Protein AF-A0AAW1AMN1-F1 (afdb_monomer_lite)

Sequence (1106 aa):
MVEARASQPCSPKFFNSNTMVCVCNATYCDTVEPVSLPDVGNFVKYTTSRGGQRLERSQGQIDARPGASVGILYAYNPSVQYQYIKGFGGALTDSAAINILNLSYAAQNQLLRSYFSEEGLEYNLIRFPIGCSDFSTRPYSYADRCVDDFELKCFELAPEDTKLRIPLLHRIMAHAKRSLSLVSSPWTSPGWLRVNNKVLGKSKIKGEPGDRYHKTLANYFIRFLDVYAENNITFWALSSQNEPITSLFVSREDFPSNYFSPQQQRDFIIEDLGPALAASHHADIHLIILDDGRCHLPNWAKQVLGNSTAAAFVSGIGIHWYMDYFTPPGPTLDITHRLYPDFFLLYTEACNGFLDWDEKVILGNWERGTYYSKNILMNLNHFVTGWIDWNLALDMEGGPNWVDNLVDSPIIVNPLKDEFYKQPMFYHLGHFSKFIPEGSVRVAFTSKCLFIFCPLKTSAFLRPDGIAVVVVLNEVGKNLHIQEQSTFVYYNKVGFDSFPALHRGSLQMSERFGIAAGGGRPCSPRNFGHGSLVCECGADYCDTFEPVTLPDPGSFVKYESNKAGHRVERSEGLLLDNPPENENLVLKLKTSQKYQKIKGFGGALTDSAAINILNLSPKSQRNLLKSYFSAEGIEYTLVRVPMASCDFSVRLYTYADVENDFDLKNFSLTDEDIKMKIPILQQAQAVAPRPLSLYASPWTSPVWMKTNGAMTGRGTLKGQPGDRYHKTWANYFIRFLDEYAKYNLTFWAITAGNEPTAGDIIFYPFQCLGFSPEHQRDFIAEDLGPALANSSYKGIELIILDDQRVMLPYWAEVVLKDPKATQYINGIGIHWYLDFLAPIDLTLSITHHLFPNYYLISTEASTGSYFWEPRVVLGGWDRGSKYSHSILTNLNNYVTGWTDWNLVLDLEGGPNWSKNYVDSPVIVDKEKDIFYKQPMFYHMAHFSKFLPEGTQRIEIQKSGSCSLEFSAFLRPDGSAAVVVLNRSPKDIPFGISDPGVGYVETIATADSIQTTDEEEEEEEEEEEEEEEEEEEEEEEEEGRKERKKERKKERKKERSSYININSRSKEGVKNRRGRRRRRRRRRRRRRRRRRRKRKKERKKEVVILI

Structure (mmCIF, N/CA/C/O backbone):
data_AF-A0AAW1AMN1-F1
#
_entry.id   AF-A0AAW1AMN1-F1
#
loop_
_atom_site.group_PDB
_atom_site.id
_atom_site.type_symbol
_atom_site.label_atom_id
_atom_site.label_alt_id
_atom_site.label_comp_id
_atom_site.label_asym_id
_atom_site.label_entity_id
_atom_site.label_seq_id
_atom_site.pdbx_PDB_ins_code
_atom_site.Cartn_x
_atom_site.Cartn_y
_atom_site.Cartn_z
_atom_site.occupancy
_atom_site.B_iso_or_equiv
_atom_site.auth_seq_id
_atom_site.auth_comp_id
_atom_site.auth_asym_id
_atom_site.auth_atom_id
_atom_site.pdbx_PDB_model_num
ATOM 1 N N . MET A 1 1 ? 34.247 2.835 46.347 1.00 29.50 1 MET A N 1
ATOM 2 C CA . MET A 1 1 ? 33.386 3.945 46.804 1.00 29.50 1 MET A CA 1
ATOM 3 C C . MET A 1 1 ? 33.374 4.981 45.696 1.00 29.50 1 MET A C 1
ATOM 5 O O . MET A 1 1 ? 34.383 5.641 45.504 1.00 29.50 1 MET A O 1
ATOM 9 N N . VAL A 1 2 ? 32.307 5.029 44.898 1.00 28.83 2 VAL A N 1
ATOM 10 C CA . VAL A 1 2 ? 32.128 6.039 43.846 1.00 28.83 2 VAL A CA 1
ATOM 11 C C . VAL A 1 2 ? 31.098 7.019 44.389 1.00 28.83 2 VAL A C 1
ATOM 13 O O . VAL A 1 2 ? 29.954 6.637 44.617 1.00 28.83 2 VAL A O 1
ATOM 16 N N . GLU A 1 3 ? 31.525 8.243 44.694 1.00 27.09 3 GLU A N 1
ATOM 17 C CA . GLU A 1 3 ? 30.609 9.344 44.994 1.00 27.09 3 GLU A CA 1
ATOM 18 C C . GLU A 1 3 ? 29.674 9.534 43.795 1.00 27.09 3 GLU A C 1
ATOM 20 O O . GLU A 1 3 ? 30.135 9.756 42.673 1.00 27.09 3 GLU A O 1
ATOM 25 N N . ALA A 1 4 ? 28.364 9.426 44.023 1.00 34.03 4 ALA A N 1
ATOM 26 C CA . ALA A 1 4 ? 27.355 9.743 43.024 1.00 34.03 4 ALA A CA 1
ATOM 27 C C . ALA A 1 4 ? 27.487 11.226 42.644 1.00 34.03 4 ALA A C 1
ATOM 29 O O . ALA A 1 4 ? 27.078 12.113 43.395 1.00 34.03 4 ALA A O 1
ATOM 30 N N . ARG A 1 5 ? 28.103 11.514 41.493 1.00 46.97 5 ARG A N 1
ATOM 31 C CA . ARG A 1 5 ? 28.091 12.862 40.920 1.00 46.97 5 ARG A CA 1
ATOM 32 C C . ARG A 1 5 ? 26.661 13.170 40.475 1.00 46.97 5 ARG A C 1
ATOM 34 O O . ARG A 1 5 ? 26.071 12.396 39.728 1.00 46.97 5 ARG A O 1
ATOM 41 N N . ALA A 1 6 ? 26.112 14.285 40.953 1.00 53.81 6 ALA A N 1
ATOM 42 C CA . ALA A 1 6 ? 24.804 14.780 40.529 1.00 53.81 6 ALA A CA 1
ATOM 43 C C . ALA A 1 6 ? 24.759 14.976 38.999 1.00 53.81 6 ALA A C 1
ATOM 45 O O . ALA A 1 6 ? 25.771 15.366 38.406 1.00 53.81 6 ALA A O 1
ATOM 46 N N . SER A 1 7 ? 23.602 14.723 38.372 1.00 69.50 7 SER A N 1
ATOM 47 C CA . SER A 1 7 ? 23.414 14.919 36.927 1.00 69.50 7 SER A CA 1
ATOM 48 C C . SER A 1 7 ? 23.800 16.327 36.480 1.00 69.50 7 SER A C 1
ATOM 50 O O . SER A 1 7 ? 23.416 17.328 37.091 1.00 69.50 7 SER A O 1
ATOM 52 N N . GLN A 1 8 ? 24.552 16.414 35.380 1.00 88.56 8 GLN A N 1
ATOM 53 C CA . GLN A 1 8 ? 24.815 17.686 34.718 1.00 88.56 8 GLN A CA 1
ATOM 54 C C . GLN A 1 8 ? 23.642 17.994 33.779 1.00 88.56 8 GLN A C 1
ATOM 56 O O . GLN A 1 8 ? 23.366 17.195 32.885 1.00 88.56 8 GLN A O 1
ATOM 61 N N . PRO A 1 9 ? 22.923 19.117 33.962 1.00 91.25 9 PRO A N 1
ATOM 62 C CA . PRO A 1 9 ? 21.740 19.416 33.162 1.00 91.25 9 PRO A CA 1
ATOM 63 C C . PRO A 1 9 ? 22.099 19.781 31.716 1.00 91.25 9 PRO A C 1
ATOM 65 O O . PRO A 1 9 ? 23.215 20.182 31.417 1.00 91.25 9 PRO A O 1
ATOM 68 N N . CYS A 1 10 ? 21.122 19.724 30.810 1.00 92.88 10 CYS A N 1
ATOM 69 C CA . CYS A 1 10 ? 21.256 20.288 29.463 1.00 92.88 10 CYS A CA 1
ATOM 70 C C . CYS A 1 10 ? 21.674 21.769 29.520 1.00 92.88 10 CYS A C 1
ATOM 72 O O . CYS A 1 10 ? 21.026 22.552 30.216 1.00 92.88 10 CYS A O 1
ATOM 74 N N . SER A 1 11 ? 22.688 22.168 28.739 1.00 95.25 11 SER A N 1
ATOM 75 C CA . SER A 1 11 ? 22.982 23.578 28.429 1.00 95.25 11 SER A CA 1
ATOM 76 C C . SER A 1 11 ? 22.229 23.977 27.153 1.00 95.25 11 SER A C 1
ATOM 78 O O . SER A 1 11 ? 22.672 23.643 26.048 1.00 95.25 11 SER A O 1
ATOM 80 N N . PRO A 1 12 ? 21.044 24.612 27.260 1.00 92.44 12 PRO A N 1
ATOM 81 C CA . PRO A 1 12 ? 20.144 24.746 26.128 1.00 92.44 12 PRO A CA 1
ATOM 82 C C . PRO A 1 12 ? 20.579 25.875 25.192 1.00 92.44 12 PRO A C 1
ATOM 84 O O . PRO A 1 12 ? 20.778 27.017 25.612 1.00 92.44 12 PRO A O 1
ATOM 87 N N . LYS A 1 13 ? 20.614 25.589 23.890 1.00 92.94 13 LYS A N 1
ATOM 88 C CA . LYS A 1 13 ? 20.752 26.599 22.836 1.00 92.94 13 LYS A CA 1
ATOM 89 C C . LYS A 1 13 ? 19.516 26.590 21.955 1.00 92.94 13 LYS A C 1
ATOM 91 O O . LYS A 1 13 ? 19.162 25.571 21.365 1.00 92.94 13 LYS A O 1
ATOM 96 N N . PHE A 1 14 ? 18.857 27.743 21.891 1.00 87.25 14 PHE A N 1
ATOM 97 C CA . PHE A 1 14 ? 17.633 27.940 21.124 1.00 87.25 14 PHE A CA 1
ATOM 98 C C . PHE A 1 14 ? 17.950 28.617 19.795 1.00 87.25 14 PHE A C 1
ATOM 100 O O . PHE A 1 14 ? 18.591 29.668 19.780 1.00 87.25 14 PHE A O 1
ATOM 107 N N . PHE A 1 15 ? 17.458 28.051 18.696 1.00 80.06 15 PHE A N 1
ATOM 108 C CA . PHE A 1 15 ? 17.566 28.667 17.367 1.00 80.06 15 PHE A CA 1
ATOM 109 C C . PHE A 1 15 ? 16.274 29.404 16.991 1.00 80.06 15 PHE A C 1
ATOM 111 O O . PHE A 1 15 ? 16.308 30.439 16.330 1.00 80.06 15 PHE A O 1
ATOM 118 N N . ASN A 1 16 ? 15.126 28.930 17.483 1.00 73.00 16 ASN A N 1
ATOM 119 C CA . ASN A 1 16 ? 13.845 29.632 17.457 1.00 73.00 16 ASN A CA 1
ATOM 120 C C . ASN A 1 16 ? 12.958 29.190 18.645 1.00 73.00 16 ASN A C 1
ATOM 122 O O . ASN A 1 16 ? 13.418 28.506 19.557 1.00 73.00 16 ASN A O 1
ATOM 126 N N . SER A 1 17 ? 11.679 29.595 18.682 1.00 59.81 17 SER A N 1
ATOM 127 C CA . SER A 1 17 ? 10.793 29.293 19.822 1.00 59.81 17 SER A CA 1
ATOM 128 C C . SER A 1 17 ? 10.470 27.808 20.015 1.00 59.81 17 SER A C 1
ATOM 130 O O . SER A 1 17 ? 9.935 27.455 21.064 1.00 59.81 17 SER A O 1
ATOM 132 N N . ASN A 1 18 ? 10.733 26.975 19.006 1.00 61.91 18 ASN A N 1
ATOM 133 C CA . ASN A 1 18 ? 10.366 25.563 18.959 1.00 61.91 18 ASN A CA 1
ATOM 134 C C . ASN A 1 18 ? 11.574 24.634 18.766 1.00 61.91 18 ASN A C 1
ATOM 136 O O . ASN A 1 18 ? 11.368 23.424 18.714 1.00 61.91 18 ASN A O 1
ATOM 140 N N . THR A 1 19 ? 12.794 25.171 18.659 1.00 80.25 19 THR A N 1
ATOM 141 C CA . THR A 1 19 ? 14.001 24.383 18.413 1.00 80.25 19 THR A CA 1
ATOM 142 C C . THR A 1 19 ? 15.057 24.599 19.490 1.00 80.25 19 THR A C 1
ATOM 144 O O . THR A 1 19 ? 15.507 25.723 19.727 1.00 80.25 19 THR A O 1
ATOM 147 N N . MET A 1 20 ? 15.438 23.509 20.162 1.00 89.88 20 MET A N 1
ATOM 148 C CA . MET A 1 20 ? 16.424 23.513 21.245 1.00 89.88 20 MET A CA 1
ATOM 149 C C . MET A 1 20 ? 17.314 22.269 21.198 1.00 89.88 20 MET A C 1
ATOM 151 O O . MET A 1 20 ? 16.812 21.141 21.226 1.00 89.88 20 MET A O 1
ATOM 155 N N . VAL A 1 21 ? 18.624 22.498 21.218 1.00 95.00 21 VAL A N 1
ATOM 156 C CA . VAL A 1 21 ? 19.661 21.470 21.404 1.00 95.00 21 VAL A CA 1
ATOM 157 C C . VAL A 1 21 ? 20.333 21.639 22.763 1.00 95.00 21 VAL A C 1
ATOM 159 O O . VAL A 1 21 ? 20.257 22.721 23.354 1.00 95.00 21 VAL A O 1
ATOM 162 N N . CYS A 1 22 ? 21.022 20.601 23.230 1.00 97.06 22 CYS A N 1
ATOM 163 C CA . CYS A 1 22 ? 21.959 20.725 24.347 1.00 97.06 22 CYS A CA 1
ATOM 164 C C . CYS A 1 22 ? 23.376 20.834 23.799 1.00 97.06 22 CYS A C 1
ATOM 166 O O . CYS A 1 22 ? 23.781 20.024 22.965 1.00 97.06 22 CYS A O 1
ATOM 168 N N . VAL A 1 23 ? 24.087 21.875 24.222 1.00 97.88 23 VAL A N 1
ATOM 169 C CA . VAL A 1 23 ? 25.450 22.160 23.775 1.00 97.88 23 VAL A CA 1
ATOM 170 C C . VAL A 1 23 ? 26.437 21.456 24.687 1.00 97.88 23 VAL A C 1
ATOM 172 O O . VAL A 1 23 ? 26.397 21.639 25.904 1.00 97.88 23 VAL A O 1
ATOM 175 N N . CYS A 1 24 ? 27.349 20.721 24.070 1.00 98.00 24 CYS A N 1
ATOM 176 C CA . CYS A 1 24 ? 28.494 20.117 24.720 1.00 98.00 24 CYS A CA 1
ATOM 177 C C . CYS A 1 24 ? 29.790 20.603 24.068 1.00 98.00 24 CYS A C 1
ATOM 179 O O . CYS A 1 24 ? 29.801 20.987 22.899 1.00 98.00 24 CYS A O 1
ATOM 181 N N . ASN A 1 25 ? 30.878 20.599 24.829 1.00 97.44 25 ASN A N 1
ATOM 182 C CA . ASN A 1 25 ? 32.223 20.956 24.386 1.00 97.44 25 ASN A CA 1
ATOM 183 C C . ASN A 1 25 ? 33.268 20.198 25.226 1.00 97.44 25 ASN A C 1
ATOM 185 O O . ASN A 1 25 ? 32.933 19.278 25.972 1.00 97.44 25 ASN A O 1
ATOM 189 N N . ALA A 1 26 ? 34.537 20.598 25.141 1.00 96.31 26 ALA A N 1
ATOM 190 C CA . ALA A 1 26 ? 35.632 19.981 25.889 1.00 96.31 26 ALA A CA 1
ATOM 191 C C . ALA A 1 26 ? 35.453 19.950 27.419 1.00 96.31 26 ALA A C 1
ATOM 193 O O . ALA A 1 26 ? 35.946 19.030 28.074 1.00 96.31 26 ALA A O 1
ATOM 194 N N . THR A 1 27 ? 34.786 20.946 28.007 1.00 95.19 27 THR A N 1
ATOM 195 C CA . THR A 1 27 ? 34.713 21.128 29.467 1.00 95.19 27 THR A CA 1
ATOM 196 C C . THR A 1 27 ? 33.341 20.831 30.055 1.00 95.19 27 THR A C 1
ATOM 198 O O . THR A 1 27 ? 33.232 20.657 31.268 1.00 95.19 27 THR A O 1
ATOM 201 N N . TYR A 1 28 ? 32.305 20.744 29.222 1.00 96.81 28 TYR A N 1
ATOM 202 C CA . TYR A 1 28 ? 30.930 20.572 29.665 1.00 96.81 28 TYR A CA 1
ATOM 203 C C . TYR A 1 28 ? 30.134 19.687 28.710 1.00 96.81 28 TYR A C 1
ATOM 205 O O . TYR A 1 28 ? 30.146 19.910 27.500 1.00 96.81 28 TYR A O 1
ATOM 213 N N . CYS A 1 29 ? 29.381 18.737 29.257 1.00 97.00 29 CYS A N 1
ATOM 214 C CA . CYS A 1 29 ? 28.311 18.060 28.539 1.00 97.00 29 CYS A CA 1
ATOM 215 C C . CYS A 1 29 ? 27.266 17.548 29.529 1.00 97.00 29 CYS A C 1
ATOM 217 O O . CYS A 1 29 ? 27.611 17.172 30.646 1.00 97.00 29 CYS A O 1
ATOM 219 N N . ASP A 1 30 ? 25.994 17.544 29.139 1.00 95.25 30 ASP A N 1
ATOM 220 C CA . ASP A 1 30 ? 24.936 17.038 30.007 1.00 95.25 30 ASP A CA 1
ATOM 221 C C . ASP A 1 30 ? 25.001 15.511 30.139 1.00 95.25 30 ASP A C 1
ATOM 223 O O . ASP A 1 30 ? 25.249 14.798 29.158 1.00 95.25 30 ASP A O 1
ATOM 227 N N . THR A 1 31 ? 24.762 15.025 31.356 1.00 93.31 31 THR A N 1
ATOM 228 C CA . THR A 1 31 ? 24.839 13.608 31.724 1.00 93.31 31 THR A CA 1
ATOM 229 C C . THR A 1 31 ? 23.483 13.092 32.185 1.00 93.31 31 THR A C 1
ATOM 231 O O . THR A 1 31 ? 22.661 13.830 32.731 1.00 93.31 31 THR A O 1
ATOM 234 N N . VAL A 1 32 ? 23.244 11.801 31.975 1.00 87.00 32 VAL A N 1
ATOM 235 C CA . VAL A 1 32 ? 22.051 11.103 32.454 1.00 87.00 32 VAL A CA 1
ATOM 236 C C . VAL A 1 32 ? 22.417 10.319 33.705 1.00 87.00 32 VAL A C 1
ATOM 238 O O . VAL A 1 32 ? 23.431 9.624 33.728 1.00 87.00 32 VAL A O 1
ATOM 241 N N . GLU A 1 33 ? 21.596 10.420 34.750 1.00 77.56 33 GLU A N 1
ATOM 242 C CA . GLU A 1 33 ? 21.850 9.683 35.991 1.00 77.56 33 GLU A CA 1
ATOM 243 C C . GLU A 1 33 ? 21.861 8.168 35.742 1.00 77.56 33 GLU A C 1
ATOM 245 O O . GLU A 1 33 ? 21.031 7.676 34.963 1.00 77.56 33 GLU A O 1
ATOM 250 N N . PRO A 1 34 ? 22.754 7.420 36.417 1.00 73.50 34 PRO A N 1
ATOM 251 C CA . PRO A 1 34 ? 22.710 5.966 36.411 1.00 73.50 34 PRO A CA 1
ATOM 252 C C . PRO A 1 34 ? 21.324 5.461 36.813 1.00 73.50 34 PRO A C 1
ATOM 254 O O . PRO A 1 34 ? 20.666 6.027 37.693 1.00 73.50 34 PRO A O 1
ATOM 257 N N . VAL A 1 35 ? 20.874 4.387 36.166 1.00 73.19 35 VAL A N 1
ATOM 258 C CA . VAL A 1 35 ? 19.580 3.779 36.484 1.00 73.19 35 VAL A CA 1
ATOM 259 C C . VAL A 1 35 ? 19.673 3.144 37.871 1.00 73.19 35 VAL A C 1
ATOM 261 O O . VAL A 1 35 ? 20.371 2.150 38.058 1.00 73.19 35 VAL A O 1
ATOM 264 N N . SER A 1 36 ? 18.980 3.728 38.849 1.00 71.44 36 SER A N 1
ATOM 265 C CA . SER A 1 36 ? 18.866 3.195 40.207 1.00 71.44 36 SER A CA 1
ATOM 266 C C . SER A 1 36 ? 17.510 2.531 40.420 1.00 71.44 36 SER A C 1
ATOM 268 O O . SER A 1 36 ? 16.478 3.035 39.973 1.00 71.44 36 SER A O 1
ATOM 270 N N . LEU A 1 37 ? 17.523 1.393 41.112 1.00 70.31 37 LEU A N 1
ATOM 271 C CA . LEU A 1 37 ? 16.318 0.668 41.503 1.00 70.31 37 LEU A CA 1
ATOM 272 C C . LEU A 1 37 ? 15.466 1.530 42.452 1.00 70.31 37 LEU A C 1
ATOM 274 O O . LEU A 1 37 ? 16.001 1.986 43.466 1.00 70.31 37 LEU A O 1
ATOM 278 N N . PRO A 1 38 ? 14.170 1.762 42.167 1.00 73.88 38 PRO A N 1
ATOM 279 C CA . PRO A 1 38 ? 13.273 2.336 43.163 1.00 73.88 38 PRO A CA 1
ATOM 280 C C . PRO A 1 38 ? 13.054 1.358 44.323 1.00 73.88 38 PRO A C 1
ATOM 282 O O . PRO A 1 38 ? 13.044 0.141 44.125 1.00 73.88 38 PRO A O 1
ATOM 285 N N . ASP A 1 39 ? 12.822 1.890 45.528 1.00 76.69 39 ASP A N 1
ATOM 286 C CA . ASP A 1 39 ? 12.341 1.067 46.642 1.00 76.69 39 ASP A CA 1
ATOM 287 C C . ASP A 1 39 ? 10.986 0.432 46.296 1.00 76.69 39 ASP A C 1
ATOM 289 O O . ASP A 1 39 ? 10.201 0.976 45.514 1.00 76.69 39 ASP A O 1
ATOM 293 N N . VAL A 1 40 ? 10.689 -0.699 46.934 1.00 76.44 40 VAL A N 1
ATOM 294 C CA . VAL A 1 40 ? 9.414 -1.414 46.796 1.00 76.44 40 VAL A CA 1
ATOM 295 C C . VAL A 1 40 ? 8.229 -0.462 46.970 1.00 76.44 40 VAL A C 1
ATOM 297 O O . VAL A 1 40 ? 8.087 0.179 48.009 1.00 76.44 40 VAL A O 1
ATOM 300 N N . GLY A 1 41 ? 7.362 -0.395 45.956 1.00 75.56 41 GLY A N 1
ATOM 301 C CA . GLY A 1 41 ? 6.188 0.482 45.954 1.00 75.56 41 GLY A CA 1
ATOM 302 C C . GLY A 1 41 ? 6.447 1.898 45.429 1.00 75.56 41 GLY A C 1
ATOM 303 O O . GLY A 1 41 ? 5.532 2.714 45.453 1.00 75.56 41 GLY A O 1
ATOM 304 N N . ASN A 1 42 ? 7.646 2.190 44.918 1.00 80.62 42 ASN A N 1
ATOM 305 C CA . ASN A 1 42 ? 7.969 3.436 44.223 1.00 80.62 42 ASN A CA 1
ATOM 306 C C . ASN A 1 42 ? 8.272 3.189 42.735 1.00 80.62 42 ASN A C 1
ATOM 308 O O . ASN A 1 42 ? 8.655 2.092 42.338 1.00 80.62 42 ASN A O 1
ATOM 312 N N . PHE A 1 43 ? 8.153 4.236 41.919 1.00 83.38 43 PHE A N 1
ATOM 313 C CA . PHE A 1 43 ? 8.588 4.247 40.520 1.00 83.38 43 PHE A CA 1
ATOM 314 C C . PHE A 1 43 ? 9.502 5.444 40.237 1.00 83.38 43 PHE A C 1
ATOM 316 O O . PHE A 1 43 ? 9.421 6.482 40.907 1.00 83.38 43 PHE A O 1
ATOM 323 N N . VAL A 1 44 ? 10.361 5.313 39.223 1.00 84.69 44 VAL A N 1
ATOM 324 C CA . VAL A 1 44 ? 11.245 6.386 38.748 1.00 84.69 44 VAL A CA 1
ATOM 325 C C . VAL A 1 44 ? 10.826 6.777 37.345 1.00 84.69 44 VAL A C 1
ATOM 327 O O . VAL A 1 44 ? 10.824 5.961 36.442 1.00 84.69 44 VAL A O 1
ATOM 330 N N . LYS A 1 45 ? 10.538 8.057 37.143 1.00 85.94 45 LYS A N 1
ATOM 331 C CA . LYS A 1 45 ? 10.080 8.582 35.866 1.00 85.94 45 LYS A CA 1
ATOM 332 C C . LYS A 1 45 ? 11.115 9.492 35.227 1.00 85.94 45 LYS A C 1
ATOM 334 O O . LYS A 1 45 ? 11.469 10.515 35.820 1.00 85.94 45 LYS A O 1
ATOM 339 N N . TYR A 1 46 ? 11.498 9.193 33.989 1.00 86.44 46 TYR A N 1
ATOM 340 C CA . TYR A 1 46 ? 12.363 10.041 33.167 1.00 86.44 46 TYR A CA 1
ATOM 341 C C . TYR A 1 46 ? 11.532 10.785 32.124 1.00 86.44 46 TYR A C 1
ATOM 343 O O . TYR A 1 46 ? 10.685 10.206 31.447 1.00 86.44 46 TYR A O 1
ATOM 351 N N . THR A 1 47 ? 11.734 12.100 32.013 1.00 85.31 47 THR A N 1
ATOM 352 C CA . THR A 1 47 ? 10.897 12.963 31.169 1.00 85.31 47 THR A CA 1
ATOM 353 C C . THR A 1 47 ? 11.724 13.762 30.168 1.00 85.31 47 THR A C 1
ATOM 355 O O . THR A 1 47 ? 12.583 14.560 30.546 1.00 85.31 47 THR A O 1
ATOM 358 N N . THR A 1 48 ? 11.392 13.629 28.883 1.00 84.75 48 THR A N 1
ATOM 359 C CA . THR A 1 48 ? 11.850 14.548 27.830 1.00 84.75 48 THR A CA 1
ATOM 360 C C . THR A 1 48 ? 10.635 15.278 27.273 1.00 84.75 48 THR A C 1
ATOM 362 O O . THR A 1 48 ? 9.620 14.661 26.958 1.00 84.75 48 THR A O 1
ATOM 365 N N . SER A 1 49 ? 10.705 16.604 27.152 1.00 83.19 49 SER A N 1
ATOM 366 C CA . SER A 1 49 ? 9.583 17.388 26.630 1.00 83.19 49 SER A CA 1
ATOM 367 C C . SER A 1 49 ? 10.021 18.478 25.668 1.00 83.19 49 SER A C 1
ATOM 369 O O . SER A 1 49 ? 11.124 19.036 25.757 1.00 83.19 49 SER A O 1
ATOM 371 N N . ARG A 1 50 ? 9.086 18.866 24.796 1.00 78.12 50 ARG A N 1
ATOM 372 C CA . ARG A 1 50 ? 9.233 20.032 23.919 1.00 78.12 50 ARG A CA 1
ATOM 373 C C . ARG A 1 50 ? 9.515 21.316 24.705 1.00 78.12 50 ARG A C 1
ATOM 375 O O . ARG A 1 50 ? 10.134 22.241 24.195 1.00 78.12 50 ARG A O 1
ATOM 382 N N . GLY A 1 51 ? 9.080 21.361 25.968 1.00 73.62 51 GLY A N 1
ATOM 383 C CA . GLY A 1 51 ? 9.307 22.466 26.900 1.00 73.62 51 GLY A CA 1
ATOM 384 C C . GLY A 1 51 ? 10.739 22.591 27.429 1.00 73.62 51 GLY A C 1
ATOM 385 O O . GLY A 1 51 ? 10.999 23.533 28.173 1.00 73.62 51 GLY A O 1
ATOM 386 N N . GLY A 1 52 ? 11.639 21.676 27.057 1.00 79.62 52 GLY A N 1
ATOM 387 C CA . GLY A 1 52 ? 13.069 21.758 27.352 1.00 79.62 52 GLY A CA 1
ATOM 388 C C . GLY A 1 52 ? 13.591 20.712 28.336 1.00 79.62 52 GLY A C 1
ATOM 389 O O . GLY A 1 52 ? 14.783 20.705 28.615 1.00 79.62 52 GLY A O 1
ATOM 390 N N . GLN A 1 53 ? 12.736 19.817 28.838 1.00 83.44 53 GLN A N 1
ATOM 391 C CA . GLN A 1 53 ? 13.176 18.721 29.708 1.00 83.44 53 GLN A CA 1
ATOM 392 C C . GLN A 1 53 ? 13.931 17.679 28.879 1.00 83.44 53 GLN A C 1
ATOM 394 O O . GLN A 1 53 ? 13.565 17.424 27.724 1.00 83.44 53 GLN A O 1
ATOM 399 N N . ARG A 1 54 ? 14.993 17.108 29.444 1.00 88.75 54 ARG A N 1
ATOM 400 C CA . ARG A 1 54 ? 15.926 16.206 28.760 1.00 88.75 54 ARG A CA 1
ATOM 401 C C . ARG A 1 54 ? 16.304 15.082 29.714 1.00 88.75 54 ARG A C 1
ATOM 403 O O . ARG A 1 54 ? 17.151 15.292 30.570 1.00 88.75 54 ARG A O 1
ATOM 410 N N . LEU A 1 55 ? 15.609 13.944 29.596 1.00 88.06 55 LEU A N 1
ATOM 411 C CA . LEU A 1 55 ? 15.732 12.792 30.501 1.00 88.06 55 LEU A CA 1
ATOM 412 C C . LEU A 1 55 ? 15.723 13.201 31.986 1.00 88.06 55 LEU A C 1
ATOM 414 O O . LEU A 1 55 ? 16.484 12.690 32.800 1.00 88.06 55 LEU A O 1
ATOM 418 N N . GLU A 1 56 ? 14.847 14.144 32.340 1.00 84.50 56 GLU A N 1
ATOM 419 C CA . GLU A 1 56 ? 14.753 14.668 33.702 1.00 84.50 56 GLU A CA 1
ATOM 420 C C . GLU A 1 56 ? 14.130 13.613 34.621 1.00 84.50 56 GLU A C 1
ATOM 422 O O . GLU A 1 56 ? 13.008 13.157 34.368 1.00 84.50 56 GLU A O 1
ATOM 427 N N . ARG A 1 57 ? 14.860 13.226 35.671 1.00 84.25 57 ARG A N 1
ATOM 428 C CA . ARG A 1 57 ? 14.446 12.206 36.636 1.00 84.25 57 ARG A CA 1
ATOM 429 C C . ARG A 1 57 ? 13.467 12.779 37.661 1.00 84.25 57 ARG A C 1
ATOM 431 O O . ARG A 1 57 ? 13.656 13.861 38.207 1.00 84.25 57 ARG A O 1
ATOM 438 N N . SER A 1 58 ? 12.434 12.011 37.969 1.00 81.88 58 SER A N 1
ATOM 439 C CA . SER A 1 58 ? 11.483 12.251 39.057 1.00 81.88 58 SER A CA 1
ATOM 440 C C . SER A 1 58 ? 11.061 10.914 39.669 1.00 81.88 58 SER A C 1
ATOM 442 O O . SER A 1 58 ? 11.328 9.869 39.087 1.00 81.88 58 SER A O 1
ATOM 444 N N . GLN A 1 59 ? 10.420 10.924 40.835 1.00 81.50 59 GLN A N 1
ATOM 445 C CA . GLN A 1 59 ? 9.968 9.705 41.514 1.00 81.50 59 GLN A CA 1
ATOM 446 C C . GLN A 1 59 ? 8.522 9.845 41.989 1.00 81.50 59 GLN A C 1
ATOM 448 O O . GLN A 1 59 ? 8.056 10.963 42.229 1.00 81.50 59 GLN A O 1
ATOM 453 N N . GLY A 1 60 ? 7.823 8.723 42.120 1.00 79.00 60 GLY A N 1
ATOM 454 C CA . GLY A 1 60 ? 6.464 8.657 42.652 1.00 79.00 60 GLY A CA 1
ATOM 455 C C . GLY A 1 60 ? 6.204 7.346 43.390 1.00 79.00 60 GLY A C 1
ATOM 456 O O . GLY A 1 60 ? 7.049 6.455 43.386 1.00 79.00 60 GLY A O 1
ATOM 457 N N . GLN A 1 61 ? 5.045 7.252 44.040 1.00 78.12 61 GLN A N 1
ATOM 458 C CA . GLN A 1 61 ? 4.596 6.057 44.759 1.00 78.12 61 GLN A CA 1
ATOM 459 C C . GLN A 1 61 ? 3.533 5.323 43.946 1.00 78.12 61 GLN A C 1
ATOM 461 O O . GLN A 1 61 ? 2.747 5.962 43.244 1.00 78.12 61 GLN A O 1
ATOM 466 N N . ILE A 1 62 ? 3.500 3.998 44.056 1.00 75.56 62 ILE A N 1
ATOM 467 C CA . ILE A 1 62 ? 2.434 3.181 43.493 1.00 75.56 62 ILE A CA 1
ATOM 468 C C . ILE A 1 62 ? 1.339 2.966 44.537 1.00 75.56 62 ILE A C 1
ATOM 470 O O . ILE A 1 62 ? 1.567 2.383 45.598 1.00 75.56 62 ILE A O 1
ATOM 474 N N . ASP A 1 63 ? 0.119 3.362 44.187 1.00 69.50 63 ASP A N 1
ATOM 475 C CA . ASP A 1 63 ? -1.059 3.135 45.013 1.00 69.50 63 ASP A CA 1
ATOM 476 C C . ASP A 1 63 ? -1.575 1.692 44.882 1.00 69.50 63 ASP A C 1
ATOM 478 O O . ASP A 1 63 ? -1.947 1.223 43.807 1.00 69.50 63 ASP A O 1
ATOM 482 N N . ALA A 1 64 ? -1.682 0.987 46.012 1.00 57.81 64 ALA A N 1
ATOM 483 C CA . ALA A 1 64 ? -2.193 -0.387 46.066 1.00 57.81 64 ALA A CA 1
ATOM 484 C C . ALA A 1 64 ? -3.699 -0.510 45.759 1.00 57.81 64 ALA A C 1
ATOM 486 O O . ALA A 1 64 ? -4.176 -1.611 45.481 1.00 57.81 64 ALA A O 1
ATOM 487 N N . ARG A 1 65 ? -4.451 0.599 45.835 1.00 58.56 65 ARG A N 1
ATOM 488 C CA . ARG A 1 65 ? -5.883 0.677 45.518 1.00 58.56 65 ARG A CA 1
ATOM 489 C C . ARG A 1 65 ? -6.100 1.790 44.493 1.00 58.56 65 ARG A C 1
ATOM 491 O O . ARG A 1 65 ? -6.061 2.957 44.879 1.00 58.56 65 ARG A O 1
ATOM 498 N N . PRO A 1 66 ? -6.351 1.468 43.218 1.00 54.00 66 PRO A N 1
ATOM 499 C CA . PRO A 1 66 ? -6.679 2.487 42.237 1.00 54.00 66 PRO A CA 1
ATOM 500 C C . PRO A 1 66 ? -8.018 3.120 42.632 1.00 54.00 66 PRO A C 1
ATOM 502 O O . PRO A 1 66 ? -9.061 2.468 42.591 1.00 54.00 66 PRO A O 1
ATOM 505 N N . GLY A 1 67 ? -7.988 4.374 43.088 1.00 48.31 67 GLY A N 1
ATOM 506 C CA . GLY A 1 67 ? -9.205 5.129 43.376 1.00 48.31 67 GLY A CA 1
ATOM 507 C C . GLY A 1 67 ? -10.086 5.233 42.128 1.00 48.31 67 GLY A C 1
ATOM 508 O O . GLY A 1 67 ? -9.574 5.249 41.009 1.00 48.31 67 GLY A O 1
ATOM 509 N N . ALA A 1 68 ? -11.405 5.313 42.315 1.00 47.31 68 ALA A N 1
ATOM 510 C CA . ALA A 1 68 ? -12.368 5.544 41.239 1.00 47.31 68 ALA A CA 1
ATOM 511 C C . ALA A 1 68 ? -12.110 6.916 40.590 1.00 47.31 68 ALA A C 1
ATOM 513 O O . ALA A 1 68 ? -12.626 7.937 41.039 1.00 47.31 68 ALA A O 1
ATOM 514 N N . SER A 1 69 ? -11.247 6.963 39.577 1.00 48.03 69 SER A N 1
ATOM 515 C CA . SER A 1 69 ? -10.880 8.195 38.888 1.00 48.03 69 SER A CA 1
ATOM 516 C C . SER A 1 69 ? -10.879 8.008 37.370 1.00 48.03 69 SER A C 1
ATOM 518 O O . SER A 1 69 ? -10.665 6.920 36.840 1.00 48.03 69 SER A O 1
ATOM 520 N N . VAL A 1 70 ? -11.158 9.112 36.682 1.00 52.00 70 VAL A N 1
ATOM 521 C CA . VAL A 1 70 ? -11.413 9.219 35.244 1.00 52.00 70 VAL A CA 1
ATOM 522 C C . VAL A 1 70 ? -10.073 9.361 34.497 1.00 52.00 70 VAL A C 1
ATOM 524 O O . VAL A 1 70 ? -9.654 10.471 34.175 1.00 52.00 70 VAL A O 1
ATOM 527 N N . GLY A 1 71 ? -9.353 8.256 34.267 1.00 58.66 71 GLY A N 1
ATOM 528 C CA . GLY A 1 71 ? -8.051 8.241 33.574 1.00 58.66 71 GLY A CA 1
ATOM 529 C C . GLY A 1 71 ? -7.884 7.067 32.601 1.00 58.66 71 GLY A C 1
ATOM 530 O O . GLY A 1 71 ? -8.619 6.085 32.680 1.00 58.66 71 GLY A O 1
ATOM 531 N N . ILE A 1 72 ? -6.923 7.158 31.667 1.00 67.31 72 ILE A N 1
ATOM 532 C CA . ILE A 1 72 ? -6.604 6.029 30.772 1.00 67.31 72 ILE A CA 1
ATOM 533 C C . ILE A 1 72 ? -5.850 4.983 31.586 1.00 67.31 72 ILE A C 1
ATOM 535 O O . ILE A 1 72 ? -4.798 5.279 32.158 1.00 67.31 72 ILE A O 1
ATOM 539 N N . LEU A 1 73 ? -6.393 3.770 31.611 1.00 72.25 73 LEU A N 1
ATOM 540 C CA . LEU A 1 73 ? -5.821 2.646 32.328 1.00 72.25 73 LEU A CA 1
ATOM 541 C C . LEU A 1 73 ? -5.020 1.744 31.395 1.00 72.25 73 LEU A C 1
ATOM 543 O O . LEU A 1 73 ? -5.577 1.273 30.403 1.00 72.25 73 LEU A O 1
ATOM 547 N N . TYR A 1 74 ? -3.779 1.439 31.774 1.00 77.19 74 TYR A N 1
ATOM 548 C CA . TYR A 1 74 ? -2.964 0.376 31.187 1.00 77.19 74 TYR A CA 1
ATOM 549 C C . TYR A 1 74 ? -2.756 -0.778 32.176 1.00 77.19 74 TYR A C 1
ATOM 551 O O . TYR A 1 74 ? -2.627 -0.558 33.378 1.00 77.19 74 TYR A O 1
ATOM 559 N N . ALA A 1 75 ? -2.734 -2.001 31.652 1.00 80.62 75 ALA A N 1
ATOM 560 C CA . ALA A 1 75 ? -2.478 -3.233 32.383 1.00 80.62 75 ALA A CA 1
ATOM 561 C C . ALA A 1 75 ? -1.190 -3.879 31.862 1.00 80.62 75 ALA A C 1
ATOM 563 O O . ALA A 1 75 ? -1.102 -4.249 30.688 1.00 80.62 75 ALA A O 1
ATOM 564 N N . TYR A 1 76 ? -0.206 -4.000 32.750 1.00 83.19 76 TYR A N 1
ATOM 565 C CA . TYR A 1 76 ? 1.055 -4.697 32.526 1.00 83.19 76 TYR A CA 1
ATOM 566 C C . TYR A 1 76 ? 0.889 -6.187 32.827 1.00 83.19 76 TYR A C 1
ATOM 568 O O . TYR A 1 76 ? 0.486 -6.557 33.928 1.00 83.19 76 TYR A O 1
ATOM 576 N N . ASN A 1 77 ? 1.184 -7.047 31.851 1.00 85.44 77 ASN A N 1
ATOM 577 C CA . ASN A 1 77 ? 1.066 -8.493 32.002 1.00 85.44 77 ASN A CA 1
ATOM 578 C C . ASN A 1 77 ? 2.374 -9.195 31.585 1.00 85.44 77 ASN A C 1
ATOM 580 O O . ASN A 1 77 ? 2.571 -9.461 30.396 1.00 85.44 77 ASN A O 1
ATOM 584 N N . PRO A 1 78 ? 3.253 -9.534 32.549 1.00 85.25 78 PRO A N 1
ATOM 585 C CA . PRO A 1 78 ? 4.539 -10.171 32.270 1.00 85.25 78 PRO A CA 1
ATOM 586 C C . PRO A 1 78 ? 4.421 -11.658 31.902 1.00 85.25 78 PRO A C 1
ATOM 588 O O . PRO A 1 78 ? 5.400 -12.252 31.453 1.00 85.25 78 PRO A O 1
ATOM 591 N N . SER A 1 79 ? 3.245 -12.273 32.083 1.00 88.25 79 SER A N 1
ATOM 592 C CA . SER A 1 79 ? 2.997 -13.667 31.694 1.00 88.25 79 SER A CA 1
ATOM 593 C C . SER A 1 79 ? 2.832 -13.837 30.183 1.00 88.25 79 SER A C 1
ATOM 595 O O . SER A 1 79 ? 2.978 -14.946 29.681 1.00 88.25 79 SER A O 1
ATOM 597 N N . VAL A 1 80 ? 2.539 -12.757 29.451 1.00 87.69 80 VAL A N 1
ATOM 598 C CA . VAL A 1 80 ? 2.468 -12.763 27.985 1.00 87.69 80 VAL A CA 1
ATOM 599 C C . VAL A 1 80 ? 3.719 -12.084 27.439 1.00 87.69 80 VAL A C 1
ATOM 601 O O . VAL A 1 80 ? 3.814 -10.854 27.410 1.00 87.69 80 VAL A O 1
ATOM 604 N N . GLN A 1 81 ? 4.680 -12.908 27.035 1.00 92.94 81 GLN A N 1
ATOM 605 C CA . GLN A 1 81 ? 5.990 -12.499 26.534 1.00 92.94 81 GLN A CA 1
ATOM 606 C C . GLN A 1 81 ? 6.046 -12.581 25.007 1.00 92.94 81 GLN A C 1
ATOM 608 O O . GLN A 1 81 ? 5.352 -13.393 24.398 1.00 92.94 81 GLN A O 1
ATOM 613 N N . TYR A 1 82 ? 6.862 -11.720 24.404 1.00 94.94 82 TYR A N 1
ATOM 614 C CA . TYR A 1 82 ? 7.078 -11.648 22.961 1.00 94.94 82 TYR A CA 1
ATOM 615 C C . TYR A 1 82 ? 8.577 -11.819 22.670 1.00 94.94 82 TYR A C 1
ATOM 617 O O . TYR A 1 82 ? 9.195 -12.753 23.171 1.00 94.94 82 TYR A O 1
ATOM 625 N N . GLN A 1 83 ? 9.178 -10.939 21.871 1.00 96.12 83 GLN A N 1
ATOM 626 C CA . GLN A 1 83 ? 10.583 -11.020 21.499 1.00 96.12 83 GLN A CA 1
ATOM 627 C C . GLN A 1 83 ? 11.529 -10.496 22.589 1.00 96.12 83 GLN A C 1
ATOM 629 O O . GLN A 1 83 ? 11.195 -9.584 23.358 1.00 96.12 83 GLN A O 1
ATOM 634 N N . TYR A 1 84 ? 12.749 -11.033 22.586 1.00 97.06 84 TYR A N 1
ATOM 635 C CA . TYR A 1 84 ? 13.886 -10.456 23.295 1.00 97.06 84 TYR A CA 1
ATOM 636 C C . TYR A 1 84 ? 14.411 -9.224 22.558 1.00 97.06 84 TYR A C 1
ATOM 638 O O . TYR A 1 84 ? 14.403 -9.152 21.327 1.00 97.06 84 TYR A O 1
ATOM 646 N N . ILE A 1 85 ? 14.908 -8.264 23.326 1.00 98.25 85 ILE A N 1
ATOM 647 C CA . ILE A 1 85 ? 15.525 -7.048 22.825 1.00 98.25 85 ILE A CA 1
ATOM 648 C C . ILE A 1 85 ? 17.033 -7.259 22.749 1.00 98.25 85 ILE A C 1
ATOM 650 O O . ILE A 1 85 ? 17.696 -7.479 23.763 1.00 98.25 85 ILE A O 1
ATOM 654 N N . LYS A 1 86 ? 17.571 -7.171 21.534 1.00 97.94 86 LYS A N 1
ATOM 655 C CA . LYS A 1 86 ? 19.003 -7.179 21.254 1.00 97.94 86 LYS A CA 1
ATOM 656 C C . LYS A 1 86 ? 19.648 -5.852 21.636 1.00 97.94 86 LYS A C 1
ATOM 658 O O . LYS A 1 86 ? 20.714 -5.851 22.246 1.00 97.94 86 LYS A O 1
ATOM 663 N N . GLY A 1 87 ? 19.011 -4.726 21.313 1.00 97.62 87 GLY A N 1
ATOM 664 C CA . GLY A 1 87 ? 19.484 -3.420 21.762 1.00 97.62 87 GLY A CA 1
ATOM 665 C C . GLY A 1 87 ? 19.302 -2.274 20.779 1.00 97.62 87 GLY A C 1
ATOM 666 O O . GLY A 1 87 ? 18.473 -2.330 19.871 1.00 97.62 87 GLY A O 1
ATOM 667 N N . PHE A 1 88 ? 20.082 -1.216 21.002 1.00 98.56 88 PHE A N 1
ATOM 668 C CA . PHE A 1 88 ? 19.960 0.064 20.308 1.00 98.56 88 PHE A CA 1
ATOM 669 C C . PHE A 1 88 ? 21.336 0.660 20.015 1.00 98.56 88 PHE A C 1
ATOM 671 O O . PHE A 1 88 ? 22.282 0.475 20.791 1.00 98.56 88 PHE A O 1
ATOM 678 N N . GLY A 1 89 ? 21.447 1.368 18.892 1.00 98.12 89 GLY A N 1
ATOM 679 C CA . GLY A 1 89 ? 22.749 1.767 18.373 1.00 98.12 89 GLY A CA 1
ATOM 680 C C . GLY A 1 89 ? 22.744 2.873 17.331 1.00 98.12 89 GLY A C 1
ATOM 681 O O . GLY A 1 89 ? 21.725 3.518 17.093 1.00 98.12 89 GLY A O 1
ATOM 682 N N . GLY A 1 90 ? 23.907 3.052 16.705 1.00 98.25 90 GLY A N 1
ATOM 683 C CA . GLY A 1 90 ? 24.114 3.888 15.522 1.00 98.25 90 GLY A CA 1
ATOM 684 C C . GLY A 1 90 ? 25.267 3.363 14.661 1.00 98.25 90 GLY A C 1
ATOM 685 O O . GLY A 1 90 ? 26.004 2.473 15.085 1.00 98.25 90 GLY A O 1
ATOM 686 N N . ALA A 1 91 ? 25.447 3.899 13.463 1.00 98.56 91 ALA A N 1
ATOM 687 C CA . ALA A 1 91 ? 26.513 3.527 12.540 1.00 98.56 91 ALA A CA 1
ATOM 688 C C . ALA A 1 91 ? 27.786 4.377 12.714 1.00 98.56 91 ALA A C 1
ATOM 690 O O . ALA A 1 91 ? 27.754 5.612 12.762 1.00 98.56 91 ALA A O 1
ATOM 691 N N . LEU A 1 92 ? 28.936 3.699 12.751 1.00 98.44 92 LEU A N 1
ATOM 692 C CA . LEU A 1 92 ? 30.262 4.313 12.691 1.00 98.44 92 LEU A CA 1
ATOM 693 C C . LEU A 1 92 ? 30.740 4.378 11.233 1.00 98.44 92 LEU A C 1
ATOM 695 O O . LEU A 1 92 ? 31.562 3.576 10.788 1.00 98.44 92 LEU A O 1
ATOM 699 N N . THR A 1 93 ? 30.191 5.334 10.488 1.00 98.44 93 THR A N 1
ATOM 700 C CA . THR A 1 93 ? 30.614 5.653 9.116 1.00 98.44 93 THR A CA 1
ATOM 701 C C . THR A 1 93 ? 31.930 6.434 9.096 1.00 98.44 93 THR A C 1
ATOM 703 O O . THR A 1 93 ? 32.391 6.935 10.131 1.00 98.44 93 THR A O 1
ATOM 706 N N . ASP A 1 94 ? 32.537 6.579 7.915 1.00 98.50 94 ASP A N 1
ATOM 707 C CA . ASP A 1 94 ? 33.716 7.435 7.747 1.00 98.50 94 ASP A CA 1
ATOM 708 C C . ASP A 1 94 ? 33.386 8.879 8.133 1.00 98.50 94 ASP A C 1
ATOM 710 O O . ASP A 1 94 ? 34.136 9.511 8.876 1.00 98.50 94 ASP A O 1
ATOM 714 N N . SER A 1 95 ? 32.229 9.385 7.700 1.00 98.44 95 SER A N 1
ATOM 715 C CA . SER A 1 95 ? 31.759 10.731 8.033 1.00 98.44 95 SER A CA 1
ATOM 716 C C . SER A 1 95 ? 31.570 10.934 9.531 1.00 98.44 95 SER A C 1
ATOM 718 O O . SER A 1 95 ? 32.002 11.958 10.066 1.00 98.44 95 SER A O 1
ATOM 720 N N . ALA A 1 96 ? 31.004 9.955 10.241 1.00 98.56 96 ALA A N 1
ATOM 721 C CA . ALA A 1 96 ? 30.900 10.018 11.695 1.00 98.56 96 ALA A CA 1
ATOM 722 C C . ALA A 1 96 ? 32.281 10.049 12.363 1.00 98.56 96 ALA A C 1
ATOM 724 O O . ALA A 1 96 ? 32.526 10.882 13.240 1.00 98.56 96 ALA A O 1
ATOM 725 N N . ALA A 1 97 ? 33.211 9.200 11.917 1.00 98.62 97 ALA A N 1
ATOM 726 C CA . ALA A 1 97 ? 34.567 9.174 12.452 1.00 98.62 97 ALA A CA 1
ATOM 727 C C . ALA A 1 97 ? 35.315 10.494 12.204 1.00 98.62 97 ALA A C 1
ATOM 729 O O . ALA A 1 97 ? 35.918 11.032 13.133 1.00 98.62 97 ALA A O 1
ATOM 730 N N . ILE A 1 98 ? 35.230 11.054 10.993 1.00 98.50 98 ILE A N 1
ATOM 731 C CA . ILE A 1 98 ? 35.832 12.346 10.629 1.00 98.50 98 ILE A CA 1
ATOM 732 C C . ILE A 1 98 ? 35.291 13.461 11.526 1.00 98.50 98 ILE A C 1
ATOM 734 O O . ILE A 1 98 ? 36.067 14.215 12.111 1.00 98.50 98 ILE A O 1
ATOM 738 N N . ASN A 1 99 ? 33.968 13.549 11.679 1.00 98.62 99 ASN A N 1
ATOM 739 C CA . ASN A 1 99 ? 33.347 14.593 12.489 1.00 98.62 99 ASN A CA 1
ATOM 740 C C . ASN A 1 99 ? 33.736 14.497 13.959 1.00 98.62 99 ASN A C 1
ATOM 742 O O . ASN A 1 99 ? 34.091 15.507 14.565 1.00 98.62 99 ASN A O 1
ATOM 746 N N . ILE A 1 100 ? 33.734 13.291 14.528 1.00 98.56 100 ILE A N 1
ATOM 747 C CA . ILE A 1 100 ? 34.174 13.092 15.908 1.00 98.56 100 ILE A CA 1
ATOM 748 C C . ILE A 1 100 ? 35.644 13.504 16.039 1.00 98.56 100 ILE A C 1
ATOM 750 O O . ILE A 1 100 ? 35.978 14.297 16.913 1.00 98.56 100 ILE A O 1
ATOM 754 N N . LEU A 1 101 ? 36.525 13.032 15.156 1.00 98.12 101 LEU A N 1
ATOM 755 C CA . LEU A 1 101 ? 37.965 13.298 15.243 1.00 98.12 101 LEU A CA 1
ATOM 756 C C . LEU A 1 101 ? 38.352 14.761 14.973 1.00 98.12 101 LEU A C 1
ATOM 758 O O . LEU A 1 101 ? 39.422 15.180 15.411 1.00 98.12 101 LEU A O 1
ATOM 762 N N . ASN A 1 102 ? 37.479 15.549 14.338 1.00 97.69 102 ASN A N 1
ATOM 763 C CA . ASN A 1 102 ? 37.659 16.993 14.151 1.00 97.69 102 ASN A CA 1
ATOM 764 C C . ASN A 1 102 ? 37.430 17.826 15.427 1.00 97.69 102 ASN A C 1
ATOM 766 O O . ASN A 1 102 ? 37.748 19.015 15.443 1.00 97.69 102 ASN A O 1
ATOM 770 N N . LEU A 1 103 ? 36.889 17.234 16.495 1.00 98.38 103 LEU A N 1
ATOM 771 C CA . LEU A 1 103 ? 36.818 17.860 17.818 1.00 98.38 103 LEU A CA 1
ATOM 772 C C . LEU A 1 103 ? 38.143 17.717 18.579 1.00 98.38 103 LEU A C 1
ATOM 774 O O . LEU A 1 103 ? 38.963 16.849 18.282 1.00 98.38 103 LEU A O 1
ATOM 778 N N . SER A 1 104 ? 38.343 18.507 19.630 1.00 98.31 104 SER A N 1
ATOM 779 C CA . SER A 1 104 ? 39.429 18.286 20.584 1.00 98.31 104 SER A CA 1
ATOM 780 C C . SER A 1 104 ? 39.258 16.946 21.300 1.00 98.31 104 SER A C 1
ATOM 782 O O . SER A 1 104 ? 38.147 16.461 21.514 1.00 98.31 104 SER A O 1
ATOM 784 N N . TYR A 1 105 ? 40.360 16.344 21.747 1.00 97.75 105 TYR A N 1
ATOM 785 C CA . TYR A 1 105 ? 40.320 15.041 22.421 1.00 97.75 105 TYR A CA 1
ATOM 786 C C . TYR A 1 105 ? 39.377 15.012 23.642 1.00 97.75 105 TYR A C 1
ATOM 788 O O . TYR A 1 105 ? 38.723 14.004 23.916 1.00 97.75 105 TYR A O 1
ATOM 796 N N . ALA A 1 106 ? 39.272 16.129 24.368 1.00 97.69 106 ALA A N 1
ATOM 797 C CA . ALA A 1 106 ? 38.352 16.259 25.493 1.00 97.69 106 ALA A CA 1
ATOM 798 C C . ALA A 1 106 ? 36.883 16.266 25.032 1.00 97.69 106 ALA A C 1
ATOM 800 O O . ALA A 1 106 ? 36.077 15.512 25.579 1.00 97.69 106 ALA A O 1
ATOM 801 N N . ALA A 1 107 ? 36.548 17.042 23.996 1.00 98.12 107 ALA A N 1
ATOM 802 C CA . ALA A 1 107 ? 35.201 17.088 23.427 1.00 98.12 107 ALA A CA 1
ATOM 803 C C . ALA A 1 107 ? 34.804 15.745 22.787 1.00 98.12 107 ALA A C 1
ATOM 805 O O . ALA A 1 107 ? 33.692 15.267 23.006 1.00 98.12 107 ALA A O 1
ATOM 806 N N . GLN A 1 108 ? 35.740 15.074 22.106 1.00 98.38 108 GLN A N 1
ATOM 807 C CA . GLN A 1 108 ? 35.565 13.705 21.616 1.00 98.38 108 GLN A CA 1
ATOM 808 C C . GLN A 1 108 ? 35.141 12.759 22.742 1.00 98.38 108 GLN A C 1
ATOM 810 O O . GLN A 1 108 ? 34.173 12.022 22.599 1.00 98.38 108 GLN A O 1
ATOM 815 N N . ASN A 1 109 ? 35.831 12.785 23.887 1.00 97.88 109 ASN A N 1
ATOM 816 C CA . ASN A 1 109 ? 35.490 11.912 25.010 1.00 97.88 109 ASN A CA 1
ATOM 817 C C . ASN A 1 109 ? 34.108 12.224 25.597 1.00 97.88 109 ASN A C 1
ATOM 819 O O . ASN A 1 109 ? 33.414 11.295 25.995 1.00 97.88 109 ASN A O 1
ATOM 823 N N . GLN A 1 110 ? 33.688 13.491 25.632 1.00 97.94 110 GLN A N 1
ATOM 824 C CA . GLN A 1 110 ? 32.328 13.849 26.053 1.00 97.94 110 GLN A CA 1
ATOM 825 C C . GLN A 1 110 ? 31.269 13.301 25.087 1.00 97.94 110 GLN A C 1
ATOM 827 O O . GLN A 1 110 ? 30.235 12.790 25.521 1.00 97.94 110 GLN A O 1
ATOM 832 N N . LEU A 1 111 ? 31.542 13.347 23.780 1.00 98.62 111 LEU A N 1
ATOM 833 C CA . LEU A 1 111 ? 30.668 12.775 22.756 1.00 98.62 111 LEU A CA 1
ATOM 834 C C . LEU A 1 111 ? 30.579 11.250 22.898 1.00 98.62 111 LEU A C 1
ATOM 836 O O . LEU A 1 111 ? 29.479 10.707 22.984 1.00 98.62 111 LEU A O 1
ATOM 840 N N . LEU A 1 112 ? 31.717 10.556 23.008 1.00 98.44 112 LEU A N 1
ATOM 841 C CA . LEU A 1 112 ? 31.741 9.099 23.183 1.00 98.44 112 LEU A CA 1
ATOM 842 C C . LEU A 1 112 ? 31.036 8.665 24.475 1.00 98.44 112 LEU A C 1
ATOM 844 O O . LEU A 1 112 ? 30.254 7.716 24.465 1.00 98.44 112 LEU A O 1
ATOM 848 N N . ARG A 1 113 ? 31.243 9.394 25.579 1.00 97.19 113 ARG A N 1
ATOM 849 C CA . ARG A 1 113 ? 30.524 9.151 26.837 1.00 97.19 113 ARG A CA 1
ATOM 850 C C . ARG A 1 113 ? 29.021 9.326 26.679 1.00 97.19 113 ARG A C 1
ATOM 852 O O . ARG A 1 113 ? 28.275 8.498 27.183 1.00 97.19 113 ARG A O 1
ATOM 859 N N . SER A 1 114 ? 28.586 10.347 25.940 1.00 98.06 114 SER A N 1
ATOM 860 C CA . SER A 1 114 ? 27.161 10.607 25.711 1.00 98.06 114 SER A CA 1
ATOM 861 C C . SER A 1 114 ? 26.441 9.388 25.126 1.00 98.06 114 SER A C 1
ATOM 863 O O . SER A 1 114 ? 25.332 9.089 25.557 1.00 98.06 114 SER A O 1
ATOM 865 N N . TYR A 1 115 ? 27.061 8.650 24.201 1.00 98.44 115 TYR A N 1
ATOM 866 C CA . TYR A 1 115 ? 26.454 7.444 23.631 1.00 98.44 115 TYR A CA 1
ATOM 867 C C . TYR A 1 115 ? 26.681 6.181 24.459 1.00 98.44 115 TYR A C 1
ATOM 869 O O . TYR A 1 115 ? 25.733 5.440 24.699 1.00 98.44 115 TYR A O 1
ATOM 877 N N . PHE A 1 116 ? 27.916 5.916 24.883 1.00 97.88 116 PHE A N 1
ATOM 878 C CA . PHE A 1 116 ? 28.318 4.560 25.273 1.00 97.88 116 PHE A CA 1
ATOM 879 C C . PHE A 1 116 ? 28.495 4.365 26.784 1.00 97.88 116 PHE A C 1
ATOM 881 O O . PHE A 1 116 ? 28.412 3.232 27.265 1.00 97.88 116 PHE A O 1
ATOM 888 N N . SER A 1 117 ? 28.713 5.437 27.551 1.00 95.69 117 SER A N 1
ATOM 889 C CA . SER A 1 117 ? 28.996 5.312 28.983 1.00 95.69 117 SER A CA 1
ATOM 890 C C . SER A 1 117 ? 27.732 5.216 29.840 1.00 95.69 117 SER A C 1
ATOM 892 O O . SER A 1 117 ? 26.616 5.483 29.394 1.00 95.69 117 SER A O 1
ATOM 894 N N . GLU A 1 118 ? 27.929 4.879 31.116 1.00 92.00 118 GLU A N 1
ATOM 895 C CA . GLU A 1 118 ? 26.887 4.871 32.154 1.00 92.00 118 GLU A CA 1
ATOM 896 C C . GLU A 1 118 ? 26.282 6.265 32.409 1.00 92.00 118 GLU A C 1
ATOM 898 O O . GLU A 1 118 ? 25.117 6.385 32.782 1.00 92.00 118 GLU A O 1
ATOM 903 N N . GLU A 1 119 ? 27.048 7.327 32.148 1.00 92.00 119 GLU A N 1
ATOM 904 C CA . GLU A 1 119 ? 26.592 8.724 32.225 1.00 92.00 119 GLU A CA 1
ATOM 905 C C . GLU A 1 119 ? 25.839 9.163 30.948 1.00 92.00 119 GLU A C 1
ATOM 907 O O . GLU A 1 119 ? 25.366 10.297 30.861 1.00 92.00 119 GLU A O 1
ATOM 912 N N . GLY A 1 120 ? 25.738 8.278 29.950 1.00 95.12 120 GLY A N 1
ATOM 913 C CA . GLY A 1 120 ? 25.117 8.509 28.650 1.00 95.12 120 GLY A CA 1
ATOM 914 C C . GLY A 1 120 ? 23.954 7.559 28.358 1.00 95.12 120 GLY A C 1
ATOM 915 O O . GLY A 1 120 ? 23.185 7.192 29.250 1.00 95.12 120 GLY A O 1
ATOM 916 N N . LEU A 1 121 ? 23.808 7.188 27.084 1.00 96.19 121 LEU A N 1
ATOM 917 C CA . LEU A 1 121 ? 22.702 6.381 26.557 1.00 96.19 121 LEU A CA 1
ATOM 918 C C . LEU A 1 121 ? 22.928 4.864 26.596 1.00 96.19 121 LEU A C 1
ATOM 920 O O . LEU A 1 121 ? 21.995 4.124 26.284 1.00 96.19 121 LEU A O 1
ATOM 924 N N . GLU A 1 122 ? 24.131 4.419 26.960 1.00 96.75 122 GLU A N 1
ATOM 925 C CA . GLU A 1 122 ? 24.535 3.008 27.028 1.00 96.75 122 GLU A CA 1
ATOM 926 C C . GLU A 1 122 ? 24.225 2.209 25.747 1.00 96.75 122 GLU A C 1
ATOM 928 O O . GLU A 1 122 ? 23.707 1.091 25.808 1.00 96.75 122 GLU A O 1
ATOM 933 N N . TYR A 1 123 ? 24.529 2.790 24.581 1.00 98.31 123 TYR A N 1
ATOM 934 C CA . TYR A 1 123 ? 24.435 2.101 23.291 1.00 98.31 123 TYR A CA 1
ATOM 935 C C . TYR A 1 123 ? 25.218 0.787 23.314 1.00 98.31 123 TYR A C 1
ATOM 937 O O . TYR A 1 123 ? 26.345 0.737 23.809 1.00 98.31 123 TYR A O 1
ATOM 945 N N . ASN A 1 124 ? 24.615 -0.263 22.755 1.00 98.31 124 ASN A N 1
ATOM 946 C CA . ASN A 1 124 ? 25.212 -1.595 22.676 1.00 98.31 124 ASN A CA 1
ATOM 947 C C . ASN A 1 124 ? 25.253 -2.167 21.251 1.00 98.31 124 ASN A C 1
ATOM 949 O O . ASN A 1 124 ? 25.840 -3.225 21.052 1.00 98.31 124 ASN A O 1
ATOM 953 N N . LEU A 1 125 ? 24.670 -1.483 20.262 1.00 98.44 125 LEU A N 1
ATOM 954 C CA . LEU A 1 125 ? 24.802 -1.836 18.848 1.00 98.44 125 LEU A CA 1
ATOM 955 C C . LEU A 1 125 ? 25.612 -0.780 18.097 1.00 98.44 125 LEU A C 1
ATOM 957 O O . LEU A 1 125 ? 25.436 0.421 18.315 1.00 98.44 125 LEU A O 1
ATOM 961 N N . ILE A 1 126 ? 26.483 -1.229 17.194 1.00 98.56 126 ILE A N 1
ATOM 962 C CA . ILE A 1 126 ? 27.171 -0.351 16.243 1.00 98.56 126 ILE A CA 1
ATOM 963 C C . ILE A 1 126 ? 27.114 -0.981 14.859 1.00 98.56 126 ILE A C 1
ATOM 965 O O . ILE A 1 126 ? 27.596 -2.098 14.674 1.00 98.56 126 ILE A O 1
ATOM 969 N N . ARG A 1 127 ? 26.569 -0.256 13.880 1.00 98.56 127 ARG A N 1
ATOM 970 C CA . ARG A 1 127 ? 26.667 -0.661 12.473 1.00 98.56 127 ARG A CA 1
ATOM 971 C C . ARG A 1 127 ? 27.974 -0.170 11.863 1.00 98.56 127 ARG A C 1
ATOM 973 O O . ARG A 1 127 ? 28.422 0.939 12.153 1.00 98.56 127 ARG A O 1
ATOM 980 N N . PHE A 1 128 ? 28.602 -0.997 11.039 1.00 98.12 128 PHE A N 1
ATOM 981 C CA . PHE A 1 128 ? 29.938 -0.754 10.511 1.00 98.12 128 PHE A CA 1
ATOM 982 C C . PHE A 1 128 ? 29.991 -1.018 8.996 1.00 98.12 128 PHE A C 1
ATOM 984 O O . PHE A 1 128 ? 29.866 -2.169 8.574 1.00 98.12 128 PHE A O 1
ATOM 991 N N . PRO A 1 129 ? 30.201 0.016 8.163 1.00 97.62 129 PRO A N 1
ATOM 992 C CA . PRO A 1 129 ? 30.373 -0.176 6.728 1.00 97.62 129 PRO A CA 1
ATOM 993 C C . PRO A 1 129 ? 31.606 -0.999 6.359 1.00 97.62 129 PRO A C 1
ATOM 995 O O . PRO A 1 129 ? 32.701 -0.721 6.842 1.00 97.62 129 PRO A O 1
ATOM 998 N N . ILE A 1 130 ? 31.451 -1.971 5.462 1.00 97.50 130 ILE A N 1
ATOM 999 C CA . ILE A 1 130 ? 32.566 -2.671 4.816 1.00 97.50 130 ILE A CA 1
ATOM 1000 C C . ILE A 1 130 ? 32.944 -1.876 3.562 1.00 97.50 130 ILE A C 1
ATOM 1002 O O . ILE A 1 130 ? 32.165 -1.799 2.612 1.00 97.50 130 ILE A O 1
ATOM 1006 N N . GLY A 1 131 ? 34.138 -1.282 3.563 1.00 94.62 131 GLY A N 1
ATOM 1007 C CA . GLY A 1 131 ? 34.571 -0.337 2.531 1.00 94.62 131 GLY A CA 1
ATOM 1008 C C . GLY A 1 131 ? 33.909 1.035 2.690 1.00 94.62 131 GLY A C 1
ATOM 1009 O O . GLY A 1 131 ? 33.580 1.442 3.808 1.00 94.62 131 GLY A O 1
ATOM 1010 N N . CYS A 1 132 ? 33.736 1.753 1.576 1.00 94.69 132 CYS A N 1
ATOM 1011 C CA . CYS A 1 132 ? 33.044 3.040 1.568 1.00 94.69 132 CYS A CA 1
ATOM 1012 C C . CYS A 1 132 ? 31.515 2.892 1.602 1.00 94.69 132 CYS A C 1
ATOM 1014 O O . CYS A 1 132 ? 30.956 1.945 1.048 1.00 94.69 132 CYS A O 1
ATOM 1016 N N . SER A 1 133 ? 30.848 3.915 2.132 1.00 94.75 133 SER A N 1
ATOM 1017 C CA . SER A 1 133 ? 29.410 4.164 1.955 1.00 94.75 133 SER A CA 1
ATOM 1018 C C . SER A 1 133 ? 29.203 5.458 1.155 1.00 94.75 133 SER A C 1
ATOM 1020 O O . SER A 1 133 ? 30.161 6.048 0.648 1.00 94.75 133 SER A O 1
ATOM 1022 N N . ASP A 1 134 ? 27.967 5.931 1.016 1.00 92.25 134 ASP A N 1
ATOM 1023 C CA . ASP A 1 134 ? 27.710 7.311 0.592 1.00 92.25 134 ASP A CA 1
ATOM 1024 C C . ASP A 1 134 ? 28.240 8.324 1.633 1.00 92.25 134 ASP A C 1
ATOM 1026 O O . ASP A 1 134 ? 28.823 9.347 1.267 1.00 92.25 134 ASP A O 1
ATOM 1030 N N . PHE A 1 135 ? 28.185 7.983 2.926 1.00 96.81 135 PHE A N 1
ATOM 1031 C CA . PHE A 1 135 ? 28.835 8.698 4.038 1.00 96.81 135 PHE A CA 1
ATOM 1032 C C . PHE A 1 135 ? 30.333 8.376 4.167 1.00 96.81 135 PHE A C 1
ATOM 1034 O O . PHE A 1 135 ? 30.854 8.001 5.224 1.00 96.81 135 PHE A O 1
ATOM 1041 N N . SER A 1 136 ? 31.023 8.566 3.047 1.00 97.06 136 SER A N 1
ATOM 1042 C CA . SER A 1 136 ? 32.476 8.593 2.901 1.00 97.06 136 SER A CA 1
ATOM 1043 C C . SER A 1 136 ? 32.882 9.857 2.131 1.00 97.06 136 SER A C 1
ATOM 1045 O O . SER A 1 136 ? 32.046 10.560 1.565 1.00 97.06 136 SER A O 1
ATOM 1047 N N . THR A 1 137 ? 34.174 10.184 2.097 1.00 95.81 137 THR A N 1
ATOM 1048 C CA . THR A 1 137 ? 34.684 11.342 1.330 1.00 95.81 137 THR A CA 1
ATOM 1049 C C . THR A 1 137 ? 35.081 10.990 -0.104 1.00 95.81 137 THR A C 1
ATOM 1051 O O . THR A 1 137 ? 35.327 11.884 -0.912 1.00 95.81 137 THR A O 1
ATOM 1054 N N . ARG A 1 138 ? 35.159 9.694 -0.425 1.00 95.19 138 ARG A N 1
ATOM 1055 C CA . ARG A 1 138 ? 35.491 9.149 -1.746 1.00 95.19 138 ARG A CA 1
ATOM 1056 C C . ARG A 1 138 ? 35.025 7.688 -1.853 1.00 95.19 138 ARG A C 1
ATOM 1058 O O . ARG A 1 138 ? 34.922 7.023 -0.820 1.00 95.19 138 ARG A O 1
ATOM 1065 N N . PRO A 1 139 ? 34.845 7.153 -3.070 1.00 95.12 139 PRO A N 1
ATOM 1066 C CA . PRO A 1 139 ? 34.613 5.726 -3.278 1.00 95.12 139 PRO A CA 1
ATOM 1067 C C . PRO A 1 139 ? 35.899 4.908 -3.059 1.00 95.12 139 PRO A C 1
ATOM 1069 O O . PRO A 1 139 ? 36.964 5.281 -3.562 1.00 95.12 139 PRO A O 1
ATOM 1072 N N . TYR A 1 140 ? 35.805 3.789 -2.333 1.00 96.25 140 TYR A N 1
ATOM 1073 C CA . TYR A 1 140 ? 36.872 2.788 -2.182 1.00 96.25 140 TYR A CA 1
ATOM 1074 C C . TYR A 1 140 ? 36.341 1.430 -1.690 1.00 96.25 140 TYR A C 1
ATOM 1076 O O . TYR A 1 140 ? 35.324 1.345 -1.005 1.00 96.25 140 TYR A O 1
ATOM 1084 N N . SER A 1 141 ? 37.073 0.369 -2.010 1.00 96.00 141 SER A N 1
ATOM 1085 C CA . SER A 1 141 ? 36.975 -0.961 -1.413 1.00 96.00 141 SER A CA 1
ATOM 1086 C C . SER A 1 141 ? 38.336 -1.374 -0.833 1.00 96.00 141 SER A C 1
ATOM 1088 O O . SER A 1 141 ? 39.320 -0.637 -0.920 1.00 96.00 141 SER A O 1
ATOM 1090 N N . TYR A 1 142 ? 38.415 -2.570 -0.249 1.00 97.12 142 TYR A N 1
ATOM 1091 C CA . TYR A 1 142 ? 39.668 -3.098 0.309 1.00 97.12 142 TYR A CA 1
ATOM 1092 C C . TYR A 1 142 ? 40.527 -3.859 -0.708 1.00 97.12 142 TYR A C 1
ATOM 1094 O O . TYR A 1 142 ? 41.632 -4.257 -0.371 1.00 97.12 142 TYR A O 1
ATOM 1102 N N . ALA A 1 143 ? 40.064 -4.071 -1.947 1.00 95.38 143 ALA A N 1
ATOM 1103 C CA . ALA A 1 143 ? 40.815 -4.823 -2.963 1.00 95.38 143 ALA A CA 1
ATOM 1104 C C . ALA A 1 143 ? 40.886 -4.093 -4.317 1.00 95.38 143 ALA A C 1
ATOM 1106 O O . ALA A 1 143 ? 40.829 -4.708 -5.380 1.00 95.38 143 ALA A O 1
ATOM 1107 N N . ASP A 1 144 ? 41.022 -2.764 -4.285 1.00 90.69 144 ASP A N 1
ATOM 1108 C CA . ASP A 1 144 ? 41.071 -1.931 -5.497 1.00 90.69 144 ASP A CA 1
ATOM 1109 C C . ASP A 1 144 ? 42.454 -1.872 -6.163 1.00 90.69 144 ASP A C 1
ATOM 1111 O O . ASP A 1 144 ? 42.562 -1.490 -7.328 1.00 90.69 144 ASP A O 1
ATOM 1115 N N . ARG A 1 145 ? 43.531 -2.215 -5.440 1.00 89.69 145 ARG A N 1
ATOM 1116 C CA . ARG A 1 145 ? 44.914 -2.054 -5.927 1.00 89.69 145 ARG A CA 1
ATOM 1117 C C . ARG A 1 145 ? 45.257 -3.008 -7.074 1.00 89.69 145 ARG A C 1
ATOM 1119 O O . ARG A 1 145 ? 46.052 -2.651 -7.941 1.00 89.69 145 ARG A O 1
ATOM 1126 N N . CYS A 1 146 ? 44.685 -4.208 -7.062 1.00 92.00 146 CYS A N 1
ATOM 1127 C CA . CYS A 1 146 ? 44.951 -5.259 -8.037 1.00 92.00 146 CYS A CA 1
ATOM 1128 C C . CYS A 1 146 ? 43.650 -5.638 -8.742 1.00 92.00 146 CYS A C 1
ATOM 1130 O O . CYS A 1 146 ? 42.629 -5.856 -8.097 1.00 92.00 146 CYS A O 1
ATOM 1132 N N . VAL A 1 147 ? 43.692 -5.690 -10.072 1.00 90.81 147 VAL A N 1
ATOM 1133 C CA . VAL A 1 147 ? 42.555 -6.083 -10.913 1.00 90.81 147 VAL A CA 1
ATOM 1134 C C . VAL A 1 147 ? 42.550 -7.602 -11.053 1.00 90.81 147 VAL A C 1
ATOM 1136 O O . VAL A 1 147 ? 43.613 -8.194 -11.229 1.00 90.81 147 VAL A O 1
ATOM 1139 N N . ASP A 1 148 ? 41.365 -8.215 -10.999 1.00 92.38 148 ASP A N 1
ATOM 1140 C CA . ASP A 1 148 ? 41.171 -9.668 -11.138 1.00 92.38 148 ASP A CA 1
ATOM 1141 C C . ASP A 1 148 ? 41.933 -10.506 -10.086 1.00 92.38 148 ASP A C 1
ATOM 1143 O O . ASP A 1 148 ? 42.323 -11.650 -10.328 1.00 92.38 148 ASP A O 1
ATOM 1147 N N . ASP A 1 149 ? 42.126 -9.948 -8.887 1.00 94.75 149 ASP A N 1
ATOM 1148 C CA . ASP A 1 149 ? 42.767 -10.615 -7.749 1.00 94.75 149 ASP A CA 1
ATOM 1149 C C . ASP A 1 149 ? 41.784 -11.535 -7.007 1.00 94.75 149 ASP A C 1
ATOM 1151 O O . ASP A 1 149 ? 41.349 -11.260 -5.888 1.00 94.75 149 ASP A O 1
ATOM 1155 N N . PHE A 1 150 ? 41.406 -12.643 -7.649 1.00 96.00 150 PHE A N 1
ATOM 1156 C CA . PHE A 1 150 ? 40.445 -13.612 -7.099 1.00 96.00 150 PHE A CA 1
ATOM 1157 C C . PHE A 1 150 ? 40.908 -14.275 -5.790 1.00 96.00 150 PHE A C 1
ATOM 1159 O O . PHE A 1 150 ? 40.075 -14.784 -5.039 1.00 96.00 150 PHE A O 1
ATOM 1166 N N . GLU A 1 151 ? 42.215 -14.251 -5.516 1.00 95.00 151 GLU A N 1
ATOM 1167 C CA . GLU A 1 151 ? 42.837 -14.770 -4.291 1.00 95.00 151 GLU A CA 1
ATOM 1168 C C . GLU A 1 151 ? 42.957 -13.708 -3.182 1.00 95.00 151 GLU A C 1
ATOM 1170 O O . GLU A 1 151 ? 43.382 -14.037 -2.077 1.00 95.00 151 GLU A O 1
ATOM 1175 N N . LEU A 1 152 ? 42.578 -12.451 -3.455 1.00 96.19 152 LEU A N 1
ATOM 1176 C CA . LEU A 1 152 ? 42.600 -11.326 -2.511 1.00 96.19 152 LEU A CA 1
ATOM 1177 C C . LEU A 1 152 ? 43.981 -11.067 -1.877 1.00 96.19 152 LEU A C 1
ATOM 1179 O O . LEU A 1 152 ? 44.083 -10.626 -0.729 1.00 96.19 152 LEU A O 1
ATOM 1183 N N . LYS A 1 153 ? 45.064 -11.298 -2.630 1.00 94.38 153 LYS A N 1
ATOM 1184 C CA . LYS A 1 153 ? 46.450 -11.042 -2.194 1.00 94.38 153 LYS A CA 1
ATOM 1185 C C . LYS A 1 153 ? 46.727 -9.571 -1.906 1.00 94.38 153 LYS A C 1
ATOM 1187 O O . LYS A 1 153 ? 47.588 -9.256 -1.089 1.00 94.38 153 LYS A O 1
ATOM 1192 N N . CYS A 1 154 ? 46.027 -8.679 -2.594 1.00 93.81 154 CYS A N 1
ATOM 1193 C CA . CYS A 1 154 ? 46.151 -7.236 -2.464 1.00 93.81 154 CYS A CA 1
ATOM 1194 C C . CYS A 1 154 ? 45.080 -6.626 -1.553 1.00 93.81 154 CYS A C 1
ATOM 1196 O O . CYS A 1 154 ? 44.920 -5.404 -1.565 1.00 93.81 154 CYS A O 1
ATOM 1198 N N . PHE A 1 155 ? 44.344 -7.449 -0.795 1.00 97.25 155 PHE A N 1
ATOM 1199 C CA . PHE A 1 155 ? 43.396 -6.959 0.197 1.00 97.25 155 PHE A CA 1
ATOM 1200 C C . PHE A 1 155 ? 44.128 -6.148 1.271 1.00 97.25 155 PHE A C 1
ATOM 1202 O O . PHE A 1 155 ? 45.021 -6.659 1.947 1.00 97.25 155 PHE A O 1
ATOM 1209 N N . GLU A 1 156 ? 43.724 -4.897 1.458 1.00 95.81 156 GLU A N 1
ATOM 1210 C CA . GLU A 1 156 ? 44.270 -4.004 2.472 1.00 95.81 156 GLU A CA 1
ATOM 1211 C C . GLU A 1 156 ? 43.186 -3.044 2.966 1.00 95.81 156 GLU A C 1
ATOM 1213 O O . GLU A 1 156 ? 42.433 -2.468 2.178 1.00 95.81 156 GLU A O 1
ATOM 1218 N N . LEU A 1 157 ? 43.121 -2.852 4.285 1.00 96.50 157 LEU A N 1
ATOM 1219 C CA . LEU A 1 157 ? 42.225 -1.863 4.873 1.00 96.50 157 LEU A CA 1
ATOM 1220 C C . LEU A 1 157 ? 42.608 -0.449 4.434 1.00 96.50 157 LEU A C 1
ATOM 1222 O O . LEU A 1 157 ? 43.785 -0.091 4.359 1.00 96.50 157 LEU A O 1
ATOM 1226 N N . ALA A 1 158 ? 41.601 0.381 4.188 1.00 95.94 158 ALA A N 1
ATOM 1227 C CA . ALA A 1 158 ? 41.832 1.750 3.771 1.00 95.94 158 ALA A CA 1
ATOM 1228 C C . ALA A 1 158 ? 42.375 2.613 4.936 1.00 95.94 158 ALA A C 1
ATOM 1230 O O . ALA A 1 158 ? 42.250 2.258 6.118 1.00 95.94 158 ALA A O 1
ATOM 1231 N N . PRO A 1 159 ? 42.991 3.774 4.644 1.00 96.75 159 PRO A N 1
ATOM 1232 C CA . PRO A 1 159 ? 43.370 4.744 5.671 1.00 96.75 159 PRO A CA 1
ATOM 1233 C C . PRO A 1 159 ? 42.201 5.178 6.565 1.00 96.75 159 PRO A C 1
ATOM 1235 O O . PRO A 1 159 ? 42.411 5.470 7.739 1.00 96.75 159 PRO A O 1
ATOM 1238 N N . GLU A 1 160 ? 40.986 5.220 6.025 1.00 97.06 160 GLU A N 1
ATOM 1239 C CA . GLU A 1 160 ? 39.753 5.523 6.744 1.00 97.06 160 GLU A CA 1
ATOM 1240 C C . GLU A 1 160 ? 39.520 4.530 7.902 1.00 97.06 160 GLU A C 1
ATOM 1242 O O . GLU A 1 160 ? 39.238 4.930 9.032 1.00 97.06 160 GLU A O 1
ATOM 1247 N N . ASP A 1 161 ? 39.752 3.241 7.673 1.00 97.44 161 ASP A N 1
ATOM 1248 C CA . ASP A 1 161 ? 39.665 2.196 8.691 1.00 97.44 161 ASP A CA 1
ATOM 1249 C C . ASP A 1 161 ? 40.822 2.277 9.687 1.00 97.44 161 ASP A C 1
ATOM 1251 O O . ASP A 1 161 ? 40.611 2.419 10.893 1.00 97.44 161 ASP A O 1
ATOM 1255 N N . THR A 1 162 ? 42.056 2.237 9.180 1.00 97.50 162 THR A N 1
ATOM 1256 C CA . THR A 1 162 ? 43.270 2.095 10.003 1.00 97.50 162 THR A CA 1
ATOM 1257 C C . THR A 1 162 ? 43.608 3.344 10.814 1.00 97.50 162 THR A C 1
ATOM 1259 O O . THR A 1 162 ? 44.177 3.235 11.900 1.00 97.50 162 THR A O 1
ATOM 1262 N N . LYS A 1 163 ? 43.263 4.540 10.320 1.00 96.75 163 LYS A N 1
ATOM 1263 C CA . LYS A 1 163 ? 43.589 5.814 10.983 1.00 96.75 163 LYS A CA 1
ATOM 1264 C C . LYS A 1 163 ? 42.408 6.437 11.712 1.00 96.75 163 LYS A C 1
ATOM 1266 O O . LYS A 1 163 ? 42.644 7.193 12.653 1.00 96.75 163 LYS A O 1
ATOM 1271 N N . LEU A 1 164 ? 41.169 6.163 11.288 1.00 97.25 164 LEU A N 1
ATOM 1272 C CA . LEU A 1 164 ? 39.978 6.805 11.853 1.00 97.25 164 LEU A CA 1
ATOM 1273 C C . LEU A 1 164 ? 39.102 5.801 12.602 1.00 97.25 164 LEU A C 1
ATOM 1275 O O . LEU A 1 164 ? 38.970 5.903 13.823 1.00 97.25 164 LEU A O 1
ATOM 1279 N N . ARG A 1 165 ? 38.511 4.829 11.895 1.00 97.62 165 ARG A N 1
ATOM 1280 C CA . ARG A 1 165 ? 37.438 3.992 12.450 1.00 97.62 165 ARG A CA 1
ATOM 1281 C C . ARG A 1 165 ? 37.926 2.990 13.495 1.00 97.62 165 ARG A C 1
ATOM 1283 O O . ARG A 1 165 ? 37.329 2.941 14.564 1.00 97.62 165 ARG A O 1
ATOM 1290 N N . ILE A 1 166 ? 39.010 2.248 13.252 1.00 98.19 166 ILE A N 1
ATOM 1291 C CA . ILE A 1 166 ? 39.549 1.254 14.205 1.00 98.19 166 ILE A CA 1
ATOM 1292 C C . ILE A 1 166 ? 40.019 1.919 15.514 1.00 98.19 166 ILE A C 1
ATOM 1294 O O . ILE A 1 166 ? 39.538 1.527 16.582 1.00 98.19 166 ILE A O 1
ATOM 1298 N N . PRO A 1 167 ? 40.875 2.967 15.494 1.00 97.88 167 PRO A N 1
ATOM 1299 C CA . PRO A 1 167 ? 41.279 3.643 16.728 1.00 97.88 167 PRO A CA 1
ATOM 1300 C C . PRO A 1 167 ? 40.095 4.239 17.497 1.00 97.88 167 PRO A C 1
ATOM 1302 O O . PRO A 1 167 ? 40.062 4.206 18.731 1.00 97.88 167 PRO A O 1
ATOM 1305 N N . LEU A 1 168 ? 39.108 4.787 16.782 1.00 98.19 168 LEU A N 1
ATOM 1306 C CA . LEU A 1 168 ? 37.912 5.344 17.400 1.00 98.19 168 LEU A CA 1
ATOM 1307 C C . LEU A 1 168 ? 37.009 4.255 17.990 1.00 98.19 168 LEU A C 1
ATOM 1309 O O . LEU A 1 168 ? 36.486 4.443 19.087 1.00 98.19 168 LEU A O 1
ATOM 1313 N N . LEU A 1 169 ? 36.878 3.108 17.326 1.00 98.06 169 LEU A N 1
ATOM 1314 C CA . LEU A 1 169 ? 36.107 1.969 17.812 1.00 98.06 169 LEU A CA 1
ATOM 1315 C C . LEU A 1 169 ? 36.698 1.392 19.102 1.00 98.06 169 LEU A C 1
ATOM 1317 O O . LEU A 1 169 ? 35.954 1.170 20.051 1.00 98.06 169 LEU A O 1
ATOM 1321 N N . HIS A 1 170 ? 38.023 1.264 19.216 1.00 98.06 170 HIS A N 1
ATOM 1322 C CA . HIS A 1 170 ? 38.649 0.876 20.488 1.00 98.06 170 HIS A CA 1
ATOM 1323 C C . HIS A 1 170 ? 38.344 1.858 21.620 1.00 98.06 170 HIS A C 1
ATOM 1325 O O . HIS A 1 170 ? 38.103 1.451 22.757 1.00 98.06 170 HIS A O 1
ATOM 1331 N N . ARG A 1 171 ? 38.306 3.160 21.322 1.00 97.88 171 ARG A N 1
ATOM 1332 C CA . ARG A 1 171 ? 37.898 4.165 22.311 1.00 97.88 171 ARG A CA 1
ATOM 1333 C C . ARG A 1 171 ? 36.427 4.029 22.676 1.00 97.88 171 ARG A C 1
ATOM 1335 O O . ARG A 1 171 ? 36.095 4.159 23.848 1.00 97.88 171 ARG A O 1
ATOM 1342 N N . ILE A 1 172 ? 35.559 3.760 21.705 1.00 97.94 172 ILE A N 1
ATOM 1343 C CA . ILE A 1 172 ? 34.140 3.486 21.941 1.00 97.94 172 ILE A CA 1
ATOM 1344 C C . ILE A 1 172 ? 33.980 2.268 22.860 1.00 97.94 172 ILE A C 1
ATOM 1346 O O . ILE A 1 172 ? 33.325 2.385 23.892 1.00 97.94 172 ILE A O 1
ATOM 1350 N N . MET A 1 173 ? 34.653 1.152 22.560 1.00 96.56 173 MET A N 1
ATOM 1351 C CA . MET A 1 173 ? 34.671 -0.054 23.399 1.00 96.56 173 MET A CA 1
ATOM 1352 C C . MET A 1 173 ? 35.163 0.242 24.821 1.00 96.56 173 MET A C 1
ATOM 1354 O O . MET A 1 173 ? 34.604 -0.276 25.780 1.00 96.56 173 MET A O 1
ATOM 1358 N N . ALA A 1 174 ? 36.163 1.114 24.978 1.00 96.06 174 ALA A N 1
ATOM 1359 C CA . ALA A 1 174 ? 36.681 1.505 26.289 1.00 96.06 174 ALA A CA 1
ATOM 1360 C C . ALA A 1 174 ? 35.718 2.393 27.103 1.00 96.06 174 ALA A C 1
ATOM 1362 O O . ALA A 1 174 ? 35.783 2.396 28.332 1.00 96.06 174 ALA A O 1
ATOM 1363 N N . HIS A 1 175 ? 34.841 3.163 26.446 1.00 94.75 175 HIS A N 1
ATOM 1364 C CA . HIS A 1 175 ? 33.796 3.954 27.116 1.00 94.75 175 HIS A CA 1
ATOM 1365 C C . HIS A 1 175 ? 32.504 3.165 27.337 1.00 94.75 175 HIS A C 1
ATOM 1367 O O . HIS A 1 175 ? 31.685 3.577 28.161 1.00 94.75 175 HIS A O 1
ATOM 1373 N N . ALA A 1 176 ? 32.304 2.073 26.600 1.00 95.75 176 ALA A N 1
ATOM 1374 C CA . ALA A 1 176 ? 31.076 1.303 26.624 1.00 95.75 176 ALA A CA 1
ATOM 1375 C C . ALA A 1 176 ? 30.854 0.637 27.982 1.00 95.75 176 ALA A C 1
ATOM 1377 O O . ALA A 1 176 ? 31.672 -0.139 28.474 1.00 95.75 176 ALA A O 1
ATOM 1378 N N . LYS A 1 177 ? 29.704 0.933 28.593 1.00 93.56 177 LYS A N 1
ATOM 1379 C CA . LYS A 1 177 ? 29.266 0.256 29.818 1.00 93.56 177 LYS A CA 1
ATOM 1380 C C . LYS A 1 177 ? 28.795 -1.173 29.544 1.00 93.56 177 LYS A C 1
ATOM 1382 O O . LYS A 1 177 ? 28.935 -2.044 30.400 1.00 93.56 177 LYS A O 1
ATOM 1387 N N . ARG A 1 178 ? 28.186 -1.386 28.378 1.00 93.31 178 ARG A N 1
ATOM 1388 C CA . ARG A 1 178 ? 27.614 -2.662 27.938 1.00 93.31 178 ARG A CA 1
ATOM 1389 C C . ARG A 1 178 ? 28.507 -3.284 26.876 1.00 93.31 178 ARG A C 1
ATOM 1391 O O . ARG A 1 178 ? 29.225 -2.569 26.182 1.00 93.31 178 ARG A O 1
ATOM 1398 N N . SER A 1 179 ? 28.433 -4.607 26.743 1.00 94.31 179 SER A N 1
ATOM 1399 C CA . SER A 1 179 ? 29.086 -5.296 25.630 1.00 94.31 179 SER A CA 1
ATOM 1400 C C . SER A 1 179 ? 28.553 -4.749 24.306 1.00 94.31 179 SER A C 1
ATOM 1402 O O . SER A 1 179 ? 27.343 -4.580 24.157 1.00 94.31 179 SER A O 1
ATOM 1404 N N . LEU A 1 180 ? 29.448 -4.454 23.366 1.00 97.38 180 LEU A N 1
ATOM 1405 C CA . LEU A 1 180 ? 29.076 -3.943 22.052 1.00 97.38 180 LEU A CA 1
ATOM 1406 C C . LEU A 1 180 ? 28.911 -5.103 21.075 1.00 97.38 180 LEU A C 1
ATOM 1408 O O . LEU A 1 180 ? 29.790 -5.949 20.948 1.00 97.38 180 LEU A O 1
ATOM 1412 N N . SER A 1 181 ? 27.796 -5.109 20.356 1.00 98.31 181 SER A N 1
ATOM 1413 C CA . SER A 1 181 ? 27.543 -5.997 19.228 1.00 98.31 181 SER A CA 1
ATOM 1414 C C . SER A 1 181 ? 27.693 -5.204 17.932 1.00 98.31 181 SER A C 1
ATOM 1416 O O . SER A 1 181 ? 26.952 -4.247 17.690 1.00 98.31 181 SER A O 1
ATOM 1418 N N . LEU A 1 182 ? 28.670 -5.584 17.110 1.00 98.56 182 LEU A N 1
ATOM 1419 C CA . LEU A 1 182 ? 28.930 -4.921 15.834 1.00 98.56 182 LEU A CA 1
ATOM 1420 C C . LEU A 1 182 ? 28.169 -5.621 14.703 1.00 98.56 182 LEU A C 1
ATOM 1422 O O . LEU A 1 182 ? 28.209 -6.848 14.604 1.00 98.56 182 LEU A O 1
ATOM 1426 N N . VAL A 1 183 ? 27.503 -4.841 13.854 1.00 98.38 183 VAL A N 1
ATOM 1427 C CA . VAL A 1 183 ? 26.792 -5.310 12.656 1.00 98.38 183 VAL A CA 1
ATOM 1428 C C . VAL A 1 183 ? 27.517 -4.763 11.435 1.00 98.38 183 VAL A C 1
ATOM 1430 O O . VAL A 1 183 ? 27.511 -3.552 11.222 1.00 98.38 183 VAL A O 1
ATOM 1433 N N . SER A 1 184 ? 28.176 -5.612 10.654 1.00 97.88 184 SER A N 1
ATOM 1434 C CA . SER A 1 184 ? 28.866 -5.182 9.437 1.00 97.88 184 SER A CA 1
ATOM 1435 C C . SER A 1 184 ? 27.964 -5.288 8.213 1.00 97.88 184 SER A C 1
ATOM 1437 O O . SER A 1 184 ? 27.178 -6.224 8.091 1.00 97.88 184 SER A O 1
ATOM 1439 N N . SER A 1 185 ? 28.079 -4.327 7.298 1.00 97.69 185 SER A N 1
ATOM 1440 C CA . SER A 1 185 ? 27.258 -4.281 6.084 1.00 97.69 185 SER A CA 1
ATOM 1441 C C . SER A 1 185 ? 28.073 -3.734 4.909 1.00 97.69 185 SER A C 1
ATOM 1443 O O . SER A 1 185 ? 28.740 -2.713 5.073 1.00 97.69 185 SER A O 1
ATOM 1445 N N . PRO A 1 186 ? 28.082 -4.374 3.730 1.00 96.69 186 PRO A N 1
ATOM 1446 C CA . PRO A 1 186 ? 28.787 -3.870 2.554 1.00 96.69 186 PRO A CA 1
ATOM 1447 C C . PRO A 1 186 ? 27.861 -3.039 1.660 1.00 96.69 186 PRO A C 1
ATOM 1449 O O . PRO A 1 186 ? 26.728 -3.433 1.399 1.00 96.69 186 PRO A O 1
ATOM 1452 N N . TRP A 1 187 ? 28.351 -1.909 1.142 1.00 93.88 187 TRP A N 1
ATOM 1453 C CA . TRP A 1 187 ? 27.615 -1.092 0.164 1.00 93.88 187 TRP A CA 1
ATOM 1454 C C . TRP A 1 187 ? 28.049 -1.427 -1.254 1.00 93.88 187 TRP A C 1
ATOM 1456 O O . TRP A 1 187 ? 27.225 -1.705 -2.120 1.00 93.88 187 TRP A O 1
ATOM 1466 N N . THR A 1 188 ? 29.358 -1.422 -1.492 1.00 92.06 188 THR A N 1
ATOM 1467 C CA . THR A 1 188 ? 29.958 -1.669 -2.801 1.00 92.06 188 THR A CA 1
ATOM 1468 C C . THR A 1 188 ? 31.056 -2.724 -2.693 1.00 92.06 188 THR A C 1
ATOM 1470 O O . THR A 1 188 ? 31.517 -3.056 -1.605 1.00 92.06 188 THR A O 1
ATOM 1473 N N . SER A 1 189 ? 31.449 -3.293 -3.829 1.00 94.25 189 SER A N 1
ATOM 1474 C CA . SER A 1 189 ? 32.513 -4.301 -3.927 1.00 94.25 189 SER A CA 1
ATOM 1475 C C . SER A 1 189 ? 33.694 -3.765 -4.755 1.00 94.25 189 SER A C 1
ATOM 1477 O O . SER A 1 189 ? 33.560 -2.719 -5.404 1.00 94.25 189 SER A O 1
ATOM 1479 N N . PRO A 1 190 ? 34.865 -4.435 -4.744 1.00 96.69 190 PRO A N 1
ATOM 1480 C CA . PRO A 1 190 ? 35.974 -4.084 -5.626 1.00 96.69 190 PRO A CA 1
ATOM 1481 C C . PRO A 1 190 ? 35.522 -3.893 -7.071 1.00 96.69 190 PRO A C 1
ATOM 1483 O O . PRO A 1 190 ? 34.786 -4.715 -7.618 1.00 96.69 190 PRO A O 1
ATOM 1486 N N . GLY A 1 191 ? 35.967 -2.805 -7.704 1.00 95.38 191 GLY A N 1
ATOM 1487 C CA . GLY A 1 191 ? 35.412 -2.389 -8.994 1.00 95.38 191 GLY A CA 1
ATOM 1488 C C . GLY A 1 191 ? 35.490 -3.474 -10.069 1.00 95.38 191 GLY A C 1
ATOM 1489 O O . GLY A 1 191 ? 34.552 -3.651 -10.837 1.00 95.38 191 GLY A O 1
ATOM 1490 N N . TRP A 1 192 ? 36.560 -4.268 -10.074 1.00 95.69 192 TRP A N 1
ATOM 1491 C CA . TRP A 1 192 ? 36.777 -5.352 -11.033 1.00 95.69 192 TRP A CA 1
ATOM 1492 C C . TRP A 1 192 ? 35.854 -6.573 -10.837 1.00 95.69 192 TRP A C 1
ATOM 1494 O O . TRP A 1 192 ? 35.665 -7.332 -11.791 1.00 95.69 192 TRP A O 1
ATOM 1504 N N . LEU A 1 193 ? 35.208 -6.736 -9.674 1.00 96.88 193 LEU A N 1
ATOM 1505 C CA . LEU A 1 193 ? 34.152 -7.739 -9.455 1.00 96.88 193 LEU A CA 1
ATOM 1506 C C . LEU A 1 193 ? 32.795 -7.306 -10.028 1.00 96.88 193 LEU A C 1
ATOM 1508 O O . LEU A 1 193 ? 31.897 -8.132 -10.181 1.00 96.88 193 LEU A O 1
ATOM 1512 N N . ARG A 1 194 ? 32.633 -6.023 -10.365 1.00 94.69 194 ARG A N 1
ATOM 1513 C CA . ARG A 1 194 ? 31.351 -5.409 -10.728 1.00 94.69 194 ARG A CA 1
ATOM 1514 C C . ARG A 1 194 ? 31.228 -5.216 -12.231 1.00 94.69 194 ARG A C 1
ATOM 1516 O O . ARG A 1 194 ? 32.212 -4.942 -12.913 1.00 94.69 194 ARG A O 1
ATOM 1523 N N . VAL A 1 195 ? 30.010 -5.294 -12.766 1.00 94.25 195 VAL A N 1
ATOM 1524 C CA . VAL A 1 195 ? 29.753 -5.179 -14.219 1.00 94.25 195 VAL A CA 1
ATOM 1525 C C . VAL A 1 195 ? 30.257 -3.851 -14.798 1.00 94.25 195 VAL A C 1
ATOM 1527 O O . VAL A 1 195 ? 30.835 -3.827 -15.882 1.00 94.25 195 VAL A O 1
ATOM 1530 N N . ASN A 1 196 ? 30.099 -2.752 -14.059 1.00 91.56 196 ASN A N 1
ATOM 1531 C CA . ASN A 1 196 ? 30.560 -1.421 -14.462 1.00 91.56 196 ASN A CA 1
ATOM 1532 C C . ASN A 1 196 ? 32.083 -1.191 -14.316 1.00 91.56 196 ASN A C 1
ATOM 1534 O O . ASN A 1 196 ? 32.552 -0.112 -14.676 1.00 91.56 196 ASN A O 1
ATOM 1538 N N . ASN A 1 197 ? 32.852 -2.163 -13.806 1.00 93.75 197 ASN A N 1
ATOM 1539 C CA . ASN A 1 197 ? 34.298 -2.068 -13.556 1.00 93.75 197 ASN A CA 1
ATOM 1540 C C . ASN A 1 197 ? 34.730 -0.875 -12.676 1.00 93.75 197 ASN A C 1
ATOM 1542 O O . ASN A 1 197 ? 35.863 -0.403 -12.772 1.00 93.75 197 ASN A O 1
ATOM 1546 N N . LYS A 1 198 ? 33.835 -0.353 -11.834 1.00 92.62 198 LYS A N 1
ATOM 1547 C CA . LYS A 1 198 ? 34.082 0.814 -10.975 1.00 92.62 198 LYS A CA 1
ATOM 1548 C C . LYS A 1 198 ? 33.641 0.507 -9.554 1.00 92.62 198 LYS A C 1
ATOM 1550 O O . LYS A 1 198 ? 32.750 -0.305 -9.363 1.00 92.62 198 LYS A O 1
ATOM 1555 N N . VAL A 1 199 ? 34.232 1.165 -8.560 1.00 91.94 199 VAL A N 1
ATOM 1556 C CA . VAL A 1 199 ? 33.767 1.112 -7.155 1.00 91.94 199 VAL A CA 1
ATOM 1557 C C . VAL A 1 199 ? 32.595 2.067 -6.922 1.00 91.94 199 VAL A C 1
ATOM 1559 O O . VAL A 1 199 ? 31.676 1.767 -6.162 1.00 91.94 199 VAL A O 1
ATOM 1562 N N . LEU A 1 200 ? 32.603 3.199 -7.627 1.00 90.75 200 LEU A N 1
ATOM 1563 C CA . LEU A 1 200 ? 31.520 4.177 -7.623 1.00 90.75 200 LEU A CA 1
ATOM 1564 C C . LEU A 1 200 ? 30.347 3.745 -8.503 1.00 90.75 200 LEU A C 1
ATOM 1566 O O . LEU A 1 200 ? 30.505 2.923 -9.415 1.00 90.75 200 LEU A O 1
ATOM 1570 N N . GLY A 1 201 ? 29.192 4.345 -8.238 1.00 87.75 201 GLY A N 1
ATOM 1571 C CA . GLY A 1 201 ? 27.980 4.153 -9.014 1.00 87.75 201 GLY A CA 1
ATOM 1572 C C . GLY A 1 201 ? 27.284 2.834 -8.760 1.00 87.75 201 GLY A C 1
ATOM 1573 O O . GLY A 1 201 ? 27.822 1.932 -8.119 1.00 87.75 201 GLY A O 1
ATOM 1574 N N . LYS A 1 202 ? 26.075 2.723 -9.298 1.00 89.75 202 LYS A N 1
ATOM 1575 C CA . LYS A 1 202 ? 25.243 1.526 -9.185 1.00 89.75 202 LYS A CA 1
ATOM 1576 C C . LYS A 1 202 ? 25.741 0.404 -10.082 1.00 89.75 202 LYS A C 1
ATOM 1578 O O . LYS A 1 202 ? 26.153 0.643 -11.218 1.00 89.75 202 LYS A O 1
ATOM 1583 N N . SER A 1 203 ? 25.705 -0.829 -9.585 1.00 91.62 203 SER A N 1
ATOM 1584 C CA . SER A 1 203 ? 26.156 -1.997 -10.346 1.00 91.62 203 SER A CA 1
ATOM 1585 C C . SER A 1 203 ? 25.643 -3.298 -9.736 1.00 91.62 203 SER A C 1
ATOM 1587 O O . SER A 1 203 ? 24.990 -3.302 -8.696 1.00 91.62 203 SER A O 1
ATOM 1589 N N . LYS A 1 204 ? 25.996 -4.416 -10.368 1.00 92.38 204 LYS A N 1
ATOM 1590 C CA . LYS A 1 204 ? 25.869 -5.769 -9.815 1.00 92.38 204 LYS A CA 1
ATOM 1591 C C . LYS A 1 204 ? 27.190 -6.521 -9.959 1.00 92.38 204 LYS A C 1
ATOM 1593 O O . LYS A 1 204 ? 28.057 -6.102 -10.736 1.00 92.38 204 LYS A O 1
ATOM 1598 N N . ILE A 1 205 ? 27.330 -7.624 -9.233 1.00 95.50 205 ILE A N 1
ATOM 1599 C CA . ILE A 1 205 ? 28.475 -8.532 -9.361 1.00 95.50 205 ILE A CA 1
ATOM 1600 C C . ILE A 1 205 ? 28.453 -9.193 -10.746 1.00 95.50 205 ILE A C 1
ATOM 1602 O O . ILE A 1 205 ? 27.391 -9.397 -11.340 1.00 95.50 205 ILE A O 1
ATOM 1606 N N . LYS A 1 206 ? 29.634 -9.450 -11.312 1.00 95.25 206 LYS A N 1
ATOM 1607 C CA . LYS A 1 206 ? 29.778 -10.194 -12.567 1.00 95.25 206 LYS A CA 1
ATOM 1608 C C . LYS A 1 206 ?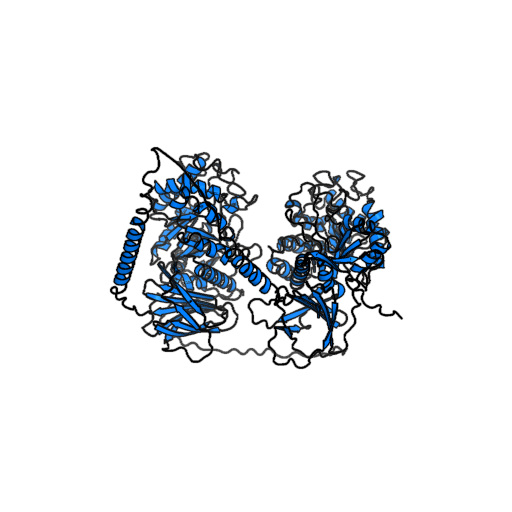 29.392 -11.659 -12.367 1.00 95.25 206 LYS A C 1
ATOM 1610 O O . LYS A 1 206 ? 29.663 -12.230 -11.320 1.00 95.25 206 LYS A O 1
ATOM 1615 N N . GLY A 1 207 ? 28.849 -12.258 -13.424 1.00 94.69 207 GLY A N 1
ATOM 1616 C CA . GLY A 1 207 ? 28.488 -13.672 -13.437 1.00 94.69 207 GLY A CA 1
ATOM 1617 C C . GLY A 1 207 ? 27.335 -14.000 -12.488 1.00 94.69 207 GLY A C 1
ATOM 1618 O O . GLY A 1 207 ? 26.457 -13.160 -12.302 1.00 94.69 207 GLY A O 1
ATOM 1619 N N . GLU A 1 208 ? 27.319 -15.210 -11.937 1.00 94.88 208 GLU A N 1
ATOM 1620 C CA . GLU A 1 208 ? 26.202 -15.753 -11.146 1.00 94.88 208 GLU A CA 1
ATOM 1621 C C . GLU A 1 208 ? 26.715 -16.498 -9.897 1.00 94.88 208 GLU A C 1
ATOM 1623 O O . GLU A 1 208 ? 27.869 -16.941 -9.893 1.00 94.88 208 GLU A O 1
ATOM 1628 N N . PRO A 1 209 ? 25.894 -16.656 -8.840 1.00 97.62 209 PRO A N 1
ATOM 1629 C CA . PRO A 1 209 ? 26.267 -17.408 -7.641 1.00 97.62 209 PRO A CA 1
ATOM 1630 C C . PRO A 1 209 ? 26.882 -18.787 -7.927 1.00 97.62 209 PRO A C 1
ATOM 1632 O O . PRO A 1 209 ? 26.472 -19.489 -8.852 1.00 97.62 209 PRO A O 1
ATOM 1635 N N . GLY A 1 210 ? 27.893 -19.161 -7.143 1.00 96.06 210 GLY A N 1
ATOM 1636 C CA . GLY A 1 210 ? 28.703 -20.371 -7.315 1.00 96.06 210 GLY A CA 1
ATOM 1637 C C . GLY A 1 210 ? 29.922 -20.202 -8.230 1.00 96.06 210 GLY A C 1
ATOM 1638 O O . GLY A 1 210 ? 30.797 -21.082 -8.278 1.00 96.06 210 GLY A O 1
ATOM 1639 N N . ASP A 1 211 ? 30.027 -19.085 -8.953 1.00 97.50 211 ASP A N 1
ATOM 1640 C CA . ASP A 1 211 ? 31.169 -18.786 -9.809 1.00 97.50 211 ASP A CA 1
ATOM 1641 C C . ASP A 1 211 ? 32.350 -18.142 -9.064 1.00 97.50 211 ASP A C 1
ATOM 1643 O O . ASP A 1 211 ? 32.332 -17.904 -7.858 1.00 97.50 211 ASP A O 1
ATOM 1647 N N . ARG A 1 212 ? 33.433 -17.857 -9.794 1.00 97.25 212 ARG A N 1
ATOM 1648 C CA . ARG A 1 212 ? 34.633 -17.254 -9.197 1.00 97.25 212 ARG A CA 1
ATOM 1649 C C . ARG A 1 212 ? 34.404 -15.840 -8.648 1.00 97.25 212 ARG A C 1
ATOM 1651 O O . ARG A 1 212 ? 35.112 -15.451 -7.732 1.00 97.25 212 ARG A O 1
ATOM 1658 N N . TYR A 1 213 ? 33.475 -15.064 -9.205 1.00 97.81 213 TYR A N 1
ATOM 1659 C CA . TYR A 1 213 ? 33.239 -13.682 -8.784 1.00 97.81 213 TYR A CA 1
ATOM 1660 C C . TYR A 1 213 ? 32.493 -13.650 -7.450 1.00 97.81 213 TYR A C 1
ATOM 1662 O O . TYR A 1 213 ? 32.912 -12.940 -6.535 1.00 97.81 213 TYR A O 1
ATOM 1670 N N . HIS A 1 214 ? 31.446 -14.464 -7.312 1.00 98.19 214 HIS A N 1
ATOM 1671 C CA . HIS A 1 214 ? 30.673 -14.567 -6.076 1.00 98.19 214 HIS A CA 1
ATOM 1672 C C . HIS A 1 214 ? 31.462 -15.271 -4.967 1.00 98.19 214 HIS A C 1
ATOM 1674 O O . HIS A 1 214 ? 31.489 -14.774 -3.840 1.00 98.19 214 HIS A O 1
ATOM 1680 N N . LYS A 1 215 ? 32.233 -16.320 -5.288 1.00 98.00 215 LYS A N 1
ATOM 1681 C CA . LYS A 1 215 ? 33.184 -16.927 -4.336 1.00 98.00 215 LYS A CA 1
ATOM 1682 C C . LYS A 1 215 ? 34.199 -15.924 -3.811 1.00 98.00 215 LYS A C 1
ATOM 1684 O O . LYS A 1 215 ? 34.464 -15.880 -2.612 1.00 98.00 215 LYS A O 1
ATOM 1689 N N . THR A 1 216 ? 34.756 -15.087 -4.685 1.00 98.25 216 THR A N 1
ATOM 1690 C CA . THR A 1 216 ? 35.678 -14.040 -4.244 1.00 98.25 216 THR A CA 1
ATOM 1691 C C . THR A 1 216 ? 34.977 -12.968 -3.411 1.00 98.25 216 THR A C 1
ATOM 1693 O O . THR A 1 216 ? 35.575 -12.500 -2.447 1.00 98.25 216 THR A O 1
ATOM 1696 N N . LEU A 1 217 ? 33.722 -12.603 -3.702 1.00 98.12 217 LEU A N 1
ATOM 1697 C CA . LEU A 1 217 ? 32.959 -11.692 -2.842 1.00 98.12 217 LEU A CA 1
ATOM 1698 C C . LEU A 1 217 ? 32.725 -12.285 -1.442 1.00 98.12 217 LEU A C 1
ATOM 1700 O O . LEU A 1 217 ? 32.919 -11.589 -0.448 1.00 98.12 217 LEU A O 1
ATOM 1704 N N . ALA A 1 218 ? 32.374 -13.569 -1.346 1.00 98.31 218 ALA A N 1
ATOM 1705 C CA . ALA A 1 218 ? 32.256 -14.254 -0.060 1.00 98.31 218 ALA A CA 1
ATOM 1706 C C . ALA A 1 218 ? 33.595 -14.243 0.701 1.00 98.31 218 ALA A C 1
ATOM 1708 O O . ALA A 1 218 ? 33.654 -13.809 1.851 1.00 98.31 218 ALA A O 1
ATOM 1709 N N . ASN A 1 219 ? 34.696 -14.604 0.032 1.00 98.19 219 ASN A N 1
ATOM 1710 C CA . ASN A 1 219 ? 36.041 -14.551 0.612 1.00 98.19 219 ASN A CA 1
ATOM 1711 C C . ASN A 1 219 ? 36.472 -13.128 0.996 1.00 98.19 219 ASN A C 1
ATOM 1713 O O . ASN A 1 219 ? 37.244 -12.959 1.934 1.00 98.19 219 ASN A O 1
ATOM 1717 N N . TYR A 1 220 ? 35.968 -12.099 0.311 1.00 98.38 220 TYR A N 1
ATOM 1718 C CA . TYR A 1 220 ? 36.216 -10.700 0.651 1.00 98.38 220 TYR A CA 1
ATOM 1719 C C . TYR A 1 220 ? 35.595 -10.340 2.005 1.00 98.38 220 TYR A C 1
ATOM 1721 O O . TYR A 1 220 ? 36.236 -9.646 2.796 1.00 98.38 220 TYR A O 1
ATOM 1729 N N . PHE A 1 221 ? 34.407 -10.869 2.321 1.00 98.31 221 PHE A N 1
ATOM 1730 C CA . PHE A 1 221 ? 33.812 -10.719 3.652 1.00 98.31 221 PHE A CA 1
ATOM 1731 C C . PHE A 1 221 ? 34.605 -11.484 4.714 1.00 98.31 221 PHE A C 1
ATOM 1733 O O . PHE A 1 221 ? 34.891 -10.915 5.765 1.00 98.31 221 PHE A O 1
ATOM 1740 N N . ILE A 1 222 ? 35.042 -12.716 4.430 1.00 98.19 222 ILE A N 1
ATOM 1741 C CA . ILE A 1 222 ? 35.889 -13.478 5.365 1.00 98.19 222 ILE A CA 1
ATOM 1742 C C . ILE A 1 222 ? 37.205 -12.743 5.632 1.00 98.19 222 ILE A C 1
ATOM 1744 O O . ILE A 1 222 ? 37.590 -12.562 6.783 1.00 98.19 222 ILE A O 1
ATOM 1748 N N . ARG A 1 223 ? 37.856 -12.220 4.587 1.00 97.69 223 ARG A N 1
ATOM 1749 C CA . ARG A 1 223 ? 39.114 -11.482 4.724 1.00 97.69 223 ARG A CA 1
ATOM 1750 C C . ARG A 1 223 ? 38.943 -10.187 5.516 1.00 97.69 223 ARG A C 1
ATOM 1752 O O . ARG A 1 223 ? 39.820 -9.839 6.301 1.00 97.69 223 ARG A O 1
ATOM 1759 N N . PHE A 1 224 ? 37.819 -9.492 5.345 1.00 98.19 224 PHE A N 1
ATOM 1760 C CA . PHE A 1 224 ? 37.459 -8.355 6.190 1.00 98.19 224 PHE A CA 1
ATOM 1761 C C . PHE A 1 224 ? 37.370 -8.760 7.667 1.00 98.19 224 PHE A C 1
ATOM 1763 O O . PHE A 1 224 ? 37.986 -8.106 8.507 1.00 98.19 224 PHE A O 1
ATOM 1770 N N . LEU A 1 225 ? 36.667 -9.851 7.977 1.00 98.38 225 LEU A N 1
ATOM 1771 C CA . LEU A 1 225 ? 36.534 -10.351 9.347 1.00 98.38 225 LEU A CA 1
ATOM 1772 C C . LEU A 1 225 ? 37.887 -10.768 9.940 1.00 98.38 225 LEU A C 1
ATOM 1774 O O . LEU A 1 225 ? 38.184 -10.400 11.075 1.00 98.38 225 LEU A O 1
ATOM 1778 N N . ASP A 1 226 ? 38.736 -11.451 9.167 1.00 97.69 226 ASP A N 1
ATOM 1779 C CA . ASP A 1 226 ? 40.085 -11.848 9.589 1.00 97.69 226 ASP A CA 1
ATOM 1780 C C . ASP A 1 226 ? 40.938 -10.637 9.982 1.00 97.69 226 ASP A C 1
ATOM 1782 O O . ASP A 1 226 ? 41.487 -10.585 11.082 1.00 97.69 226 ASP A O 1
ATOM 1786 N N . VAL A 1 227 ? 41.022 -9.629 9.109 1.00 97.00 227 VAL A N 1
ATOM 1787 C CA . VAL A 1 227 ? 41.888 -8.462 9.343 1.00 97.00 227 VAL A CA 1
ATOM 1788 C C . VAL A 1 227 ? 41.356 -7.584 10.484 1.00 97.00 227 VAL A C 1
ATOM 1790 O O . VAL A 1 227 ? 42.131 -6.964 11.214 1.00 97.00 227 VAL A O 1
ATOM 1793 N N . TYR A 1 228 ? 40.041 -7.544 10.707 1.00 97.81 228 TYR A N 1
ATOM 1794 C CA . TYR A 1 228 ? 39.483 -6.893 11.896 1.00 97.81 228 TYR A CA 1
ATOM 1795 C C . TYR A 1 228 ? 39.740 -7.687 13.180 1.00 97.81 228 TYR A C 1
ATOM 1797 O O . TYR A 1 228 ? 40.066 -7.087 14.208 1.00 97.81 228 TYR A O 1
ATOM 1805 N N . ALA A 1 229 ? 39.686 -9.019 13.123 1.00 97.25 229 ALA A N 1
ATOM 1806 C CA . ALA A 1 229 ? 40.033 -9.875 14.251 1.00 97.25 229 ALA A CA 1
ATOM 1807 C C . ALA A 1 229 ? 41.516 -9.735 14.643 1.00 97.25 229 ALA A C 1
ATOM 1809 O O . ALA A 1 229 ? 41.824 -9.696 15.834 1.00 97.25 229 ALA A O 1
ATOM 1810 N N . GLU A 1 230 ? 42.425 -9.540 13.677 1.00 96.81 230 GLU A N 1
ATOM 1811 C CA . GLU A 1 230 ? 43.836 -9.183 13.931 1.00 96.81 230 GLU A CA 1
ATOM 1812 C C . GLU A 1 230 ? 43.979 -7.873 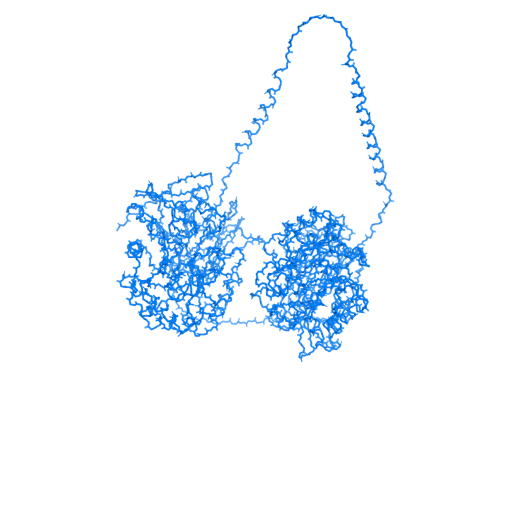14.732 1.00 96.81 230 GLU A C 1
ATOM 1814 O O . GLU A 1 230 ? 44.947 -7.686 15.471 1.00 96.81 230 GLU A O 1
ATOM 1819 N N . ASN A 1 231 ? 42.989 -6.981 14.638 1.00 96.38 231 ASN A N 1
ATOM 1820 C CA . ASN A 1 231 ? 42.896 -5.747 15.417 1.00 96.38 231 ASN A CA 1
ATOM 1821 C C . ASN A 1 231 ? 42.057 -5.911 16.701 1.00 96.38 231 ASN A C 1
ATOM 1823 O O . ASN A 1 231 ? 41.668 -4.918 17.303 1.00 96.38 231 ASN A O 1
ATOM 1827 N N . ASN A 1 232 ? 41.788 -7.137 17.164 1.00 96.44 232 ASN A N 1
ATOM 1828 C CA . ASN A 1 232 ? 40.943 -7.436 18.332 1.00 96.44 232 ASN A CA 1
ATOM 1829 C C . ASN A 1 232 ? 39.513 -6.874 18.226 1.00 96.44 232 ASN A C 1
ATOM 1831 O O . ASN A 1 232 ? 38.929 -6.450 19.228 1.00 96.44 232 ASN A O 1
ATOM 1835 N N . ILE A 1 233 ? 38.952 -6.846 17.017 1.00 97.19 233 ILE A N 1
ATOM 1836 C CA . ILE A 1 233 ? 37.572 -6.435 16.764 1.00 97.19 233 ILE A CA 1
ATOM 1837 C C . ILE A 1 233 ? 36.822 -7.616 16.156 1.00 97.19 233 ILE A C 1
ATOM 1839 O O . ILE A 1 233 ? 37.178 -8.104 15.088 1.00 97.19 233 ILE A O 1
ATOM 1843 N N . THR A 1 234 ? 35.763 -8.054 16.830 1.00 96.62 234 THR A N 1
ATOM 1844 C CA . THR A 1 234 ? 34.881 -9.125 16.359 1.00 96.62 234 THR A CA 1
ATOM 1845 C C . THR A 1 234 ? 33.491 -8.581 16.062 1.00 96.62 234 THR A C 1
ATOM 1847 O O . THR A 1 234 ? 33.028 -7.621 16.686 1.00 96.62 234 THR A O 1
ATOM 1850 N N . PHE A 1 235 ? 32.819 -9.193 15.090 1.00 98.31 235 PHE A N 1
ATOM 1851 C CA . PHE A 1 235 ? 31.470 -8.816 14.684 1.00 98.31 235 PHE A CA 1
ATOM 1852 C C . PHE A 1 235 ? 30.449 -9.799 15.239 1.00 98.31 235 PHE A C 1
ATOM 1854 O O . PHE A 1 235 ? 30.711 -10.990 15.343 1.00 98.31 235 PHE A O 1
ATOM 1861 N N . TRP A 1 236 ? 29.280 -9.284 15.610 1.00 98.44 236 TRP A N 1
ATOM 1862 C CA . TRP A 1 236 ? 28.147 -10.105 16.033 1.00 98.44 236 TRP A CA 1
ATOM 1863 C C . TRP A 1 236 ? 27.328 -10.566 14.824 1.00 98.44 236 TRP A C 1
ATOM 1865 O O . TRP A 1 236 ? 26.853 -11.699 14.792 1.00 98.44 236 TRP A O 1
ATOM 1875 N N . ALA A 1 237 ? 27.170 -9.693 13.828 1.00 98.50 237 ALA A N 1
ATOM 1876 C CA . ALA A 1 237 ? 26.408 -9.995 12.628 1.00 98.50 237 ALA A CA 1
ATOM 1877 C C . ALA A 1 237 ? 27.037 -9.381 11.374 1.00 98.50 237 ALA A C 1
ATOM 1879 O O . ALA A 1 237 ? 27.715 -8.354 11.448 1.00 98.50 237 ALA A O 1
ATOM 1880 N N . LEU A 1 238 ? 26.750 -9.999 10.232 1.00 98.31 238 LEU A N 1
ATOM 1881 C CA . LEU A 1 238 ? 27.117 -9.555 8.891 1.00 98.31 238 LEU A CA 1
ATOM 1882 C C . LEU A 1 238 ? 25.852 -9.522 8.030 1.00 98.31 238 LEU A C 1
ATOM 1884 O O . LEU A 1 238 ? 25.154 -10.532 7.937 1.00 98.31 238 LEU A O 1
ATOM 1888 N N . SER A 1 239 ? 25.551 -8.398 7.378 1.00 97.94 239 SER A N 1
ATOM 1889 C CA . SER A 1 239 ? 24.532 -8.368 6.328 1.00 97.94 239 SER A CA 1
ATOM 1890 C C . SER A 1 239 ? 25.124 -8.776 4.983 1.00 97.94 239 SER A C 1
ATOM 1892 O O . SER A 1 239 ? 26.261 -8.448 4.647 1.00 97.94 239 SER A O 1
ATOM 1894 N N . SER A 1 240 ? 24.344 -9.524 4.206 1.00 96.44 240 SER A N 1
ATOM 1895 C CA . SER A 1 240 ? 24.771 -9.999 2.883 1.00 96.44 240 SER A CA 1
ATOM 1896 C C . SER A 1 240 ? 24.988 -8.862 1.877 1.00 96.44 240 SER A C 1
ATOM 1898 O O . SER A 1 240 ? 25.835 -8.997 0.997 1.00 96.44 240 SER A O 1
ATOM 1900 N N . GLN A 1 241 ? 24.239 -7.763 2.001 1.00 96.81 241 GLN A N 1
ATOM 1901 C CA . GLN A 1 241 ? 24.364 -6.552 1.189 1.00 96.81 241 GLN A CA 1
ATOM 1902 C C . GLN A 1 241 ? 23.488 -5.441 1.778 1.00 96.81 241 GLN A C 1
ATOM 1904 O O . GLN A 1 241 ? 22.327 -5.705 2.052 1.00 96.81 241 GLN A O 1
ATOM 1909 N N . ASN A 1 242 ? 23.999 -4.212 1.892 1.00 96.44 242 ASN A N 1
ATOM 1910 C CA . ASN A 1 242 ? 23.193 -3.019 2.173 1.00 96.44 242 ASN A CA 1
ATOM 1911 C C . ASN A 1 242 ? 22.357 -2.636 0.943 1.00 96.44 242 ASN A C 1
ATOM 1913 O O . ASN A 1 242 ? 22.920 -2.434 -0.137 1.00 96.44 242 ASN A O 1
ATOM 1917 N N . GLU A 1 243 ? 21.051 -2.458 1.117 1.00 93.31 243 GLU A N 1
ATOM 1918 C CA . GLU A 1 243 ? 20.110 -1.972 0.096 1.00 93.31 243 GLU A CA 1
ATOM 1919 C C . GLU A 1 243 ? 20.204 -2.668 -1.281 1.00 93.31 243 GLU A C 1
ATOM 1921 O O . GLU A 1 243 ? 20.373 -2.016 -2.328 1.00 93.31 243 GLU A O 1
ATOM 1926 N N . PRO A 1 244 ? 20.107 -4.011 -1.315 1.00 91.69 244 PRO A N 1
ATOM 1927 C CA . PRO A 1 244 ? 20.241 -4.797 -2.534 1.00 91.69 244 PRO A CA 1
ATOM 1928 C C . PRO A 1 244 ? 19.238 -4.424 -3.630 1.00 91.69 244 PRO A C 1
ATOM 1930 O O . PRO A 1 244 ? 19.551 -4.657 -4.795 1.00 91.69 244 PRO A O 1
ATOM 1933 N N . ILE A 1 245 ? 18.069 -3.845 -3.315 1.00 85.19 245 ILE A N 1
ATOM 1934 C CA . ILE A 1 245 ? 17.106 -3.388 -4.333 1.00 85.19 245 ILE A CA 1
ATOM 1935 C C . ILE A 1 245 ? 16.896 -1.879 -4.323 1.00 85.19 245 ILE A C 1
ATOM 1937 O O . ILE A 1 245 ? 16.694 -1.313 -5.398 1.00 85.19 245 ILE A O 1
ATOM 1941 N N . THR A 1 246 ? 16.970 -1.214 -3.161 1.00 68.38 246 THR A N 1
ATOM 1942 C CA . THR A 1 246 ? 16.723 0.236 -3.072 1.00 68.38 246 THR A CA 1
ATOM 1943 C C . THR A 1 246 ? 17.711 1.040 -3.908 1.00 68.38 246 THR A C 1
ATOM 1945 O O . THR A 1 246 ? 17.342 2.048 -4.517 1.00 68.38 246 THR A O 1
ATOM 1948 N N . SER A 1 247 ? 18.911 0.502 -4.116 1.00 64.62 247 SER A N 1
ATOM 1949 C CA . SER A 1 247 ? 19.877 0.997 -5.097 1.00 64.62 247 SER A CA 1
ATOM 1950 C C . SER A 1 247 ? 19.324 1.220 -6.515 1.00 64.62 247 SER A C 1
ATOM 1952 O O . SER A 1 247 ? 19.764 2.146 -7.201 1.00 64.62 247 SER A O 1
ATOM 1954 N N . LEU A 1 248 ? 18.331 0.449 -6.973 1.00 68.50 248 LEU A N 1
ATOM 1955 C CA . LEU A 1 248 ? 17.685 0.666 -8.274 1.00 68.50 248 LEU A CA 1
ATOM 1956 C C . LEU A 1 248 ? 16.804 1.921 -8.301 1.00 68.50 248 LEU A C 1
ATOM 1958 O O . LEU A 1 248 ? 16.657 2.526 -9.362 1.00 68.50 248 LEU A O 1
ATOM 1962 N N . PHE A 1 249 ? 16.263 2.336 -7.156 1.00 68.44 249 PHE A N 1
ATOM 1963 C CA . PHE A 1 249 ? 15.269 3.408 -7.055 1.00 68.44 249 PHE A CA 1
ATOM 1964 C C . PHE A 1 249 ? 15.854 4.771 -6.668 1.00 68.44 249 PHE A C 1
ATOM 1966 O O . PHE A 1 249 ? 15.209 5.793 -6.892 1.00 68.44 249 PHE A O 1
ATOM 1973 N N . VAL A 1 250 ? 17.077 4.819 -6.130 1.00 71.38 250 VAL A N 1
ATOM 1974 C CA . VAL A 1 250 ? 17.772 6.086 -5.835 1.00 71.38 250 VAL A CA 1
ATOM 1975 C C . VAL A 1 250 ? 17.952 6.904 -7.128 1.00 71.38 250 VAL A C 1
ATOM 1977 O O . VAL A 1 250 ? 18.285 6.356 -8.166 1.00 71.38 250 VAL A O 1
ATOM 1980 N N . SER A 1 251 ? 17.765 8.221 -7.134 1.00 71.75 251 SER A N 1
ATOM 1981 C CA . SER A 1 251 ? 17.914 9.032 -8.364 1.00 71.75 251 SER A CA 1
ATOM 1982 C C . SER A 1 251 ? 19.379 9.246 -8.789 1.00 71.75 251 SER A C 1
ATOM 1984 O O . SER A 1 251 ? 19.669 9.466 -9.963 1.00 71.75 251 SER A O 1
ATOM 1986 N N . ARG A 1 252 ? 20.314 9.160 -7.836 1.00 80.31 252 ARG A N 1
ATOM 1987 C CA . ARG A 1 252 ? 21.748 9.454 -8.000 1.00 80.31 252 ARG A CA 1
ATOM 1988 C C . ARG A 1 252 ? 22.501 8.305 -8.683 1.00 80.31 252 ARG A C 1
ATOM 1990 O O . ARG A 1 252 ? 22.548 7.201 -8.146 1.00 80.31 252 ARG A O 1
ATOM 1997 N N . GLU A 1 253 ? 23.141 8.562 -9.825 1.00 81.19 253 GLU A N 1
ATOM 1998 C CA . GLU A 1 253 ? 23.889 7.538 -10.582 1.00 81.19 253 GLU A CA 1
ATOM 1999 C C . GLU A 1 253 ? 25.141 7.026 -9.852 1.00 81.19 253 GLU A C 1
ATOM 2001 O O . GLU A 1 253 ? 25.448 5.834 -9.928 1.00 81.19 253 GLU A O 1
ATOM 2006 N N . ASP A 1 254 ? 25.821 7.900 -9.103 1.00 85.56 254 ASP A N 1
ATOM 2007 C CA . ASP A 1 254 ? 27.085 7.601 -8.415 1.00 85.56 254 ASP A CA 1
ATOM 2008 C C . ASP A 1 254 ? 26.914 6.830 -7.090 1.00 85.56 254 ASP A C 1
ATOM 2010 O O . ASP A 1 254 ? 27.905 6.456 -6.462 1.00 85.56 254 ASP A O 1
ATOM 2014 N N . PHE A 1 255 ? 25.678 6.520 -6.687 1.00 86.56 255 PHE A N 1
ATOM 2015 C CA . PHE A 1 255 ? 25.379 5.877 -5.406 1.00 86.56 255 PHE A CA 1
ATOM 2016 C C . PHE A 1 255 ? 26.025 4.476 -5.276 1.00 86.56 255 PHE A C 1
ATOM 2018 O O . PHE A 1 255 ? 25.782 3.608 -6.126 1.00 86.56 255 PHE A O 1
ATOM 2025 N N . PRO A 1 256 ? 26.840 4.217 -4.232 1.00 89.75 256 PRO A N 1
ATOM 2026 C CA . PRO A 1 256 ? 27.561 2.954 -4.086 1.00 89.75 256 PRO A CA 1
ATOM 2027 C C . PRO A 1 256 ? 26.603 1.819 -3.716 1.00 89.75 256 PRO A C 1
ATOM 2029 O O . PRO A 1 256 ? 25.960 1.858 -2.672 1.00 89.75 256 PRO A O 1
ATOM 2032 N N . SER A 1 257 ? 26.500 0.804 -4.576 1.00 91.00 257 SER A N 1
ATOM 2033 C CA . SER A 1 257 ? 25.560 -0.308 -4.366 1.00 91.00 257 SER A CA 1
ATOM 2034 C C . SER A 1 257 ? 25.908 -1.569 -5.155 1.00 91.00 257 SER A C 1
ATOM 2036 O O . SER A 1 257 ? 26.345 -1.478 -6.303 1.00 91.00 257 SER A O 1
ATOM 2038 N N . ASN A 1 258 ? 25.644 -2.755 -4.605 1.00 91.81 258 ASN A N 1
ATOM 2039 C CA . ASN A 1 258 ? 25.549 -3.978 -5.403 1.00 91.81 258 ASN A CA 1
ATOM 2040 C C . ASN A 1 258 ? 24.108 -4.480 -5.403 1.00 91.81 258 ASN A C 1
ATOM 2042 O O . ASN A 1 258 ? 23.552 -4.793 -4.354 1.00 91.81 258 ASN A O 1
ATOM 2046 N N . TYR A 1 259 ? 23.521 -4.582 -6.589 1.00 92.12 259 TYR A N 1
ATOM 2047 C CA . TYR A 1 259 ? 22.180 -5.119 -6.745 1.00 92.12 259 TYR A CA 1
ATOM 2048 C C . TYR A 1 259 ? 22.145 -6.637 -6.528 1.00 92.12 259 TYR A C 1
ATOM 2050 O O . TYR A 1 259 ? 22.940 -7.364 -7.132 1.00 92.12 259 TYR A O 1
ATOM 2058 N N . PHE A 1 260 ? 21.156 -7.096 -5.758 1.00 92.62 260 PHE A N 1
ATOM 2059 C CA . PHE A 1 260 ? 20.732 -8.494 -5.696 1.00 92.62 260 PHE A CA 1
ATOM 2060 C C . PHE A 1 260 ? 19.207 -8.578 -5.792 1.00 92.62 260 PHE A C 1
ATOM 2062 O O . PHE A 1 260 ? 18.482 -7.910 -5.055 1.00 92.62 260 PHE A O 1
ATOM 2069 N N . SER A 1 261 ? 18.705 -9.465 -6.651 1.00 93.75 261 SER A N 1
ATOM 2070 C CA . SER A 1 261 ? 17.333 -9.967 -6.505 1.00 93.75 261 SER A CA 1
ATOM 2071 C C . SER A 1 261 ? 17.223 -10.902 -5.285 1.00 93.75 261 SER A C 1
ATOM 2073 O O . SER A 1 261 ? 18.238 -11.462 -4.858 1.00 93.75 261 SER A O 1
ATOM 2075 N N . PRO A 1 262 ? 16.016 -11.158 -4.741 1.00 93.62 262 PRO A N 1
ATOM 2076 C CA . PRO A 1 262 ? 15.845 -12.109 -3.639 1.00 93.62 262 PRO A CA 1
ATOM 2077 C C . PRO A 1 262 ? 16.375 -13.515 -3.963 1.00 93.62 262 PRO A C 1
ATOM 2079 O O . PRO A 1 262 ? 16.946 -14.176 -3.101 1.00 93.62 262 PRO A O 1
ATOM 2082 N N . GLN A 1 263 ? 16.223 -13.969 -5.212 1.00 94.56 263 GLN A N 1
ATOM 2083 C CA . GLN A 1 263 ? 16.730 -15.265 -5.671 1.00 94.56 263 GLN A CA 1
ATOM 2084 C C . GLN A 1 263 ? 18.255 -15.271 -5.764 1.00 94.56 263 GLN A C 1
ATOM 2086 O O . GLN A 1 263 ? 18.881 -16.209 -5.289 1.00 94.56 263 GLN A O 1
ATOM 2091 N N . GLN A 1 264 ? 18.863 -14.206 -6.291 1.00 95.19 264 GLN A N 1
ATOM 2092 C CA . GLN A 1 264 ? 20.323 -14.099 -6.324 1.00 95.19 264 GLN A CA 1
ATOM 2093 C C . GLN A 1 264 ? 20.921 -13.999 -4.920 1.00 95.19 264 GLN A C 1
ATOM 2095 O O . GLN A 1 264 ? 21.950 -14.614 -4.672 1.00 95.19 264 GLN A O 1
ATOM 2100 N N . GLN A 1 265 ? 20.281 -13.279 -3.988 1.00 97.69 265 GLN A N 1
ATOM 2101 C CA . GLN A 1 265 ? 20.717 -13.258 -2.589 1.00 97.69 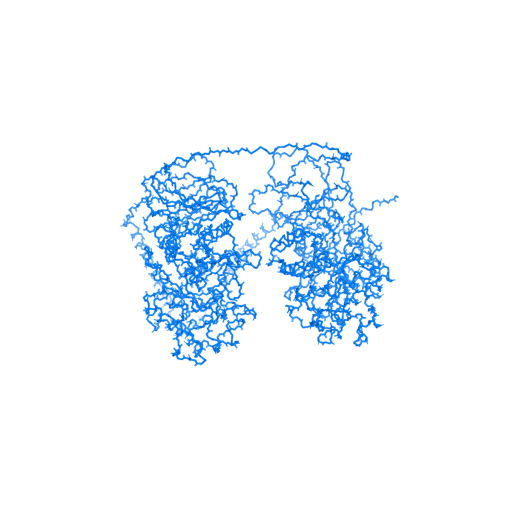265 GLN A CA 1
ATOM 2102 C C . GLN A 1 265 ? 20.614 -14.659 -1.968 1.00 97.69 265 GLN A C 1
ATOM 2104 O O . GLN A 1 265 ? 21.558 -15.097 -1.318 1.00 97.69 265 GLN A O 1
ATOM 2109 N N . ARG A 1 266 ? 19.514 -15.391 -2.203 1.00 98.25 266 ARG A N 1
ATOM 2110 C CA . ARG A 1 266 ? 19.365 -16.789 -1.766 1.00 98.25 266 ARG A CA 1
ATOM 2111 C C . ARG A 1 266 ? 20.489 -17.671 -2.311 1.00 98.25 266 ARG A C 1
ATOM 2113 O O . ARG A 1 266 ? 21.117 -18.388 -1.541 1.00 98.25 266 ARG A O 1
ATOM 2120 N N . ASP A 1 267 ? 20.730 -17.623 -3.615 1.00 98.06 267 ASP A N 1
ATOM 2121 C CA . ASP A 1 267 ? 21.687 -18.511 -4.277 1.00 98.06 267 ASP A CA 1
ATOM 2122 C C . ASP A 1 267 ? 23.130 -18.159 -3.888 1.00 98.06 267 ASP A C 1
ATOM 2124 O O . ASP A 1 267 ? 23.918 -19.054 -3.613 1.00 98.06 267 ASP A O 1
ATOM 2128 N N . PHE A 1 268 ? 23.451 -16.871 -3.722 1.00 98.50 268 PHE A N 1
ATOM 2129 C CA . PHE A 1 268 ? 24.734 -16.425 -3.166 1.00 98.50 268 PHE A CA 1
ATOM 2130 C C . PHE A 1 268 ? 24.966 -16.943 -1.741 1.00 98.50 268 PHE A C 1
ATOM 2132 O O . PHE A 1 268 ? 26.078 -17.336 -1.391 1.00 98.50 268 PHE A O 1
ATOM 2139 N N . ILE A 1 269 ? 23.921 -16.982 -0.909 1.00 98.56 269 ILE A N 1
ATOM 2140 C CA . ILE A 1 269 ? 24.012 -17.546 0.443 1.00 98.56 269 ILE A CA 1
ATOM 2141 C C . ILE A 1 269 ? 24.257 -19.057 0.389 1.00 98.56 269 ILE A C 1
ATOM 2143 O O . ILE A 1 269 ? 25.082 -19.551 1.153 1.00 98.56 269 ILE A O 1
ATOM 2147 N N . ILE A 1 270 ? 23.567 -19.780 -0.497 1.00 98.38 270 ILE A N 1
ATOM 2148 C CA . ILE A 1 270 ? 23.679 -21.241 -0.617 1.00 98.38 270 ILE A CA 1
ATOM 2149 C C . ILE A 1 270 ? 25.046 -21.659 -1.160 1.00 98.38 270 ILE A C 1
ATOM 2151 O O . ILE A 1 270 ? 25.675 -22.552 -0.598 1.00 98.38 270 ILE A O 1
ATOM 2155 N N . GLU A 1 271 ? 25.477 -21.047 -2.259 1.00 98.31 271 GLU A N 1
ATOM 2156 C CA . GLU A 1 271 ? 26.615 -21.526 -3.047 1.00 98.31 271 GLU A CA 1
ATOM 2157 C C . GLU A 1 271 ? 27.954 -20.944 -2.576 1.00 98.31 271 GLU A C 1
ATOM 2159 O O . GLU A 1 271 ? 28.997 -21.576 -2.761 1.00 98.31 271 GLU A O 1
ATOM 2164 N N . ASP A 1 272 ? 27.941 -19.758 -1.953 1.00 98.62 272 ASP A N 1
ATOM 2165 C CA . ASP A 1 272 ? 29.162 -18.994 -1.685 1.00 98.62 272 ASP A CA 1
ATOM 2166 C C . ASP A 1 272 ? 29.282 -18.539 -0.222 1.00 98.62 272 ASP A C 1
ATOM 2168 O O . ASP A 1 272 ? 30.141 -19.033 0.510 1.00 98.62 272 ASP A O 1
ATOM 2172 N N . LEU A 1 273 ? 28.442 -17.598 0.229 1.00 98.38 273 LEU A N 1
ATOM 2173 C CA . LEU A 1 273 ? 28.647 -16.903 1.505 1.00 98.38 273 LEU A CA 1
ATOM 2174 C C . LEU A 1 273 ? 28.402 -17.794 2.728 1.00 98.38 273 LEU A C 1
ATOM 2176 O O . LEU A 1 273 ? 29.204 -17.774 3.660 1.00 98.38 273 LEU A O 1
ATOM 2180 N N . GLY A 1 274 ? 27.322 -18.577 2.731 1.00 97.94 274 GLY A N 1
ATOM 2181 C CA . GLY A 1 274 ? 27.001 -19.495 3.824 1.00 97.94 274 GLY A CA 1
ATOM 2182 C C . GLY A 1 274 ? 28.106 -20.533 4.049 1.00 97.94 274 GLY A C 1
ATOM 2183 O O . GLY A 1 274 ? 28.661 -20.592 5.151 1.00 97.94 274 GLY A O 1
ATOM 2184 N N . PRO A 1 275 ? 28.505 -21.299 3.012 1.00 98.06 275 PRO A N 1
ATOM 2185 C CA . PRO A 1 275 ? 29.621 -22.235 3.106 1.00 98.06 275 PRO A CA 1
ATOM 2186 C C . PRO A 1 275 ? 30.950 -21.575 3.497 1.00 98.06 275 PRO A C 1
ATOM 2188 O O . PRO A 1 275 ? 31.680 -22.136 4.313 1.00 98.06 275 PRO A O 1
ATOM 2191 N N . ALA A 1 276 ? 31.267 -20.390 2.957 1.00 98.00 276 ALA A N 1
ATOM 2192 C CA . ALA A 1 276 ? 32.503 -19.680 3.289 1.00 98.00 276 ALA A CA 1
ATOM 2193 C C . ALA A 1 276 ? 32.551 -19.257 4.766 1.00 98.00 276 ALA A C 1
ATOM 2195 O O . ALA A 1 276 ? 33.568 -19.474 5.424 1.00 98.00 276 ALA A O 1
ATOM 2196 N N . LEU A 1 277 ? 31.453 -18.716 5.309 1.00 97.56 277 LEU A N 1
ATOM 2197 C CA . LEU A 1 277 ? 31.348 -18.377 6.732 1.00 97.56 277 LEU A CA 1
ATOM 2198 C C . LEU A 1 277 ? 31.483 -19.624 7.607 1.00 97.56 277 LEU A C 1
ATOM 2200 O O . LEU A 1 277 ? 32.300 -19.628 8.527 1.00 97.56 277 LEU A O 1
ATOM 2204 N N . ALA A 1 278 ? 30.756 -20.696 7.281 1.00 96.50 278 ALA A N 1
ATOM 2205 C CA . ALA A 1 278 ? 30.778 -21.943 8.044 1.00 96.50 278 ALA A CA 1
ATOM 2206 C C . ALA A 1 278 ? 32.152 -22.639 8.046 1.00 96.50 278 ALA A C 1
ATOM 2208 O O . ALA A 1 278 ? 32.503 -23.301 9.020 1.00 96.50 278 ALA A O 1
ATOM 2209 N N . ALA A 1 279 ? 32.932 -22.497 6.969 1.00 96.88 279 ALA A N 1
ATOM 2210 C CA . ALA A 1 279 ? 34.289 -23.037 6.869 1.00 96.88 279 ALA A CA 1
ATOM 2211 C C . ALA A 1 279 ? 35.360 -22.137 7.516 1.00 96.88 279 ALA A C 1
ATOM 2213 O O . ALA A 1 279 ? 36.489 -22.584 7.725 1.00 96.88 279 ALA A O 1
ATOM 2214 N N . SER A 1 280 ? 35.031 -20.876 7.801 1.00 96.31 280 SER A N 1
ATOM 2215 C CA . SER A 1 280 ? 35.949 -19.905 8.399 1.00 96.31 280 SER A CA 1
ATOM 2216 C C . SER A 1 280 ? 36.012 -20.016 9.928 1.00 96.31 280 SER A C 1
ATOM 2218 O O . SER A 1 280 ? 35.241 -20.735 10.562 1.00 96.31 280 SER A O 1
ATOM 2220 N N . HIS A 1 281 ? 36.905 -19.240 10.547 1.00 94.50 281 HIS A N 1
ATOM 2221 C CA . HIS A 1 281 ? 36.956 -19.085 12.006 1.00 94.50 281 HIS A CA 1
ATOM 2222 C C . HIS A 1 281 ? 35.818 -18.221 12.583 1.00 94.50 281 HIS A C 1
ATOM 2224 O O . HIS A 1 281 ? 35.766 -18.048 13.796 1.00 94.50 281 HIS A O 1
ATOM 2230 N N . HIS A 1 282 ? 34.914 -17.719 11.734 1.00 95.75 282 HIS A N 1
ATOM 2231 C CA . HIS A 1 282 ? 33.817 -16.805 12.079 1.00 95.75 282 HIS A CA 1
ATOM 2232 C C . HIS A 1 282 ? 32.434 -17.449 11.892 1.00 95.75 282 HIS A C 1
ATOM 2234 O O . HIS A 1 282 ? 31.455 -16.768 11.587 1.00 95.75 282 HIS A O 1
ATOM 2240 N N . ALA A 1 283 ? 32.347 -18.777 12.017 1.00 92.31 283 ALA A N 1
ATOM 2241 C CA . ALA A 1 283 ? 31.112 -19.540 11.816 1.00 92.31 283 ALA A CA 1
ATOM 2242 C C . ALA A 1 283 ? 29.994 -19.207 12.830 1.00 92.31 283 ALA A C 1
ATOM 2244 O O . ALA A 1 283 ? 28.848 -19.605 12.639 1.00 92.31 283 ALA A O 1
ATOM 2245 N N . ASP A 1 284 ? 30.322 -18.499 13.911 1.00 94.50 284 ASP A N 1
ATOM 2246 C CA . ASP A 1 284 ? 29.417 -18.013 14.953 1.00 94.50 284 ASP A CA 1
ATOM 2247 C C . ASP A 1 284 ? 28.777 -16.648 14.637 1.00 94.50 284 ASP A C 1
ATOM 2249 O O . ASP A 1 284 ? 27.861 -16.223 15.346 1.00 94.50 284 ASP A O 1
ATOM 2253 N N . ILE A 1 285 ? 29.209 -15.969 13.569 1.00 97.06 285 ILE A N 1
ATOM 2254 C CA . ILE A 1 285 ? 28.608 -14.705 13.134 1.00 97.06 285 ILE A CA 1
ATOM 2255 C C . ILE A 1 285 ? 27.202 -14.936 12.581 1.00 97.06 285 ILE A C 1
ATOM 2257 O O . ILE A 1 285 ? 26.966 -15.788 11.725 1.00 97.06 285 ILE A O 1
ATOM 2261 N N . HIS A 1 286 ? 26.264 -14.091 13.004 1.00 98.44 286 HIS A N 1
ATOM 2262 C CA . HIS A 1 286 ? 24.907 -14.109 12.478 1.00 98.44 286 HIS A CA 1
ATOM 2263 C C . HIS A 1 286 ? 24.828 -13.483 11.085 1.00 98.44 286 HIS A C 1
ATOM 2265 O O . HIS A 1 286 ? 25.131 -12.303 10.900 1.00 98.44 286 HIS A O 1
ATOM 2271 N N . LEU A 1 287 ? 24.337 -14.245 10.109 1.00 98.62 287 LEU A N 1
ATOM 2272 C CA . LEU A 1 287 ? 24.079 -13.731 8.768 1.00 98.62 287 LEU A CA 1
ATOM 2273 C C . LEU A 1 287 ? 22.694 -13.075 8.685 1.00 98.62 287 LEU A C 1
ATOM 2275 O O . LEU A 1 287 ? 21.677 -13.686 9.035 1.00 98.62 287 LEU A O 1
ATOM 2279 N N . ILE A 1 288 ? 22.665 -11.839 8.189 1.00 98.69 288 ILE A N 1
ATOM 2280 C CA . ILE A 1 288 ? 21.465 -11.027 7.989 1.00 98.69 288 ILE A CA 1
ATOM 2281 C C . ILE A 1 288 ? 21.152 -10.894 6.489 1.00 98.69 288 ILE A C 1
ATOM 2283 O O . ILE A 1 288 ? 22.013 -10.555 5.669 1.00 98.69 288 ILE A O 1
ATOM 2287 N N . ILE A 1 289 ? 19.892 -11.139 6.131 1.00 98.12 289 ILE A N 1
ATOM 2288 C CA . ILE A 1 289 ? 19.360 -10.964 4.768 1.00 98.12 289 ILE A CA 1
ATOM 2289 C C . ILE A 1 289 ? 18.531 -9.684 4.650 1.00 98.12 289 ILE A C 1
ATOM 2291 O O . ILE A 1 289 ? 18.231 -9.048 5.661 1.00 98.12 289 ILE A O 1
ATOM 2295 N N . LEU A 1 290 ? 18.105 -9.356 3.425 1.00 96.81 290 LEU A N 1
ATOM 2296 C CA . LEU A 1 290 ? 17.407 -8.115 3.068 1.00 96.81 290 LEU A CA 1
ATOM 2297 C C . LEU A 1 290 ? 18.269 -6.863 3.288 1.00 96.81 290 LEU A C 1
ATOM 2299 O O . LEU A 1 290 ? 18.846 -6.401 2.316 1.00 96.81 290 LEU A O 1
ATOM 2303 N N . ASP A 1 291 ? 18.361 -6.359 4.525 1.00 97.19 291 ASP A N 1
ATOM 2304 C CA . ASP A 1 291 ? 19.056 -5.110 4.894 1.00 97.19 291 ASP A CA 1
ATOM 2305 C C . ASP A 1 291 ? 18.627 -3.933 3.995 1.00 97.19 291 ASP A C 1
ATOM 2307 O O . ASP A 1 291 ? 19.430 -3.272 3.339 1.00 97.19 291 ASP A O 1
ATOM 2311 N N . ASP A 1 292 ? 17.302 -3.775 3.895 1.00 94.88 292 ASP A N 1
ATOM 2312 C CA . ASP A 1 292 ? 16.601 -2.853 2.997 1.00 94.88 292 ASP A CA 1
ATOM 2313 C C . ASP A 1 292 ? 15.206 -2.501 3.571 1.00 94.88 292 ASP A C 1
ATOM 2315 O O . ASP A 1 292 ? 14.816 -2.951 4.652 1.00 94.88 292 ASP A O 1
ATOM 2319 N N . GLY A 1 293 ? 14.412 -1.698 2.864 1.00 90.81 293 GLY A N 1
ATOM 2320 C CA . GLY A 1 293 ? 13.083 -1.265 3.287 1.00 90.81 293 GLY A CA 1
ATOM 2321 C C . GLY A 1 293 ? 12.098 -2.416 3.545 1.00 90.81 293 GLY A C 1
ATOM 2322 O O . GLY A 1 293 ? 12.007 -3.393 2.797 1.00 90.81 293 GLY A O 1
ATOM 2323 N N . ARG A 1 294 ? 11.257 -2.273 4.580 1.00 90.00 294 ARG A N 1
ATOM 2324 C CA . ARG A 1 294 ? 10.258 -3.302 4.936 1.00 90.00 294 ARG A CA 1
ATOM 2325 C C . ARG A 1 294 ? 9.165 -3.545 3.890 1.00 90.00 294 ARG A C 1
ATOM 2327 O O . ARG A 1 294 ? 8.460 -4.542 4.000 1.00 90.00 294 ARG A O 1
ATOM 2334 N N . CYS A 1 295 ? 9.013 -2.677 2.882 1.00 86.69 295 CYS A N 1
ATOM 2335 C CA . CYS A 1 295 ? 8.112 -2.896 1.734 1.00 86.69 295 CYS A CA 1
ATOM 2336 C C . CYS A 1 295 ? 8.373 -4.230 1.026 1.00 86.69 295 CYS A C 1
ATOM 2338 O O . CYS A 1 295 ? 7.481 -4.785 0.391 1.00 86.69 295 CYS A O 1
ATOM 2340 N N . HIS A 1 296 ? 9.593 -4.745 1.137 1.00 88.06 296 HIS A N 1
ATOM 2341 C CA . HIS A 1 296 ? 10.013 -5.990 0.520 1.00 88.06 296 HIS A CA 1
ATOM 2342 C C . HIS A 1 296 ? 9.602 -7.243 1.306 1.00 88.06 296 HIS A C 1
ATOM 2344 O O . HIS A 1 296 ? 9.717 -8.367 0.803 1.00 88.06 296 HIS A O 1
ATOM 2350 N N . LEU A 1 297 ? 9.090 -7.069 2.523 1.00 87.56 297 LEU A N 1
ATOM 2351 C CA . LEU A 1 297 ? 8.576 -8.143 3.359 1.00 87.56 297 LEU A CA 1
ATOM 2352 C C . LEU A 1 297 ? 7.067 -8.346 3.149 1.00 87.56 297 LEU A C 1
ATOM 2354 O O . LEU A 1 297 ? 6.344 -7.388 2.891 1.00 87.56 297 LEU A O 1
ATOM 2358 N N . PRO A 1 298 ? 6.566 -9.592 3.252 1.00 88.25 298 PRO A N 1
ATOM 2359 C CA . PRO A 1 298 ? 7.293 -10.827 3.572 1.00 88.25 298 PRO A CA 1
ATOM 2360 C C . PRO A 1 298 ? 7.943 -11.508 2.352 1.00 88.25 298 PRO A C 1
ATOM 2362 O O . PRO A 1 298 ? 8.519 -12.583 2.493 1.00 88.25 298 PRO A O 1
ATOM 2365 N N . ASN A 1 299 ? 7.821 -10.946 1.143 1.00 87.06 299 ASN A N 1
ATOM 2366 C CA . ASN A 1 299 ? 8.220 -11.632 -0.091 1.00 87.06 299 ASN A CA 1
ATOM 2367 C C . ASN A 1 299 ? 9.706 -12.017 -0.107 1.00 87.06 299 ASN A C 1
ATOM 2369 O O . ASN A 1 299 ? 10.041 -13.147 -0.446 1.00 87.06 299 ASN A O 1
ATOM 2373 N N . TRP A 1 300 ? 10.593 -11.115 0.310 1.00 93.12 300 TRP A N 1
ATOM 2374 C CA . TRP A 1 300 ? 12.027 -11.400 0.339 1.00 93.12 300 TRP A CA 1
ATOM 2375 C C . TRP A 1 300 ? 12.370 -12.553 1.288 1.00 93.12 300 TRP A C 1
ATOM 2377 O O . TRP A 1 300 ? 13.081 -13.483 0.909 1.00 93.12 300 TRP A O 1
ATOM 2387 N N . ALA A 1 301 ? 11.777 -12.545 2.487 1.00 94.25 301 ALA A N 1
ATOM 2388 C CA . ALA A 1 301 ? 11.896 -13.638 3.445 1.00 94.25 301 ALA A CA 1
ATOM 2389 C C . ALA A 1 301 ? 11.372 -14.955 2.855 1.00 94.25 301 ALA A C 1
ATOM 2391 O O . ALA A 1 301 ? 12.039 -15.974 2.967 1.00 94.25 301 ALA A O 1
ATOM 2392 N N . LYS A 1 302 ? 10.238 -14.937 2.139 1.00 87.50 302 LYS A N 1
ATOM 2393 C CA . LYS A 1 302 ? 9.709 -16.133 1.464 1.00 87.50 302 LYS A CA 1
ATOM 2394 C C . LYS A 1 302 ? 10.668 -16.715 0.431 1.00 87.50 302 LYS A C 1
ATOM 2396 O O . LYS A 1 302 ? 10.808 -17.930 0.354 1.00 87.50 302 LYS A O 1
ATOM 2401 N N . GLN A 1 303 ? 11.319 -15.867 -0.359 1.00 91.94 303 GLN A N 1
ATOM 2402 C CA . GLN A 1 303 ? 12.234 -16.324 -1.405 1.00 91.94 303 GLN A CA 1
ATOM 2403 C C . GLN A 1 303 ? 13.526 -16.903 -0.825 1.00 91.94 303 GLN A C 1
ATOM 2405 O O . GLN A 1 303 ? 14.007 -17.915 -1.328 1.00 91.94 303 GLN A O 1
ATOM 2410 N N . VAL A 1 304 ? 14.069 -16.285 0.227 1.00 96.62 304 VAL A N 1
ATOM 2411 C CA . VAL A 1 304 ? 15.335 -16.713 0.836 1.00 96.62 304 VAL A CA 1
ATOM 2412 C C . VAL A 1 304 ? 15.105 -17.795 1.894 1.00 96.62 304 VAL A C 1
ATOM 2414 O O . VAL A 1 304 ? 15.578 -18.913 1.732 1.00 96.62 304 VAL A O 1
ATOM 2417 N N . LEU A 1 305 ? 14.325 -17.507 2.939 1.00 96.44 305 LEU A N 1
ATOM 2418 C CA . LEU A 1 305 ? 14.074 -18.419 4.065 1.00 96.44 305 LEU A CA 1
ATOM 2419 C C . LEU A 1 305 ? 13.098 -19.552 3.730 1.00 96.44 305 LEU A C 1
ATOM 2421 O O . LEU A 1 305 ? 13.086 -20.575 4.407 1.00 96.44 305 LEU A O 1
ATOM 2425 N N . GLY A 1 306 ? 12.282 -19.406 2.681 1.00 92.50 306 GLY A N 1
ATOM 2426 C CA . GLY A 1 306 ? 11.465 -20.511 2.172 1.00 92.50 306 GLY A CA 1
ATOM 2427 C C . GLY A 1 306 ? 12.294 -21.654 1.577 1.00 92.50 306 GLY A C 1
ATOM 2428 O O . GLY A 1 306 ? 11.773 -22.754 1.410 1.00 92.50 306 GLY A O 1
ATOM 2429 N N . ASN A 1 307 ? 13.578 -21.423 1.284 1.00 96.31 307 ASN A N 1
ATOM 2430 C CA . ASN A 1 307 ? 14.525 -22.468 0.920 1.00 96.31 307 ASN A CA 1
ATOM 2431 C C . ASN A 1 307 ? 15.306 -22.915 2.165 1.00 96.31 307 ASN A C 1
ATOM 2433 O O . ASN A 1 307 ? 16.066 -22.138 2.741 1.00 96.31 307 ASN A O 1
ATOM 2437 N N . SER A 1 308 ? 15.159 -24.184 2.550 1.00 95.44 308 SER A N 1
ATOM 2438 C CA . SER A 1 308 ? 15.776 -24.733 3.764 1.00 95.44 308 SER A CA 1
ATOM 2439 C C . SER A 1 308 ? 17.306 -24.666 3.771 1.00 95.44 308 SER A C 1
ATOM 2441 O O . SER A 1 308 ? 17.896 -24.529 4.838 1.00 95.44 308 SER A O 1
ATOM 2443 N N . THR A 1 309 ? 17.955 -24.747 2.605 1.00 96.44 309 THR A N 1
ATOM 2444 C CA . THR A 1 309 ? 19.421 -24.686 2.497 1.00 96.44 309 THR A CA 1
ATOM 2445 C C . THR A 1 309 ? 19.932 -23.280 2.785 1.00 96.44 309 THR A C 1
ATOM 2447 O O . THR A 1 309 ? 20.873 -23.122 3.554 1.00 96.44 309 THR A O 1
ATOM 2450 N N . ALA A 1 310 ? 19.286 -22.250 2.227 1.00 96.62 310 ALA A N 1
ATOM 2451 C CA . ALA A 1 310 ? 19.619 -20.865 2.555 1.00 96.62 310 ALA A CA 1
ATOM 2452 C C . ALA A 1 310 ? 19.286 -20.556 4.021 1.00 96.62 310 ALA A C 1
ATOM 2454 O O . ALA A 1 310 ? 20.108 -19.989 4.736 1.00 96.62 310 ALA A O 1
ATOM 2455 N N . ALA A 1 311 ? 18.104 -20.976 4.484 1.00 97.06 311 ALA A N 1
ATOM 2456 C CA . ALA A 1 311 ? 17.635 -20.750 5.847 1.00 97.06 311 ALA A CA 1
ATOM 2457 C C . ALA A 1 311 ? 18.596 -21.299 6.915 1.00 97.06 311 ALA A C 1
ATOM 2459 O O . ALA A 1 311 ? 18.738 -20.679 7.962 1.00 97.06 311 ALA A O 1
ATOM 2460 N N . ALA A 1 312 ? 19.298 -22.405 6.641 1.00 97.31 312 ALA A N 1
ATOM 2461 C CA . ALA A 1 312 ? 20.278 -22.989 7.559 1.00 97.31 312 ALA A CA 1
ATOM 2462 C C . ALA A 1 312 ? 21.481 -22.073 7.860 1.00 97.31 312 ALA A C 1
ATOM 2464 O O . ALA A 1 312 ? 22.112 -22.230 8.902 1.00 97.31 312 ALA A O 1
ATOM 2465 N N . PHE A 1 313 ? 21.796 -21.126 6.970 1.00 98.12 313 PHE A N 1
ATOM 2466 C CA . PHE A 1 313 ? 22.880 -20.159 7.164 1.00 98.12 313 PHE A CA 1
ATOM 2467 C C . PHE A 1 313 ? 22.399 -18.806 7.694 1.00 98.12 313 PHE A C 1
ATOM 2469 O O . PHE A 1 313 ? 23.209 -18.018 8.174 1.00 98.12 313 PHE A O 1
ATOM 2476 N N . VAL A 1 314 ? 21.104 -18.500 7.595 1.00 98.38 314 VAL A N 1
ATOM 2477 C CA . VAL A 1 314 ? 20.560 -17.181 7.939 1.00 98.38 314 VAL A CA 1
ATOM 2478 C C . VAL A 1 314 ? 20.119 -17.153 9.398 1.00 98.38 314 VAL A C 1
ATOM 2480 O O . VAL A 1 314 ? 19.504 -18.087 9.890 1.00 98.38 314 VAL A O 1
ATOM 2483 N N . SER A 1 315 ? 20.404 -16.058 10.100 1.00 98.38 315 SER A N 1
ATOM 2484 C CA . SER A 1 315 ? 19.971 -15.859 11.492 1.00 98.38 315 SER A CA 1
ATOM 2485 C C . SER A 1 315 ? 18.856 -14.822 11.639 1.00 98.38 315 SER A C 1
ATOM 2487 O O . SER A 1 315 ? 18.060 -14.894 12.575 1.00 98.38 315 SER A O 1
ATOM 2489 N N . GLY A 1 316 ? 18.781 -13.844 10.733 1.00 97.94 316 GLY A N 1
ATOM 2490 C CA . GLY A 1 316 ? 17.809 -12.762 10.846 1.00 97.94 316 GLY A CA 1
ATOM 2491 C C . GLY A 1 316 ? 17.673 -11.899 9.599 1.00 97.94 316 GLY A C 1
ATOM 2492 O O . GLY A 1 316 ? 18.305 -12.132 8.568 1.00 97.94 316 GLY A O 1
ATOM 2493 N N . ILE A 1 317 ? 16.811 -10.892 9.706 1.00 98.62 317 ILE A N 1
ATOM 2494 C CA . ILE A 1 317 ? 16.407 -10.004 8.616 1.00 98.62 317 ILE A CA 1
ATOM 2495 C C . ILE A 1 317 ? 16.674 -8.556 9.034 1.00 98.62 317 ILE A C 1
ATOM 2497 O O . ILE A 1 317 ? 16.183 -8.106 10.074 1.00 98.62 317 ILE A O 1
ATOM 2501 N N . GLY A 1 318 ? 17.451 -7.843 8.217 1.00 98.00 318 GLY A N 1
ATOM 2502 C CA . GLY A 1 318 ? 17.787 -6.431 8.388 1.00 98.00 318 GLY A CA 1
ATOM 2503 C C . GLY A 1 318 ? 16.758 -5.552 7.690 1.00 98.00 318 GLY A C 1
ATOM 2504 O O . GLY A 1 318 ? 16.303 -5.890 6.595 1.00 98.00 318 GLY A O 1
ATOM 2505 N N . ILE A 1 319 ? 16.354 -4.460 8.336 1.00 96.94 319 ILE A N 1
ATOM 2506 C CA . ILE A 1 319 ? 15.268 -3.588 7.879 1.00 96.94 319 ILE A CA 1
ATOM 2507 C C . ILE A 1 319 ? 15.680 -2.116 7.988 1.00 96.94 319 ILE A C 1
ATOM 2509 O O . ILE A 1 319 ? 16.217 -1.696 9.013 1.00 96.94 319 ILE A O 1
ATOM 2513 N N . HIS A 1 320 ? 15.386 -1.325 6.953 1.00 94.44 320 HIS A N 1
ATOM 2514 C CA . HIS A 1 320 ? 15.673 0.113 6.893 1.00 94.44 320 HIS A CA 1
ATOM 2515 C C . HIS A 1 320 ? 14.404 0.976 7.032 1.00 94.44 320 HIS A C 1
ATOM 2517 O O . HIS A 1 320 ? 13.315 0.577 6.603 1.00 94.44 320 HIS A O 1
ATOM 2523 N N . TRP A 1 321 ? 14.545 2.187 7.589 1.00 84.94 321 TRP A N 1
ATOM 2524 C CA . TRP A 1 321 ? 13.455 3.161 7.769 1.00 84.94 321 TRP A CA 1
ATOM 2525 C C . TRP A 1 321 ? 13.431 4.258 6.691 1.00 84.94 321 TRP A C 1
ATOM 2527 O O . TRP A 1 321 ? 13.988 5.330 6.901 1.00 84.94 321 TRP A O 1
ATOM 2537 N N . TYR A 1 322 ? 12.702 4.038 5.587 1.00 76.81 322 TYR A N 1
ATOM 2538 C CA . TYR A 1 322 ? 12.534 5.052 4.518 1.00 76.81 322 TYR A CA 1
ATOM 2539 C C . TYR A 1 322 ? 11.129 5.099 3.895 1.00 76.81 322 TYR A C 1
ATOM 2541 O O . TYR A 1 322 ? 10.614 6.171 3.582 1.00 76.81 322 TYR A O 1
ATOM 2549 N N . MET A 1 323 ? 10.445 3.954 3.782 1.00 70.69 323 MET A N 1
ATOM 2550 C CA . MET A 1 323 ? 9.081 3.858 3.226 1.00 70.69 323 MET A CA 1
ATOM 2551 C C . MET A 1 323 ? 8.026 3.450 4.264 1.00 70.69 323 MET A C 1
ATOM 2553 O O . MET A 1 323 ? 6.901 3.086 3.919 1.00 70.69 323 MET A O 1
ATOM 2557 N N . ASP A 1 324 ? 8.363 3.513 5.552 1.00 71.44 324 ASP A N 1
ATOM 2558 C CA . ASP A 1 324 ? 7.519 3.035 6.656 1.00 71.44 324 ASP A CA 1
ATOM 2559 C C . ASP A 1 324 ? 6.164 3.740 6.743 1.00 71.44 324 ASP A C 1
ATOM 2561 O O . ASP A 1 324 ? 5.196 3.146 7.215 1.00 71.44 324 ASP A O 1
ATOM 2565 N N . TYR A 1 325 ? 6.086 4.990 6.275 1.00 65.19 325 TYR A N 1
ATOM 2566 C CA . TYR A 1 325 ? 4.830 5.734 6.199 1.00 65.19 325 TYR A CA 1
ATOM 2567 C C . TYR A 1 325 ? 3.817 5.064 5.258 1.00 65.19 325 TYR A C 1
ATOM 2569 O O . TYR A 1 325 ? 2.628 5.037 5.555 1.00 65.19 325 TYR A O 1
ATOM 2577 N N . PHE A 1 326 ? 4.298 4.475 4.160 1.00 61.50 326 PHE A N 1
ATOM 2578 C CA . PHE A 1 326 ? 3.474 3.824 3.138 1.00 61.50 326 PHE A CA 1
ATOM 2579 C C . PHE A 1 326 ? 3.311 2.317 3.366 1.00 61.50 326 PHE A C 1
ATOM 2581 O O . PHE A 1 326 ? 2.523 1.669 2.684 1.00 61.50 326 PHE A O 1
ATOM 2588 N N . THR A 1 327 ? 4.060 1.741 4.307 1.00 69.06 327 THR A N 1
ATOM 2589 C CA . THR A 1 327 ? 4.141 0.289 4.512 1.00 69.06 327 THR A CA 1
ATOM 2590 C C . THR A 1 327 ? 3.793 -0.040 5.956 1.00 69.06 327 THR A C 1
ATOM 2592 O O . THR A 1 327 ? 4.657 0.054 6.815 1.00 69.06 327 THR A O 1
ATOM 2595 N N . PRO A 1 328 ? 2.546 -0.387 6.304 1.00 75.94 328 PRO A N 1
ATOM 2596 C CA . PRO A 1 328 ? 2.203 -0.707 7.687 1.00 75.94 328 PRO A CA 1
ATOM 2597 C C . PRO A 1 328 ? 2.996 -1.923 8.222 1.00 75.94 328 PRO A C 1
ATOM 2599 O O . PRO A 1 328 ? 3.284 -2.855 7.465 1.00 75.94 328 PRO A O 1
ATOM 2602 N N . PRO A 1 329 ? 3.336 -1.959 9.524 1.00 76.06 329 PRO A N 1
ATOM 2603 C CA . PRO A 1 329 ? 4.133 -3.041 10.111 1.00 76.06 329 PRO A CA 1
ATOM 2604 C C . PRO A 1 329 ? 3.391 -4.386 10.186 1.00 76.06 329 PRO A C 1
ATOM 2606 O O . PRO A 1 329 ? 4.026 -5.426 10.084 1.00 76.06 329 PRO A O 1
ATOM 2609 N N . GLY A 1 330 ? 2.059 -4.402 10.311 1.00 74.25 330 GLY A N 1
ATOM 2610 C CA . GLY A 1 330 ? 1.292 -5.654 10.406 1.00 74.25 330 GLY A CA 1
ATOM 2611 C C . GLY A 1 330 ? 1.448 -6.566 9.175 1.00 74.25 330 GLY A C 1
ATOM 2612 O O . GLY A 1 330 ? 1.898 -7.701 9.306 1.00 74.25 330 GLY A O 1
ATOM 2613 N N . PRO A 1 331 ? 1.156 -6.081 7.955 1.00 68.69 331 PRO A N 1
ATOM 2614 C CA . PRO A 1 331 ? 1.338 -6.847 6.719 1.00 68.69 331 PRO A CA 1
ATOM 2615 C C . PRO A 1 331 ? 2.787 -7.226 6.381 1.00 68.69 331 PRO A C 1
ATOM 2617 O O . PRO A 1 331 ? 3.011 -8.084 5.533 1.00 68.69 331 PRO A O 1
ATOM 2620 N N . THR A 1 332 ? 3.771 -6.587 7.016 1.00 85.69 332 THR A N 1
ATOM 2621 C CA . THR A 1 332 ? 5.195 -6.781 6.723 1.00 85.69 332 THR A CA 1
ATOM 2622 C C . THR A 1 332 ? 5.865 -7.576 7.843 1.00 85.69 332 THR A C 1
ATOM 2624 O O . THR A 1 332 ? 6.168 -8.755 7.670 1.00 85.69 332 THR A O 1
ATOM 2627 N N . LEU A 1 333 ? 6.039 -6.969 9.012 1.00 88.50 333 LEU A N 1
ATOM 2628 C CA . LEU A 1 333 ? 6.745 -7.519 10.167 1.00 88.50 333 LEU A CA 1
ATOM 2629 C C . LEU A 1 333 ? 5.965 -8.650 10.848 1.00 88.50 333 LEU A C 1
ATOM 2631 O O . LEU A 1 333 ? 6.534 -9.723 11.040 1.00 88.50 333 LEU A O 1
ATOM 2635 N N . ASP A 1 334 ? 4.667 -8.475 11.140 1.00 81.81 334 ASP A N 1
ATOM 2636 C CA . ASP A 1 334 ? 3.896 -9.525 11.836 1.00 81.81 334 ASP A CA 1
ATOM 2637 C C . ASP A 1 334 ? 3.722 -10.767 10.963 1.00 81.81 334 ASP A C 1
ATOM 2639 O O . ASP A 1 334 ? 3.810 -11.890 11.457 1.00 81.81 334 ASP A O 1
ATOM 2643 N N . ILE A 1 335 ? 3.483 -10.585 9.658 1.00 76.06 335 ILE A N 1
ATOM 2644 C CA . ILE A 1 335 ? 3.395 -11.711 8.721 1.00 76.06 335 ILE A CA 1
ATOM 2645 C C . ILE A 1 335 ? 4.754 -12.398 8.584 1.00 76.06 335 ILE A C 1
ATOM 2647 O O . ILE A 1 335 ? 4.807 -13.626 8.614 1.00 76.06 335 ILE A O 1
ATOM 2651 N N . THR A 1 336 ? 5.849 -11.640 8.470 1.00 85.00 336 THR A N 1
ATOM 2652 C CA . THR A 1 336 ? 7.196 -12.226 8.377 1.00 85.00 336 THR A CA 1
ATOM 2653 C C . THR A 1 336 ? 7.532 -13.023 9.628 1.00 85.00 336 THR A C 1
ATOM 2655 O O . THR A 1 336 ? 7.919 -14.180 9.506 1.00 85.00 336 THR A O 1
ATOM 2658 N N . HIS A 1 337 ? 7.298 -12.462 10.817 1.00 92.81 337 HIS A N 1
ATOM 2659 C CA . HIS A 1 337 ? 7.511 -13.172 12.074 1.00 92.81 337 HIS A CA 1
ATOM 2660 C C . HIS A 1 337 ? 6.601 -14.400 12.200 1.00 92.81 337 HIS A C 1
ATOM 2662 O O . HIS A 1 337 ? 7.048 -15.455 12.625 1.00 92.81 337 HIS A O 1
ATOM 2668 N N . ARG A 1 338 ? 5.334 -14.322 11.773 1.00 87.88 338 ARG A N 1
ATOM 2669 C CA . ARG A 1 338 ? 4.429 -15.483 11.795 1.00 87.88 338 ARG A CA 1
ATOM 2670 C C . ARG A 1 338 ? 4.904 -16.618 10.885 1.00 87.88 338 ARG A C 1
ATOM 2672 O O . ARG A 1 338 ? 4.704 -17.779 11.226 1.00 87.88 338 ARG A O 1
ATOM 2679 N N . LEU A 1 339 ? 5.468 -16.293 9.722 1.00 81.06 339 LEU A N 1
ATOM 2680 C CA . LEU A 1 339 ? 5.975 -17.282 8.766 1.00 81.06 339 LEU A CA 1
ATOM 2681 C C . LEU A 1 339 ? 7.345 -17.840 9.172 1.00 81.06 339 LEU A C 1
ATOM 2683 O O . LEU A 1 339 ? 7.612 -19.013 8.932 1.00 81.06 339 LEU A O 1
ATOM 2687 N N . TYR A 1 340 ? 8.191 -17.006 9.778 1.00 94.00 340 TYR A N 1
ATOM 2688 C CA . TYR A 1 340 ? 9.585 -17.302 10.106 1.00 94.00 340 TYR A CA 1
ATOM 2689 C C . TYR A 1 340 ? 9.915 -16.854 11.545 1.00 94.00 340 TYR A C 1
ATOM 2691 O O . TYR A 1 340 ? 10.731 -15.950 11.731 1.00 94.00 340 TYR A O 1
ATOM 2699 N N . PRO A 1 341 ? 9.280 -17.446 12.577 1.00 93.06 341 PRO A N 1
ATOM 2700 C CA . PRO A 1 341 ? 9.356 -16.949 13.957 1.00 93.06 341 PRO A CA 1
ATOM 2701 C C . PRO A 1 341 ? 10.737 -17.100 14.599 1.00 93.06 341 PRO A C 1
ATOM 2703 O O . PRO A 1 341 ? 11.070 -16.333 15.501 1.00 93.06 341 PRO A O 1
ATOM 2706 N N . ASP A 1 342 ? 11.537 -18.052 14.116 1.00 95.50 342 ASP A N 1
ATOM 2707 C CA . ASP A 1 342 ? 12.874 -18.350 14.638 1.00 95.50 342 ASP A CA 1
ATOM 2708 C C . ASP A 1 342 ? 13.951 -17.364 14.143 1.00 95.50 342 ASP A C 1
ATOM 2710 O O . ASP A 1 342 ? 15.076 -17.373 14.639 1.00 95.50 342 ASP A O 1
ATOM 2714 N N . PHE A 1 343 ? 13.614 -16.491 13.186 1.00 97.88 343 PHE A N 1
ATOM 2715 C CA . PHE A 1 343 ? 14.532 -15.516 12.599 1.00 97.88 343 PHE A CA 1
ATOM 2716 C C . PHE A 1 343 ? 14.252 -14.128 13.173 1.00 97.88 343 PHE A C 1
ATOM 2718 O O . PHE A 1 343 ? 13.127 -13.624 13.109 1.00 97.88 343 PHE A O 1
ATOM 2725 N N . PHE A 1 344 ? 15.276 -13.476 13.726 1.00 98.19 344 PHE A N 1
ATOM 2726 C CA . PHE A 1 344 ? 15.081 -12.162 14.335 1.00 98.19 344 PHE A CA 1
ATOM 2727 C C . PHE A 1 344 ? 14.857 -11.072 13.278 1.00 98.19 344 PHE A C 1
ATOM 2729 O O . PHE A 1 344 ? 15.443 -11.096 12.196 1.00 98.19 344 PHE A O 1
ATOM 2736 N N . LEU A 1 345 ? 14.049 -10.069 13.626 1.00 98.50 345 LEU A N 1
ATOM 2737 C CA . LEU A 1 345 ? 13.870 -8.852 12.834 1.00 98.50 345 LEU A CA 1
ATOM 2738 C C . LEU A 1 345 ? 14.651 -7.714 13.491 1.00 98.50 345 LEU A C 1
ATOM 2740 O O . LEU A 1 345 ? 14.393 -7.387 14.650 1.00 98.50 345 LEU A O 1
ATOM 2744 N N . LEU A 1 346 ? 15.584 -7.100 12.769 1.00 98.44 346 LEU A N 1
ATOM 2745 C CA . LEU A 1 346 ? 16.411 -6.009 13.280 1.00 98.44 346 LEU A CA 1
ATOM 2746 C C . LEU A 1 346 ? 16.292 -4.796 12.362 1.00 98.44 346 LEU A C 1
ATOM 2748 O O . LEU A 1 346 ? 16.568 -4.899 11.172 1.00 98.44 346 LEU A O 1
ATOM 2752 N N . TYR A 1 347 ? 15.933 -3.636 12.916 1.00 97.12 347 TYR A N 1
ATOM 2753 C CA . TYR A 1 347 ? 16.109 -2.386 12.181 1.00 97.12 347 TYR A CA 1
ATOM 2754 C C . TYR A 1 347 ? 17.588 -2.012 12.208 1.00 97.12 347 TYR A C 1
ATOM 2756 O O . TYR A 1 347 ? 18.124 -1.654 13.259 1.00 97.12 347 TYR A O 1
ATOM 2764 N N . THR A 1 348 ? 18.247 -2.161 11.066 1.00 97.56 348 THR A N 1
ATOM 2765 C CA . THR A 1 348 ? 19.693 -1.999 10.901 1.00 97.56 348 THR A CA 1
ATOM 2766 C C . THR A 1 348 ? 20.078 -0.581 10.501 1.00 97.56 348 THR A C 1
ATOM 2768 O O . THR A 1 348 ? 21.219 -0.187 10.730 1.00 97.56 348 THR A O 1
ATOM 2771 N N . GLU A 1 349 ? 19.141 0.210 9.981 1.00 95.88 349 GLU A N 1
ATOM 2772 C CA . GLU A 1 349 ? 19.402 1.580 9.549 1.00 95.88 349 GLU A CA 1
ATOM 2773 C C . GLU A 1 349 ? 18.147 2.459 9.589 1.00 95.88 349 GLU A C 1
ATOM 2775 O O . GLU A 1 349 ? 17.036 2.037 9.252 1.00 95.88 349 GLU A O 1
ATOM 2780 N N . ALA A 1 350 ? 18.336 3.719 9.981 1.00 93.56 350 ALA A N 1
ATOM 2781 C CA . ALA A 1 350 ? 17.270 4.697 10.076 1.00 93.56 350 ALA A CA 1
ATOM 2782 C C . ALA A 1 350 ? 17.799 6.138 10.126 1.00 93.56 350 ALA A C 1
ATOM 2784 O O . ALA A 1 350 ? 18.664 6.444 10.945 1.00 93.56 350 ALA A O 1
ATOM 2785 N N . CYS A 1 351 ? 17.238 7.052 9.323 1.00 91.31 351 CYS A N 1
ATOM 2786 C CA . CYS A 1 351 ? 17.552 8.481 9.434 1.00 91.31 351 CYS A CA 1
ATOM 2787 C C . CYS A 1 351 ? 16.395 9.416 9.035 1.00 91.31 351 CYS A C 1
ATOM 2789 O O . CYS A 1 351 ? 15.419 9.022 8.401 1.00 91.31 351 CYS A O 1
ATOM 2791 N N . ASN A 1 352 ? 16.511 10.691 9.422 1.00 89.19 352 ASN A N 1
ATOM 2792 C CA . ASN A 1 352 ? 15.633 11.777 8.973 1.00 89.19 352 ASN A CA 1
ATOM 2793 C C . ASN A 1 352 ? 16.336 12.642 7.913 1.00 89.19 352 ASN A C 1
ATOM 2795 O O . ASN A 1 352 ? 17.545 12.841 7.978 1.00 89.19 352 ASN A O 1
ATOM 2799 N N . GLY A 1 353 ? 15.561 13.270 7.020 1.00 78.62 353 GLY A N 1
ATOM 2800 C CA . GLY A 1 353 ? 16.090 14.209 6.015 1.00 78.62 353 GLY A CA 1
ATOM 2801 C C . GLY A 1 353 ? 16.633 13.542 4.746 1.00 78.62 353 GLY A C 1
ATOM 2802 O O . GLY A 1 353 ? 17.348 14.182 3.976 1.00 78.62 353 GLY A O 1
ATOM 2803 N N . PHE A 1 354 ? 16.285 12.271 4.529 1.00 77.19 354 PHE A N 1
ATOM 2804 C CA . PHE A 1 354 ? 16.706 11.477 3.372 1.00 77.19 354 PHE A CA 1
ATOM 2805 C C . PHE A 1 354 ? 16.025 11.897 2.058 1.00 77.19 354 PHE A C 1
ATOM 2807 O O . PHE A 1 354 ? 16.557 11.634 0.986 1.00 77.19 354 PHE A O 1
ATOM 2814 N N . LEU A 1 355 ? 14.870 12.575 2.107 1.00 78.38 355 LEU A N 1
ATOM 2815 C CA . LEU A 1 355 ? 14.187 13.054 0.901 1.00 78.38 355 LEU A CA 1
ATOM 2816 C C . LEU A 1 355 ? 14.935 14.240 0.279 1.00 78.38 355 LEU A C 1
ATOM 2818 O O . LEU A 1 355 ? 15.452 15.111 0.985 1.00 78.38 355 LEU A O 1
ATOM 2822 N N . ASP A 1 356 ? 14.969 14.310 -1.053 1.00 71.62 356 ASP A N 1
ATOM 2823 C CA . ASP A 1 356 ? 15.740 15.331 -1.783 1.00 71.62 356 ASP A CA 1
ATOM 2824 C C . ASP A 1 356 ? 15.273 16.769 -1.492 1.00 71.62 356 ASP A C 1
ATOM 2826 O O . ASP A 1 356 ? 16.082 17.693 -1.502 1.00 71.62 356 ASP A O 1
ATOM 2830 N N . TRP A 1 357 ? 13.990 16.965 -1.179 1.00 73.56 357 TRP A N 1
ATOM 2831 C CA . TRP A 1 357 ? 13.404 18.273 -0.856 1.00 73.56 357 TRP A CA 1
ATOM 2832 C C . TRP A 1 357 ? 13.410 18.623 0.641 1.00 73.56 357 TRP A C 1
ATOM 2834 O O . TRP A 1 357 ? 12.955 19.709 1.008 1.00 73.56 357 TRP A O 1
ATOM 2844 N N . ASP A 1 358 ? 13.885 17.729 1.512 1.00 77.25 358 ASP A N 1
ATOM 2845 C CA . ASP A 1 358 ? 13.972 18.003 2.947 1.00 77.25 358 ASP A CA 1
ATOM 2846 C C . ASP A 1 358 ? 15.173 18.903 3.274 1.00 77.25 358 ASP A C 1
ATOM 2848 O O . ASP A 1 358 ? 16.254 18.781 2.700 1.00 77.25 358 ASP A O 1
ATOM 2852 N N . GLU A 1 359 ? 15.018 19.776 4.273 1.00 84.19 359 GLU A N 1
ATOM 2853 C CA . GLU A 1 359 ? 16.163 20.436 4.909 1.00 84.19 359 GLU A CA 1
ATOM 2854 C C . GLU A 1 359 ? 16.989 19.382 5.656 1.00 84.19 359 GLU A C 1
ATOM 2856 O O . GLU A 1 359 ? 16.447 18.635 6.470 1.00 84.19 359 GLU A O 1
ATOM 2861 N N . LYS A 1 360 ? 18.293 19.295 5.388 1.00 88.31 360 LYS A N 1
ATOM 2862 C CA . LYS A 1 360 ? 19.110 18.143 5.800 1.00 88.31 360 LYS A CA 1
ATOM 2863 C C . LYS A 1 360 ? 19.336 18.104 7.305 1.00 88.31 360 LYS A C 1
ATOM 2865 O O . LYS A 1 360 ? 18.810 17.215 7.970 1.00 88.31 360 LYS A O 1
ATOM 2870 N N . VAL A 1 361 ? 19.950 19.136 7.877 1.00 94.00 361 VAL A N 1
ATOM 2871 C CA . VAL A 1 361 ? 20.108 19.289 9.332 1.00 94.00 361 VAL A CA 1
ATOM 2872 C C . VAL A 1 361 ? 19.169 20.368 9.860 1.00 94.00 361 VAL A C 1
ATOM 2874 O O . VAL A 1 361 ? 19.265 21.525 9.465 1.00 94.00 361 VAL A O 1
ATOM 2877 N N . ILE A 1 362 ? 18.303 20.019 10.820 1.00 92.25 362 ILE A N 1
ATOM 2878 C CA . ILE A 1 362 ? 17.436 20.993 11.503 1.00 92.25 362 ILE A CA 1
ATOM 2879 C C . ILE A 1 362 ? 17.729 20.959 13.002 1.00 92.25 362 ILE A C 1
ATOM 2881 O O . ILE A 1 362 ? 17.159 20.170 13.763 1.00 92.25 362 ILE A O 1
ATOM 2885 N N . LEU A 1 363 ? 18.611 21.853 13.453 1.00 94.12 363 LEU A N 1
ATOM 2886 C CA . LEU A 1 363 ? 19.026 21.906 14.854 1.00 94.12 363 LEU A CA 1
ATOM 2887 C C . LEU A 1 363 ? 17.845 22.157 15.793 1.00 94.12 363 LEU A C 1
ATOM 2889 O O . LEU A 1 363 ? 17.165 23.180 15.719 1.00 94.12 363 LEU A O 1
ATOM 2893 N N . GLY A 1 364 ? 17.644 21.238 16.731 1.00 90.06 364 GLY A N 1
ATOM 2894 C CA . GLY A 1 364 ? 16.661 21.303 17.798 1.00 90.06 364 GLY A CA 1
ATOM 2895 C C . GLY A 1 364 ? 15.256 20.854 17.405 1.00 90.06 364 GLY A C 1
ATOM 2896 O O . GLY A 1 364 ? 14.334 21.113 18.180 1.00 90.06 364 GLY A O 1
ATOM 2897 N N . ASN A 1 365 ? 15.060 20.232 16.236 1.00 89.56 365 ASN A N 1
ATOM 2898 C CA . ASN A 1 365 ? 13.736 19.835 15.751 1.00 89.56 365 ASN A CA 1
ATOM 2899 C C . ASN A 1 365 ? 13.101 18.735 16.624 1.00 89.56 365 ASN A C 1
ATOM 2901 O O . ASN A 1 365 ? 13.582 17.605 16.682 1.00 89.56 365 ASN A O 1
ATOM 2905 N N . TRP A 1 366 ? 12.006 19.078 17.310 1.00 85.81 366 TRP A N 1
ATOM 2906 C CA . TRP A 1 366 ? 11.277 18.153 18.183 1.00 85.81 366 TRP A CA 1
ATOM 2907 C C . TRP A 1 366 ? 10.580 17.027 17.411 1.00 85.81 366 TRP A C 1
ATOM 2909 O O . TRP A 1 366 ? 10.612 15.884 17.853 1.00 85.81 366 TRP A O 1
ATOM 2919 N N . GLU A 1 367 ? 10.001 17.333 16.247 1.00 86.69 367 GLU A N 1
ATOM 2920 C CA . GLU A 1 367 ? 9.237 16.363 15.453 1.00 86.69 367 GLU A CA 1
ATOM 2921 C C . GLU A 1 367 ? 10.131 15.230 14.942 1.00 86.69 367 GLU A C 1
ATOM 2923 O O . GLU A 1 367 ? 9.736 14.071 15.006 1.00 86.69 367 GLU A O 1
ATOM 2928 N N . ARG A 1 368 ? 11.380 15.531 14.557 1.00 88.69 368 ARG A N 1
ATOM 2929 C CA . ARG A 1 368 ? 12.379 14.506 14.203 1.00 88.69 368 ARG A CA 1
ATOM 2930 C C . ARG A 1 368 ? 12.643 13.523 15.345 1.00 88.69 368 ARG A C 1
ATOM 2932 O O . ARG A 1 368 ? 12.744 12.322 15.107 1.00 88.69 368 ARG A O 1
ATOM 2939 N N . GLY A 1 369 ? 12.685 14.016 16.586 1.00 87.50 369 GLY A N 1
ATOM 2940 C CA . GLY A 1 369 ? 12.746 13.167 17.780 1.00 87.50 369 GLY A CA 1
ATOM 2941 C C . GLY A 1 369 ? 11.482 12.324 17.958 1.00 87.50 369 GLY A C 1
ATOM 2942 O O . GLY A 1 369 ? 11.573 11.113 18.166 1.00 87.50 369 GLY A O 1
ATOM 2943 N N . THR A 1 370 ? 10.302 12.935 17.811 1.00 86.50 370 THR A N 1
ATOM 2944 C CA . THR A 1 370 ? 9.014 12.226 17.857 1.00 86.50 370 THR A CA 1
ATOM 2945 C C . THR A 1 370 ? 8.973 11.082 16.844 1.00 86.50 370 THR A C 1
ATOM 2947 O O . THR A 1 370 ? 8.600 9.971 17.225 1.00 86.50 370 THR A O 1
ATOM 2950 N N . TYR A 1 371 ? 9.415 11.310 15.602 1.00 88.94 371 TYR A N 1
ATOM 2951 C CA . TYR A 1 371 ? 9.459 10.293 14.549 1.00 88.94 371 TYR A CA 1
ATOM 2952 C C . TYR A 1 371 ? 10.315 9.082 14.937 1.00 88.94 371 TYR A C 1
ATOM 2954 O O . TYR A 1 371 ? 9.831 7.961 14.795 1.00 88.94 371 TYR A O 1
ATOM 2962 N N . TYR A 1 372 ? 11.499 9.290 15.529 1.00 92.75 372 TYR A N 1
ATOM 2963 C CA . TYR A 1 372 ? 12.345 8.203 16.046 1.00 92.75 372 TYR A CA 1
ATOM 2964 C C . TYR A 1 372 ? 11.597 7.375 17.097 1.00 92.75 372 TYR A C 1
ATOM 2966 O O . TYR A 1 372 ? 11.384 6.179 16.923 1.00 92.75 372 TYR A O 1
ATOM 2974 N N . SER A 1 373 ? 11.117 8.011 18.173 1.00 91.00 373 SER A N 1
ATOM 2975 C CA . SER A 1 373 ? 10.423 7.285 19.249 1.00 91.00 373 SER A CA 1
ATOM 2976 C C . SER A 1 373 ? 9.145 6.588 18.781 1.00 91.00 373 SER A C 1
ATOM 2978 O O . SER A 1 373 ? 8.813 5.512 19.272 1.00 91.00 373 SER A O 1
ATOM 2980 N N . LYS A 1 374 ? 8.429 7.187 17.823 1.00 89.19 374 LYS A N 1
ATOM 2981 C CA . LYS A 1 374 ? 7.223 6.615 17.230 1.00 89.19 374 LYS A CA 1
ATOM 2982 C C . LYS A 1 374 ? 7.555 5.380 16.405 1.00 89.19 374 LYS A C 1
ATOM 2984 O O . LYS A 1 374 ? 6.875 4.368 16.555 1.00 89.19 374 LYS A O 1
ATOM 2989 N N . ASN A 1 375 ? 8.580 5.464 15.557 1.00 93.00 375 ASN A N 1
ATOM 2990 C CA . ASN A 1 375 ? 9.032 4.347 14.739 1.00 93.00 375 ASN A CA 1
ATOM 2991 C C . ASN A 1 375 ? 9.517 3.192 15.628 1.00 93.00 375 ASN A C 1
ATOM 2993 O O . ASN A 1 375 ? 9.041 2.072 15.464 1.00 93.00 375 ASN A O 1
ATOM 2997 N N . ILE A 1 376 ? 10.342 3.477 16.641 1.00 95.06 376 ILE A N 1
ATOM 2998 C CA . ILE A 1 376 ? 10.826 2.472 17.597 1.00 95.06 376 ILE A CA 1
ATOM 2999 C C . ILE A 1 376 ? 9.652 1.792 18.320 1.00 95.06 376 ILE A C 1
ATOM 3001 O O . ILE A 1 376 ? 9.544 0.571 18.281 1.00 95.06 376 ILE A O 1
ATOM 3005 N N . LEU A 1 377 ? 8.728 2.549 18.929 1.00 92.25 377 LEU A N 1
ATOM 3006 C CA . LEU A 1 377 ? 7.561 1.978 19.625 1.00 92.25 377 LEU A CA 1
ATOM 3007 C C . LEU A 1 377 ? 6.674 1.140 18.707 1.00 92.25 377 LEU A C 1
ATOM 3009 O O . LEU A 1 377 ? 6.165 0.098 19.111 1.00 92.25 377 LEU A O 1
ATOM 3013 N N . MET A 1 378 ? 6.456 1.610 17.480 1.00 90.44 378 MET A N 1
ATOM 3014 C CA . MET A 1 378 ? 5.692 0.868 16.490 1.00 90.44 378 MET A CA 1
ATOM 3015 C C . MET A 1 378 ? 6.383 -0.469 16.207 1.00 90.44 378 MET A C 1
ATOM 3017 O O . MET A 1 378 ? 5.783 -1.513 16.415 1.00 90.44 378 MET A O 1
ATOM 3021 N N . ASN A 1 379 ? 7.660 -0.455 15.836 1.00 93.69 379 ASN A N 1
ATOM 3022 C CA . ASN A 1 379 ? 8.387 -1.655 15.427 1.00 93.69 379 ASN A CA 1
ATOM 3023 C C . ASN A 1 379 ? 8.627 -2.649 16.579 1.00 93.69 379 ASN A C 1
ATOM 3025 O O . ASN A 1 379 ? 8.464 -3.853 16.386 1.00 93.69 379 ASN A O 1
ATOM 3029 N N . LEU A 1 380 ? 8.895 -2.180 17.802 1.00 95.50 380 LEU A N 1
ATOM 3030 C CA . LEU A 1 380 ? 8.994 -3.049 18.986 1.00 95.50 380 LEU A CA 1
ATOM 3031 C C . LEU A 1 380 ? 7.661 -3.730 19.340 1.00 95.50 380 LEU A C 1
ATOM 3033 O O . LEU A 1 380 ? 7.657 -4.796 19.952 1.00 95.50 380 LEU A O 1
ATOM 3037 N N . ASN A 1 381 ? 6.520 -3.160 18.947 1.00 94.75 381 ASN A N 1
ATOM 3038 C CA . ASN A 1 381 ? 5.221 -3.824 19.085 1.00 94.75 381 ASN A CA 1
ATOM 3039 C C . ASN A 1 381 ? 4.947 -4.860 17.975 1.00 94.75 381 ASN A C 1
ATOM 3041 O O . ASN A 1 381 ? 3.944 -5.564 18.061 1.00 94.75 381 ASN A O 1
ATOM 3045 N N . HIS A 1 382 ? 5.847 -4.978 16.993 1.00 94.88 382 HIS A N 1
ATOM 3046 C CA . HIS A 1 382 ? 5.766 -5.864 15.828 1.00 94.88 382 HIS A CA 1
ATOM 3047 C C . HIS A 1 382 ? 7.044 -6.715 15.683 1.00 94.88 382 HIS A C 1
ATOM 3049 O O . HIS A 1 382 ? 7.655 -6.789 14.620 1.00 94.88 382 HIS A O 1
ATOM 3055 N N . PHE A 1 383 ? 7.460 -7.346 16.788 1.00 97.00 383 PHE A N 1
ATOM 3056 C CA . PHE A 1 383 ? 8.510 -8.379 16.857 1.00 97.00 383 PHE A CA 1
ATOM 3057 C C . PHE A 1 383 ? 9.943 -7.958 16.498 1.00 97.00 383 PHE A C 1
ATOM 3059 O O . PHE A 1 383 ? 10.844 -8.796 16.501 1.00 97.00 383 PHE A O 1
ATOM 3066 N N . VAL A 1 384 ? 10.199 -6.670 16.265 1.00 97.88 384 VAL A N 1
ATOM 3067 C CA . VAL A 1 384 ? 11.565 -6.169 16.063 1.00 97.88 384 VAL A CA 1
ATOM 3068 C C . VAL A 1 384 ? 12.356 -6.248 17.369 1.00 97.88 384 VAL A C 1
ATOM 3070 O O . VAL A 1 384 ? 11.862 -5.869 18.435 1.00 97.88 384 VAL A O 1
ATOM 3073 N N . THR A 1 385 ? 13.586 -6.753 17.287 1.00 97.88 385 THR A N 1
ATOM 3074 C CA . THR A 1 385 ? 14.458 -7.028 18.437 1.00 97.88 385 THR A CA 1
ATOM 3075 C C . THR A 1 385 ? 15.419 -5.881 18.739 1.00 97.88 385 THR A C 1
ATOM 3077 O O . THR A 1 385 ? 15.954 -5.800 19.839 1.00 97.88 385 THR A O 1
ATOM 3080 N N . GLY A 1 386 ? 15.642 -4.957 17.810 1.00 97.81 386 GLY A N 1
ATOM 3081 C CA . GLY A 1 386 ? 16.529 -3.819 18.030 1.00 97.81 386 GLY A CA 1
ATOM 3082 C C . GLY A 1 386 ? 16.400 -2.751 16.957 1.00 97.81 386 GLY A C 1
ATOM 3083 O O . GLY A 1 386 ? 15.710 -2.943 15.954 1.00 97.81 386 GLY A O 1
ATOM 3084 N N . TRP A 1 387 ? 17.052 -1.614 17.185 1.00 98.31 387 TRP A N 1
ATOM 3085 C CA . TRP A 1 387 ? 16.951 -0.461 16.294 1.00 98.31 387 TRP A CA 1
ATOM 3086 C C . TRP A 1 387 ? 18.263 0.323 16.254 1.00 98.31 387 TRP A C 1
ATOM 3088 O O . TRP A 1 387 ? 18.768 0.761 17.293 1.00 98.31 387 TRP A O 1
ATOM 3098 N N . ILE A 1 388 ? 18.814 0.491 15.056 1.00 98.44 388 ILE A N 1
ATOM 3099 C CA . ILE A 1 388 ? 20.097 1.145 14.816 1.00 98.44 388 ILE A CA 1
ATOM 3100 C C . ILE A 1 388 ? 19.867 2.426 14.005 1.00 98.44 388 ILE A C 1
ATOM 3102 O O . ILE A 1 388 ? 19.311 2.398 12.911 1.00 98.44 388 ILE A O 1
ATOM 3106 N N . ASP A 1 389 ? 20.293 3.551 14.576 1.00 97.75 389 ASP A N 1
ATOM 3107 C CA . ASP A 1 389 ? 20.367 4.849 13.903 1.00 97.75 389 ASP A CA 1
ATOM 3108 C C . ASP A 1 389 ? 21.416 4.848 12.783 1.00 97.75 389 ASP A C 1
ATOM 3110 O O . ASP A 1 389 ? 22.315 4.005 12.761 1.00 97.75 389 ASP A O 1
ATOM 3114 N N . TRP A 1 390 ? 21.351 5.833 11.888 1.00 95.69 390 TRP A N 1
ATOM 3115 C CA . TRP A 1 390 ? 22.359 6.006 10.853 1.00 95.69 390 TRP A CA 1
ATOM 3116 C C . TRP A 1 390 ? 23.669 6.599 11.365 1.00 95.69 390 TRP A C 1
ATOM 3118 O O . TRP A 1 390 ? 24.374 5.962 12.132 1.00 95.69 390 TRP A O 1
ATOM 3128 N N . ASN A 1 391 ? 24.072 7.792 10.951 1.00 98.31 391 ASN A N 1
ATOM 3129 C CA . ASN A 1 391 ? 25.367 8.333 11.355 1.00 98.31 391 ASN A CA 1
ATOM 3130 C C . ASN A 1 391 ? 25.375 8.739 12.839 1.00 98.31 391 ASN A C 1
ATOM 3132 O O . ASN A 1 391 ? 24.604 9.606 13.237 1.00 98.31 391 ASN A O 1
ATOM 3136 N N . LEU A 1 392 ? 26.318 8.209 13.635 1.00 98.38 392 LEU A N 1
ATOM 3137 C CA . LEU A 1 392 ? 26.503 8.621 15.041 1.00 98.38 392 LEU A CA 1
ATOM 3138 C C . LEU A 1 392 ? 26.742 10.133 15.206 1.00 98.38 392 LEU A C 1
ATOM 3140 O O . LEU A 1 392 ? 26.408 10.708 16.240 1.00 98.38 392 LEU A O 1
ATOM 3144 N N . ALA A 1 393 ? 27.389 10.769 14.230 1.00 98.44 393 ALA A N 1
ATOM 3145 C CA . ALA A 1 393 ? 27.632 12.203 14.223 1.00 98.44 393 ALA A CA 1
ATOM 3146 C C . ALA A 1 393 ? 27.770 12.717 12.786 1.00 98.44 393 ALA A C 1
ATOM 3148 O O . ALA A 1 393 ? 28.392 12.061 11.955 1.00 98.44 393 ALA A O 1
ATOM 3149 N N . LEU A 1 394 ? 27.250 13.911 12.511 1.00 98.62 394 LEU A N 1
ATOM 3150 C CA . LEU A 1 394 ? 27.450 14.623 11.243 1.00 98.62 394 LEU A CA 1
ATOM 3151 C C . LEU A 1 394 ? 27.836 16.077 11.511 1.00 98.62 394 LEU A C 1
ATOM 3153 O O . LEU A 1 394 ? 27.723 16.550 12.643 1.00 98.62 394 LEU A O 1
ATOM 3157 N N . ASP A 1 395 ? 28.315 16.785 10.495 1.00 97.94 395 ASP A N 1
ATOM 3158 C CA . ASP A 1 395 ? 28.562 18.224 10.587 1.00 97.94 395 ASP A CA 1
ATOM 3159 C C . ASP A 1 395 ? 27.261 19.045 10.490 1.00 97.94 395 ASP A C 1
ATOM 3161 O O . ASP A 1 395 ? 26.146 18.525 10.428 1.00 97.94 395 ASP A O 1
ATOM 3165 N N . MET A 1 396 ? 27.409 20.368 10.498 1.00 95.94 396 MET A N 1
ATOM 3166 C CA . MET A 1 396 ? 26.306 21.329 10.409 1.00 95.94 396 MET A CA 1
ATOM 3167 C C . MET A 1 396 ? 25.523 21.277 9.088 1.00 95.94 396 MET A C 1
ATOM 3169 O O . MET A 1 396 ? 24.431 21.842 9.036 1.00 95.94 396 MET A O 1
ATOM 3173 N N . GLU A 1 397 ? 26.067 20.650 8.044 1.00 95.38 397 GLU A N 1
ATOM 3174 C CA . GLU A 1 397 ? 25.435 20.492 6.729 1.00 95.38 397 GLU A CA 1
ATOM 3175 C C . GLU A 1 397 ? 24.795 19.103 6.569 1.00 95.38 397 GLU A C 1
ATOM 3177 O O . GLU A 1 397 ? 23.900 18.929 5.745 1.00 95.38 397 GLU A O 1
ATOM 3182 N N . GLY A 1 398 ? 25.178 18.140 7.412 1.00 96.25 398 GLY A N 1
ATOM 3183 C CA . GLY A 1 398 ? 24.689 16.764 7.372 1.00 96.25 398 GLY A CA 1
ATOM 3184 C C . GLY A 1 398 ? 25.637 15.817 6.647 1.00 96.25 398 GLY A C 1
ATOM 3185 O O . GLY A 1 398 ? 25.194 14.798 6.125 1.00 96.25 398 GLY A O 1
ATOM 3186 N N . GLY A 1 399 ? 26.923 16.165 6.576 1.00 96.00 399 GLY A N 1
ATOM 3187 C CA . GLY A 1 399 ? 27.967 15.418 5.885 1.00 96.00 399 GLY A CA 1
ATOM 3188 C C . GLY A 1 399 ? 29.196 15.132 6.761 1.00 96.00 399 GLY A C 1
ATOM 3189 O O . GLY A 1 399 ? 29.088 15.122 7.996 1.00 96.00 399 GLY A O 1
ATOM 3190 N N . PRO A 1 400 ? 30.364 14.858 6.141 1.00 97.31 400 PRO A N 1
ATOM 3191 C CA . PRO A 1 400 ? 30.596 14.849 4.688 1.00 97.31 400 PRO A CA 1
ATOM 3192 C C . PRO A 1 400 ? 29.869 13.694 3.976 1.00 97.31 400 PRO A C 1
ATOM 3194 O O . PRO A 1 400 ? 29.578 12.672 4.587 1.00 97.31 400 PRO A O 1
ATOM 3197 N N . ASN A 1 401 ? 29.563 13.836 2.689 1.00 95.75 401 ASN A N 1
ATOM 3198 C CA . ASN A 1 401 ? 28.984 12.776 1.855 1.00 95.75 401 ASN A CA 1
ATOM 3199 C C . ASN A 1 401 ? 29.389 13.042 0.397 1.00 95.75 401 ASN A C 1
ATOM 3201 O O . ASN A 1 401 ? 29.137 14.130 -0.120 1.00 95.75 401 ASN A O 1
ATOM 3205 N N . TRP A 1 402 ? 30.063 12.096 -0.258 1.00 93.56 402 TRP A N 1
ATOM 3206 C CA . TRP A 1 402 ? 30.660 12.328 -1.583 1.00 93.56 402 TRP A CA 1
ATOM 3207 C C . TRP A 1 402 ? 29.651 12.340 -2.741 1.00 93.56 402 TRP A C 1
ATOM 3209 O O . TRP A 1 402 ? 30.007 12.774 -3.834 1.00 93.56 402 TRP A O 1
ATOM 3219 N N . VAL A 1 403 ? 28.408 11.904 -2.506 1.00 89.81 403 VAL A N 1
ATOM 3220 C CA . VAL A 1 403 ? 27.310 11.903 -3.494 1.00 89.81 403 VAL A CA 1
ATOM 3221 C C . VAL A 1 403 ? 26.212 12.923 -3.167 1.00 89.81 403 VAL A C 1
ATOM 3223 O O . VAL A 1 403 ? 25.110 12.844 -3.713 1.00 89.81 403 VAL A O 1
ATOM 3226 N N . ASP A 1 404 ? 26.495 13.875 -2.271 1.00 88.62 404 ASP A N 1
ATOM 3227 C CA . ASP A 1 404 ? 25.563 14.932 -1.847 1.00 88.62 404 ASP A CA 1
ATOM 3228 C C . ASP A 1 404 ? 24.208 14.376 -1.348 1.00 88.62 404 ASP A C 1
ATOM 3230 O O . ASP A 1 404 ? 23.120 14.887 -1.633 1.00 88.62 404 ASP A O 1
ATOM 3234 N N . ASN A 1 405 ? 24.269 13.252 -0.623 1.00 90.12 405 ASN A N 1
ATOM 3235 C CA . ASN A 1 405 ? 23.128 12.614 0.037 1.00 90.12 405 ASN A CA 1
ATOM 3236 C C . ASN A 1 405 ? 23.117 12.924 1.544 1.00 90.12 405 ASN A C 1
ATOM 3238 O O . ASN A 1 405 ? 23.156 12.036 2.390 1.00 90.12 405 ASN A O 1
ATOM 3242 N N . LEU A 1 406 ? 23.146 14.212 1.881 1.00 94.31 406 LEU A N 1
ATOM 3243 C CA . LEU A 1 406 ? 23.208 14.690 3.265 1.00 94.31 406 LEU A CA 1
ATOM 3244 C C . LEU A 1 406 ? 21.914 14.356 4.031 1.00 94.31 406 LEU A C 1
ATOM 3246 O O . LEU A 1 406 ? 20.833 14.337 3.440 1.00 94.31 406 LEU A O 1
ATOM 3250 N N . VAL A 1 407 ? 22.015 14.145 5.349 1.00 94.88 407 VAL A N 1
ATOM 3251 C CA . VAL A 1 407 ? 20.889 13.813 6.256 1.00 94.88 407 VAL A CA 1
ATOM 3252 C C . VAL A 1 407 ? 21.094 14.428 7.652 1.00 94.88 407 VAL A C 1
ATOM 3254 O O . VAL A 1 407 ? 22.125 15.044 7.916 1.00 94.88 407 VAL A O 1
ATOM 3257 N N . ASP A 1 408 ? 20.123 14.292 8.563 1.00 96.75 408 ASP A N 1
ATOM 3258 C CA . ASP A 1 408 ? 20.302 14.680 9.976 1.00 96.75 408 ASP A CA 1
ATOM 3259 C C . ASP A 1 408 ? 20.955 13.551 10.793 1.00 96.75 408 ASP A C 1
ATOM 3261 O O . ASP A 1 408 ? 20.935 12.386 10.406 1.00 96.75 408 ASP A O 1
ATOM 3265 N N . SER A 1 409 ? 21.478 13.889 11.969 1.00 98.19 409 SER A N 1
ATOM 3266 C CA . SER A 1 409 ? 22.058 12.941 12.930 1.00 98.19 409 SER A CA 1
ATOM 3267 C C . SER A 1 409 ? 21.681 13.351 14.354 1.00 98.19 409 SER A C 1
ATOM 3269 O O . SER A 1 409 ? 21.571 14.549 14.622 1.00 98.19 409 SER A O 1
ATOM 3271 N N . PRO A 1 410 ? 21.518 12.426 15.321 1.00 98.25 410 PRO A N 1
ATOM 3272 C CA . PRO A 1 410 ? 21.245 12.784 16.711 1.00 98.25 410 PRO A CA 1
ATOM 3273 C C . PRO A 1 410 ? 22.317 13.664 17.372 1.00 98.25 410 PRO A C 1
ATOM 3275 O O . PRO A 1 410 ? 21.995 14.392 18.320 1.00 98.25 410 PRO A O 1
ATOM 3278 N N . ILE A 1 411 ? 23.557 13.645 16.876 1.00 98.69 411 ILE A N 1
ATOM 3279 C CA . ILE A 1 411 ? 24.604 14.603 17.248 1.00 98.69 411 ILE A CA 1
ATOM 3280 C C . ILE A 1 411 ? 25.126 15.338 16.011 1.00 98.69 411 ILE A C 1
ATOM 3282 O O . ILE A 1 411 ? 25.540 14.722 15.029 1.00 98.69 411 ILE A O 1
ATOM 3286 N N . ILE A 1 412 ? 25.154 16.669 16.104 1.00 98.50 412 ILE A N 1
ATOM 3287 C CA . ILE A 1 412 ? 25.726 17.557 15.087 1.00 98.50 412 ILE A CA 1
ATOM 3288 C C . ILE A 1 412 ? 26.991 18.222 15.626 1.00 98.50 412 ILE A C 1
ATOM 3290 O O . ILE A 1 412 ? 26.963 18.840 16.691 1.00 98.50 412 ILE A O 1
ATOM 3294 N N . VAL A 1 413 ? 28.097 18.117 14.900 1.00 98.62 413 VAL A N 1
ATOM 3295 C CA . VAL A 1 413 ? 29.414 18.617 15.297 1.00 98.62 413 VAL A CA 1
ATOM 3296 C C . VAL A 1 413 ? 29.691 19.975 14.659 1.00 98.62 413 VAL A C 1
ATOM 3298 O O . VAL A 1 413 ? 29.505 20.185 13.463 1.00 98.62 413 VAL A O 1
ATOM 3301 N N . ASN A 1 414 ? 30.179 20.911 15.470 1.00 97.50 414 ASN A N 1
ATOM 3302 C CA . ASN A 1 414 ? 30.682 22.204 15.034 1.00 97.50 414 ASN A CA 1
ATOM 3303 C C . ASN A 1 414 ? 32.161 22.343 15.432 1.00 97.50 414 ASN A C 1
ATOM 3305 O O . ASN A 1 414 ? 32.472 22.887 16.501 1.00 97.50 414 ASN A O 1
ATOM 3309 N N . PRO A 1 415 ? 33.088 21.888 14.572 1.00 93.19 415 PRO A N 1
ATOM 3310 C CA . PRO A 1 415 ? 34.505 21.840 14.917 1.00 93.19 415 PRO A CA 1
ATOM 3311 C C . PRO A 1 415 ? 35.110 23.240 15.083 1.00 93.19 415 PRO A C 1
ATOM 3313 O O . PRO A 1 415 ? 36.001 23.430 15.905 1.00 93.19 415 PRO A O 1
ATOM 3316 N N . LEU A 1 416 ? 34.570 24.260 14.401 1.00 95.88 416 LEU A N 1
ATOM 3317 C CA . LEU A 1 416 ? 35.030 25.652 14.521 1.00 95.88 416 LEU A CA 1
ATOM 3318 C C . LEU A 1 416 ? 34.878 26.222 15.937 1.00 95.88 416 LEU A C 1
ATOM 3320 O O . LEU A 1 416 ? 35.532 27.207 16.279 1.00 95.88 416 LEU A O 1
ATOM 3324 N N . LYS A 1 417 ? 33.985 25.642 16.742 1.00 96.19 417 LYS A N 1
ATOM 3325 C CA . LYS A 1 417 ? 33.747 26.047 18.132 1.00 96.19 417 LYS A CA 1
ATOM 3326 C C . LYS A 1 417 ? 34.188 25.002 19.148 1.00 96.19 417 LYS A C 1
ATOM 3328 O O . LYS A 1 417 ? 34.011 25.242 20.337 1.00 96.19 417 LYS A O 1
ATOM 3333 N N . ASP A 1 418 ? 34.726 23.872 18.690 1.00 97.69 418 ASP A N 1
ATOM 3334 C CA . ASP A 1 418 ? 34.935 22.682 19.517 1.00 97.69 418 ASP A CA 1
ATOM 3335 C C . ASP A 1 418 ? 33.663 22.290 20.305 1.00 97.69 418 ASP A C 1
ATOM 3337 O O . ASP A 1 418 ? 33.699 21.929 21.484 1.00 97.69 418 ASP A O 1
ATOM 3341 N N . GLU A 1 419 ? 32.505 22.440 19.649 1.00 98.00 419 GLU A N 1
ATOM 3342 C CA . GLU A 1 419 ? 31.175 22.178 20.201 1.00 98.00 419 GLU A CA 1
ATOM 3343 C C . GLU A 1 419 ? 30.497 21.040 19.435 1.00 98.00 419 GLU A C 1
ATOM 3345 O O . GLU A 1 419 ? 30.661 20.900 18.224 1.00 98.00 419 GLU A O 1
ATOM 3350 N N . PHE A 1 420 ? 29.634 20.292 20.114 1.00 98.62 420 PHE A N 1
ATOM 3351 C CA . PHE A 1 420 ? 28.642 19.439 19.469 1.00 98.62 420 PHE A CA 1
ATOM 3352 C C . PHE A 1 420 ? 27.260 19.641 20.092 1.00 98.62 420 PHE A C 1
ATOM 3354 O O . PHE A 1 420 ? 27.110 20.073 21.239 1.00 98.62 420 PHE A O 1
ATOM 3361 N N . TYR A 1 421 ? 26.232 19.368 19.300 1.00 98.31 421 TYR A N 1
ATOM 3362 C CA . TYR A 1 421 ? 24.839 19.635 19.612 1.00 98.31 421 TYR A CA 1
ATOM 3363 C C . TYR A 1 421 ? 24.069 18.323 19.675 1.00 98.31 421 TYR A C 1
ATOM 3365 O O . TYR A 1 421 ? 23.870 17.661 18.660 1.00 98.31 421 TYR A O 1
ATOM 3373 N N . LYS A 1 422 ? 23.596 17.970 20.872 1.00 98.38 422 LYS A N 1
ATOM 3374 C CA . LYS A 1 422 ? 22.707 16.822 21.079 1.00 98.38 422 LYS A CA 1
ATOM 3375 C C . LYS A 1 422 ? 21.285 17.226 20.690 1.00 98.38 422 LYS A C 1
ATOM 3377 O O . LYS A 1 422 ? 20.664 18.071 21.352 1.00 98.38 422 LYS A O 1
ATOM 3382 N N . GLN A 1 423 ? 20.792 16.647 19.601 1.00 96.88 423 GLN A N 1
ATOM 3383 C CA . GLN A 1 423 ? 19.465 16.887 19.032 1.00 96.88 423 GLN A CA 1
ATOM 3384 C C . GLN A 1 423 ? 18.365 16.240 19.890 1.00 96.88 423 GLN A C 1
ATOM 3386 O O . GLN A 1 423 ? 18.646 15.335 20.674 1.00 96.88 423 GLN A O 1
ATOM 3391 N N . PRO A 1 424 ? 17.080 16.613 19.734 1.00 94.25 424 PRO A N 1
ATOM 3392 C CA . PRO A 1 424 ? 15.973 15.879 20.350 1.00 94.25 424 PRO A CA 1
ATOM 3393 C C . PRO A 1 424 ? 15.996 14.373 20.045 1.00 94.25 424 PRO A C 1
ATOM 3395 O O . PRO A 1 424 ? 15.743 13.588 20.953 1.00 94.25 424 PRO A O 1
ATOM 3398 N N . MET A 1 425 ? 16.388 13.972 18.829 1.00 95.94 425 MET A N 1
ATOM 3399 C CA . MET A 1 425 ? 16.543 12.562 18.428 1.00 95.94 425 MET A CA 1
ATOM 3400 C C . MET A 1 425 ? 17.408 11.757 19.411 1.00 95.94 425 MET A C 1
ATOM 3402 O O . MET A 1 425 ? 17.007 10.668 19.810 1.00 95.94 425 MET A O 1
ATOM 3406 N N . PHE A 1 426 ? 18.511 12.337 19.900 1.00 98.12 426 PHE A N 1
ATOM 3407 C CA . PHE A 1 426 ? 19.399 11.704 20.883 1.00 98.12 426 PHE A CA 1
ATOM 3408 C C . PHE A 1 426 ? 18.645 11.328 22.165 1.00 98.12 426 PHE A C 1
ATOM 3410 O O . PHE A 1 426 ? 18.734 10.209 22.660 1.00 98.12 426 PHE A O 1
ATOM 3417 N N . TYR A 1 427 ? 17.835 12.245 22.696 1.00 96.00 427 TYR A N 1
ATOM 3418 C CA . TYR A 1 427 ? 17.095 12.003 23.937 1.00 96.00 427 TYR A CA 1
ATOM 3419 C C . TYR A 1 427 ? 15.912 11.063 23.742 1.00 96.00 427 TYR A C 1
ATOM 3421 O O . TYR A 1 427 ? 15.561 10.349 24.675 1.00 96.00 427 TYR A O 1
ATOM 3429 N N . HIS A 1 428 ? 15.287 11.074 22.562 1.00 95.44 428 HIS A N 1
ATOM 3430 C CA . HIS A 1 428 ? 14.230 10.122 22.226 1.00 95.44 428 HIS A CA 1
ATOM 3431 C C . HIS A 1 428 ? 14.786 8.697 22.126 1.00 95.44 428 HIS A C 1
ATOM 3433 O O . HIS A 1 428 ? 14.190 7.802 22.711 1.00 95.44 428 HIS A O 1
ATOM 3439 N N . LEU A 1 429 ? 15.951 8.498 21.497 1.00 96.88 429 LEU A N 1
ATOM 3440 C CA . LEU A 1 429 ? 16.672 7.216 21.513 1.00 96.88 429 LEU A CA 1
ATOM 3441 C C . LEU A 1 429 ? 17.049 6.787 22.931 1.00 96.88 429 LEU A C 1
ATOM 3443 O O . LEU A 1 429 ? 16.866 5.628 23.297 1.00 96.88 429 LEU A O 1
ATOM 3447 N N . GLY A 1 430 ? 17.489 7.742 23.752 1.00 95.56 430 GLY A N 1
ATOM 3448 C CA . GLY A 1 430 ? 17.874 7.495 25.136 1.00 95.56 430 GLY A CA 1
ATOM 3449 C C . GLY A 1 430 ? 16.775 6.913 26.025 1.00 95.56 430 GLY A C 1
ATOM 3450 O O . GLY A 1 430 ? 17.090 6.179 26.958 1.00 95.56 430 GLY A O 1
ATOM 3451 N N . HIS A 1 431 ? 15.495 7.176 25.726 1.00 95.19 431 HIS A N 1
ATOM 3452 C CA . HIS A 1 431 ? 14.362 6.548 26.429 1.00 95.19 431 HIS A CA 1
ATOM 3453 C C . HIS A 1 431 ? 14.277 5.034 26.207 1.00 95.19 431 HIS A C 1
ATOM 3455 O O . HIS A 1 431 ? 13.681 4.341 27.025 1.00 95.19 431 HIS A O 1
ATOM 3461 N N . PHE A 1 432 ? 14.889 4.518 25.143 1.00 97.31 432 PHE A N 1
ATOM 3462 C CA . PHE A 1 432 ? 14.945 3.088 24.850 1.00 97.31 432 PHE A CA 1
ATOM 3463 C C . PHE A 1 432 ? 16.309 2.522 25.226 1.00 97.31 432 PHE A C 1
ATOM 3465 O O . PHE A 1 432 ? 16.397 1.662 26.100 1.00 97.31 432 PHE A O 1
ATOM 3472 N N . SER A 1 433 ? 17.382 3.058 24.638 1.00 96.56 433 SER A N 1
ATOM 3473 C CA . SER A 1 433 ? 18.725 2.490 24.769 1.00 96.56 433 SER A CA 1
ATOM 3474 C C . SER A 1 433 ? 19.195 2.428 26.221 1.00 96.56 433 SER A C 1
ATOM 3476 O O . SER A 1 433 ? 19.688 1.392 26.659 1.00 96.56 433 SER A O 1
ATOM 3478 N N . LYS A 1 434 ? 18.981 3.487 27.015 1.00 94.25 434 LYS A N 1
ATOM 3479 C CA . LYS A 1 434 ? 19.472 3.526 28.397 1.00 94.25 434 LYS A CA 1
ATOM 3480 C C . LYS A 1 434 ? 18.704 2.570 29.304 1.00 94.25 434 LYS A C 1
ATOM 3482 O O . LYS A 1 434 ? 19.286 1.983 30.211 1.00 94.25 434 LYS A O 1
ATOM 3487 N N . PHE A 1 435 ? 17.413 2.381 29.064 1.00 94.06 435 PHE A N 1
ATOM 3488 C CA . PHE A 1 435 ? 16.531 1.725 30.030 1.00 94.06 435 PHE A CA 1
ATOM 3489 C C . PHE A 1 435 ? 16.153 0.295 29.660 1.00 94.06 435 PHE A C 1
ATOM 3491 O O . PHE A 1 435 ? 15.760 -0.457 30.550 1.00 94.06 435 PHE A O 1
ATOM 3498 N N . ILE A 1 436 ? 16.334 -0.095 28.398 1.00 95.50 436 ILE A N 1
ATOM 3499 C CA . ILE A 1 436 ? 16.035 -1.427 27.871 1.00 95.50 436 ILE A CA 1
ATOM 3500 C C . ILE A 1 436 ? 17.367 -2.107 27.490 1.00 95.50 436 ILE A C 1
ATOM 3502 O O . ILE A 1 436 ? 17.798 -2.014 26.339 1.00 95.50 436 ILE A O 1
ATOM 3506 N N . PRO A 1 437 ? 18.077 -2.733 28.450 1.00 94.75 437 PRO A N 1
ATOM 3507 C CA . PRO A 1 437 ? 19.297 -3.484 28.169 1.00 94.75 437 PRO A CA 1
ATOM 3508 C C . PRO A 1 437 ? 19.027 -4.736 27.329 1.00 94.75 437 PRO A C 1
ATOM 3510 O O . PRO A 1 437 ? 17.904 -5.250 27.287 1.00 94.75 437 PRO A O 1
ATOM 3513 N N . GLU A 1 438 ? 20.085 -5.247 26.700 1.00 97.19 438 GLU A N 1
ATOM 3514 C CA . GLU A 1 438 ? 20.068 -6.526 25.990 1.00 97.19 438 GLU A CA 1
ATOM 3515 C C . GLU A 1 438 ? 19.509 -7.651 26.875 1.00 97.19 438 GLU A C 1
ATOM 3517 O O . GLU A 1 438 ? 19.790 -7.721 28.073 1.00 97.19 438 GLU A O 1
ATOM 3522 N N . GLY A 1 439 ? 18.681 -8.510 26.282 1.00 95.62 439 GLY A N 1
ATOM 3523 C CA . GLY A 1 439 ? 17.989 -9.597 26.976 1.00 95.62 439 GLY A CA 1
ATOM 3524 C C . GLY A 1 439 ? 16.672 -9.188 27.641 1.00 95.62 439 GLY A C 1
ATOM 3525 O O . GLY A 1 439 ? 15.970 -10.055 28.156 1.00 95.62 439 GLY A O 1
ATOM 3526 N N . SER A 1 440 ? 16.297 -7.903 27.620 1.00 97.31 440 SER A N 1
ATOM 3527 C CA . SER A 1 440 ? 14.945 -7.490 28.023 1.00 97.31 440 SER A CA 1
ATOM 3528 C C . SER A 1 440 ? 13.898 -8.153 27.131 1.00 97.31 440 SER A C 1
ATOM 3530 O O . SER A 1 440 ? 14.129 -8.338 25.942 1.00 97.31 440 SER A O 1
ATOM 3532 N N . VAL A 1 441 ? 12.732 -8.478 27.675 1.00 97.56 441 VAL A N 1
ATOM 3533 C CA . VAL A 1 441 ? 11.638 -9.130 26.948 1.00 97.56 441 VAL A CA 1
ATOM 3534 C C . VAL A 1 441 ? 10.490 -8.153 26.794 1.00 97.56 441 VAL A C 1
ATOM 3536 O O . VAL A 1 441 ? 10.051 -7.564 27.782 1.00 97.56 441 VAL A O 1
ATOM 3539 N N . ARG A 1 442 ? 9.964 -7.979 25.579 1.00 97.38 442 ARG A N 1
ATOM 3540 C CA . ARG A 1 442 ? 8.723 -7.218 25.391 1.00 97.38 442 ARG A CA 1
ATOM 3541 C C . ARG A 1 442 ? 7.559 -8.014 25.979 1.00 97.38 442 ARG A C 1
ATOM 3543 O O . ARG A 1 442 ? 7.403 -9.196 25.684 1.00 97.38 442 ARG A O 1
ATOM 3550 N N . VAL A 1 443 ? 6.710 -7.361 26.767 1.00 93.31 443 VAL A N 1
ATOM 3551 C CA . VAL A 1 443 ? 5.550 -7.996 27.415 1.00 93.31 443 VAL A CA 1
ATOM 3552 C C . VAL A 1 443 ? 4.242 -7.305 27.043 1.00 93.31 443 VAL A C 1
ATOM 3554 O O . VAL A 1 443 ? 4.228 -6.199 26.487 1.00 93.31 443 VAL A O 1
ATOM 3557 N N . ALA A 1 444 ? 3.118 -7.972 27.303 1.00 87.94 444 ALA A N 1
ATOM 3558 C CA . ALA A 1 444 ? 1.809 -7.406 27.014 1.00 87.94 444 ALA A CA 1
ATOM 3559 C C . ALA A 1 444 ? 1.533 -6.175 27.887 1.00 87.94 444 ALA A C 1
ATOM 3561 O O . ALA A 1 444 ? 1.712 -6.184 29.106 1.00 87.94 444 ALA A O 1
ATOM 3562 N N . PHE A 1 445 ? 1.051 -5.120 27.234 1.00 86.94 445 PHE A N 1
ATOM 3563 C CA . PHE A 1 445 ? 0.673 -3.863 27.865 1.00 86.94 445 PHE A CA 1
ATOM 3564 C C . PHE A 1 445 ? -0.605 -3.353 27.207 1.00 86.94 445 PHE A C 1
ATOM 3566 O O . PHE A 1 445 ? -0.573 -2.781 26.117 1.00 86.94 445 PHE A O 1
ATOM 3573 N N . THR A 1 446 ? -1.748 -3.648 27.819 1.00 79.25 446 THR A N 1
ATOM 3574 C CA . THR A 1 446 ? -3.073 -3.426 27.220 1.00 79.25 446 THR A CA 1
ATOM 3575 C C . THR A 1 446 ? -3.787 -2.281 27.914 1.00 79.25 446 THR A C 1
ATOM 3577 O O . THR A 1 446 ? -3.858 -2.280 29.141 1.00 79.25 446 THR A O 1
ATOM 3580 N N . SER A 1 447 ? -4.367 -1.339 27.172 1.00 74.00 447 SER A N 1
ATOM 3581 C CA . SER A 1 447 ? -5.193 -0.283 27.764 1.00 74.00 447 SER A CA 1
ATOM 3582 C C . SER A 1 447 ? -6.689 -0.546 27.641 1.00 74.00 447 SER A C 1
ATOM 3584 O O . SER A 1 447 ? -7.160 -1.081 26.641 1.00 74.00 447 SER A O 1
ATOM 3586 N N . LYS A 1 448 ? -7.464 -0.091 28.634 1.00 59.78 448 LYS A N 1
ATOM 3587 C CA . LYS A 1 448 ? -8.936 0.016 28.556 1.00 59.78 448 LYS A CA 1
ATOM 3588 C C . LYS A 1 448 ? -9.353 1.338 27.903 1.00 59.78 448 LYS A C 1
ATOM 3590 O O . LYS A 1 448 ? -10.204 2.062 28.415 1.00 59.78 448 LYS A O 1
ATOM 3595 N N . CYS A 1 449 ? -8.686 1.712 26.818 1.00 56.78 449 CYS A N 1
ATOM 3596 C CA . CYS A 1 449 ? -8.992 2.945 26.106 1.00 56.78 449 CYS A CA 1
ATOM 3597 C C . CYS A 1 449 ? -10.382 2.817 25.466 1.00 56.78 449 CYS A C 1
ATOM 3599 O O . CYS A 1 449 ? -10.555 2.071 24.511 1.00 56.78 449 CYS A O 1
ATOM 3601 N N . LEU A 1 450 ? -11.371 3.535 26.003 1.00 43.88 450 LEU A N 1
ATOM 3602 C CA . LEU A 1 450 ? -12.753 3.576 25.498 1.00 43.88 450 LEU A CA 1
ATOM 3603 C C . LEU A 1 450 ? -12.904 4.388 24.193 1.00 43.88 450 LEU A C 1
ATOM 3605 O O . LEU A 1 450 ? -14.001 4.480 23.653 1.00 43.88 450 LEU A O 1
ATOM 3609 N N . PHE A 1 451 ? -11.819 4.984 23.681 1.00 40.59 451 PHE A N 1
ATOM 3610 C CA . PHE A 1 451 ? -11.806 5.779 22.451 1.00 40.59 451 PHE A CA 1
ATOM 3611 C C . PHE A 1 451 ? -11.180 4.997 21.288 1.00 40.59 451 PHE A C 1
ATOM 3613 O O . PHE A 1 451 ? -10.141 4.363 21.458 1.00 40.59 451 PHE A O 1
ATOM 3620 N N . ILE A 1 452 ? -11.782 5.128 20.098 1.00 40.56 452 ILE A N 1
ATOM 3621 C CA . ILE A 1 452 ? -11.453 4.442 18.827 1.00 40.56 452 ILE A CA 1
ATOM 3622 C C . ILE A 1 452 ? -9.975 4.607 18.395 1.00 40.56 452 ILE A C 1
ATOM 3624 O O . ILE A 1 452 ? -9.461 3.803 17.626 1.00 40.56 452 ILE A O 1
ATOM 3628 N N . PHE A 1 453 ? -9.238 5.569 18.961 1.00 47.41 453 PHE A N 1
ATOM 3629 C CA . PHE A 1 453 ? -7.779 5.644 18.876 1.00 47.41 453 PHE A CA 1
ATOM 3630 C C . PHE A 1 453 ? -7.202 6.049 20.232 1.00 47.41 453 PHE A C 1
ATOM 3632 O O . PHE A 1 453 ? -7.495 7.135 20.738 1.00 47.41 453 PHE A O 1
ATOM 3639 N N . CYS A 1 454 ? -6.355 5.205 20.825 1.00 58.66 454 CYS A N 1
ATOM 3640 C CA . CYS A 1 454 ? -5.668 5.584 22.051 1.00 58.66 454 CYS A CA 1
ATOM 3641 C C . CYS A 1 454 ? -4.564 6.613 21.719 1.00 58.66 454 CYS A C 1
ATOM 3643 O O . CYS A 1 454 ? -3.711 6.337 20.872 1.00 58.66 454 CYS A O 1
ATOM 3645 N N . PRO A 1 455 ? -4.567 7.808 22.339 1.00 66.06 455 PRO A N 1
ATOM 3646 C CA . PRO A 1 455 ? -3.709 8.928 21.932 1.00 66.06 455 PRO A CA 1
ATOM 3647 C C . PRO A 1 455 ? -2.228 8.757 22.307 1.00 66.06 455 PRO A C 1
ATOM 3649 O O . PRO A 1 455 ? -1.400 9.583 21.927 1.00 66.06 455 PRO A O 1
ATOM 3652 N N . LEU A 1 456 ? -1.898 7.718 23.075 1.00 78.44 456 LEU A N 1
ATOM 3653 C CA . LEU A 1 456 ? -0.549 7.417 23.538 1.00 78.44 456 LEU A CA 1
ATOM 3654 C C . LEU A 1 456 ? 0.003 6.205 22.788 1.00 78.44 456 LEU A C 1
ATOM 3656 O O . LEU A 1 456 ? -0.695 5.206 22.607 1.00 78.44 456 LEU A O 1
ATOM 3660 N N . LYS A 1 457 ? 1.277 6.276 22.403 1.00 84.25 457 LYS A N 1
ATOM 3661 C CA . LYS A 1 457 ? 2.034 5.116 21.920 1.00 84.25 457 LYS A CA 1
ATOM 3662 C C . LYS A 1 457 ? 2.827 4.546 23.085 1.00 84.25 457 LYS A C 1
ATOM 3664 O O . LYS A 1 457 ? 3.499 5.298 23.788 1.00 84.25 457 LYS A O 1
ATOM 3669 N N . THR A 1 458 ? 2.720 3.241 23.305 1.00 88.50 458 THR A N 1
ATOM 3670 C CA . THR A 1 458 ? 3.275 2.597 24.498 1.00 88.50 458 THR A CA 1
ATOM 3671 C C . THR A 1 458 ? 3.833 1.217 24.202 1.00 88.50 458 THR A C 1
ATOM 3673 O O . THR A 1 458 ? 3.258 0.487 23.393 1.00 88.50 458 THR A O 1
ATOM 3676 N N . SER A 1 459 ? 4.878 0.841 24.933 1.00 91.50 459 SER A N 1
ATOM 3677 C CA . SER A 1 459 ? 5.398 -0.526 25.005 1.00 91.50 459 SER A CA 1
ATOM 3678 C C . SER A 1 459 ? 5.941 -0.780 26.407 1.00 91.50 459 SER A C 1
ATOM 3680 O O . SER A 1 459 ? 6.432 0.149 27.053 1.00 91.50 459 SER A O 1
ATOM 3682 N N . ALA A 1 460 ? 5.855 -2.028 26.864 1.00 92.94 460 ALA A N 1
ATOM 3683 C CA . ALA A 1 460 ? 6.384 -2.441 28.154 1.00 92.94 460 ALA A CA 1
ATOM 3684 C C . ALA A 1 460 ? 7.353 -3.612 28.007 1.00 92.94 460 ALA A C 1
ATOM 3686 O O . ALA A 1 460 ? 7.192 -4.466 27.128 1.00 92.94 460 ALA A O 1
ATOM 3687 N N . PHE A 1 461 ? 8.342 -3.641 28.891 1.00 95.31 461 PHE A N 1
ATOM 3688 C CA . PHE A 1 461 ? 9.445 -4.584 28.858 1.00 95.31 461 PHE A CA 1
ATOM 3689 C C . PHE A 1 461 ? 9.736 -5.103 30.262 1.00 95.31 461 PHE A C 1
ATOM 3691 O O . PHE A 1 461 ? 9.665 -4.352 31.234 1.00 95.31 461 PHE A O 1
ATOM 3698 N N . LEU A 1 462 ? 10.105 -6.376 30.345 1.00 94.12 462 LEU A N 1
ATOM 3699 C CA . LEU A 1 462 ? 10.677 -6.989 31.532 1.00 94.12 462 LEU A CA 1
ATOM 3700 C C . LEU A 1 462 ? 12.181 -7.138 31.320 1.00 94.12 462 LEU A C 1
ATOM 3702 O O . LEU A 1 462 ? 12.619 -7.824 30.398 1.00 94.12 462 LEU A O 1
ATOM 3706 N N . ARG A 1 463 ? 12.978 -6.486 32.157 1.00 91.75 463 ARG A N 1
ATOM 3707 C CA . ARG A 1 463 ? 14.438 -6.565 32.098 1.00 91.75 463 ARG A CA 1
ATOM 3708 C C . ARG A 1 463 ? 14.962 -7.886 32.675 1.00 91.75 463 ARG A C 1
ATOM 3710 O O . ARG A 1 463 ? 14.291 -8.482 33.520 1.00 91.75 463 ARG A O 1
ATOM 3717 N N . PRO A 1 464 ? 16.194 -8.305 32.320 1.00 90.69 464 PRO A N 1
ATOM 3718 C CA . PRO A 1 464 ? 16.823 -9.500 32.896 1.00 90.69 464 PRO A CA 1
ATOM 3719 C C . PRO A 1 464 ? 16.987 -9.456 34.422 1.00 90.69 464 PRO A C 1
ATOM 3721 O O . PRO A 1 464 ? 17.029 -10.495 35.071 1.00 90.69 464 PRO A O 1
ATOM 3724 N N . ASP A 1 465 ? 17.070 -8.259 35.004 1.00 85.56 465 ASP A N 1
ATOM 3725 C CA . ASP A 1 465 ? 17.147 -8.036 36.453 1.00 85.56 465 ASP A CA 1
ATOM 3726 C C . ASP A 1 465 ? 15.770 -8.008 37.148 1.00 85.56 465 ASP A C 1
ATOM 3728 O O . ASP A 1 465 ? 15.688 -7.748 38.347 1.00 85.56 465 ASP A O 1
ATOM 3732 N N . GLY A 1 466 ? 14.688 -8.299 36.417 1.00 83.06 466 GLY A N 1
ATOM 3733 C CA . GLY A 1 466 ? 13.320 -8.371 36.936 1.00 83.06 466 GLY A CA 1
ATOM 3734 C C . GLY A 1 466 ? 12.588 -7.029 37.002 1.00 83.06 466 GLY A C 1
ATOM 3735 O O . GLY A 1 466 ? 11.449 -6.983 37.466 1.00 83.06 466 GLY A O 1
ATOM 3736 N N . ILE A 1 467 ? 13.205 -5.938 36.538 1.00 84.31 467 ILE A N 1
ATOM 3737 C CA . ILE A 1 467 ? 12.601 -4.601 36.535 1.00 84.31 467 ILE A CA 1
ATOM 3738 C C . ILE A 1 467 ? 11.636 -4.452 35.351 1.00 84.31 467 ILE A C 1
ATOM 3740 O O . ILE A 1 467 ? 11.985 -4.763 34.210 1.00 84.31 467 ILE A O 1
ATOM 3744 N N . ALA A 1 468 ? 10.443 -3.917 35.608 1.00 88.88 468 ALA A N 1
ATOM 3745 C CA . ALA A 1 468 ? 9.514 -3.494 34.563 1.00 88.88 468 ALA A CA 1
ATOM 3746 C C . ALA A 1 468 ? 9.890 -2.101 34.035 1.00 88.88 468 ALA A C 1
ATOM 3748 O O . ALA A 1 468 ? 10.221 -1.208 34.812 1.00 88.88 468 ALA A O 1
ATOM 3749 N N . VAL A 1 469 ? 9.823 -1.915 32.719 1.00 91.69 469 VAL A N 1
ATOM 3750 C CA . VAL A 1 469 ? 10.089 -0.636 32.047 1.00 91.69 469 VAL A CA 1
ATOM 3751 C C . VAL A 1 469 ? 8.942 -0.333 31.101 1.00 91.69 469 VAL A C 1
ATOM 3753 O O . VAL A 1 469 ? 8.615 -1.166 30.253 1.00 91.69 469 VAL A O 1
ATOM 3756 N N . VAL A 1 470 ? 8.357 0.861 31.201 1.00 91.38 470 VAL A N 1
ATOM 3757 C CA . VAL A 1 470 ? 7.283 1.298 30.302 1.00 91.38 470 VAL A CA 1
ATOM 3758 C C . VAL A 1 470 ? 7.679 2.584 29.593 1.00 91.38 470 VAL A C 1
ATOM 3760 O O . VAL A 1 470 ? 7.933 3.611 30.219 1.00 91.38 470 VAL A O 1
ATOM 3763 N N . VAL A 1 471 ? 7.660 2.555 28.261 1.00 90.06 471 VAL A N 1
ATOM 3764 C CA . VAL A 1 471 ? 7.874 3.745 27.431 1.00 90.06 471 VAL A CA 1
ATOM 3765 C C . VAL A 1 471 ? 6.530 4.288 26.970 1.00 90.06 471 VAL A C 1
ATOM 3767 O O . VAL A 1 471 ? 5.738 3.558 26.376 1.00 90.06 471 VAL A O 1
ATOM 3770 N N . VAL A 1 472 ? 6.287 5.580 27.205 1.00 88.50 472 VAL A N 1
ATOM 3771 C CA . VAL A 1 472 ? 5.066 6.289 26.807 1.00 88.50 472 VAL A CA 1
ATOM 3772 C C . VAL A 1 472 ? 5.413 7.520 25.975 1.00 88.50 472 VAL A C 1
ATOM 3774 O O . VAL A 1 472 ? 6.072 8.453 26.436 1.00 88.50 472 VAL A O 1
ATOM 3777 N N . LEU A 1 473 ? 4.901 7.567 24.750 1.00 84.31 473 LEU A N 1
ATOM 3778 C CA . LEU A 1 473 ? 4.974 8.725 23.868 1.00 84.31 473 LEU A CA 1
ATOM 3779 C C . LEU A 1 473 ? 3.596 9.382 23.761 1.00 84.31 473 LEU A C 1
ATOM 3781 O O . LEU A 1 473 ? 2.626 8.758 23.325 1.00 84.31 473 LEU A O 1
ATOM 3785 N N . ASN A 1 474 ? 3.528 10.662 24.132 1.00 80.31 474 ASN A N 1
ATOM 3786 C CA . ASN A 1 474 ? 2.348 11.495 23.941 1.00 80.31 474 ASN A CA 1
ATOM 3787 C C . ASN A 1 474 ? 2.515 12.418 22.724 1.00 80.31 474 ASN A C 1
ATOM 3789 O O . ASN A 1 474 ? 3.254 13.404 22.788 1.00 80.31 474 ASN A O 1
ATOM 3793 N N . GLU A 1 475 ? 1.780 12.117 21.651 1.00 67.31 475 GLU A N 1
ATOM 3794 C CA . GLU A 1 475 ? 1.729 12.924 20.421 1.00 67.31 475 GLU A CA 1
ATOM 3795 C C . GLU A 1 475 ? 0.584 13.956 20.433 1.00 67.31 475 GLU A C 1
ATOM 3797 O O . GLU A 1 475 ? 0.507 14.809 19.551 1.00 67.31 475 GLU A O 1
ATOM 3802 N N . VAL A 1 476 ? -0.325 13.915 21.418 1.00 59.84 476 VAL A N 1
ATOM 3803 C CA . VAL A 1 476 ? -1.418 14.889 21.507 1.00 59.84 476 VAL A CA 1
ATOM 3804 C C . VAL A 1 476 ? -0.992 16.112 22.316 1.00 59.84 476 VAL A C 1
ATOM 3806 O O . VAL A 1 476 ? -0.469 16.019 23.423 1.00 59.84 476 VAL A O 1
ATOM 3809 N N . GLY A 1 477 ? -1.298 17.309 21.806 1.00 50.28 477 GLY A N 1
ATOM 3810 C CA . GLY A 1 477 ? -0.995 18.592 22.459 1.00 50.28 477 GLY A CA 1
ATOM 3811 C C . GLY A 1 477 ? -1.777 18.884 23.756 1.00 50.28 477 GLY A C 1
ATOM 3812 O O . GLY A 1 477 ? -1.964 20.056 24.101 1.00 50.28 477 GLY A O 1
ATOM 3813 N N . LYS A 1 478 ? -2.272 17.849 24.449 1.00 52.22 478 LYS A N 1
ATOM 3814 C CA . LYS A 1 478 ? -3.019 17.894 25.713 1.00 52.22 478 LYS A CA 1
ATOM 3815 C C . LYS A 1 478 ? -2.309 17.034 26.767 1.00 52.22 478 LYS A C 1
ATOM 3817 O O . LYS A 1 478 ? -1.794 15.963 26.462 1.00 52.22 478 LYS A O 1
ATOM 3822 N N . ASN A 1 479 ? -2.325 17.491 28.021 1.00 51.81 479 ASN A N 1
ATOM 3823 C CA . ASN A 1 479 ? -1.902 16.658 29.149 1.00 51.81 479 ASN A CA 1
ATOM 3824 C C . ASN A 1 479 ? -2.941 15.549 29.358 1.00 51.81 479 ASN A C 1
ATOM 3826 O O . ASN A 1 479 ? -4.134 15.844 29.425 1.00 51.81 479 ASN A O 1
ATOM 3830 N N . LEU A 1 480 ? -2.484 14.306 29.484 1.00 50.78 480 LEU A N 1
ATOM 3831 C CA . LEU A 1 480 ? -3.320 13.149 29.791 1.00 50.78 480 LEU A CA 1
ATOM 3832 C C . LEU A 1 480 ? -2.922 12.593 31.162 1.00 50.78 480 LEU A C 1
ATOM 3834 O O . LEU A 1 480 ? -1.733 12.522 31.475 1.00 50.78 480 LEU A O 1
ATOM 3838 N N . HIS A 1 481 ? -3.913 12.225 31.975 1.00 48.00 481 HIS A N 1
ATOM 3839 C CA . HIS A 1 481 ? -3.701 11.536 33.248 1.00 48.00 481 HIS A CA 1
ATOM 3840 C C . HIS A 1 481 ? -3.792 10.020 33.024 1.00 48.00 481 HIS A C 1
ATOM 3842 O O . HIS A 1 481 ? -4.794 9.527 32.502 1.00 48.00 481 HIS A O 1
ATOM 3848 N N . ILE A 1 482 ? -2.731 9.304 33.400 1.00 47.50 482 ILE A N 1
ATOM 3849 C CA . ILE A 1 482 ? -2.617 7.843 33.304 1.00 47.50 482 ILE A CA 1
ATOM 3850 C C . ILE A 1 482 ? -2.727 7.283 34.724 1.00 47.50 482 ILE A C 1
ATOM 3852 O O . ILE A 1 482 ? -2.074 7.802 35.630 1.00 47.50 482 ILE A O 1
ATOM 3856 N N . GLN A 1 483 ? -3.557 6.258 34.914 1.00 44.69 483 GLN A N 1
ATOM 3857 C CA . GLN A 1 483 ? -3.615 5.479 36.154 1.00 44.69 483 GLN A CA 1
ATOM 3858 C C . GLN A 1 483 ? -3.263 4.023 35.861 1.00 44.69 483 GLN A C 1
ATOM 3860 O O . GLN A 1 483 ? -3.608 3.505 34.803 1.00 44.69 483 GLN A O 1
ATOM 3865 N N . GLU A 1 484 ? -2.592 3.366 36.802 1.00 42.06 484 GLU A N 1
ATOM 3866 C CA . GLU A 1 484 ? -2.173 1.967 36.709 1.00 42.06 484 GLU A CA 1
ATOM 3867 C C . GLU A 1 484 ? -2.969 1.146 37.743 1.00 42.06 484 GLU A C 1
ATOM 3869 O O . GLU A 1 484 ? -2.998 1.490 38.924 1.00 42.06 484 GLU A O 1
ATOM 3874 N N . GLN A 1 485 ? -3.697 0.108 37.310 1.00 32.84 485 GLN A N 1
ATOM 3875 C CA . GLN A 1 485 ? -4.479 -0.778 38.189 1.00 32.84 485 GLN A CA 1
ATOM 3876 C C . GLN A 1 485 ? -3.726 -2.094 38.368 1.00 32.84 485 GLN A C 1
ATOM 3878 O O . GLN A 1 485 ? -4.027 -3.048 37.661 1.00 32.84 485 GLN A O 1
ATOM 3883 N N . SER A 1 486 ? -2.810 -2.158 39.331 1.00 28.56 486 SER A N 1
ATOM 3884 C CA . SER A 1 486 ? -2.680 -3.317 40.227 1.00 28.56 486 SER A CA 1
ATOM 3885 C C . SER A 1 486 ? -1.448 -3.187 41.114 1.00 28.56 486 SER A C 1
ATOM 3887 O O . SER A 1 486 ? -0.349 -2.894 40.660 1.00 28.56 486 SER A O 1
ATOM 3889 N N . THR A 1 487 ? -1.674 -3.457 42.390 1.00 25.30 487 THR A N 1
ATOM 3890 C CA . THR A 1 487 ? -0.728 -3.675 43.479 1.00 25.30 487 THR A CA 1
ATOM 3891 C C . THR A 1 487 ? 0.541 -4.409 43.018 1.00 25.30 487 THR A C 1
ATOM 3893 O O . THR A 1 487 ? 0.475 -5.560 42.593 1.00 25.30 487 THR A O 1
ATOM 3896 N N . PHE A 1 488 ? 1.704 -3.761 43.129 1.00 29.34 488 PHE A N 1
ATOM 3897 C CA . PHE A 1 488 ? 3.003 -4.400 42.918 1.00 29.34 488 PHE A CA 1
ATOM 3898 C C . PHE A 1 488 ? 3.213 -5.426 44.036 1.00 29.34 488 PHE A C 1
ATOM 3900 O O . PHE A 1 488 ? 3.530 -5.062 45.168 1.00 29.34 488 PHE A O 1
ATOM 3907 N N . VAL A 1 489 ? 3.024 -6.710 43.737 1.00 21.06 489 VAL A N 1
ATOM 3908 C CA . VAL A 1 489 ? 3.562 -7.786 44.571 1.00 21.06 489 VAL A CA 1
ATOM 3909 C C . VAL A 1 489 ? 4.914 -8.167 43.988 1.00 21.06 489 VAL A C 1
ATOM 3911 O O . VAL A 1 489 ? 5.002 -8.776 42.925 1.00 21.06 489 VAL A O 1
ATOM 3914 N N . TYR A 1 490 ? 5.974 -7.788 44.698 1.00 24.64 490 TYR A N 1
ATOM 3915 C CA . TYR A 1 490 ? 7.285 -8.401 44.538 1.00 24.64 490 TYR A CA 1
ATOM 3916 C C . TYR A 1 490 ? 7.162 -9.883 44.897 1.00 24.64 490 TYR A C 1
ATOM 3918 O O . TYR A 1 490 ? 6.788 -10.204 46.024 1.00 24.64 490 TYR A O 1
ATOM 3926 N N . TYR A 1 491 ? 7.550 -10.781 43.994 1.00 23.28 491 TYR A N 1
ATOM 3927 C CA . TYR A 1 491 ? 7.978 -12.119 44.391 1.00 23.28 491 TYR A CA 1
ATOM 3928 C C . TYR A 1 491 ? 9.469 -12.269 44.111 1.00 23.28 491 TYR A C 1
ATOM 3930 O O . TYR A 1 491 ? 9.909 -12.448 42.979 1.00 23.28 491 TYR A O 1
ATOM 3938 N N . ASN A 1 492 ? 10.248 -12.202 45.190 1.00 22.98 492 ASN A N 1
ATOM 3939 C CA . ASN A 1 492 ? 11.574 -12.796 45.247 1.00 22.98 492 ASN A CA 1
ATOM 3940 C C . ASN A 1 492 ? 11.413 -14.329 45.248 1.00 22.98 492 ASN A C 1
ATOM 3942 O O . ASN A 1 492 ? 10.731 -14.873 46.111 1.00 22.98 492 ASN A O 1
ATOM 3946 N N . LYS A 1 493 ? 12.068 -14.993 44.289 1.00 26.44 493 LYS A N 1
ATOM 3947 C CA . LYS A 1 493 ? 12.685 -16.332 44.367 1.00 26.44 493 LYS A CA 1
ATOM 3948 C C . LYS A 1 493 ? 11.969 -17.396 45.231 1.00 26.44 493 LYS A C 1
ATOM 3950 O O . LYS A 1 493 ? 12.296 -17.525 46.406 1.00 26.44 493 LYS A O 1
ATOM 3955 N N . VAL A 1 494 ? 11.132 -18.258 44.635 1.00 22.59 494 VAL A N 1
ATOM 3956 C CA . VAL A 1 494 ? 10.814 -19.597 45.188 1.00 22.59 494 VAL A CA 1
ATOM 3957 C C . VAL A 1 494 ? 10.657 -20.626 44.059 1.00 22.59 494 VAL A C 1
ATOM 3959 O O . VAL A 1 494 ? 10.142 -20.311 42.992 1.00 22.59 494 VAL A O 1
ATOM 3962 N N . GLY A 1 495 ? 11.190 -21.822 44.328 1.00 23.03 495 GLY A N 1
ATOM 3963 C CA . GLY A 1 495 ? 11.348 -23.009 43.488 1.00 23.03 495 GLY A CA 1
ATOM 3964 C C . GLY A 1 495 ? 10.205 -23.398 42.551 1.00 23.03 495 GLY A C 1
ATOM 3965 O O . GLY A 1 495 ? 9.026 -23.238 42.851 1.00 23.03 495 GLY A O 1
ATOM 3966 N N . PHE A 1 496 ? 10.620 -23.999 41.436 1.00 24.47 496 PHE A N 1
ATOM 3967 C CA . PHE A 1 496 ? 9.823 -24.962 40.690 1.00 24.47 496 PHE A CA 1
ATOM 3968 C C . PHE A 1 496 ? 9.393 -26.086 41.633 1.00 24.47 496 PHE A C 1
ATOM 3970 O O . PHE A 1 496 ? 10.254 -26.787 42.153 1.00 24.47 496 PHE A O 1
ATOM 3977 N N . ASP A 1 497 ? 8.087 -26.267 41.794 1.00 22.20 497 ASP A N 1
ATOM 3978 C CA . ASP A 1 497 ? 7.493 -27.546 42.156 1.00 22.20 497 ASP A CA 1
ATOM 3979 C C . ASP A 1 497 ? 6.141 -27.707 41.446 1.00 22.20 497 ASP A C 1
ATOM 3981 O O . ASP A 1 497 ? 5.440 -26.758 41.102 1.00 22.20 497 ASP A O 1
ATOM 3985 N N . SER A 1 498 ? 5.870 -28.964 41.142 1.00 22.11 498 SER A N 1
ATOM 3986 C CA . SER A 1 498 ? 4.991 -29.530 40.122 1.00 22.11 498 SER A CA 1
ATOM 3987 C C . SER A 1 498 ? 3.503 -29.719 40.491 1.00 22.11 498 SER A C 1
ATOM 3989 O O . SER A 1 498 ? 3.169 -29.824 41.667 1.00 22.11 498 SER A O 1
ATOM 3991 N N . PHE A 1 499 ? 2.695 -29.965 39.435 1.00 21.95 499 PHE A N 1
ATOM 3992 C CA . PHE A 1 499 ? 1.368 -30.643 39.340 1.00 21.95 499 PHE A CA 1
ATOM 3993 C C . PHE A 1 499 ? 0.068 -29.822 39.543 1.00 21.95 499 PHE A C 1
ATOM 3995 O O . PHE A 1 499 ? 0.076 -28.841 40.276 1.00 21.95 499 PHE A O 1
ATOM 4002 N N . PRO A 1 500 ? -1.109 -30.299 39.054 1.00 27.03 500 PRO A N 1
ATOM 4003 C CA . PRO A 1 500 ? -1.423 -31.014 37.803 1.00 27.03 500 PRO A CA 1
ATOM 4004 C C . PRO A 1 500 ? -2.641 -30.419 37.036 1.00 27.03 500 PRO A C 1
ATOM 4006 O O . PRO A 1 500 ? -3.343 -29.525 37.498 1.00 27.03 500 PRO A O 1
ATOM 4009 N N . ALA A 1 501 ? -2.892 -30.969 35.843 1.00 27.39 501 ALA A N 1
ATOM 4010 C CA . ALA A 1 501 ? -4.017 -30.692 34.947 1.00 27.39 501 ALA A CA 1
ATOM 4011 C C . ALA A 1 501 ? -5.413 -30.832 35.587 1.00 27.39 501 ALA A C 1
ATOM 4013 O O . ALA A 1 501 ? -5.636 -31.785 36.327 1.00 27.39 501 ALA A O 1
ATOM 4014 N N . LEU A 1 502 ? -6.390 -30.004 35.172 1.00 21.81 502 LEU A N 1
ATOM 4015 C CA . LEU A 1 502 ? -7.803 -30.407 35.190 1.00 21.81 502 LEU A CA 1
ATOM 4016 C C . LEU A 1 502 ? -8.688 -29.682 34.148 1.00 21.81 502 LEU A C 1
ATOM 4018 O O . LEU A 1 502 ? -8.814 -28.465 34.124 1.00 21.81 502 LEU A O 1
ATOM 4022 N N . HIS A 1 503 ? -9.294 -30.532 33.316 1.00 23.62 503 HIS A N 1
ATOM 4023 C CA . HIS A 1 503 ? -10.602 -30.499 32.648 1.00 23.62 503 HIS A CA 1
ATOM 4024 C C . HIS A 1 503 ? -11.107 -29.301 31.820 1.00 23.62 503 HIS A C 1
ATOM 4026 O O . HIS A 1 503 ? -11.569 -28.280 32.318 1.00 23.62 503 HIS A O 1
ATOM 4032 N N . ARG A 1 504 ? -11.228 -29.585 30.512 1.00 23.84 504 ARG A N 1
ATOM 4033 C CA . ARG A 1 504 ? -12.259 -29.058 29.609 1.00 23.84 504 ARG A CA 1
ATOM 4034 C C . ARG A 1 504 ? -13.625 -29.649 29.982 1.00 23.84 504 ARG A C 1
ATOM 4036 O O . ARG A 1 504 ? -13.810 -30.857 29.868 1.00 23.84 504 ARG A O 1
ATOM 4043 N N . GLY A 1 505 ? -14.571 -28.794 30.358 1.00 22.00 505 GLY A N 1
ATOM 4044 C CA . GLY A 1 505 ? -16.002 -29.088 30.335 1.00 22.00 505 GLY A CA 1
ATOM 4045 C C . GLY A 1 505 ? -16.649 -28.329 29.180 1.00 22.00 505 GLY A C 1
ATOM 4046 O O . GLY A 1 505 ? -16.716 -27.105 29.206 1.00 22.00 505 GLY A O 1
ATOM 4047 N N . SER A 1 506 ? -17.074 -29.052 28.148 1.00 21.30 506 SER A N 1
ATOM 4048 C CA . SER A 1 506 ? -17.909 -28.551 27.057 1.00 21.30 506 SER A CA 1
ATOM 4049 C C . SER A 1 506 ? -19.367 -28.498 27.517 1.00 21.30 506 SER A C 1
ATOM 4051 O O . SER A 1 506 ? -19.947 -29.547 27.793 1.00 21.30 506 SER A O 1
ATOM 4053 N N . LEU A 1 507 ? -19.965 -27.304 27.578 1.00 20.70 507 LEU A N 1
ATOM 4054 C CA . LEU A 1 507 ? -21.419 -27.151 27.646 1.00 20.70 507 LEU A CA 1
ATOM 4055 C C . LEU A 1 507 ? -21.952 -26.952 26.224 1.00 20.70 507 LEU A C 1
ATOM 4057 O O . LEU A 1 507 ? -21.639 -25.967 25.562 1.00 20.70 507 LEU A O 1
ATOM 4061 N N . GLN A 1 508 ? -22.733 -27.923 25.767 1.00 20.67 508 GLN A N 1
ATOM 4062 C CA . GLN A 1 508 ? -23.476 -27.904 24.516 1.00 20.67 508 GLN A CA 1
ATOM 4063 C C . GLN A 1 508 ? -24.922 -27.534 24.879 1.00 20.67 508 GLN A C 1
ATOM 4065 O O . GLN A 1 508 ? -25.624 -28.343 25.482 1.00 20.67 508 GLN A O 1
ATOM 4070 N N . MET A 1 509 ? -25.357 -26.306 24.582 1.00 21.66 509 MET A N 1
ATOM 4071 C CA . MET A 1 509 ? -26.781 -25.954 24.616 1.00 21.66 509 MET A CA 1
ATOM 4072 C C . MET A 1 509 ? -27.385 -26.299 23.257 1.00 21.66 509 MET A C 1
ATOM 4074 O O . MET A 1 509 ? -26.983 -25.749 22.236 1.00 21.66 509 MET A O 1
ATOM 4078 N N . SER A 1 510 ? -28.321 -27.250 23.246 1.00 20.78 510 SER A N 1
ATOM 4079 C CA . SER A 1 510 ? -29.197 -27.490 22.104 1.00 20.78 510 SER A CA 1
ATOM 4080 C C . SER A 1 510 ? -30.415 -26.581 22.227 1.00 20.78 510 SER A C 1
ATOM 4082 O O . SER A 1 510 ? -31.226 -26.778 23.135 1.00 20.78 510 SER A O 1
ATOM 4084 N N . GLU A 1 511 ? -30.584 -25.643 21.306 1.00 25.78 511 GLU A N 1
ATOM 4085 C CA . GLU A 1 511 ? -31.879 -25.009 21.073 1.00 25.78 511 GLU A CA 1
ATOM 4086 C C . GLU A 1 511 ? -32.525 -25.648 19.844 1.00 25.78 511 GLU A C 1
ATOM 4088 O O . GLU A 1 511 ? -31.937 -25.752 18.768 1.00 25.78 511 GLU A O 1
ATOM 4093 N N . ARG A 1 512 ? -33.732 -26.176 20.058 1.00 23.58 512 ARG A N 1
ATOM 4094 C CA . ARG A 1 512 ? -34.617 -26.674 19.009 1.00 23.58 512 ARG A CA 1
ATOM 4095 C C . ARG A 1 512 ? -35.305 -25.466 18.384 1.00 23.58 512 ARG A C 1
ATOM 4097 O O . ARG A 1 512 ? -36.124 -24.846 19.053 1.00 23.58 512 ARG A O 1
ATOM 4104 N N . PHE A 1 513 ? -35.041 -25.191 17.113 1.00 29.78 513 PHE A N 1
ATOM 4105 C CA . PHE A 1 513 ? -35.884 -24.294 16.330 1.00 29.78 513 PHE A CA 1
ATOM 4106 C C . PHE A 1 513 ? -37.074 -25.070 15.764 1.00 29.78 513 PHE A C 1
ATOM 4108 O O . PHE A 1 513 ? -36.920 -26.093 15.092 1.00 29.78 513 PHE A O 1
ATOM 4115 N N . GLY A 1 514 ? -38.271 -24.599 16.113 1.00 26.05 514 GLY A N 1
ATOM 4116 C CA . GLY A 1 514 ? -39.523 -25.017 15.503 1.00 26.05 514 GLY A CA 1
ATOM 4117 C C . GLY A 1 514 ? -39.587 -24.507 14.068 1.00 26.05 514 GLY A C 1
ATOM 4118 O O . GLY A 1 514 ? -39.322 -23.341 13.800 1.00 26.05 514 GLY A O 1
ATOM 4119 N N . ILE A 1 515 ? -39.924 -25.407 13.152 1.00 29.75 515 ILE A N 1
ATOM 4120 C CA . ILE A 1 515 ? -40.152 -25.107 11.742 1.00 29.75 515 ILE A CA 1
ATOM 4121 C C . ILE A 1 515 ? -41.506 -24.399 11.637 1.00 29.75 515 ILE A C 1
ATOM 4123 O O . ILE A 1 515 ? -42.542 -25.028 11.854 1.00 29.75 515 ILE A O 1
ATOM 4127 N N . ALA A 1 516 ? -41.495 -23.112 11.294 1.00 27.52 516 ALA A N 1
ATOM 4128 C CA . ALA A 1 516 ? -42.640 -22.448 10.686 1.00 27.52 516 ALA A CA 1
ATOM 4129 C C . ALA A 1 516 ? -42.486 -22.554 9.162 1.00 27.52 516 ALA A C 1
ATOM 4131 O O . ALA A 1 516 ? -41.424 -22.283 8.606 1.00 27.52 516 ALA A O 1
ATOM 4132 N N . ALA A 1 517 ? -43.525 -23.062 8.507 1.00 30.45 517 ALA A N 1
ATOM 4133 C CA . ALA A 1 517 ? -43.543 -23.366 7.087 1.00 30.45 517 ALA A CA 1
ATOM 4134 C C . ALA A 1 517 ? -43.927 -22.127 6.263 1.00 30.45 517 ALA A C 1
ATOM 4136 O O . ALA A 1 517 ? -44.982 -21.546 6.503 1.00 30.45 517 ALA A O 1
ATOM 4137 N N . GLY A 1 518 ? -43.102 -21.811 5.260 1.00 40.53 518 GLY A N 1
ATOM 4138 C CA . GLY A 1 518 ? -43.366 -20.821 4.211 1.00 40.53 518 GLY A CA 1
ATOM 4139 C C . GLY A 1 518 ? -42.313 -19.714 4.174 1.00 40.53 518 GLY A C 1
ATOM 4140 O O . GLY A 1 518 ? -42.467 -18.728 4.876 1.00 40.53 518 GLY A O 1
ATOM 4141 N N . GLY A 1 519 ? -41.252 -19.880 3.376 1.00 51.34 519 GLY A N 1
ATOM 4142 C CA . GLY A 1 519 ? -40.271 -18.818 3.130 1.00 51.34 519 GLY A CA 1
ATOM 4143 C C . GLY A 1 519 ? -39.030 -19.287 2.358 1.00 51.34 519 GLY A C 1
ATOM 4144 O O . GLY A 1 519 ? -38.860 -20.494 2.186 1.00 51.34 519 GLY A O 1
ATOM 4145 N N . GLY A 1 520 ? -38.214 -18.368 1.827 1.00 64.75 520 GLY A N 1
ATOM 4146 C CA . GLY A 1 520 ? -37.102 -18.601 0.879 1.00 64.75 520 GLY A CA 1
ATOM 4147 C C . GLY A 1 520 ? -36.144 -19.770 1.196 1.00 64.75 520 GLY A C 1
ATOM 4148 O O . GLY A 1 520 ? -36.024 -20.230 2.331 1.00 64.75 520 GLY A O 1
ATOM 4149 N N . ARG A 1 521 ? -35.438 -20.298 0.178 1.00 89.31 521 ARG A N 1
ATOM 4150 C CA . ARG A 1 521 ? -34.521 -21.439 0.371 1.00 89.31 521 ARG A CA 1
ATOM 4151 C C . ARG A 1 521 ? -33.310 -21.019 1.217 1.00 89.31 521 ARG A C 1
ATOM 4153 O O . ARG A 1 521 ? -32.604 -20.103 0.799 1.00 89.31 521 ARG A O 1
ATOM 4160 N N . PRO A 1 522 ? -33.020 -21.693 2.345 1.00 92.00 522 PRO A N 1
ATOM 4161 C CA . PRO A 1 522 ? -31.951 -21.283 3.252 1.00 92.00 522 PRO A CA 1
ATOM 4162 C C . PRO A 1 522 ? -30.553 -21.547 2.676 1.00 92.00 522 PRO A C 1
ATOM 4164 O O . PRO A 1 522 ? -30.365 -22.386 1.794 1.00 92.00 522 PRO A O 1
ATOM 4167 N N . CYS A 1 523 ? -29.542 -20.876 3.227 1.00 93.25 523 CYS A N 1
ATOM 4168 C CA . CYS A 1 523 ? -28.134 -21.171 2.951 1.00 93.25 523 CYS A CA 1
ATOM 4169 C C . CYS A 1 523 ? -27.824 -22.666 3.169 1.00 93.25 523 CYS A C 1
ATOM 4171 O O . CYS A 1 523 ? -28.221 -23.230 4.186 1.00 93.25 523 CYS A O 1
ATOM 4173 N N . SER A 1 524 ? -27.080 -23.295 2.249 1.00 95.38 524 SER A N 1
ATOM 4174 C CA . SER A 1 524 ? -26.428 -24.596 2.480 1.00 95.38 524 SER A CA 1
ATOM 4175 C C . SER A 1 524 ? -25.000 -24.342 2.987 1.00 95.38 524 SER A C 1
ATOM 4177 O O . SER A 1 524 ? -24.104 -24.080 2.176 1.00 95.38 524 SER A O 1
ATOM 4179 N N . PRO A 1 525 ? -24.764 -24.311 4.314 1.00 94.00 525 PRO A N 1
ATOM 4180 C CA . PRO A 1 525 ? -23.533 -23.765 4.864 1.00 94.00 525 PRO A CA 1
ATOM 4181 C C . PRO A 1 525 ? -22.344 -24.714 4.689 1.00 94.00 525 PRO A C 1
ATOM 4183 O O . PRO A 1 525 ? -22.400 -25.896 5.038 1.00 94.00 525 PRO A O 1
ATOM 4186 N N . ARG A 1 526 ? -21.206 -24.167 4.256 1.00 94.62 526 ARG A N 1
ATOM 4187 C CA . ARG A 1 526 ? -19.895 -24.830 4.293 1.00 94.62 526 ARG A CA 1
ATOM 4188 C C . ARG A 1 526 ? -18.894 -23.964 5.040 1.00 94.62 526 ARG A C 1
ATOM 4190 O O . ARG A 1 526 ? -18.792 -22.765 4.795 1.00 94.62 526 ARG A O 1
ATOM 4197 N N . ASN A 1 527 ? -18.137 -24.574 5.945 1.00 92.44 527 ASN A N 1
ATOM 4198 C CA . ASN A 1 527 ? -17.117 -23.884 6.726 1.00 92.44 527 ASN A CA 1
ATOM 4199 C C . ASN A 1 527 ? -15.723 -24.373 6.317 1.00 92.44 527 ASN A C 1
ATOM 4201 O O . ASN A 1 527 ? -15.415 -25.553 6.462 1.00 92.44 527 ASN A O 1
ATOM 4205 N N . PHE A 1 528 ? -14.891 -23.447 5.841 1.00 89.88 528 PHE A N 1
ATOM 4206 C CA . PHE A 1 528 ? -13.512 -23.698 5.413 1.00 89.88 528 PHE A CA 1
ATOM 4207 C C . PHE A 1 528 ? -12.468 -23.234 6.450 1.00 89.88 528 PHE A C 1
ATOM 4209 O O . PHE A 1 528 ? -11.272 -23.269 6.188 1.00 89.88 528 PHE A O 1
ATOM 4216 N N . GLY A 1 529 ? -12.897 -22.815 7.648 1.00 81.88 529 GLY A N 1
ATOM 4217 C CA . GLY A 1 529 ? -12.005 -22.428 8.749 1.00 81.88 529 GLY A CA 1
ATOM 4218 C C . GLY A 1 529 ? -11.528 -20.972 8.716 1.00 81.88 529 GLY A C 1
ATOM 4219 O O . GLY A 1 529 ? -10.590 -20.624 9.430 1.00 81.88 529 GLY A O 1
ATOM 4220 N N . HIS A 1 530 ? -12.168 -20.104 7.926 1.00 81.69 530 HIS A N 1
ATOM 4221 C CA . HIS A 1 530 ? -11.721 -18.722 7.693 1.00 81.69 530 HIS A CA 1
ATOM 4222 C C . HIS A 1 530 ? -12.591 -17.635 8.350 1.00 81.69 530 HIS A C 1
ATOM 4224 O O . HIS A 1 530 ? -12.585 -16.477 7.936 1.00 81.69 530 HIS A O 1
ATOM 4230 N N . GLY A 1 531 ? -13.307 -17.986 9.419 1.00 73.00 531 GLY A N 1
ATOM 4231 C CA . GLY A 1 531 ? -13.987 -17.024 10.292 1.00 73.00 531 GLY A CA 1
ATOM 4232 C C . GLY A 1 531 ? -15.496 -16.875 10.085 1.00 73.00 531 GLY A C 1
ATOM 4233 O O . GLY A 1 531 ? -16.133 -16.298 10.958 1.00 73.00 531 GLY A O 1
ATOM 4234 N N . SER A 1 532 ? -16.071 -17.408 9.004 1.00 90.81 532 SER A N 1
ATOM 4235 C CA . SER A 1 532 ? -17.515 -17.634 8.815 1.00 90.81 532 SER A CA 1
ATOM 4236 C C . SER A 1 532 ? -17.746 -18.715 7.742 1.00 90.81 532 SER A C 1
ATOM 4238 O O . SER A 1 532 ? -16.801 -19.367 7.293 1.00 90.81 532 SER A O 1
ATOM 4240 N N . LEU A 1 533 ? -19.004 -18.940 7.365 1.00 93.81 533 LEU A N 1
ATOM 4241 C CA . LEU A 1 533 ? -19.437 -19.924 6.371 1.00 93.81 533 LEU A CA 1
ATOM 4242 C C . LEU A 1 533 ? -19.674 -19.296 4.988 1.00 93.81 533 LEU A C 1
ATOM 4244 O O . LEU A 1 533 ? -19.990 -18.109 4.874 1.00 93.81 533 LEU A O 1
ATOM 4248 N N . VAL A 1 534 ? -19.561 -20.110 3.943 1.00 95.69 534 VAL A N 1
ATOM 4249 C CA . VAL A 1 534 ? -20.096 -19.823 2.601 1.00 95.69 534 VAL A CA 1
ATOM 4250 C C . VAL A 1 534 ? -21.399 -20.585 2.397 1.00 95.69 534 VAL A C 1
ATOM 4252 O O . VAL A 1 534 ? -21.637 -21.574 3.094 1.00 95.69 534 VAL A O 1
ATOM 4255 N N . CYS A 1 535 ? -22.210 -20.169 1.427 1.00 97.69 535 CYS A N 1
ATOM 4256 C CA . CYS A 1 535 ? -23.369 -20.953 0.996 1.00 97.69 535 CYS A CA 1
ATOM 4257 C C . CYS A 1 535 ? -23.058 -21.647 -0.325 1.00 97.69 535 CYS A C 1
ATOM 4259 O O . CYS A 1 535 ? -22.693 -20.994 -1.302 1.00 97.69 535 CYS A O 1
ATOM 4261 N N . GLU A 1 536 ? -23.152 -22.972 -0.322 1.00 98.00 536 GLU A N 1
ATOM 4262 C CA . GLU A 1 536 ? -22.926 -23.822 -1.487 1.00 98.00 536 GLU A CA 1
ATOM 4263 C C . GLU A 1 536 ? -24.183 -23.880 -2.359 1.00 98.00 536 GLU A C 1
ATOM 4265 O O . GLU A 1 536 ? -25.280 -24.173 -1.879 1.00 98.00 536 GLU A O 1
ATOM 4270 N N . CYS A 1 537 ? -23.997 -23.635 -3.650 1.00 97.94 537 CYS A N 1
ATOM 4271 C CA . CYS A 1 537 ? -25.024 -23.720 -4.673 1.00 97.94 537 CYS A CA 1
ATOM 4272 C C . CYS A 1 537 ? -24.546 -24.594 -5.835 1.00 97.94 537 CYS A C 1
ATOM 4274 O O . CYS A 1 537 ? -23.358 -24.652 -6.131 1.00 97.94 537 CYS A O 1
ATOM 4276 N N . GLY A 1 538 ? -25.476 -25.234 -6.533 1.00 96.00 538 GLY A N 1
ATOM 4277 C CA . GLY A 1 538 ? -25.218 -26.029 -7.731 1.00 96.00 538 GLY A CA 1
ATOM 4278 C C . GLY A 1 538 ? -26.471 -26.139 -8.592 1.00 96.00 538 GLY A C 1
ATOM 4279 O O . GLY A 1 538 ? -27.373 -25.300 -8.509 1.00 96.00 538 GLY A O 1
ATOM 4280 N N . ALA A 1 539 ? -26.556 -27.188 -9.407 1.00 95.31 539 ALA A N 1
ATOM 4281 C CA . ALA A 1 539 ? -27.645 -27.358 -10.367 1.00 95.31 539 ALA A CA 1
ATOM 4282 C C . ALA A 1 539 ? -29.026 -27.515 -9.703 1.00 95.31 539 ALA A C 1
ATOM 4284 O O . ALA A 1 539 ? -30.011 -26.942 -10.175 1.00 95.31 539 ALA A O 1
ATOM 4285 N N . ASP A 1 540 ? -29.092 -28.274 -8.606 1.00 93.94 540 ASP A N 1
ATOM 4286 C CA . ASP A 1 540 ? -30.355 -28.674 -7.974 1.00 93.94 540 ASP A CA 1
ATOM 4287 C C . ASP A 1 540 ? -30.727 -27.823 -6.749 1.00 93.94 540 ASP A C 1
ATOM 4289 O O . ASP A 1 540 ? -31.880 -27.827 -6.313 1.00 93.94 540 ASP A O 1
ATOM 4293 N N . TYR A 1 541 ? -29.778 -27.059 -6.202 1.00 96.44 541 TYR A N 1
ATOM 4294 C CA . TYR A 1 541 ? -29.990 -26.251 -5.004 1.00 96.44 541 TYR A CA 1
ATOM 4295 C C . TYR A 1 541 ? -29.210 -24.941 -5.054 1.00 96.44 541 TYR A C 1
ATOM 4297 O O . TYR A 1 541 ? -28.029 -24.931 -5.385 1.00 96.44 541 TYR A O 1
ATOM 4305 N N . CYS A 1 542 ? -29.858 -23.846 -4.669 1.00 96.81 542 CYS A N 1
ATOM 4306 C CA . CYS A 1 542 ? -29.201 -22.610 -4.266 1.00 96.81 542 CYS A CA 1
ATOM 4307 C C . CYS A 1 542 ? -30.133 -21.847 -3.323 1.00 96.81 542 CYS A C 1
ATOM 4309 O O . CYS A 1 542 ? -31.357 -21.970 -3.445 1.00 96.81 542 CYS A O 1
ATOM 4311 N N . ASP A 1 543 ? -29.564 -21.101 -2.380 1.00 95.75 543 ASP A N 1
ATOM 4312 C CA . ASP A 1 543 ? -30.332 -20.269 -1.462 1.00 95.75 543 ASP A CA 1
ATOM 4313 C C . ASP A 1 543 ? -30.911 -19.045 -2.185 1.00 95.75 543 ASP A C 1
ATOM 4315 O O . ASP A 1 543 ? -30.274 -18.466 -3.072 1.00 95.75 543 ASP A O 1
ATOM 4319 N N . THR A 1 544 ? -32.142 -18.683 -1.828 1.00 94.19 544 THR A N 1
ATOM 4320 C CA . THR A 1 544 ? -32.925 -17.629 -2.485 1.00 94.19 544 THR A CA 1
ATOM 4321 C C . THR A 1 544 ? -33.594 -16.746 -1.448 1.00 94.19 544 THR A C 1
ATOM 4323 O O . THR A 1 544 ? -34.085 -17.249 -0.438 1.00 94.19 544 THR A O 1
ATOM 4326 N N . PHE A 1 545 ? -33.698 -15.457 -1.744 1.00 90.19 545 PHE A N 1
ATOM 4327 C CA . PHE A 1 545 ? -34.409 -14.494 -0.914 1.00 90.19 545 PHE A CA 1
ATOM 4328 C C . PHE A 1 545 ? -35.856 -14.339 -1.366 1.00 90.19 545 PHE A C 1
ATOM 4330 O O . PHE A 1 545 ? -36.201 -14.601 -2.521 1.00 90.19 545 PHE A O 1
ATOM 4337 N N . GLU A 1 546 ? -36.697 -13.885 -0.449 1.00 82.75 546 GLU A N 1
ATOM 4338 C CA . GLU A 1 546 ? -38.039 -13.430 -0.786 1.00 82.75 546 GLU A CA 1
ATOM 4339 C C . GLU A 1 546 ? -37.990 -12.039 -1.434 1.00 82.75 546 GLU A C 1
ATOM 4341 O O . GLU A 1 546 ? -37.041 -11.275 -1.200 1.00 82.75 546 GLU A O 1
ATOM 4346 N N . PRO A 1 547 ? -38.987 -11.695 -2.266 1.00 79.44 547 PRO A N 1
ATOM 4347 C CA . PRO A 1 547 ? -39.198 -10.317 -2.686 1.00 79.44 547 PRO A CA 1
ATOM 4348 C C . PRO A 1 547 ? -39.356 -9.408 -1.465 1.00 79.44 547 PRO A C 1
ATOM 4350 O O . PRO A 1 547 ? -40.009 -9.781 -0.493 1.00 79.44 547 PRO A O 1
ATOM 4353 N N . VAL A 1 548 ? -38.771 -8.211 -1.519 1.00 81.31 548 VAL A N 1
ATOM 4354 C CA . VAL A 1 548 ? -38.936 -7.222 -0.450 1.00 81.31 548 VAL A CA 1
ATOM 4355 C C . VAL A 1 548 ? -40.364 -6.681 -0.520 1.00 81.31 548 VAL A C 1
ATOM 4357 O O . VAL A 1 548 ? -40.716 -5.999 -1.481 1.00 81.31 548 VAL A O 1
ATOM 4360 N N . THR A 1 549 ? -41.187 -7.015 0.470 1.00 76.75 549 THR A N 1
ATOM 4361 C CA . THR A 1 549 ? -42.535 -6.462 0.651 1.00 76.75 549 THR A CA 1
ATOM 4362 C C . THR A 1 549 ? -42.527 -5.444 1.781 1.00 76.75 549 THR A C 1
ATOM 4364 O O . THR A 1 549 ? -41.789 -5.617 2.754 1.00 76.75 549 THR A O 1
ATOM 4367 N N . LEU A 1 550 ? -43.355 -4.408 1.655 1.00 77.81 550 LEU A N 1
ATOM 4368 C CA . LEU A 1 550 ? -43.559 -3.445 2.732 1.00 77.81 550 LEU A CA 1
ATOM 4369 C C . LEU A 1 550 ? -44.169 -4.149 3.962 1.00 77.81 550 LEU A C 1
ATOM 4371 O O . LEU A 1 550 ? -44.977 -5.069 3.776 1.00 77.81 550 LEU A O 1
ATOM 4375 N N . PRO A 1 551 ? -43.739 -3.795 5.188 1.00 79.94 551 PRO A N 1
ATOM 4376 C CA . PRO A 1 551 ? -44.424 -4.216 6.409 1.00 79.94 551 PRO A CA 1
ATOM 4377 C C . PRO A 1 551 ? -45.859 -3.672 6.461 1.00 79.94 551 PRO A C 1
ATOM 4379 O O . PRO A 1 551 ? -46.165 -2.702 5.781 1.00 79.94 551 PRO A O 1
ATOM 4382 N N . ASP A 1 552 ? -46.721 -4.275 7.286 1.00 81.00 552 ASP A N 1
ATOM 4383 C CA . ASP A 1 552 ? -48.021 -3.673 7.615 1.00 81.00 552 ASP A CA 1
ATOM 4384 C C . ASP A 1 552 ? -47.802 -2.357 8.404 1.00 81.00 552 ASP A C 1
ATOM 4386 O O . ASP A 1 552 ? -46.863 -2.307 9.217 1.00 81.00 552 ASP A O 1
ATOM 4390 N N . PRO A 1 553 ? -48.674 -1.337 8.268 1.00 79.06 553 PRO A N 1
ATOM 4391 C CA . PRO A 1 553 ? -48.555 -0.083 9.012 1.00 79.06 553 PRO A CA 1
ATOM 4392 C C . PRO A 1 553 ? -48.385 -0.314 10.521 1.00 79.06 553 PRO A C 1
ATOM 4394 O O . PRO A 1 553 ? -49.123 -1.090 11.138 1.00 79.06 553 PRO A O 1
ATOM 4397 N N . GLY A 1 554 ? -47.402 0.350 11.134 1.00 80.69 554 GLY A N 1
ATOM 4398 C CA . GLY A 1 554 ? -47.056 0.159 12.550 1.00 80.69 554 GLY A CA 1
ATOM 4399 C C . GLY A 1 554 ? -46.127 -1.033 12.838 1.00 80.69 554 GLY A C 1
ATOM 4400 O O . GLY A 1 554 ? -45.868 -1.347 14.005 1.00 80.69 554 GLY A O 1
ATOM 4401 N N . SER A 1 555 ? -45.586 -1.688 11.807 1.00 87.88 555 SER A N 1
ATOM 4402 C CA . SER A 1 555 ? -44.548 -2.718 11.929 1.00 87.88 555 SER A CA 1
ATOM 4403 C C . SER A 1 555 ? -43.294 -2.385 11.112 1.00 87.88 555 SER A C 1
ATOM 4405 O O . SER A 1 555 ? -43.315 -1.542 10.221 1.00 87.88 555 SER A O 1
ATOM 4407 N N . PHE A 1 556 ? -42.179 -3.041 11.433 1.00 89.69 556 PHE A N 1
ATOM 4408 C CA . PHE A 1 556 ? -40.923 -2.934 10.690 1.00 89.69 556 PHE A CA 1
ATOM 4409 C C . PHE A 1 556 ? -40.399 -4.323 10.324 1.00 89.69 556 PHE A C 1
ATOM 4411 O O . PHE A 1 556 ? -40.600 -5.298 11.060 1.00 89.69 556 PHE A O 1
ATOM 4418 N N . VAL A 1 557 ? -39.658 -4.409 9.218 1.00 91.75 557 VAL A N 1
ATOM 4419 C CA . VAL A 1 557 ? -38.941 -5.627 8.820 1.00 91.75 557 VAL A CA 1
ATOM 4420 C C . VAL A 1 557 ? -37.447 -5.413 8.996 1.00 91.75 557 VAL A C 1
ATOM 4422 O O . VAL A 1 557 ? -36.895 -4.406 8.567 1.00 91.75 557 VAL A O 1
ATOM 4425 N N . LYS A 1 558 ? -36.764 -6.386 9.597 1.00 92.62 558 LYS A N 1
ATOM 4426 C CA . LYS A 1 558 ? -35.310 -6.410 9.746 1.00 92.62 558 LYS A CA 1
ATOM 4427 C C . LYS A 1 558 ? -34.723 -7.630 9.055 1.00 92.62 558 LYS A C 1
ATOM 4429 O O . LYS A 1 558 ? -35.100 -8.762 9.358 1.00 92.62 558 LYS A O 1
ATOM 4434 N N . TYR A 1 559 ? -33.724 -7.390 8.219 1.00 94.88 559 TYR A N 1
ATOM 4435 C CA . TYR A 1 559 ? -32.887 -8.413 7.605 1.00 94.88 559 TYR A CA 1
ATOM 4436 C C . TYR A 1 559 ? -31.510 -8.409 8.260 1.00 94.88 559 TYR A C 1
ATOM 4438 O O . TYR A 1 559 ? -30.895 -7.350 8.351 1.00 94.88 559 TYR A O 1
ATOM 4446 N N . GLU A 1 560 ? -30.995 -9.566 8.682 1.00 95.56 560 GLU A N 1
ATOM 4447 C CA . GLU A 1 560 ? -29.693 -9.681 9.354 1.00 95.56 560 GLU A CA 1
ATOM 4448 C C . GLU A 1 560 ? -28.765 -10.688 8.660 1.00 95.56 560 GLU A C 1
ATOM 4450 O O . GLU A 1 560 ? -29.136 -11.824 8.363 1.00 95.56 560 GLU A O 1
ATOM 4455 N N . SER A 1 561 ? -27.507 -10.294 8.466 1.00 96.81 561 SER A N 1
ATOM 4456 C CA . SER A 1 561 ? -26.404 -11.227 8.248 1.00 96.81 561 SER A CA 1
ATOM 4457 C C . SER A 1 561 ? -25.373 -11.070 9.355 1.00 96.81 561 SER A C 1
ATOM 4459 O O . SER A 1 561 ? -24.984 -9.955 9.699 1.00 96.81 561 SER A O 1
ATOM 4461 N N . ASN A 1 562 ? -24.856 -12.181 9.874 1.00 95.31 562 ASN A N 1
ATOM 4462 C CA . ASN A 1 562 ? -23.815 -12.146 10.897 1.00 95.31 562 ASN A CA 1
ATOM 4463 C C . ASN A 1 562 ? -22.742 -13.215 10.673 1.00 95.31 562 ASN A C 1
ATOM 4465 O O . ASN A 1 562 ? -22.894 -14.187 9.917 1.00 95.31 562 ASN A O 1
ATOM 4469 N N . LYS A 1 563 ? -21.624 -13.037 11.373 1.00 91.75 563 LYS A N 1
ATOM 4470 C CA . LYS A 1 563 ? -20.497 -13.967 11.328 1.00 91.75 563 LYS A CA 1
ATOM 4471 C C . LYS A 1 563 ? -20.861 -15.382 11.781 1.00 91.75 563 LYS A C 1
ATOM 4473 O O . LYS A 1 563 ? -20.261 -16.333 11.273 1.00 91.75 563 LYS A O 1
ATOM 4478 N N . ALA A 1 564 ? -21.832 -15.519 12.687 1.00 88.38 564 ALA A N 1
ATOM 4479 C CA . ALA A 1 564 ? -22.286 -16.797 13.237 1.00 88.38 564 ALA A CA 1
ATOM 4480 C C . ALA A 1 564 ? -22.995 -17.683 12.200 1.00 88.38 564 ALA A C 1
ATOM 4482 O O . ALA A 1 564 ? -22.903 -18.906 12.294 1.00 88.38 564 ALA A O 1
ATOM 4483 N N . GLY A 1 565 ? -23.619 -17.089 11.180 1.00 87.81 565 GLY A N 1
ATOM 4484 C CA . GLY A 1 565 ? -24.168 -17.842 10.055 1.00 87.81 565 GLY A CA 1
ATOM 4485 C C . GLY A 1 565 ? -25.470 -17.317 9.469 1.00 87.81 565 GLY A C 1
ATOM 4486 O O . GLY A 1 565 ? -25.911 -17.888 8.476 1.00 87.81 565 GLY A O 1
ATOM 4487 N N . HIS A 1 566 ? -26.063 -16.249 10.014 1.00 92.69 566 HIS A N 1
ATOM 4488 C CA . HIS A 1 566 ? -27.273 -15.649 9.442 1.00 92.69 566 HIS A CA 1
ATOM 4489 C C . HIS A 1 566 ? -26.950 -15.019 8.083 1.00 92.69 566 HIS A C 1
ATOM 4491 O O . HIS A 1 566 ? -25.865 -14.451 7.892 1.00 92.69 566 HIS A O 1
ATOM 4497 N N . ARG A 1 567 ? -27.854 -15.162 7.113 1.00 94.31 567 ARG A N 1
ATOM 4498 C CA . ARG A 1 567 ? -27.658 -14.740 5.717 1.00 94.31 567 ARG A CA 1
ATOM 4499 C C . ARG A 1 567 ? -28.923 -14.056 5.211 1.00 94.31 567 ARG A C 1
ATOM 4501 O O . ARG A 1 567 ? -29.787 -14.719 4.651 1.00 94.31 567 ARG A O 1
ATOM 4508 N N . VAL A 1 568 ? -28.997 -12.740 5.418 1.00 94.00 568 VAL A N 1
ATOM 4509 C CA . VAL A 1 568 ? -30.163 -11.890 5.109 1.00 94.00 568 VAL A CA 1
ATOM 4510 C C . VAL A 1 568 ? -31.436 -12.502 5.708 1.00 94.00 568 VAL A C 1
ATOM 4512 O O . VAL A 1 568 ? -32.467 -12.643 5.057 1.00 94.00 568 VAL A O 1
ATOM 4515 N N . GLU A 1 569 ? -31.329 -12.943 6.959 1.00 92.31 569 GLU A N 1
ATOM 4516 C CA . GLU A 1 569 ? -32.417 -13.584 7.685 1.00 92.31 569 GLU A CA 1
ATOM 4517 C C . GLU A 1 569 ? -33.463 -12.542 8.071 1.00 92.31 569 GLU A C 1
ATOM 4519 O O . GLU A 1 569 ? -33.131 -11.510 8.654 1.00 92.31 569 GLU A O 1
ATOM 4524 N N . ARG A 1 570 ? -34.719 -12.807 7.708 1.00 90.88 570 ARG A N 1
ATOM 4525 C CA . ARG A 1 570 ? -35.845 -11.891 7.882 1.00 90.88 570 ARG A CA 1
ATOM 4526 C C . ARG A 1 570 ? -36.476 -12.055 9.264 1.00 90.88 570 ARG A C 1
ATOM 4528 O O . ARG A 1 570 ? -36.736 -13.169 9.709 1.00 90.88 570 ARG A O 1
ATOM 4535 N N . SER A 1 571 ? -36.780 -10.936 9.908 1.00 90.44 571 SER A N 1
ATOM 4536 C CA . SER A 1 571 ? -37.529 -10.843 11.164 1.00 90.44 571 SER A CA 1
ATOM 4537 C C . SER A 1 571 ? -38.446 -9.619 11.134 1.00 90.44 571 SER A C 1
ATOM 4539 O O . SER A 1 571 ? -38.156 -8.660 10.426 1.00 90.44 571 SER A O 1
ATOM 4541 N N . GLU A 1 572 ? -39.540 -9.645 11.889 1.00 89.88 572 GLU A N 1
ATOM 4542 C CA . GLU A 1 572 ? -40.507 -8.544 11.989 1.00 89.88 572 GLU A CA 1
ATOM 4543 C C . GLU A 1 572 ? -40.629 -8.076 13.442 1.00 89.88 572 GLU A C 1
ATOM 4545 O O . GLU A 1 572 ? -40.420 -8.859 14.375 1.00 89.88 572 GLU A O 1
ATOM 4550 N N . GLY A 1 573 ? -40.988 -6.811 13.636 1.00 87.75 573 GLY A N 1
ATOM 4551 C CA . GLY A 1 573 ? -41.298 -6.244 14.944 1.00 87.75 573 GLY A CA 1
ATOM 4552 C C . GLY A 1 573 ? -42.327 -5.121 14.851 1.00 87.75 573 GLY A C 1
ATOM 4553 O O . GLY A 1 573 ? -42.660 -4.660 13.764 1.00 87.75 573 GLY A O 1
ATOM 4554 N N . LEU A 1 574 ? -42.848 -4.695 16.002 1.00 88.12 574 LEU A N 1
ATOM 4555 C CA . LEU A 1 574 ? -43.808 -3.592 16.098 1.00 88.12 574 LEU A CA 1
ATOM 4556 C C . LEU A 1 574 ? -43.087 -2.279 16.407 1.00 88.12 574 LEU A C 1
ATOM 4558 O O . LEU A 1 574 ? -42.123 -2.268 17.178 1.00 88.12 574 LEU A O 1
ATOM 4562 N N . LEU A 1 575 ? -43.586 -1.190 15.830 1.00 86.44 575 LEU A N 1
ATOM 4563 C CA . LEU A 1 575 ? -43.152 0.166 16.140 1.00 86.44 575 LEU A CA 1
ATOM 4564 C C . LEU A 1 575 ? -43.697 0.602 17.507 1.00 86.44 575 LEU A C 1
ATOM 4566 O O . LEU A 1 575 ? -44.781 0.199 17.930 1.00 86.44 575 LEU A O 1
ATOM 4570 N N . LEU A 1 576 ? -42.919 1.412 18.220 1.00 85.38 576 LEU A N 1
ATOM 4571 C CA . LEU A 1 576 ? -43.296 2.002 19.502 1.00 85.38 576 LEU A CA 1
ATOM 4572 C C . LEU A 1 576 ? -43.611 3.492 19.320 1.00 85.38 576 LEU A C 1
ATOM 4574 O O . LEU A 1 576 ? -42.847 4.202 18.672 1.00 85.38 576 LEU A O 1
ATOM 4578 N N . ASP A 1 577 ? -44.668 3.986 19.971 1.00 76.81 577 ASP A N 1
ATOM 4579 C CA . ASP A 1 577 ? -45.080 5.401 19.884 1.00 76.81 577 ASP A CA 1
ATOM 4580 C C . ASP A 1 577 ? -44.034 6.374 20.455 1.00 76.81 577 ASP A C 1
ATOM 4582 O O . ASP A 1 577 ? -43.976 7.542 20.084 1.00 76.81 577 ASP A O 1
ATOM 4586 N N . ASN A 1 578 ? -43.228 5.922 21.422 1.00 70.69 578 ASN A N 1
ATOM 4587 C CA . ASN A 1 578 ? -42.209 6.740 22.072 1.00 70.69 578 ASN A CA 1
ATOM 4588 C C . ASN A 1 578 ? -40.935 5.930 22.343 1.00 70.69 578 ASN A C 1
ATOM 4590 O O . ASN A 1 578 ? -41.025 4.749 22.697 1.00 70.69 578 ASN A O 1
ATOM 4594 N N . PRO A 1 579 ? -39.746 6.563 22.270 1.00 70.25 579 PRO A N 1
ATOM 4595 C CA . PRO A 1 579 ? -38.516 5.930 22.717 1.00 70.25 579 PRO A CA 1
ATOM 4596 C C . PRO A 1 579 ? -38.626 5.580 24.215 1.00 70.25 579 PRO A C 1
ATOM 4598 O O . PRO A 1 579 ? -39.061 6.425 25.005 1.00 70.25 579 PRO A O 1
ATOM 4601 N N . PRO A 1 580 ? -38.222 4.370 24.640 1.00 67.31 580 PRO A N 1
ATOM 4602 C CA . PRO A 1 580 ? -38.189 4.010 26.053 1.00 67.31 580 PRO A CA 1
ATOM 4603 C C . PRO A 1 580 ? -37.248 4.952 26.822 1.00 67.31 580 PRO A C 1
ATOM 4605 O O . PRO A 1 580 ? -36.252 5.417 26.272 1.00 67.31 580 PRO A O 1
ATOM 4608 N N . GLU A 1 581 ? -37.505 5.197 28.115 1.00 61.81 581 GLU A N 1
ATOM 4609 C CA . GLU A 1 581 ? -36.695 6.086 28.986 1.00 61.81 581 GLU A CA 1
ATOM 4610 C C . GLU A 1 581 ? -35.220 5.638 29.185 1.00 61.81 581 GLU A C 1
ATOM 4612 O O . GLU A 1 581 ? -34.482 6.224 29.978 1.00 61.81 581 GLU A O 1
ATOM 4617 N N . ASN A 1 582 ? -34.764 4.601 28.478 1.00 59.56 582 ASN A N 1
ATOM 4618 C CA . ASN A 1 582 ? -33.423 4.035 28.581 1.00 59.56 582 ASN A CA 1
ATOM 4619 C C . ASN A 1 582 ? -32.349 4.903 27.895 1.00 59.56 582 ASN A C 1
ATOM 4621 O O . ASN A 1 582 ? -32.570 5.501 26.846 1.00 59.56 582 ASN A O 1
ATOM 4625 N N . GLU A 1 583 ? -31.122 4.875 28.431 1.00 59.72 583 GLU A N 1
ATOM 4626 C CA . GLU A 1 583 ? -29.929 5.554 27.883 1.00 59.72 583 GLU A CA 1
ATOM 4627 C C . GLU A 1 583 ? -29.353 4.896 26.601 1.00 59.72 583 GLU A C 1
ATOM 4629 O O . GLU A 1 583 ? -28.159 5.020 26.311 1.00 59.72 583 GLU A O 1
ATOM 4634 N N . ASN A 1 584 ? -30.160 4.165 25.827 1.00 71.19 584 ASN A N 1
ATOM 4635 C CA . ASN A 1 584 ? -29.681 3.474 24.630 1.00 71.19 584 ASN A CA 1
ATOM 4636 C C . ASN A 1 584 ? -29.326 4.472 23.509 1.00 71.19 584 ASN A C 1
ATOM 4638 O O . ASN A 1 584 ? -29.847 5.587 23.424 1.00 71.19 584 ASN A O 1
ATOM 4642 N N . LEU A 1 585 ? -28.402 4.075 22.629 1.00 87.56 585 LEU A N 1
ATOM 4643 C CA . LEU A 1 585 ? -28.071 4.838 21.425 1.00 87.56 585 LEU A CA 1
ATOM 4644 C C . LEU A 1 585 ? -29.327 4.986 20.554 1.00 87.56 585 LEU A C 1
ATOM 4646 O O . LEU A 1 585 ? -29.949 3.983 20.240 1.00 87.56 585 LEU A O 1
ATOM 4650 N N . VAL A 1 586 ? -29.653 6.199 20.103 1.00 90.50 586 VAL A N 1
ATOM 4651 C CA . VAL A 1 586 ? -30.783 6.456 19.195 1.00 90.50 586 VAL A CA 1
ATOM 4652 C C . VAL A 1 586 ? -30.275 7.078 17.900 1.00 90.50 586 VAL A C 1
ATOM 4654 O O . VAL A 1 586 ? -29.523 8.059 17.937 1.00 90.50 586 VAL A O 1
ATOM 4657 N N . LEU A 1 587 ? -30.695 6.514 16.771 1.00 92.38 587 LEU A N 1
ATOM 4658 C CA . LEU A 1 587 ? -30.487 7.014 15.418 1.00 92.38 587 LEU A CA 1
ATOM 4659 C C . LEU A 1 587 ? -31.779 7.692 14.947 1.00 92.38 587 LEU A C 1
ATOM 4661 O O . LEU A 1 587 ? -32.794 7.036 14.779 1.00 92.38 587 LEU A O 1
ATOM 4665 N N . LYS A 1 588 ? -31.756 9.013 14.790 1.00 92.00 588 LYS A N 1
ATOM 4666 C CA . LYS A 1 588 ? -32.915 9.835 14.429 1.00 92.00 588 LYS A CA 1
ATOM 4667 C C . LYS A 1 588 ? -32.888 10.159 12.945 1.00 92.00 588 LYS A C 1
ATOM 4669 O O . LYS A 1 588 ? -31.928 10.799 12.502 1.00 92.00 588 LYS A O 1
ATOM 4674 N N . LEU A 1 589 ? -33.912 9.747 12.211 1.00 93.00 589 LEU A N 1
ATOM 4675 C CA . LEU A 1 589 ? -34.066 10.057 10.794 1.00 93.00 589 LEU A CA 1
ATOM 4676 C C . LEU A 1 589 ? -34.473 11.523 10.616 1.00 93.00 589 LEU A C 1
ATOM 4678 O O . LEU A 1 589 ? -35.116 12.134 11.473 1.00 93.00 589 LEU A O 1
ATOM 4682 N N . LYS A 1 590 ? -34.011 12.115 9.516 1.00 90.62 590 LYS A N 1
ATOM 4683 C CA . LYS A 1 590 ? -34.356 13.470 9.083 1.00 90.62 590 LYS A CA 1
ATOM 4684 C C . LYS A 1 590 ? -34.694 13.448 7.600 1.00 90.62 590 LYS A C 1
ATOM 4686 O O . LYS A 1 590 ? -33.859 13.790 6.763 1.00 90.62 590 LYS A O 1
ATOM 4691 N N . THR A 1 591 ? -35.923 13.051 7.305 1.00 85.38 591 THR A N 1
ATOM 4692 C CA . THR A 1 591 ? -36.466 12.852 5.952 1.00 85.38 591 THR A CA 1
ATOM 4693 C C . THR A 1 591 ? -36.452 14.140 5.115 1.00 85.38 591 THR A C 1
ATOM 4695 O O . THR A 1 591 ? -36.185 14.100 3.913 1.00 85.38 591 THR A O 1
ATOM 4698 N N . SER A 1 592 ? -36.560 15.310 5.759 1.00 88.06 592 SER A N 1
ATOM 4699 C CA . SER A 1 592 ? -36.431 16.628 5.113 1.00 88.06 592 SER A CA 1
ATOM 4700 C C . SER A 1 592 ? -35.021 16.974 4.610 1.00 88.06 592 SER A C 1
ATOM 4702 O O . SER A 1 592 ? -34.867 17.832 3.741 1.00 88.06 592 SER A O 1
ATOM 4704 N N . GLN A 1 593 ? -33.961 16.331 5.116 1.00 92.12 593 GLN A N 1
ATOM 4705 C CA . GLN A 1 593 ? -32.581 16.593 4.685 1.00 92.12 593 GLN A CA 1
ATOM 4706 C C . GLN A 1 593 ? -32.112 15.520 3.708 1.00 92.12 593 GLN A C 1
ATOM 4708 O O . GLN A 1 593 ? -31.614 14.464 4.101 1.00 92.12 593 GLN A O 1
ATOM 4713 N N . LYS A 1 594 ? -32.252 15.829 2.419 1.00 94.38 594 LYS A N 1
ATOM 4714 C CA . LYS A 1 594 ? -31.979 14.922 1.303 1.00 94.38 594 LYS A CA 1
ATOM 4715 C C . LYS A 1 594 ? -30.589 15.168 0.692 1.00 94.38 594 LYS A C 1
ATOM 4717 O O . LYS A 1 594 ? -30.122 16.303 0.611 1.00 94.38 594 LYS A O 1
ATOM 4722 N N . TYR A 1 595 ? -29.938 14.098 0.235 1.00 96.06 595 TYR A N 1
ATOM 4723 C CA . TYR A 1 595 ? -28.632 14.125 -0.435 1.00 96.06 595 TYR A CA 1
ATOM 4724 C C . TYR A 1 595 ? -28.721 13.489 -1.834 1.00 96.06 595 TYR A C 1
ATOM 4726 O O . TYR A 1 595 ? -29.693 13.707 -2.562 1.00 96.06 595 TYR A O 1
ATOM 4734 N N . GLN A 1 596 ? -27.700 12.728 -2.240 1.00 96.56 596 GLN A N 1
ATOM 4735 C CA . GLN A 1 596 ? -27.619 12.118 -3.557 1.00 96.56 596 GLN A CA 1
ATOM 4736 C C . GLN A 1 596 ? -28.637 10.986 -3.741 1.00 96.56 596 GLN A C 1
ATOM 4738 O O . GLN A 1 596 ? -28.968 10.257 -2.799 1.00 96.56 596 GLN A O 1
ATOM 4743 N N . LYS A 1 597 ? -29.084 10.815 -4.988 1.00 97.38 597 LYS A N 1
ATOM 4744 C CA . LYS A 1 597 ? -29.847 9.643 -5.422 1.00 97.38 597 LYS A CA 1
ATOM 4745 C C . LYS A 1 597 ? -28.902 8.495 -5.769 1.00 97.38 597 LYS A C 1
ATOM 4747 O O . LYS A 1 597 ? -27.815 8.708 -6.309 1.00 97.38 597 LYS A O 1
ATOM 4752 N N . ILE A 1 598 ? -29.328 7.284 -5.449 1.00 98.12 598 ILE A N 1
ATOM 4753 C CA . ILE A 1 598 ? -28.609 6.047 -5.704 1.00 98.12 598 ILE A CA 1
ATOM 4754 C C . ILE A 1 598 ? -28.856 5.620 -7.148 1.00 98.12 598 ILE A C 1
ATOM 4756 O O . ILE A 1 598 ? -29.998 5.472 -7.584 1.00 98.12 598 ILE A O 1
ATOM 4760 N N . LYS A 1 599 ? -27.766 5.419 -7.888 1.00 97.38 599 LYS A N 1
ATOM 4761 C CA . LYS A 1 599 ? -27.762 4.875 -9.243 1.00 97.38 599 LYS A CA 1
ATOM 4762 C C . LYS A 1 599 ? -27.843 3.349 -9.236 1.00 97.38 599 LYS A C 1
ATOM 4764 O O . LYS A 1 599 ? -28.550 2.777 -10.058 1.00 97.38 599 LYS A O 1
ATOM 4769 N N . GLY A 1 600 ? -27.129 2.689 -8.324 1.00 97.19 600 GLY A N 1
ATOM 4770 C CA . GLY A 1 600 ? -27.216 1.239 -8.161 1.00 97.19 600 GLY A CA 1
ATOM 4771 C C . GLY A 1 600 ? -25.931 0.561 -7.702 1.00 97.19 600 GLY A C 1
ATOM 4772 O O . GLY A 1 600 ? -24.940 1.206 -7.348 1.00 97.19 600 GLY A O 1
ATOM 4773 N N . PHE A 1 601 ? -25.974 -0.768 -7.734 1.00 98.56 601 PHE A N 1
ATOM 4774 C CA . PHE A 1 601 ? -24.910 -1.660 -7.284 1.00 98.56 601 PHE A CA 1
ATOM 4775 C C . PHE A 1 601 ? -24.712 -2.791 -8.291 1.00 98.56 601 PHE A C 1
ATOM 4777 O O . PHE A 1 601 ? -25.662 -3.199 -8.969 1.00 98.56 601 PHE A O 1
ATOM 4784 N N . GLY A 1 602 ? -23.484 -3.291 -8.402 1.00 98.12 602 GLY A N 1
ATOM 4785 C CA . GLY A 1 602 ? -23.157 -4.250 -9.450 1.00 98.12 602 GLY A CA 1
ATOM 4786 C C . GLY A 1 602 ? -21.805 -4.923 -9.326 1.00 98.12 602 GLY A C 1
ATOM 4787 O O . GLY A 1 602 ? -21.150 -4.833 -8.291 1.00 98.12 602 GLY A O 1
ATOM 4788 N N . GLY A 1 603 ? -21.383 -5.540 -10.432 1.00 98.38 603 GLY A N 1
ATOM 4789 C CA . GLY A 1 603 ? -20.038 -6.082 -10.622 1.00 98.38 603 GLY A CA 1
ATOM 4790 C C . GLY A 1 603 ? -19.600 -6.065 -12.090 1.00 98.38 603 GLY A C 1
ATOM 4791 O O . GLY A 1 603 ? -20.374 -5.704 -12.981 1.00 98.38 603 GLY A O 1
ATOM 4792 N N . ALA A 1 604 ? -18.363 -6.467 -12.364 1.00 98.75 604 ALA A N 1
ATOM 4793 C CA . ALA A 1 604 ? -17.796 -6.559 -13.705 1.00 98.75 604 ALA A CA 1
ATOM 4794 C C . ALA A 1 604 ? -17.912 -7.965 -14.312 1.00 98.75 604 ALA A C 1
ATOM 4796 O O . ALA A 1 604 ? -17.537 -8.978 -13.709 1.00 98.75 604 ALA A O 1
ATOM 4797 N N . LEU A 1 605 ? -18.370 -8.016 -15.565 1.00 98.75 605 LEU A N 1
ATOM 4798 C CA . LEU A 1 605 ? -18.333 -9.214 -16.398 1.00 98.75 605 LEU A CA 1
ATOM 4799 C C . LEU A 1 605 ? -17.041 -9.226 -17.225 1.00 98.75 605 LEU A C 1
ATOM 4801 O O . LEU A 1 605 ? -17.022 -8.853 -18.400 1.00 98.75 605 LEU A O 1
ATOM 4805 N N . THR A 1 606 ? -15.952 -9.629 -16.575 1.00 98.75 606 THR A N 1
ATOM 4806 C CA . THR A 1 606 ? -14.648 -9.863 -17.211 1.00 98.75 606 THR A CA 1
ATOM 4807 C C . THR A 1 606 ? -14.638 -11.164 -18.010 1.00 98.75 606 THR A C 1
ATOM 4809 O O . THR A 1 606 ? -15.532 -12.004 -17.862 1.00 98.75 606 THR A O 1
ATOM 4812 N N . ASP A 1 607 ? -13.608 -11.366 -18.838 1.00 98.69 607 ASP A N 1
ATOM 4813 C CA . ASP A 1 607 ? -13.421 -12.640 -19.544 1.00 98.69 607 ASP A CA 1
ATOM 4814 C C . ASP A 1 607 ? -13.305 -13.790 -18.534 1.00 98.69 607 ASP A C 1
ATOM 4816 O O . ASP A 1 607 ? -13.910 -14.843 -18.721 1.00 98.69 607 ASP A O 1
ATOM 4820 N N . SER A 1 608 ? -12.592 -13.579 -17.424 1.00 98.56 608 SER A N 1
ATOM 4821 C CA . SER A 1 608 ? -12.465 -14.563 -16.346 1.00 98.56 608 SER A CA 1
ATOM 4822 C C . SER A 1 608 ? -13.793 -14.896 -15.675 1.00 98.56 608 SER A C 1
ATOM 4824 O O . SER A 1 608 ? -14.084 -16.075 -15.464 1.00 98.56 608 SER A O 1
ATOM 4826 N N . ALA A 1 609 ? -14.629 -13.895 -15.384 1.00 98.69 609 ALA A N 1
ATOM 4827 C CA . ALA A 1 609 ? -15.968 -14.137 -14.850 1.00 98.69 609 ALA A CA 1
ATOM 4828 C C . ALA A 1 609 ? -16.825 -14.931 -15.846 1.00 98.69 609 ALA A C 1
ATOM 4830 O O . ALA A 1 609 ? -17.468 -15.912 -15.472 1.00 98.69 609 ALA A O 1
ATOM 4831 N N . ALA A 1 610 ? -16.779 -14.562 -17.128 1.00 98.75 610 ALA A N 1
ATOM 4832 C CA . ALA A 1 610 ? -17.520 -15.247 -18.177 1.00 98.75 610 ALA A CA 1
ATOM 4833 C C . ALA A 1 610 ? -17.067 -16.710 -18.356 1.00 98.75 610 ALA A C 1
ATOM 4835 O O . ALA A 1 610 ? -17.910 -17.606 -18.417 1.00 98.75 610 ALA A O 1
ATOM 4836 N N . ILE A 1 611 ? -15.755 -16.975 -18.353 1.00 98.62 611 ILE A N 1
ATOM 4837 C CA . ILE A 1 611 ? -15.184 -18.331 -18.413 1.00 98.62 611 ILE A CA 1
ATOM 4838 C C . ILE A 1 611 ? -15.665 -19.177 -17.230 1.00 98.62 611 ILE A C 1
ATOM 4840 O O . ILE A 1 611 ? -16.100 -20.312 -17.421 1.00 98.62 611 ILE A O 1
ATOM 4844 N N . ASN A 1 612 ? -15.614 -18.641 -16.008 1.00 98.75 612 ASN A N 1
ATOM 4845 C CA . ASN A 1 612 ? -16.021 -19.385 -14.816 1.00 98.75 612 ASN A CA 1
ATOM 4846 C C . ASN A 1 612 ? -17.519 -19.687 -14.787 1.00 98.75 612 ASN A C 1
ATOM 4848 O O . ASN A 1 612 ? -17.901 -20.796 -14.421 1.00 98.75 612 ASN A O 1
ATOM 4852 N N . ILE A 1 613 ? -18.360 -18.749 -15.228 1.00 98.69 613 ILE A N 1
ATOM 4853 C CA . ILE A 1 613 ? -19.795 -19.001 -15.392 1.00 98.69 613 ILE A CA 1
ATOM 4854 C C . ILE A 1 613 ? -20.002 -20.122 -16.418 1.00 98.69 613 ILE A C 1
ATOM 4856 O O . ILE A 1 613 ? -20.677 -21.102 -16.121 1.00 98.69 613 ILE A O 1
ATOM 4860 N N . LEU A 1 614 ? -19.377 -20.041 -17.595 1.00 98.31 614 LEU A N 1
ATOM 4861 C CA . LEU A 1 614 ? -19.561 -21.038 -18.657 1.00 98.31 614 LEU A CA 1
ATOM 4862 C C . LEU A 1 614 ? -19.004 -22.429 -18.326 1.00 98.31 614 LEU A C 1
ATOM 4864 O O . LEU A 1 614 ? -19.442 -23.406 -18.931 1.00 98.31 614 LEU A O 1
ATOM 4868 N N . ASN A 1 615 ? -18.083 -22.534 -17.366 1.00 97.81 615 ASN A N 1
ATOM 4869 C CA . ASN A 1 615 ? -17.575 -23.813 -16.868 1.00 97.81 615 ASN A CA 1
ATOM 4870 C C . ASN A 1 615 ? -18.592 -24.588 -16.008 1.00 97.81 615 ASN A C 1
ATOM 4872 O O . ASN A 1 615 ? -18.386 -25.774 -15.759 1.00 97.81 615 ASN A O 1
ATOM 4876 N N . LEU A 1 616 ? -19.672 -23.946 -15.553 1.00 98.31 616 LEU A N 1
ATOM 4877 C CA . LEU A 1 616 ? -20.771 -24.601 -14.841 1.00 98.31 616 LEU A CA 1
ATOM 4878 C C . LEU A 1 616 ? -21.786 -25.222 -15.813 1.00 98.31 616 LEU A C 1
ATOM 4880 O O . LEU A 1 616 ? -21.889 -24.823 -16.973 1.00 98.31 616 LEU A O 1
ATOM 4884 N N . SER A 1 617 ? -22.614 -26.154 -15.341 1.00 98.12 617 SER A N 1
ATOM 4885 C CA . SER A 1 617 ? -23.749 -26.660 -16.117 1.00 98.12 617 SER A CA 1
ATOM 4886 C C . SER A 1 617 ? -24.807 -25.567 -16.345 1.00 98.12 617 SER A C 1
ATOM 4888 O O . SER A 1 617 ? -24.942 -24.653 -15.527 1.00 98.12 617 SER A O 1
ATOM 4890 N N . PRO A 1 618 ? -25.643 -25.649 -17.400 1.00 97.62 618 PRO A N 1
ATOM 4891 C CA . PRO A 1 618 ? -26.656 -24.624 -17.681 1.00 97.62 618 PRO A CA 1
ATOM 4892 C C . PRO A 1 618 ? -27.625 -24.340 -16.520 1.00 97.62 618 PRO A C 1
ATOM 4894 O O . PRO A 1 618 ? -28.111 -23.219 -16.367 1.00 97.62 618 PRO A O 1
ATOM 4897 N N . LYS A 1 619 ? -27.912 -25.342 -15.676 1.00 97.19 619 LYS A N 1
ATOM 4898 C CA . LYS A 1 619 ? -28.735 -25.154 -14.471 1.00 97.19 619 LYS A CA 1
ATOM 4899 C C . LYS A 1 619 ? -27.988 -24.354 -13.403 1.00 97.19 619 LYS A C 1
ATOM 4901 O O . LYS A 1 619 ? -28.543 -23.389 -12.881 1.00 97.19 619 LYS A O 1
ATOM 4906 N N . SER A 1 620 ? -26.740 -24.723 -13.119 1.00 97.94 620 SER A N 1
ATOM 4907 C CA . SER A 1 620 ? -25.866 -24.010 -12.182 1.00 97.94 620 SER A CA 1
ATOM 4908 C C . SER A 1 620 ? -25.619 -22.566 -12.633 1.00 97.94 620 SER A C 1
ATOM 4910 O O . SER A 1 620 ? -25.772 -21.650 -11.829 1.00 97.94 620 SER A O 1
ATOM 4912 N N . GLN A 1 621 ? -25.365 -22.341 -13.930 1.00 98.25 621 GLN A N 1
ATOM 4913 C CA . GLN A 1 621 ? -25.272 -21.008 -14.542 1.00 98.25 621 GLN A CA 1
ATOM 4914 C C . GLN A 1 621 ? -26.523 -20.170 -14.270 1.00 98.25 621 GLN A C 1
ATOM 4916 O O . GLN A 1 621 ? -26.431 -19.039 -13.795 1.00 98.25 621 GLN A O 1
ATOM 4921 N N . ARG A 1 622 ? -27.711 -20.736 -14.516 1.00 97.69 622 ARG A N 1
ATOM 4922 C CA . ARG A 1 622 ? -28.979 -20.042 -14.276 1.00 97.69 622 ARG A CA 1
ATOM 4923 C C . ARG A 1 622 ? -29.182 -19.701 -12.800 1.00 97.69 622 ARG A C 1
ATOM 4925 O O . ARG A 1 622 ? -29.650 -18.604 -12.509 1.00 97.69 622 ARG A O 1
ATOM 4932 N N . ASN A 1 623 ? -28.840 -20.605 -11.881 1.00 98.00 623 ASN A N 1
ATOM 4933 C CA . ASN A 1 623 ? -28.923 -20.346 -10.438 1.00 98.00 623 ASN A CA 1
ATOM 4934 C C . ASN A 1 623 ? -27.941 -19.245 -10.000 1.00 98.00 623 ASN A C 1
ATOM 4936 O O . ASN A 1 623 ? -28.300 -18.390 -9.189 1.00 98.00 623 ASN A O 1
ATOM 4940 N N . LEU A 1 624 ? -26.736 -19.217 -10.574 1.00 98.56 624 LEU A N 1
ATOM 4941 C CA . LEU A 1 624 ? -25.748 -18.166 -10.333 1.00 98.56 624 LEU A CA 1
ATOM 4942 C C . LEU A 1 624 ? -26.254 -16.805 -10.826 1.00 98.56 624 LEU A C 1
ATOM 4944 O O . LEU A 1 624 ? -26.289 -15.849 -10.054 1.00 98.56 624 LEU A O 1
ATOM 4948 N N . LEU A 1 625 ? -26.714 -16.711 -12.078 1.00 98.44 625 LEU A N 1
ATOM 4949 C CA . LEU A 1 625 ? -27.238 -15.456 -12.630 1.00 98.44 625 LEU A CA 1
ATOM 4950 C C . LEU A 1 625 ? -28.481 -14.974 -11.875 1.00 98.44 625 LEU A C 1
ATOM 4952 O O . LEU A 1 625 ? -28.609 -13.785 -11.594 1.00 98.44 625 LEU A O 1
ATOM 4956 N N . LYS A 1 626 ? -29.369 -15.892 -11.474 1.00 97.88 626 LYS A N 1
ATOM 4957 C CA . LYS A 1 626 ? -30.502 -15.561 -10.603 1.00 97.88 626 LYS A CA 1
ATOM 4958 C C . LYS A 1 626 ? -30.056 -14.989 -9.259 1.00 97.88 626 LYS A C 1
ATOM 4960 O O . LYS A 1 626 ? -30.686 -14.043 -8.795 1.00 97.88 626 LYS A O 1
ATOM 4965 N N . SER A 1 627 ? -28.988 -15.526 -8.667 1.00 98.31 627 SER A N 1
ATOM 4966 C CA . SER A 1 627 ? -28.461 -15.039 -7.386 1.00 98.31 627 SER A CA 1
ATOM 4967 C C . SER A 1 627 ? -28.090 -13.557 -7.466 1.00 98.31 627 SER A C 1
ATOM 4969 O O . SER A 1 627 ? -28.430 -12.807 -6.558 1.00 98.31 627 SER A O 1
ATOM 4971 N N . TYR A 1 628 ? -27.458 -13.117 -8.557 1.00 98.44 628 TYR A N 1
ATOM 4972 C CA . TYR A 1 628 ? -27.093 -11.711 -8.738 1.00 98.44 628 TYR A CA 1
ATOM 4973 C C . TYR A 1 628 ? -28.248 -10.826 -9.197 1.00 98.44 628 TYR A C 1
ATOM 4975 O O . TYR A 1 628 ? -28.456 -9.766 -8.621 1.00 98.44 628 TYR A O 1
ATOM 4983 N N . PHE A 1 629 ? -28.981 -11.233 -10.232 1.00 98.06 629 PHE A N 1
ATOM 4984 C CA . PHE A 1 629 ? -29.806 -10.299 -11.001 1.00 98.06 629 PHE A CA 1
ATOM 4985 C C . PHE A 1 629 ? -31.309 -10.442 -10.762 1.00 98.06 629 PHE A C 1
ATOM 4987 O O . PHE A 1 629 ? -32.045 -9.493 -10.999 1.00 98.06 629 PHE A O 1
ATOM 4994 N N . SER A 1 630 ? -31.793 -11.600 -10.304 1.00 96.50 630 SER A N 1
ATOM 4995 C CA . SER A 1 630 ? -33.239 -11.830 -10.167 1.00 96.50 630 SER A CA 1
ATOM 4996 C C . SER A 1 630 ? -33.813 -11.313 -8.846 1.00 96.50 630 SER A C 1
ATOM 4998 O O . SER A 1 630 ? -33.074 -11.114 -7.885 1.00 96.50 630 SER A O 1
ATOM 5000 N N . ALA A 1 631 ? -35.144 -11.193 -8.773 1.00 93.38 631 ALA A N 1
ATOM 5001 C CA . ALA A 1 631 ? -35.871 -10.848 -7.543 1.00 93.38 631 ALA A CA 1
ATOM 5002 C C . ALA A 1 631 ? -35.701 -11.887 -6.411 1.00 93.38 631 ALA A C 1
ATOM 5004 O O . ALA A 1 631 ? -35.772 -11.548 -5.232 1.00 93.38 631 ALA A O 1
ATOM 5005 N N . GLU A 1 632 ? -35.422 -13.149 -6.762 1.00 93.69 632 GLU A N 1
ATOM 5006 C CA . GLU A 1 632 ? -35.064 -14.218 -5.809 1.00 93.69 632 GLU A CA 1
ATOM 5007 C C . GLU A 1 632 ? -33.603 -14.095 -5.315 1.00 93.69 632 GLU A C 1
ATOM 5009 O O . GLU A 1 632 ? -33.150 -14.878 -4.478 1.00 93.69 632 GLU A O 1
ATOM 5014 N N . GLY A 1 633 ? -32.844 -13.147 -5.871 1.00 96.12 633 GLY A N 1
ATOM 5015 C CA . GLY A 1 633 ? -31.451 -12.845 -5.568 1.00 96.12 633 GLY A CA 1
ATOM 5016 C C . GLY A 1 633 ? -31.282 -11.435 -4.998 1.00 96.12 633 GLY A C 1
ATOM 5017 O O . GLY A 1 633 ? -32.148 -10.943 -4.269 1.00 96.12 633 GLY A O 1
ATOM 5018 N N . ILE A 1 634 ? -30.150 -10.800 -5.312 1.00 97.06 634 ILE A N 1
ATOM 5019 C CA . ILE A 1 634 ? -29.751 -9.488 -4.766 1.00 97.06 634 ILE A CA 1
ATOM 5020 C C . ILE A 1 634 ? -29.976 -8.309 -5.722 1.00 97.06 634 ILE A C 1
ATOM 5022 O O . ILE A 1 634 ? -29.594 -7.193 -5.400 1.00 97.06 634 ILE A O 1
ATOM 5026 N N . GLU A 1 635 ? -30.607 -8.549 -6.874 1.00 96.69 635 GLU A N 1
ATOM 5027 C CA . GLU A 1 635 ? -31.087 -7.515 -7.804 1.00 96.69 635 GLU A CA 1
ATOM 5028 C C . GLU A 1 635 ? -30.027 -6.484 -8.246 1.00 96.69 635 GLU A C 1
ATOM 5030 O O . GLU A 1 635 ? -30.292 -5.286 -8.306 1.00 96.69 635 GLU A O 1
ATOM 5035 N N . TYR A 1 636 ? -28.820 -6.937 -8.603 1.00 98.06 636 TYR A N 1
ATOM 5036 C CA . TYR A 1 636 ? -27.812 -6.075 -9.231 1.00 98.06 636 TYR A CA 1
ATOM 5037 C C . TYR A 1 636 ? -28.376 -5.345 -10.455 1.00 98.06 636 TYR A C 1
ATOM 5039 O O . TYR A 1 636 ? -29.005 -5.952 -11.321 1.00 98.06 636 TYR A O 1
ATOM 5047 N N . THR A 1 637 ? -28.085 -4.047 -10.549 1.00 97.19 637 THR A N 1
ATOM 5048 C CA . THR A 1 637 ? -28.533 -3.175 -11.645 1.00 97.19 637 THR A CA 1
ATOM 5049 C C . THR A 1 637 ? -27.381 -2.611 -12.465 1.00 97.19 637 THR A C 1
ATOM 5051 O O . THR A 1 637 ? -27.601 -2.210 -13.606 1.00 97.19 637 THR A O 1
ATOM 5054 N N . LEU A 1 638 ? -26.154 -2.598 -11.934 1.00 98.44 638 LEU A N 1
ATOM 5055 C CA . LEU A 1 638 ? -24.959 -2.165 -12.661 1.00 98.44 638 LEU A CA 1
ATOM 5056 C C . LEU A 1 638 ? -24.166 -3.370 -13.171 1.00 98.44 638 LEU A C 1
ATOM 5058 O O . LEU A 1 638 ? -23.950 -4.340 -12.442 1.00 98.44 638 LEU A O 1
ATOM 5062 N N . VAL A 1 639 ? -23.685 -3.300 -14.413 1.00 98.69 639 VAL A N 1
ATOM 5063 C CA . VAL A 1 639 ? -22.707 -4.269 -14.927 1.00 98.69 639 VAL A CA 1
ATOM 5064 C C . VAL A 1 639 ? -21.604 -3.546 -15.686 1.00 98.69 639 VAL A C 1
ATOM 5066 O O . VAL A 1 639 ? -21.859 -2.902 -16.707 1.00 98.69 639 VAL A O 1
ATOM 5069 N N . ARG A 1 640 ? -20.367 -3.685 -15.203 1.00 98.81 640 ARG A N 1
ATOM 5070 C CA . ARG A 1 640 ? -19.176 -3.176 -15.890 1.00 98.81 640 ARG A CA 1
ATOM 5071 C C . ARG A 1 640 ? -18.719 -4.168 -16.953 1.00 98.81 640 ARG A C 1
ATOM 5073 O O . ARG A 1 640 ? -18.575 -5.357 -16.672 1.00 98.81 640 ARG A O 1
ATOM 5080 N N . VAL A 1 641 ? -18.452 -3.690 -18.164 1.00 98.81 641 VAL A N 1
ATOM 5081 C CA . VAL A 1 641 ? -17.991 -4.517 -19.286 1.00 98.81 641 VAL A CA 1
ATOM 5082 C C . VAL A 1 641 ? -16.628 -4.020 -19.769 1.00 98.81 641 VAL A C 1
ATOM 5084 O O . VAL A 1 641 ? -16.531 -2.902 -20.281 1.00 98.81 641 VAL A O 1
ATOM 5087 N N . PRO A 1 642 ? -15.568 -4.839 -19.667 1.00 98.75 642 PRO A N 1
ATOM 5088 C CA . PRO A 1 642 ? -14.297 -4.504 -20.281 1.00 98.75 642 PRO A CA 1
ATOM 5089 C C . PRO A 1 642 ? -14.385 -4.362 -21.794 1.00 98.75 642 PRO A C 1
ATOM 5091 O O . PRO A 1 642 ? -14.955 -5.218 -22.478 1.00 98.75 642 PRO A O 1
ATOM 5094 N N . MET A 1 643 ? -13.796 -3.295 -22.331 1.00 98.69 643 MET A N 1
ATOM 5095 C CA . MET A 1 643 ? -13.588 -3.152 -23.769 1.00 98.69 643 MET A CA 1
ATOM 5096 C C . MET A 1 643 ? -12.301 -3.891 -24.150 1.00 98.69 643 MET A C 1
ATOM 5098 O O . MET A 1 643 ? -11.204 -3.356 -23.995 1.00 98.69 643 MET A O 1
ATOM 5102 N N . ALA A 1 644 ? -12.464 -5.103 -24.680 1.00 98.56 644 ALA A N 1
ATOM 5103 C CA . ALA A 1 644 ? -11.431 -6.090 -24.984 1.00 98.56 644 ALA A CA 1
ATOM 5104 C C . ALA A 1 644 ? -10.751 -6.657 -23.724 1.00 98.56 644 ALA A C 1
ATOM 5106 O O . ALA A 1 644 ? -11.403 -6.807 -22.690 1.00 98.56 644 ALA A O 1
ATOM 5107 N N . SER A 1 645 ? -9.471 -7.034 -23.825 1.00 98.31 645 SER A N 1
ATOM 5108 C CA . SER A 1 645 ? -8.763 -7.738 -22.750 1.00 98.31 645 SER A CA 1
ATOM 5109 C C . SER A 1 645 ? -8.330 -6.844 -21.584 1.00 98.31 645 SER A C 1
ATOM 5111 O O . SER A 1 645 ? -7.893 -5.706 -21.776 1.00 98.31 645 SER A O 1
ATOM 5113 N N . CYS A 1 646 ? -8.340 -7.422 -20.383 1.00 98.31 646 CYS A N 1
ATOM 5114 C CA . CYS A 1 646 ? -7.719 -6.881 -19.175 1.00 98.31 646 CYS A CA 1
ATOM 5115 C C . CYS A 1 646 ? -6.793 -7.923 -18.520 1.00 98.31 646 CYS A C 1
ATOM 5117 O O . CYS A 1 646 ? -6.457 -8.946 -19.125 1.00 98.31 646 CYS A O 1
ATOM 5119 N N . ASP A 1 647 ? -6.323 -7.671 -17.301 1.00 96.00 647 ASP A N 1
ATOM 5120 C CA . ASP A 1 647 ? -5.562 -8.661 -16.537 1.00 96.00 647 ASP A CA 1
ATOM 5121 C C . ASP A 1 647 ? -6.391 -9.930 -16.265 1.00 96.00 647 ASP A C 1
ATOM 5123 O O . ASP A 1 647 ? -5.889 -11.043 -16.443 1.00 96.00 647 ASP A O 1
ATOM 5127 N N . PHE A 1 648 ? -7.689 -9.774 -15.975 1.00 98.12 648 PHE A N 1
ATOM 5128 C CA . PHE A 1 648 ? -8.701 -10.844 -15.910 1.00 98.12 648 PHE A CA 1
ATOM 5129 C C . PHE A 1 648 ? -9.192 -11.298 -17.297 1.00 98.12 648 PHE A C 1
ATOM 5131 O O . PHE A 1 648 ? -10.387 -11.448 -17.563 1.00 98.12 648 PHE A O 1
ATOM 5138 N N . SER A 1 649 ? -8.217 -11.555 -18.164 1.00 98.25 649 SER A N 1
ATOM 5139 C CA . SER A 1 649 ? -8.334 -12.290 -19.420 1.00 98.25 649 SER A CA 1
ATOM 5140 C C . SER A 1 649 ? -7.292 -13.410 -19.449 1.00 98.25 649 SER A C 1
ATOM 5142 O O . SER A 1 649 ? -6.324 -13.404 -18.689 1.00 98.25 649 SER A O 1
ATOM 5144 N N . VAL A 1 650 ? -7.461 -14.387 -20.343 1.00 96.19 650 VAL A N 1
ATOM 5145 C CA . VAL A 1 650 ? -6.489 -15.485 -20.552 1.00 96.19 650 VAL A CA 1
ATOM 5146 C C . VAL A 1 650 ? -5.447 -15.179 -21.631 1.00 96.19 650 VAL A C 1
ATOM 5148 O O . VAL A 1 650 ? -4.455 -15.897 -21.755 1.00 96.19 650 VAL A O 1
ATOM 5151 N N . ARG A 1 651 ? -5.659 -14.120 -22.421 1.00 96.31 651 ARG A N 1
ATOM 5152 C CA . ARG A 1 651 ? -4.742 -13.649 -23.464 1.00 96.31 651 ARG A CA 1
ATOM 5153 C C . ARG A 1 651 ? -4.892 -12.144 -23.688 1.00 96.31 651 ARG A C 1
ATOM 5155 O O . ARG A 1 651 ? -5.913 -11.558 -23.345 1.00 96.31 651 ARG A O 1
ATOM 5162 N N . LEU A 1 652 ? -3.888 -11.562 -24.334 1.00 97.25 652 LEU A N 1
ATOM 5163 C CA . LEU A 1 652 ? -3.862 -10.165 -24.760 1.00 97.25 652 LEU A CA 1
ATOM 5164 C C . LEU A 1 652 ? -4.554 -9.995 -26.121 1.00 97.25 652 LEU A C 1
ATOM 5166 O O . LEU A 1 652 ? -4.220 -10.717 -27.063 1.00 97.25 652 LEU A O 1
ATOM 5170 N N . TYR A 1 653 ? -5.494 -9.055 -26.226 1.00 98.31 653 TYR A N 1
ATOM 5171 C CA . TYR A 1 653 ? -6.132 -8.655 -27.487 1.00 98.31 653 TYR A CA 1
ATOM 5172 C C . TYR A 1 653 ? -6.810 -7.281 -27.395 1.00 98.31 653 TYR A C 1
ATOM 5174 O O . TYR A 1 653 ? -7.248 -6.863 -26.317 1.00 98.31 653 TYR A O 1
ATOM 5182 N N . THR A 1 654 ? -6.944 -6.614 -28.543 1.00 98.62 654 THR A N 1
ATOM 5183 C CA . THR A 1 654 ? -7.891 -5.506 -28.750 1.00 98.62 654 THR A CA 1
ATOM 5184 C C . THR A 1 654 ? -8.852 -5.843 -29.893 1.00 98.62 654 THR A C 1
ATOM 5186 O O . THR A 1 654 ? -8.743 -6.895 -30.519 1.00 98.62 654 THR A O 1
ATOM 5189 N N . TYR A 1 655 ? -9.806 -4.963 -30.191 1.00 98.75 655 TYR A N 1
ATOM 5190 C CA . TYR A 1 655 ? -10.717 -5.154 -31.322 1.00 98.75 655 TYR A CA 1
ATOM 5191 C C . TYR A 1 655 ? -10.123 -4.711 -32.661 1.00 98.75 655 TYR A C 1
ATOM 5193 O O . TYR A 1 655 ? -10.734 -4.975 -33.688 1.00 98.75 655 TYR A O 1
ATOM 5201 N N . ALA A 1 656 ? -8.963 -4.038 -32.681 1.00 98.06 656 ALA A N 1
ATOM 5202 C CA . ALA A 1 656 ? -8.379 -3.447 -33.891 1.00 98.06 656 ALA A CA 1
ATOM 5203 C C . ALA A 1 656 ? -6.846 -3.609 -33.942 1.00 98.06 656 ALA A C 1
ATOM 5205 O O . ALA A 1 656 ? -6.100 -2.643 -34.109 1.00 98.06 656 ALA A O 1
ATOM 5206 N N . ASP A 1 657 ? -6.366 -4.846 -33.798 1.00 97.00 657 ASP A N 1
ATOM 5207 C CA . ASP A 1 657 ? -4.930 -5.163 -33.728 1.00 97.00 657 ASP A CA 1
ATOM 5208 C C . ASP A 1 657 ? -4.189 -5.080 -35.085 1.00 97.00 657 ASP A C 1
ATOM 5210 O O . ASP A 1 657 ? -2.958 -5.129 -35.112 1.00 97.00 657 ASP A O 1
ATOM 5214 N N . VAL A 1 658 ? -4.899 -4.908 -36.211 1.00 97.38 658 VAL A N 1
ATOM 5215 C CA . VAL A 1 658 ? -4.276 -4.681 -37.530 1.00 97.38 658 VAL A CA 1
ATOM 5216 C C . VAL A 1 658 ? -3.559 -3.330 -37.543 1.00 97.38 658 VAL A C 1
ATOM 5218 O O . VAL A 1 658 ? -4.158 -2.284 -37.298 1.00 97.38 658 VAL A O 1
ATOM 5221 N N . GLU A 1 659 ? -2.260 -3.355 -37.841 1.00 95.75 659 GLU A N 1
ATOM 5222 C CA . GLU A 1 659 ? -1.399 -2.178 -37.762 1.00 95.75 659 GLU A CA 1
ATOM 5223 C C . GLU A 1 659 ? -1.869 -1.037 -38.682 1.00 95.75 659 GLU A C 1
ATOM 5225 O O . GLU A 1 659 ? -2.174 -1.250 -39.856 1.00 95.75 659 GLU A O 1
ATOM 5230 N N . ASN A 1 660 ? -1.855 0.197 -38.164 1.00 94.81 660 ASN A N 1
ATOM 5231 C CA . ASN A 1 660 ? -2.191 1.422 -38.900 1.00 94.81 660 ASN A CA 1
ATOM 5232 C C . ASN A 1 660 ? -3.617 1.450 -39.490 1.00 94.81 660 ASN A C 1
ATOM 5234 O O . ASN A 1 660 ? -3.872 2.196 -40.440 1.00 94.81 660 ASN A O 1
ATOM 5238 N N . ASP A 1 661 ? -4.560 0.693 -38.927 1.00 97.12 661 ASP A N 1
ATOM 5239 C CA . ASP A 1 661 ? -5.968 0.718 -39.331 1.00 97.12 661 ASP A CA 1
ATOM 5240 C C . ASP A 1 661 ? -6.713 1.938 -38.754 1.00 97.12 661 ASP A C 1
ATOM 5242 O O . ASP A 1 661 ? -7.584 1.831 -37.891 1.00 97.12 661 ASP A O 1
ATOM 5246 N N . PHE A 1 662 ? -6.352 3.136 -39.226 1.00 97.75 662 PHE A N 1
ATOM 5247 C CA . PHE A 1 662 ? -6.951 4.402 -38.775 1.00 97.75 662 PHE A CA 1
ATOM 5248 C C . PHE A 1 662 ? -8.448 4.527 -39.094 1.00 97.75 662 PHE A C 1
ATOM 5250 O O . PHE A 1 662 ? -9.150 5.273 -38.410 1.00 97.75 662 PHE A O 1
ATOM 5257 N N . ASP A 1 663 ? -8.923 3.790 -40.102 1.00 96.94 663 ASP A N 1
ATOM 5258 C CA . ASP A 1 663 ? -10.328 3.745 -40.519 1.00 96.94 663 ASP A CA 1
ATOM 5259 C C . ASP A 1 663 ? -11.146 2.700 -39.730 1.00 96.94 663 ASP A C 1
ATOM 5261 O O . ASP A 1 663 ? -12.365 2.625 -39.904 1.00 96.94 663 ASP A O 1
ATOM 5265 N N . LEU A 1 664 ? -10.490 1.889 -38.884 1.00 97.81 664 LEU A N 1
ATOM 5266 C CA . LEU A 1 664 ? -11.086 0.788 -38.118 1.00 97.81 664 LEU A CA 1
ATOM 5267 C C . LEU A 1 664 ? -11.858 -0.211 -39.001 1.00 97.81 664 LEU A C 1
ATOM 5269 O O . LEU A 1 664 ? -12.931 -0.688 -38.628 1.00 97.81 664 LEU A O 1
ATOM 5273 N N . LYS A 1 665 ? -11.334 -0.527 -40.193 1.00 97.31 665 LYS A N 1
ATOM 5274 C CA . LYS A 1 665 ? -11.974 -1.460 -41.146 1.00 97.31 665 LYS A CA 1
ATOM 5275 C C . LYS A 1 665 ? -11.953 -2.906 -40.666 1.00 97.31 665 LYS A C 1
ATOM 5277 O O . LYS A 1 665 ? -12.830 -3.676 -41.039 1.00 97.31 665 LYS A O 1
ATOM 5282 N N . ASN A 1 666 ? -10.956 -3.259 -39.865 1.00 97.00 666 ASN A N 1
ATOM 5283 C CA . ASN A 1 666 ? -10.766 -4.580 -39.281 1.00 97.00 666 ASN A CA 1
ATOM 5284 C C . ASN A 1 666 ? -11.188 -4.605 -37.807 1.00 97.00 666 ASN A C 1
ATOM 5286 O O . ASN A 1 666 ? -10.785 -5.512 -37.083 1.00 97.00 666 ASN A O 1
ATOM 5290 N N . PHE A 1 667 ? -11.964 -3.612 -37.353 1.00 98.62 667 PHE A N 1
ATOM 5291 C CA . PHE A 1 667 ? -12.550 -3.656 -36.022 1.00 98.62 667 PHE A CA 1
ATOM 5292 C C . PHE A 1 667 ? -13.512 -4.841 -35.930 1.00 98.62 667 PHE A C 1
ATOM 5294 O O . PHE A 1 667 ? -14.472 -4.924 -36.699 1.00 98.62 667 PHE A O 1
ATOM 5301 N N . SER A 1 668 ? -13.283 -5.740 -34.979 1.00 98.12 668 SER A N 1
ATOM 5302 C CA . SER A 1 668 ? -14.177 -6.868 -34.728 1.00 98.12 668 SER A CA 1
ATOM 5303 C C . SER A 1 668 ? -14.163 -7.270 -33.261 1.00 98.12 668 SER A C 1
ATOM 5305 O O . SER A 1 668 ? -13.092 -7.414 -32.669 1.00 98.12 668 SER A O 1
ATOM 5307 N N . LEU A 1 669 ? -15.350 -7.520 -32.706 1.00 98.50 669 LEU A N 1
ATOM 5308 C CA . LEU A 1 669 ? -15.485 -8.221 -31.431 1.00 98.50 669 LEU A CA 1
ATOM 5309 C C . LEU A 1 669 ? -14.903 -9.634 -31.544 1.00 98.50 669 LEU A C 1
ATOM 5311 O O . LEU A 1 669 ? -14.993 -10.262 -32.603 1.00 98.50 669 LEU A O 1
ATOM 5315 N N . THR A 1 670 ? -14.318 -10.135 -30.460 1.00 98.00 670 THR A N 1
ATOM 5316 C CA . THR A 1 670 ? -13.701 -11.464 -30.444 1.00 98.00 670 THR A CA 1
ATOM 5317 C C . THR A 1 670 ? -14.659 -12.515 -29.883 1.00 98.00 670 THR A C 1
ATOM 5319 O O . THR A 1 670 ? -15.788 -12.223 -29.479 1.00 98.00 670 THR A O 1
ATOM 5322 N N . ASP A 1 671 ? -14.219 -13.775 -29.872 1.00 98.00 671 ASP A N 1
ATOM 5323 C CA . ASP A 1 671 ? -14.990 -14.881 -29.299 1.00 98.00 671 ASP A CA 1
ATOM 5324 C C . ASP A 1 671 ? -15.321 -14.650 -27.815 1.00 98.00 671 ASP A C 1
ATOM 5326 O O . ASP A 1 671 ? -16.383 -15.069 -27.355 1.00 98.00 671 ASP A O 1
ATOM 5330 N N . GLU A 1 672 ? -14.453 -13.951 -27.081 1.00 98.50 672 GLU A N 1
ATOM 5331 C CA . GLU A 1 672 ? -14.681 -13.571 -25.689 1.00 98.50 672 GLU A CA 1
ATOM 5332 C C . GLU A 1 672 ? -15.948 -12.719 -25.507 1.00 98.50 672 GLU A C 1
ATOM 5334 O O . GLU A 1 672 ? -16.724 -12.944 -24.575 1.00 98.50 672 GLU A O 1
ATOM 5339 N N . ASP A 1 673 ? -16.235 -11.807 -26.436 1.00 98.62 673 ASP A N 1
ATOM 5340 C CA . ASP A 1 673 ? -17.479 -11.042 -26.428 1.00 98.62 673 ASP A CA 1
ATOM 5341 C C . ASP A 1 673 ? -18.652 -11.865 -26.960 1.00 98.62 673 ASP A C 1
ATOM 5343 O O . ASP A 1 673 ? -19.659 -12.025 -26.272 1.00 98.62 673 ASP A O 1
ATOM 5347 N N . ILE A 1 674 ? -18.521 -12.397 -28.180 1.00 98.56 674 ILE A N 1
ATOM 5348 C CA . ILE A 1 674 ? -19.641 -12.961 -28.952 1.00 98.56 674 ILE A CA 1
ATOM 5349 C C . ILE A 1 674 ? -20.137 -14.277 -28.348 1.00 98.56 674 ILE A C 1
ATOM 5351 O O . ILE A 1 674 ? -21.340 -14.543 -28.343 1.00 98.56 674 ILE A O 1
ATOM 5355 N N . LYS A 1 675 ? -19.225 -15.119 -27.849 1.00 98.12 675 LYS A N 1
ATOM 5356 C CA . LYS A 1 675 ? -19.557 -16.450 -27.320 1.00 98.12 675 LYS A CA 1
ATOM 5357 C C . LYS A 1 675 ? -19.684 -16.472 -25.801 1.00 98.12 675 LYS A C 1
ATOM 5359 O O . LYS A 1 675 ? -20.281 -17.418 -25.291 1.00 98.12 675 LYS A O 1
ATOM 5364 N N . MET A 1 676 ? -19.150 -15.472 -25.088 1.00 98.38 676 MET A N 1
ATOM 5365 C CA . MET A 1 676 ? -19.171 -15.453 -23.621 1.00 98.38 676 MET A CA 1
ATOM 5366 C C . MET A 1 676 ? -19.912 -14.251 -23.035 1.00 98.38 676 MET A C 1
ATOM 5368 O O . MET A 1 676 ? -21.021 -14.421 -22.526 1.00 98.38 676 MET A O 1
ATOM 5372 N N . LYS A 1 677 ? -19.350 -13.039 -23.110 1.00 98.62 677 LYS A N 1
ATOM 5373 C CA . LYS A 1 677 ? -19.903 -11.867 -22.404 1.00 98.62 677 LYS A CA 1
ATOM 5374 C C . LYS A 1 677 ? -21.315 -11.515 -22.874 1.00 98.62 677 LYS A C 1
ATOM 5376 O O . LYS A 1 677 ? -22.214 -11.387 -22.049 1.00 98.62 677 LYS A O 1
ATOM 5381 N N . ILE A 1 678 ? -21.540 -11.413 -24.185 1.00 98.75 678 ILE A N 1
ATOM 5382 C CA . ILE A 1 678 ? -22.833 -11.010 -24.760 1.00 98.75 678 ILE A CA 1
ATOM 5383 C C . ILE A 1 678 ? -23.955 -12.002 -24.396 1.00 98.75 678 ILE A C 1
ATOM 5385 O O . ILE A 1 678 ? -24.967 -11.555 -23.849 1.00 98.75 678 ILE A O 1
ATOM 5389 N N . PRO A 1 679 ? -23.808 -13.330 -24.606 1.00 98.50 679 PRO A N 1
ATOM 5390 C CA . PRO A 1 679 ? -24.832 -14.290 -24.193 1.00 98.50 679 PRO A CA 1
ATOM 5391 C C . PRO A 1 679 ? -25.125 -14.279 -22.689 1.00 98.50 679 PRO A C 1
ATOM 5393 O O . PRO A 1 679 ? -26.272 -14.484 -22.290 1.00 98.50 679 PRO A O 1
ATOM 5396 N N . ILE A 1 680 ? -24.118 -14.046 -21.840 1.00 98.69 680 ILE A N 1
ATOM 5397 C CA . ILE A 1 680 ? -24.312 -13.949 -20.386 1.00 98.69 680 ILE A CA 1
ATOM 5398 C C . ILE A 1 680 ? -25.075 -12.671 -20.024 1.00 98.69 680 ILE A C 1
ATOM 5400 O O . ILE A 1 680 ? -25.999 -12.736 -19.217 1.00 98.69 680 ILE A O 1
ATOM 5404 N N . LEU A 1 681 ? -24.755 -11.529 -20.643 1.00 98.62 681 LEU A N 1
ATOM 5405 C CA . LEU A 1 681 ? -25.477 -10.268 -20.429 1.00 98.62 681 LEU A CA 1
ATOM 5406 C C . LEU A 1 681 ? -26.952 -10.384 -20.823 1.00 98.62 681 LEU A C 1
ATOM 5408 O O . LEU A 1 681 ? -27.819 -9.949 -20.070 1.00 98.62 681 LEU A O 1
ATOM 5412 N N . GLN A 1 682 ? -27.251 -11.023 -21.956 1.00 98.31 682 GLN A N 1
ATOM 5413 C CA . GLN A 1 682 ? -28.632 -11.269 -22.382 1.00 98.31 682 GLN A CA 1
ATOM 5414 C C . GLN A 1 682 ? -29.382 -12.174 -21.391 1.00 98.31 682 GLN A C 1
ATOM 5416 O O . GLN A 1 682 ? -30.548 -11.928 -21.084 1.00 98.31 682 GLN A O 1
ATOM 5421 N N . GLN A 1 683 ? -28.717 -13.196 -20.843 1.00 97.81 683 GLN A N 1
ATOM 5422 C CA . GLN A 1 683 ? -29.302 -14.044 -19.800 1.00 97.81 683 GLN A CA 1
ATOM 5423 C C . GLN A 1 683 ? -29.512 -13.291 -18.481 1.00 97.81 683 GLN A C 1
ATOM 5425 O O . GLN A 1 683 ? -30.545 -13.481 -17.841 1.00 97.81 683 GLN A O 1
ATOM 5430 N N . ALA A 1 684 ? -28.573 -12.427 -18.088 1.00 97.81 684 ALA A N 1
ATOM 5431 C CA . ALA A 1 684 ? -28.700 -11.570 -16.913 1.00 97.81 684 ALA A CA 1
ATOM 5432 C C . ALA A 1 684 ? -29.888 -10.606 -17.059 1.00 97.81 684 ALA A C 1
ATOM 5434 O O . ALA A 1 684 ? -30.733 -10.546 -16.170 1.00 97.81 684 ALA A O 1
ATOM 5435 N N . GLN A 1 685 ? -30.022 -9.938 -18.212 1.00 96.81 685 GLN A N 1
ATOM 5436 C CA . GLN A 1 685 ? -31.174 -9.084 -18.524 1.00 96.81 685 GLN A CA 1
ATOM 5437 C C . GLN A 1 685 ? -32.498 -9.859 -18.500 1.00 96.81 685 GLN A C 1
ATOM 5439 O O . GLN A 1 685 ? -33.501 -9.337 -18.030 1.00 96.81 685 GLN A O 1
ATOM 5444 N N . ALA A 1 686 ? -32.511 -11.110 -18.969 1.00 96.62 686 ALA A N 1
ATOM 5445 C CA . ALA A 1 686 ? -33.725 -11.925 -19.014 1.00 96.62 686 ALA A CA 1
ATOM 5446 C C . ALA A 1 686 ? -34.233 -12.376 -17.632 1.00 96.62 686 ALA A C 1
ATOM 5448 O O . ALA A 1 686 ? -35.409 -12.716 -17.504 1.00 96.62 686 ALA A O 1
ATOM 5449 N N . VAL A 1 687 ? -33.367 -12.431 -16.612 1.00 96.38 687 VAL A N 1
ATOM 5450 C CA . VAL A 1 687 ? -33.767 -12.781 -15.235 1.00 96.38 687 VAL A CA 1
ATOM 5451 C C . VAL A 1 687 ? -33.934 -11.563 -14.330 1.00 96.38 687 VAL A C 1
ATOM 5453 O O . VAL A 1 687 ? -34.488 -11.709 -13.240 1.00 96.38 687 VAL A O 1
ATOM 5456 N N . ALA A 1 688 ? -33.454 -10.394 -14.757 1.00 96.00 688 ALA A N 1
ATOM 5457 C CA . ALA A 1 688 ? -33.528 -9.168 -13.983 1.00 96.00 688 ALA A CA 1
ATOM 5458 C C . ALA A 1 688 ? -34.953 -8.586 -13.994 1.00 96.00 688 ALA A C 1
ATOM 5460 O O . ALA A 1 688 ? -35.552 -8.458 -15.063 1.00 96.00 688 ALA A O 1
ATOM 5461 N N . PRO A 1 689 ? -35.511 -8.197 -12.832 1.00 92.75 689 PRO A N 1
ATOM 5462 C CA . PRO A 1 689 ? -36.812 -7.531 -12.779 1.00 92.75 689 PRO A CA 1
ATOM 5463 C C . PRO A 1 689 ? -36.741 -6.078 -13.275 1.00 92.75 689 PRO A C 1
ATOM 5465 O O . PRO A 1 689 ? -37.761 -5.497 -13.638 1.00 92.75 689 PRO A O 1
ATOM 5468 N N . ARG A 1 690 ? -35.540 -5.485 -13.284 1.00 87.88 690 ARG A N 1
ATOM 5469 C CA . ARG A 1 690 ? -35.266 -4.097 -13.670 1.00 87.88 690 ARG A CA 1
ATOM 5470 C C . ARG A 1 690 ? -34.255 -4.062 -14.821 1.00 87.88 690 ARG A C 1
ATOM 5472 O O . ARG A 1 690 ? -33.412 -4.957 -14.906 1.00 87.88 690 ARG A O 1
ATOM 5479 N N . PRO A 1 691 ? -34.290 -3.035 -15.686 1.00 91.69 691 PRO A N 1
ATOM 5480 C CA . PRO A 1 691 ? -33.274 -2.857 -16.718 1.00 91.69 691 PRO A CA 1
ATOM 5481 C C . PRO A 1 691 ? -31.865 -2.745 -16.120 1.00 91.69 691 PRO A C 1
ATOM 5483 O O . PRO A 1 691 ? -31.643 -1.991 -15.174 1.00 91.69 691 PRO A O 1
ATOM 5486 N N . LEU A 1 692 ? -30.903 -3.468 -16.696 1.00 97.19 692 LEU A N 1
ATOM 5487 C CA . LEU A 1 692 ? -29.497 -3.370 -16.301 1.00 97.19 692 LEU A CA 1
ATOM 5488 C C . LEU A 1 692 ? -28.843 -2.149 -16.961 1.00 97.19 692 LEU A C 1
ATOM 5490 O O . LEU A 1 692 ? -28.886 -1.997 -18.182 1.00 97.19 692 LEU A O 1
ATOM 5494 N N . SER A 1 693 ? -28.186 -1.315 -16.161 1.00 98.25 693 SER A N 1
ATOM 5495 C CA . SER A 1 693 ? -27.330 -0.225 -16.624 1.00 98.25 693 SER A CA 1
ATOM 5496 C C . SER A 1 693 ? -25.921 -0.761 -16.884 1.00 98.25 693 SER A C 1
ATOM 5498 O O . SER A 1 693 ? -25.113 -0.929 -15.968 1.00 98.25 693 SER A O 1
ATOM 5500 N N . LEU A 1 694 ? -25.625 -1.039 -18.154 1.00 98.75 694 LEU A N 1
ATOM 5501 C CA . LEU A 1 694 ? -24.289 -1.456 -18.578 1.00 98.75 694 LEU A CA 1
ATOM 5502 C C . LEU A 1 694 ? -23.375 -0.236 -18.694 1.00 98.75 694 LEU A C 1
ATOM 5504 O O . LEU A 1 694 ? -23.779 0.777 -19.267 1.00 98.75 694 LEU A O 1
ATOM 5508 N N . TYR A 1 695 ? -22.134 -0.335 -18.230 1.00 98.69 695 TYR A N 1
ATOM 5509 C CA . TYR A 1 695 ? -21.110 0.660 -18.546 1.00 98.69 695 TYR A CA 1
ATOM 5510 C C . TYR A 1 695 ? -19.798 0.006 -18.957 1.00 98.69 695 TYR A C 1
ATOM 5512 O O . TYR A 1 695 ? -19.481 -1.094 -18.506 1.00 98.69 695 TYR A O 1
ATOM 5520 N N . ALA A 1 696 ? -19.059 0.655 -19.855 1.00 98.75 696 ALA A N 1
ATOM 5521 C CA . ALA A 1 696 ? -17.852 0.081 -20.438 1.00 98.75 696 ALA A CA 1
ATOM 5522 C C . ALA A 1 696 ? -16.594 0.900 -20.153 1.00 98.75 696 ALA A C 1
ATOM 5524 O O . ALA A 1 696 ? -16.626 2.129 -20.113 1.00 98.75 696 ALA A O 1
ATOM 5525 N N . SER A 1 697 ? -15.480 0.191 -19.994 1.00 98.69 697 SER A N 1
ATOM 5526 C CA . SER A 1 697 ? -14.179 0.773 -19.664 1.00 98.69 697 SER A CA 1
ATOM 5527 C C . SER A 1 697 ? -13.084 0.086 -20.483 1.00 98.69 697 SER A C 1
ATOM 5529 O O . SER A 1 697 ? -13.030 -1.147 -20.499 1.00 98.69 697 SER A O 1
ATOM 5531 N N . PRO A 1 698 ? -12.206 0.821 -21.184 1.00 98.62 698 PRO A N 1
ATOM 5532 C CA . PRO A 1 698 ? -11.050 0.236 -21.855 1.00 98.62 698 PRO A CA 1
ATOM 5533 C C . PRO A 1 698 ? -9.799 0.281 -20.979 1.00 98.62 698 PRO A C 1
ATOM 5535 O O . PRO A 1 698 ? -9.515 1.292 -20.344 1.00 98.62 698 PRO A O 1
ATOM 5538 N N . TRP A 1 699 ? -8.999 -0.785 -21.016 1.00 98.44 699 TRP A N 1
ATOM 5539 C CA . TRP A 1 699 ? -7.696 -0.836 -20.342 1.00 98.44 699 TRP A CA 1
ATOM 5540 C C . TRP A 1 699 ? -6.567 -0.361 -21.243 1.00 98.44 699 TRP A C 1
ATOM 5542 O O . TRP A 1 699 ? -5.623 0.272 -20.785 1.00 98.44 699 TRP A O 1
ATOM 5552 N N . THR A 1 700 ? -6.624 -0.689 -22.535 1.00 98.44 700 THR A N 1
ATOM 5553 C CA . THR A 1 700 ? -5.561 -0.337 -23.473 1.00 98.44 700 THR A CA 1
ATOM 5554 C C . THR A 1 700 ? -6.093 -0.115 -24.882 1.00 98.44 700 THR A C 1
ATOM 5556 O O . THR A 1 700 ? -7.104 -0.696 -25.274 1.00 98.44 700 THR A O 1
ATOM 5559 N N . SER A 1 701 ? -5.402 0.727 -25.647 1.00 98.31 701 SER A N 1
ATOM 5560 C CA . SER A 1 701 ? -5.630 0.883 -27.084 1.00 98.31 701 SER A CA 1
ATOM 5561 C C . SER A 1 701 ? -4.786 -0.116 -27.887 1.00 98.31 701 SER A C 1
ATOM 5563 O O . SER A 1 701 ? -3.834 -0.692 -27.343 1.00 98.31 701 SER A O 1
ATOM 5565 N N . PRO A 1 702 ? -5.089 -0.333 -29.184 1.00 98.50 702 PRO A N 1
ATOM 5566 C CA . PRO A 1 702 ? -4.237 -1.138 -30.053 1.00 98.50 702 PRO A CA 1
ATOM 5567 C C . PRO A 1 702 ? -2.771 -0.694 -29.997 1.00 98.50 702 PRO A C 1
ATOM 5569 O O . PRO A 1 702 ? -2.462 0.500 -30.040 1.00 98.50 702 PRO A O 1
ATOM 5572 N N . VAL A 1 703 ? -1.844 -1.655 -29.951 1.00 97.56 703 VAL A N 1
ATOM 5573 C CA . VAL A 1 703 ? -0.410 -1.392 -29.702 1.00 97.56 703 VAL A CA 1
ATOM 5574 C C . VAL A 1 703 ? 0.212 -0.402 -30.689 1.00 97.56 703 VAL A C 1
ATOM 5576 O O . VAL A 1 703 ? 1.079 0.390 -30.323 1.00 97.56 703 VAL A O 1
ATOM 5579 N N . TRP A 1 704 ? -0.263 -0.386 -31.936 1.00 97.81 704 TRP A N 1
ATOM 5580 C CA . TRP A 1 704 ? 0.235 0.504 -32.982 1.00 97.81 704 TRP A CA 1
ATOM 5581 C C . TRP A 1 704 ? -0.116 1.983 -32.737 1.00 97.81 704 TRP A C 1
ATOM 5583 O O . TRP A 1 704 ? 0.580 2.866 -33.255 1.00 97.81 704 TRP A O 1
ATOM 5593 N N . MET A 1 705 ? -1.116 2.267 -31.893 1.00 98.31 705 MET A N 1
ATOM 5594 C CA . MET A 1 705 ? -1.472 3.613 -31.434 1.00 98.31 705 MET A CA 1
ATOM 5595 C C . MET A 1 705 ? -0.637 4.093 -30.241 1.00 98.31 705 MET A C 1
ATOM 5597 O O . MET A 1 705 ? -0.689 5.278 -29.922 1.00 98.31 705 MET A O 1
ATOM 5601 N N . LYS A 1 706 ? 0.129 3.218 -29.577 1.00 98.12 706 LYS A N 1
ATOM 5602 C CA . LYS A 1 706 ? 0.792 3.523 -28.299 1.00 98.12 706 LYS A CA 1
ATOM 5603 C C . LYS A 1 706 ? 2.256 3.909 -28.449 1.00 98.12 706 LYS A C 1
ATOM 5605 O O . LYS A 1 706 ? 2.982 3.324 -29.250 1.00 98.12 706 LYS A O 1
ATOM 5610 N N . THR A 1 707 ? 2.723 4.864 -27.648 1.00 96.31 707 THR A N 1
ATOM 5611 C CA . THR A 1 707 ? 4.106 5.373 -27.691 1.00 96.31 707 THR A CA 1
ATOM 5612 C C . THR A 1 707 ? 5.158 4.302 -27.410 1.00 96.31 707 THR A C 1
ATOM 5614 O O . THR A 1 707 ? 6.236 4.348 -27.997 1.00 96.31 707 THR A O 1
ATOM 5617 N N . ASN A 1 708 ? 4.833 3.313 -26.579 1.00 93.62 708 ASN A N 1
ATOM 5618 C CA . ASN A 1 708 ? 5.714 2.198 -26.234 1.00 93.62 708 ASN A CA 1
ATOM 5619 C C . ASN A 1 708 ? 5.552 0.959 -27.133 1.00 93.62 708 ASN A C 1
ATOM 5621 O O . ASN A 1 708 ? 6.334 0.022 -27.009 1.00 93.62 708 ASN A O 1
ATOM 5625 N N . GLY A 1 709 ? 4.547 0.930 -28.016 1.00 95.19 709 GLY A N 1
ATOM 5626 C CA . GLY A 1 709 ? 4.275 -0.220 -28.882 1.00 95.19 709 GLY A CA 1
ATOM 5627 C C . GLY A 1 709 ? 3.878 -1.506 -28.143 1.00 95.19 709 GLY A C 1
ATOM 5628 O O . GLY A 1 709 ? 4.032 -2.585 -28.708 1.00 95.19 709 GLY A O 1
ATOM 5629 N N . ALA A 1 710 ? 3.392 -1.421 -26.899 1.00 93.62 710 ALA A N 1
ATOM 5630 C CA . ALA A 1 710 ? 3.044 -2.580 -26.073 1.00 93.62 710 ALA A CA 1
ATOM 5631 C C . ALA A 1 710 ? 1.744 -2.355 -25.286 1.00 93.62 710 ALA A C 1
ATOM 5633 O O . ALA A 1 710 ? 1.402 -1.224 -24.940 1.00 93.62 710 ALA A O 1
ATOM 5634 N N . MET A 1 711 ? 1.011 -3.429 -24.967 1.00 94.81 711 MET A N 1
ATOM 5635 C CA . MET A 1 711 ? -0.216 -3.333 -24.156 1.00 94.81 711 MET A CA 1
ATOM 5636 C C . MET A 1 711 ? 0.080 -3.021 -22.681 1.00 94.81 711 MET A C 1
ATOM 5638 O O . MET A 1 711 ? -0.731 -2.360 -22.040 1.00 94.81 711 MET A O 1
ATOM 5642 N N . THR A 1 712 ? 1.250 -3.424 -22.179 1.00 92.69 712 THR A N 1
ATOM 5643 C CA . THR A 1 712 ? 1.701 -3.228 -20.791 1.00 92.69 712 THR A CA 1
ATOM 5644 C C . THR A 1 712 ? 2.839 -2.211 -20.685 1.00 92.69 712 THR A C 1
ATOM 5646 O O . THR A 1 712 ? 3.388 -1.775 -21.702 1.00 92.69 712 THR A O 1
ATOM 5649 N N . GLY A 1 713 ? 3.211 -1.847 -19.454 1.00 81.69 713 GLY A N 1
ATOM 5650 C CA . GLY A 1 713 ? 4.268 -0.878 -19.169 1.00 81.69 713 GLY A CA 1
ATOM 5651 C C . GLY A 1 713 ? 3.903 0.562 -19.532 1.00 81.69 713 GLY A C 1
ATOM 5652 O O . GLY A 1 713 ? 2.848 0.842 -20.105 1.00 81.69 713 GLY A O 1
ATOM 5653 N N . ARG A 1 714 ? 4.802 1.498 -19.212 1.00 92.12 714 ARG A N 1
ATOM 5654 C CA . ARG A 1 714 ? 4.550 2.928 -19.430 1.00 92.12 714 ARG A CA 1
ATOM 5655 C C . ARG A 1 714 ? 4.328 3.238 -20.906 1.00 92.12 714 ARG A C 1
ATOM 5657 O O . ARG A 1 714 ? 5.217 2.995 -21.722 1.00 92.12 714 ARG A O 1
ATOM 5664 N N . GLY A 1 715 ? 3.182 3.825 -21.236 1.00 92.50 715 GLY A N 1
ATOM 5665 C CA . GLY A 1 715 ? 2.813 4.152 -22.608 1.00 92.50 715 GLY A CA 1
ATOM 5666 C C . GLY A 1 715 ? 1.484 4.895 -22.709 1.00 92.50 715 GLY A C 1
ATOM 5667 O O . GLY A 1 715 ? 0.480 4.488 -22.132 1.00 92.50 715 GLY A O 1
ATOM 5668 N N . THR A 1 716 ? 1.483 5.956 -23.507 1.00 97.12 716 THR A N 1
ATOM 5669 C CA . THR A 1 716 ? 0.332 6.820 -23.820 1.00 97.12 716 THR A CA 1
ATOM 5670 C C . THR A 1 716 ? -0.055 6.672 -25.297 1.00 97.12 716 THR A C 1
ATOM 5672 O O . THR A 1 716 ? 0.640 5.990 -26.060 1.00 97.12 716 THR A O 1
ATOM 5675 N N . LEU A 1 717 ? -1.138 7.316 -25.741 1.00 98.06 717 LEU A N 1
ATOM 5676 C CA . LEU A 1 717 ? -1.409 7.456 -27.177 1.00 98.06 717 LEU A CA 1
ATOM 5677 C C . LEU A 1 717 ? -0.300 8.259 -27.871 1.00 98.06 717 LEU A C 1
ATOM 5679 O O . LEU A 1 717 ? 0.222 9.234 -27.330 1.00 98.06 717 LEU A O 1
ATOM 5683 N N . LYS A 1 718 ? 0.059 7.850 -29.090 1.00 97.00 718 LYS A N 1
ATOM 5684 C CA . LYS A 1 718 ? 0.965 8.606 -29.959 1.00 97.00 718 LYS A CA 1
ATOM 5685 C C . LYS A 1 718 ? 0.342 9.946 -30.337 1.00 97.00 718 LYS A C 1
ATOM 5687 O O . LYS A 1 718 ? -0.864 10.052 -30.526 1.00 97.00 718 LYS A O 1
ATOM 5692 N N . GLY A 1 719 ? 1.209 10.931 -30.547 1.00 95.88 719 GLY A N 1
ATOM 5693 C CA . GLY A 1 719 ? 0.813 12.241 -31.043 1.00 95.88 719 GLY A CA 1
ATOM 5694 C C . GLY A 1 719 ? 0.148 13.101 -29.971 1.00 95.88 719 GLY A C 1
ATOM 5695 O O . GLY A 1 719 ? 0.655 13.146 -28.852 1.00 95.88 719 GLY A O 1
ATOM 5696 N N . GLN A 1 720 ? -0.899 13.844 -30.324 1.00 96.12 720 GLN A N 1
ATOM 5697 C CA . GLN A 1 720 ? -1.562 14.819 -29.441 1.00 96.12 720 GLN A CA 1
ATOM 5698 C C . GLN A 1 720 ? -3.083 14.840 -29.675 1.00 96.12 720 GLN A C 1
ATOM 5700 O O . GLN A 1 720 ? -3.506 14.560 -30.799 1.00 96.12 720 GLN A O 1
ATOM 5705 N N . PRO A 1 721 ? -3.902 15.205 -28.671 1.00 98.19 721 PRO A N 1
ATOM 5706 C CA . PRO A 1 721 ? -5.348 15.366 -28.838 1.00 98.19 721 PRO A CA 1
ATOM 5707 C C . PRO A 1 721 ? -5.728 16.217 -30.058 1.00 98.19 721 PRO A C 1
ATOM 5709 O O . PRO A 1 721 ? -5.058 17.200 -30.386 1.00 98.19 721 PRO A O 1
ATOM 5712 N N . GLY A 1 722 ? -6.777 15.807 -30.768 1.00 97.38 722 GLY A N 1
ATOM 5713 C CA . GLY A 1 722 ? -7.218 16.369 -32.046 1.00 97.38 722 GLY A CA 1
ATOM 5714 C C . GLY A 1 722 ? -6.562 15.743 -33.285 1.00 97.38 722 GLY A C 1
ATOM 5715 O O . GLY A 1 722 ? -6.987 16.022 -34.419 1.00 97.38 722 GLY A O 1
ATOM 5716 N N . ASP A 1 723 ? -5.532 14.911 -33.117 1.00 98.12 723 ASP A N 1
ATOM 5717 C CA . ASP A 1 723 ? -4.845 14.240 -34.219 1.00 98.12 723 ASP A CA 1
ATOM 5718 C C . ASP A 1 723 ? -5.516 12.931 -34.662 1.00 98.12 723 ASP A C 1
ATOM 5720 O O . ASP A 1 723 ? -6.570 12.526 -34.176 1.00 98.12 723 ASP A O 1
ATOM 5724 N N . ARG A 1 724 ? -4.908 12.249 -35.639 1.00 97.94 724 ARG A N 1
ATOM 5725 C CA . ARG A 1 724 ? -5.471 11.004 -36.174 1.00 97.94 724 ARG A CA 1
ATOM 5726 C C . ARG A 1 724 ? -5.456 9.842 -35.174 1.00 97.94 724 ARG A C 1
ATOM 5728 O O . ARG A 1 724 ? -6.334 9.000 -35.264 1.00 97.94 724 ARG A O 1
ATOM 5735 N N . TYR A 1 725 ? -4.487 9.760 -34.258 1.00 98.50 725 TYR A N 1
ATOM 5736 C CA . TYR A 1 725 ? -4.424 8.660 -33.289 1.00 98.50 725 TYR A CA 1
ATOM 5737 C C . TYR A 1 725 ? -5.534 8.804 -32.249 1.00 98.50 725 TYR A C 1
ATOM 5739 O O . TYR A 1 725 ? -6.238 7.837 -31.970 1.00 98.50 725 TYR A O 1
ATOM 5747 N N . HIS A 1 726 ? -5.738 10.019 -31.739 1.00 98.69 726 HIS A N 1
ATOM 5748 C CA . HIS A 1 726 ? -6.768 10.304 -30.744 1.00 98.69 726 HIS A CA 1
ATOM 5749 C C . HIS A 1 726 ? -8.173 10.230 -31.345 1.00 98.69 726 HIS A C 1
ATOM 5751 O O . HIS A 1 726 ? -9.050 9.602 -30.756 1.00 98.69 726 HIS A O 1
ATOM 5757 N N . LYS A 1 727 ? -8.372 10.740 -32.569 1.00 98.62 727 LYS A N 1
ATOM 5758 C CA . LYS A 1 727 ? -9.638 10.571 -33.302 1.00 98.62 727 LYS A CA 1
ATOM 5759 C C . LYS A 1 727 ? -9.962 9.113 -33.582 1.00 98.62 727 LYS A C 1
ATOM 5761 O O . LYS A 1 727 ? -11.106 8.704 -33.406 1.00 98.62 727 LYS A O 1
ATOM 5766 N N . THR A 1 728 ? -8.981 8.311 -34.001 1.00 98.75 728 THR A N 1
ATOM 5767 C CA . THR A 1 728 ? -9.214 6.876 -34.192 1.00 98.75 728 THR A CA 1
ATOM 5768 C C . THR A 1 728 ? -9.525 6.191 -32.862 1.00 98.75 728 THR A C 1
ATOM 5770 O O . THR A 1 728 ? -10.425 5.357 -32.827 1.00 98.75 728 THR A O 1
ATOM 5773 N N . TRP A 1 729 ? -8.864 6.565 -31.760 1.00 98.81 729 TRP A N 1
ATOM 5774 C CA . TRP A 1 729 ? -9.203 6.033 -30.440 1.00 98.81 729 TRP A CA 1
ATOM 5775 C C . TRP A 1 729 ? -10.622 6.418 -30.003 1.00 98.81 729 TRP A C 1
ATOM 5777 O O . TRP A 1 729 ? -11.369 5.550 -29.577 1.00 98.81 729 TRP A O 1
ATOM 5787 N N . ALA A 1 730 ? -11.063 7.661 -30.205 1.00 98.75 730 ALA A N 1
ATOM 5788 C CA . ALA A 1 730 ? -12.452 8.057 -29.960 1.00 98.75 730 ALA A CA 1
ATOM 5789 C C . ALA A 1 730 ? -13.448 7.259 -30.827 1.00 98.75 730 ALA A C 1
ATOM 5791 O O . ALA A 1 730 ? -14.443 6.741 -30.324 1.00 98.75 730 ALA A O 1
ATOM 5792 N N . ASN A 1 731 ? -13.149 7.067 -32.117 1.00 98.69 731 ASN A N 1
ATOM 5793 C CA . ASN A 1 731 ? -13.973 6.248 -33.012 1.00 98.69 731 ASN A CA 1
ATOM 5794 C C . ASN A 1 731 ? -13.997 4.764 -32.614 1.00 98.69 731 ASN A C 1
ATOM 5796 O O . ASN A 1 731 ? -14.973 4.079 -32.911 1.00 98.69 731 ASN A O 1
ATOM 5800 N N . TYR A 1 732 ? -12.968 4.261 -31.927 1.00 98.88 732 TYR A N 1
ATOM 5801 C CA . TYR A 1 732 ? -12.945 2.901 -31.387 1.00 98.88 732 TYR A CA 1
ATOM 5802 C C . TYR A 1 732 ? -14.041 2.703 -30.329 1.00 98.88 732 TYR A C 1
ATOM 5804 O O . TYR A 1 732 ? -14.696 1.661 -30.333 1.00 98.88 732 TYR A O 1
ATOM 5812 N N . PHE A 1 733 ? -14.313 3.707 -29.482 1.00 98.81 733 PHE A N 1
ATOM 5813 C CA . PHE A 1 733 ? -15.457 3.672 -28.558 1.00 98.81 733 PHE A CA 1
ATOM 5814 C C . PHE A 1 733 ? -16.784 3.608 -29.314 1.00 98.81 733 PHE A C 1
ATOM 5816 O O . PHE A 1 733 ? -17.629 2.779 -28.990 1.00 98.81 733 PHE A O 1
ATOM 5823 N N . ILE A 1 734 ? -16.953 4.436 -30.351 1.00 98.56 734 ILE A N 1
ATOM 5824 C CA . ILE A 1 734 ? -18.182 4.437 -31.159 1.00 98.56 734 ILE A CA 1
ATOM 5825 C C . ILE A 1 734 ? -18.383 3.079 -31.839 1.00 98.56 734 ILE A C 1
ATOM 5827 O O . ILE A 1 734 ? -19.469 2.516 -31.765 1.00 98.56 734 ILE A O 1
ATOM 5831 N N . ARG A 1 735 ? -17.323 2.499 -32.418 1.00 98.44 735 ARG A N 1
ATOM 5832 C CA . ARG A 1 735 ? -17.371 1.158 -33.019 1.00 98.44 735 ARG A CA 1
ATOM 5833 C C . ARG A 1 735 ? -17.716 0.069 -32.011 1.00 98.44 735 ARG A C 1
ATOM 5835 O O . ARG A 1 735 ? -18.494 -0.820 -32.335 1.00 98.44 735 ARG A O 1
ATOM 5842 N N . PHE A 1 736 ? -17.182 0.138 -30.795 1.00 98.75 736 PHE A N 1
ATOM 5843 C CA . PHE A 1 736 ? -17.559 -0.787 -29.729 1.00 98.75 736 PHE A CA 1
ATOM 5844 C C . PHE A 1 736 ? -19.062 -0.715 -29.419 1.00 98.75 736 PHE A C 1
ATOM 5846 O O . PHE A 1 736 ? -19.723 -1.755 -29.368 1.00 98.75 736 PHE A O 1
ATOM 5853 N N . LEU A 1 737 ? -19.605 0.498 -29.270 1.00 98.69 737 LEU A N 1
ATOM 5854 C CA . LEU A 1 737 ? -21.033 0.709 -29.023 1.00 98.69 737 LEU A CA 1
ATOM 5855 C C . LEU A 1 737 ? -21.892 0.228 -30.206 1.00 98.69 737 LEU A C 1
ATOM 5857 O O . LEU A 1 737 ? -22.905 -0.437 -29.980 1.00 98.69 737 LEU A O 1
ATOM 5861 N N . ASP A 1 738 ? -21.466 0.491 -31.448 1.00 98.38 738 ASP A N 1
ATOM 5862 C CA . ASP A 1 738 ? -22.126 0.006 -32.670 1.00 98.38 738 ASP A CA 1
ATOM 5863 C C . ASP A 1 738 ? -22.204 -1.527 -32.693 1.00 98.38 738 ASP A C 1
ATOM 5865 O O . ASP A 1 738 ? -23.257 -2.098 -32.985 1.00 98.38 738 ASP A O 1
ATOM 5869 N N . GLU A 1 739 ? -21.098 -2.216 -32.393 1.00 98.44 739 GLU A N 1
ATOM 5870 C CA . GLU A 1 739 ? -21.042 -3.678 -32.449 1.00 98.44 739 GLU A CA 1
ATOM 5871 C C . GLU A 1 739 ? -21.865 -4.343 -31.338 1.00 98.44 739 GLU A C 1
ATOM 5873 O O . GLU A 1 739 ? -22.562 -5.319 -31.612 1.00 98.44 739 GLU A O 1
ATOM 5878 N N . TYR A 1 740 ? -21.855 -3.814 -30.110 1.00 98.50 740 TYR A N 1
ATOM 5879 C CA . TYR A 1 740 ? -22.699 -4.341 -29.028 1.00 98.50 740 TYR A CA 1
ATOM 5880 C C . TYR A 1 740 ? -24.194 -4.064 -29.261 1.00 98.50 740 TYR A C 1
ATOM 5882 O O . TYR A 1 740 ? -25.034 -4.920 -28.961 1.00 98.50 740 TYR A O 1
ATOM 5890 N N . ALA A 1 741 ? -24.543 -2.928 -29.877 1.00 97.88 741 ALA A N 1
ATOM 5891 C CA . ALA A 1 741 ? -25.928 -2.598 -30.212 1.00 97.88 741 ALA A CA 1
ATOM 5892 C C . ALA A 1 741 ? -26.565 -3.611 -31.182 1.00 97.88 741 ALA A C 1
ATOM 5894 O O . ALA A 1 741 ? -27.768 -3.863 -31.095 1.00 97.88 741 ALA A O 1
ATOM 5895 N N . LYS A 1 742 ? -25.776 -4.273 -32.046 1.00 98.12 742 LYS A N 1
ATOM 5896 C CA . LYS A 1 742 ? -26.262 -5.360 -32.929 1.00 98.12 742 LYS A CA 1
ATOM 5897 C C . LYS A 1 742 ? -26.822 -6.563 -32.164 1.00 98.12 742 LYS A C 1
ATOM 5899 O O . LYS A 1 742 ? -27.589 -7.336 -32.732 1.00 98.12 742 LYS A O 1
ATOM 5904 N N . TYR A 1 743 ? -26.458 -6.712 -30.891 1.00 98.00 743 TYR A N 1
ATOM 5905 C CA . TYR A 1 743 ? -26.938 -7.766 -29.996 1.00 98.00 743 TYR A CA 1
ATOM 5906 C C . TYR A 1 743 ? -28.002 -7.266 -29.006 1.00 98.00 743 TYR A C 1
ATOM 5908 O O . TYR A 1 743 ? -28.285 -7.947 -28.019 1.00 98.00 743 TYR A O 1
ATOM 5916 N N . ASN A 1 744 ? -28.606 -6.099 -29.272 1.00 96.06 744 ASN A N 1
ATOM 5917 C CA . ASN A 1 744 ? -29.588 -5.423 -28.415 1.00 96.06 744 ASN A CA 1
ATOM 5918 C C . ASN A 1 744 ? -29.059 -5.080 -27.011 1.00 96.06 744 ASN A C 1
ATOM 5920 O O . ASN A 1 744 ? -29.829 -5.012 -26.055 1.00 96.06 744 ASN A O 1
ATOM 5924 N N . LEU A 1 745 ? -27.749 -4.856 -26.881 1.00 97.44 745 LEU A N 1
ATOM 5925 C CA . LEU A 1 745 ? -27.129 -4.388 -25.646 1.00 97.44 745 LEU A CA 1
ATOM 5926 C C . LEU A 1 745 ? -26.791 -2.905 -25.781 1.00 97.44 745 LEU A C 1
ATOM 5928 O O . LEU A 1 745 ? -26.025 -2.504 -26.656 1.00 97.44 745 LEU A O 1
ATOM 5932 N N . THR A 1 746 ? -27.369 -2.092 -24.904 1.00 96.69 746 THR A N 1
ATOM 5933 C CA . THR A 1 746 ? -27.135 -0.647 -24.836 1.00 96.69 746 THR A CA 1
ATOM 5934 C C . THR A 1 746 ? -26.384 -0.294 -23.563 1.00 96.69 746 THR A C 1
ATOM 5936 O O . THR A 1 746 ? -26.620 -0.892 -22.514 1.00 96.69 746 THR A O 1
ATOM 5939 N N . PHE A 1 747 ? -25.519 0.711 -23.647 1.00 98.50 747 PHE A N 1
ATOM 5940 C CA . PHE A 1 747 ? -24.741 1.196 -22.515 1.00 98.50 747 PHE A CA 1
ATOM 5941 C C . PHE A 1 747 ? -25.341 2.482 -21.953 1.00 98.50 747 PHE A C 1
ATOM 5943 O O . PHE A 1 747 ? -25.730 3.376 -22.702 1.00 98.50 747 PHE A O 1
ATOM 5950 N N . TRP A 1 748 ? -25.402 2.551 -20.627 1.00 98.44 748 TRP A N 1
ATOM 5951 C CA . TRP A 1 748 ? -25.733 3.749 -19.865 1.00 98.44 748 TRP A CA 1
ATOM 5952 C C . TRP A 1 748 ? -24.545 4.717 -19.825 1.00 98.44 748 TRP A C 1
ATOM 5954 O O . TRP A 1 748 ? -24.735 5.917 -20.011 1.00 98.44 748 TRP A O 1
ATOM 5964 N N . ALA A 1 749 ? -23.329 4.199 -19.625 1.00 98.75 749 ALA A N 1
ATOM 5965 C CA . ALA A 1 749 ? -22.131 5.021 -19.484 1.00 98.75 749 ALA A CA 1
ATOM 5966 C C . ALA A 1 749 ? -20.884 4.392 -20.124 1.00 98.75 749 ALA A C 1
ATOM 5968 O O . ALA A 1 749 ? -20.823 3.185 -20.370 1.00 98.75 749 ALA A O 1
ATOM 5969 N N . ILE A 1 750 ? -19.856 5.209 -20.335 1.00 98.81 750 ILE A N 1
ATOM 5970 C CA . ILE A 1 750 ? -18.481 4.767 -20.593 1.00 98.81 750 ILE A CA 1
ATOM 5971 C C . ILE A 1 750 ? -17.497 5.531 -19.711 1.00 98.81 750 ILE A C 1
ATOM 5973 O O . ILE A 1 750 ? -17.734 6.689 -19.363 1.00 98.81 750 ILE A O 1
ATOM 5977 N N . THR A 1 751 ? -16.370 4.906 -19.375 1.00 98.81 751 THR A N 1
ATOM 5978 C CA . THR A 1 751 ? -15.249 5.593 -18.723 1.00 98.81 751 THR A CA 1
ATOM 5979 C C . THR A 1 751 ? -14.203 6.004 -19.758 1.00 98.81 751 THR A C 1
ATOM 5981 O O . THR A 1 751 ? -14.000 5.320 -20.762 1.00 98.81 751 THR A O 1
ATOM 5984 N N . ALA A 1 752 ? -13.528 7.136 -19.541 1.00 97.88 752 ALA A N 1
ATOM 5985 C CA . ALA A 1 752 ? -12.513 7.647 -20.472 1.00 97.88 752 ALA A CA 1
ATOM 5986 C C . ALA A 1 752 ? -11.275 6.726 -20.607 1.00 97.88 752 ALA A C 1
ATOM 5988 O O . ALA A 1 752 ? -10.511 6.846 -21.567 1.00 97.88 752 ALA A O 1
ATOM 5989 N N . GLY A 1 753 ? -11.087 5.808 -19.659 1.00 96.25 753 GLY A N 1
ATOM 5990 C CA . GLY A 1 753 ? -10.024 4.807 -19.617 1.00 96.25 753 GLY A CA 1
ATOM 5991 C C . GLY A 1 753 ? -9.871 4.274 -18.198 1.00 96.25 753 GLY A C 1
ATOM 5992 O O . GLY A 1 753 ? -9.937 5.060 -17.263 1.00 96.25 753 GLY A O 1
ATOM 5993 N N . ASN A 1 754 ? -9.673 2.967 -18.047 1.00 98.25 754 ASN A N 1
ATOM 5994 C CA . ASN A 1 754 ? -9.419 2.325 -16.760 1.00 98.25 754 ASN A CA 1
ATOM 5995 C C . ASN A 1 754 ? -8.016 2.676 -16.252 1.00 98.25 754 ASN A C 1
ATOM 5997 O O . ASN A 1 754 ? -7.037 2.438 -16.962 1.00 98.25 754 ASN A O 1
ATOM 6001 N N . GLU A 1 755 ? -7.921 3.143 -15.009 1.00 96.94 755 GLU A N 1
ATOM 6002 C CA . GLU A 1 755 ? -6.675 3.462 -14.302 1.00 96.94 755 GLU A CA 1
ATOM 6003 C C . GLU A 1 755 ? -5.648 4.223 -15.164 1.00 96.94 755 GLU A C 1
ATOM 6005 O O . GLU A 1 755 ? -4.533 3.743 -15.390 1.00 96.94 755 GLU A O 1
ATOM 6010 N N . PRO A 1 756 ? -5.984 5.415 -15.689 1.00 96.44 756 PRO A N 1
ATOM 6011 C CA . PRO A 1 756 ? -5.091 6.207 -16.533 1.00 96.44 756 PRO A CA 1
ATOM 6012 C C . PRO A 1 756 ? -3.710 6.468 -15.914 1.00 96.44 756 PRO A C 1
ATOM 6014 O O . PRO A 1 756 ? -2.745 6.640 -16.661 1.00 96.44 756 PRO A O 1
ATOM 6017 N N . THR A 1 757 ? -3.564 6.463 -14.583 1.00 91.75 757 THR A N 1
ATOM 6018 C CA . THR A 1 757 ? -2.243 6.602 -13.940 1.00 91.75 757 THR A CA 1
ATOM 6019 C C . THR A 1 757 ? -1.353 5.379 -14.070 1.00 91.75 757 THR A C 1
ATOM 6021 O O . THR A 1 757 ? -0.126 5.507 -14.063 1.00 91.75 757 THR A O 1
ATOM 6024 N N . ALA A 1 758 ? -1.937 4.193 -14.241 1.00 84.31 758 ALA A N 1
ATOM 6025 C CA . ALA A 1 758 ? -1.193 2.955 -14.413 1.00 84.31 758 ALA A CA 1
ATOM 6026 C C . ALA A 1 758 ? -0.254 3.017 -15.622 1.00 84.31 758 ALA A C 1
ATOM 6028 O O . ALA A 1 758 ? 0.876 2.527 -15.577 1.00 84.31 758 ALA A O 1
ATOM 6029 N N . GLY A 1 759 ? -0.693 3.669 -16.701 1.00 87.12 759 GLY A N 1
ATOM 6030 C CA . GLY A 1 759 ? 0.100 3.822 -17.917 1.00 87.12 759 GLY A CA 1
ATOM 6031 C C . GLY A 1 759 ? 1.276 4.795 -17.805 1.00 87.12 759 GLY A C 1
ATOM 6032 O O . GLY A 1 759 ? 2.047 4.897 -18.760 1.00 87.12 759 GLY A O 1
ATOM 6033 N N . ASP A 1 760 ? 1.462 5.464 -16.662 1.00 82.19 760 ASP A N 1
ATOM 6034 C CA . ASP A 1 760 ? 2.673 6.229 -16.337 1.00 82.19 760 ASP A CA 1
ATOM 6035 C C . ASP A 1 760 ? 3.720 5.417 -15.550 1.00 82.19 760 ASP A C 1
ATOM 6037 O O . ASP A 1 760 ? 4.867 5.851 -15.395 1.00 82.19 760 ASP A O 1
ATOM 6041 N N . ILE A 1 761 ? 3.374 4.205 -15.106 1.00 67.00 761 ILE A N 1
ATOM 6042 C CA . ILE A 1 761 ? 4.268 3.318 -14.356 1.00 67.00 761 ILE A CA 1
ATOM 6043 C C . ILE A 1 761 ? 5.123 2.497 -15.330 1.00 67.00 761 ILE A C 1
ATOM 6045 O O . ILE A 1 761 ? 4.615 1.726 -16.142 1.00 67.00 761 ILE A O 1
ATOM 6049 N N . ILE A 1 762 ? 6.452 2.632 -15.223 1.00 65.38 762 ILE A N 1
ATOM 6050 C CA . ILE A 1 762 ? 7.440 2.066 -16.169 1.00 65.38 762 ILE A CA 1
ATOM 6051 C C . ILE A 1 762 ? 7.199 0.576 -16.444 1.00 65.38 762 ILE A C 1
ATOM 6053 O O . ILE A 1 762 ? 7.104 0.179 -17.604 1.00 65.38 762 ILE A O 1
ATOM 6057 N N . PHE A 1 763 ? 7.054 -0.225 -15.389 1.00 74.69 763 PHE A N 1
ATOM 6058 C CA . PHE A 1 763 ? 6.882 -1.678 -15.469 1.00 74.69 763 PHE A CA 1
ATOM 6059 C C . PHE A 1 763 ? 5.491 -2.121 -15.011 1.00 74.69 763 PHE A C 1
ATOM 6061 O O . PHE A 1 763 ? 5.366 -3.108 -14.287 1.00 74.69 763 PHE A O 1
ATOM 6068 N N . TYR A 1 764 ? 4.443 -1.380 -15.388 1.00 80.00 764 TYR A N 1
ATOM 6069 C CA . TYR A 1 764 ? 3.081 -1.803 -15.074 1.00 80.00 764 TYR A CA 1
ATOM 6070 C C . TYR A 1 764 ? 2.786 -3.182 -15.702 1.00 80.00 764 TYR A C 1
ATOM 6072 O O . TYR A 1 764 ? 3.017 -3.355 -16.905 1.00 80.00 764 TYR A O 1
ATOM 6080 N N . PRO A 1 765 ? 2.338 -4.179 -14.915 1.00 84.50 765 PRO A N 1
ATOM 6081 C CA . PRO A 1 765 ? 2.439 -5.586 -15.306 1.00 84.50 765 PRO A CA 1
ATOM 6082 C C . PRO A 1 765 ? 1.365 -6.065 -16.291 1.00 84.50 765 PRO A C 1
ATOM 6084 O O . PRO A 1 765 ? 1.532 -7.136 -16.874 1.00 84.50 765 PRO A O 1
ATOM 6087 N N . PHE A 1 766 ? 0.293 -5.300 -16.506 1.00 94.50 766 PHE A N 1
ATOM 6088 C CA . PHE A 1 766 ? -0.818 -5.682 -17.384 1.00 94.50 766 PHE A CA 1
ATOM 6089 C C . PHE A 1 766 ? -1.329 -4.515 -18.243 1.00 94.50 766 PHE A C 1
ATOM 6091 O O . PHE A 1 766 ? -0.667 -3.480 -18.329 1.00 94.50 766 PHE A O 1
ATOM 6098 N N . GLN A 1 767 ? -2.421 -4.723 -18.986 1.00 98.00 767 GLN A N 1
ATOM 6099 C CA . GLN A 1 767 ? -2.951 -3.769 -19.961 1.00 98.00 767 GLN A CA 1
ATOM 6100 C C . GLN A 1 767 ? -3.221 -2.408 -19.311 1.00 98.00 767 GLN A C 1
ATOM 6102 O O . GLN A 1 767 ? -3.966 -2.323 -18.340 1.00 98.00 767 GLN A O 1
ATOM 6107 N N . CYS A 1 768 ? -2.639 -1.347 -19.866 1.00 97.44 768 CYS A N 1
ATOM 6108 C CA . CYS A 1 768 ? -2.868 0.025 -19.413 1.00 97.44 768 CYS A CA 1
ATOM 6109 C C . CYS A 1 768 ? -2.758 1.020 -20.576 1.00 97.44 768 CYS A C 1
ATOM 6111 O O . CYS A 1 768 ? -2.188 0.704 -21.627 1.00 97.44 768 CYS A O 1
ATOM 6113 N N . LEU A 1 769 ? -3.291 2.230 -20.415 1.00 98.19 769 LEU A N 1
ATOM 6114 C CA . LEU A 1 769 ? -3.089 3.349 -21.334 1.00 98.19 769 LEU A CA 1
ATOM 6115 C C . LEU A 1 769 ? -2.969 4.636 -20.525 1.00 98.19 769 LEU A C 1
ATOM 6117 O O . LEU A 1 769 ? -3.911 5.048 -19.859 1.00 98.19 769 LEU A O 1
ATOM 6121 N N . GLY A 1 770 ? -1.787 5.246 -20.576 1.00 96.69 770 GLY A N 1
ATOM 6122 C CA . GLY A 1 770 ? -1.453 6.387 -19.737 1.00 96.69 770 GLY A CA 1
ATOM 6123 C C . GLY A 1 770 ? -2.139 7.665 -20.194 1.00 96.69 770 GLY A C 1
ATOM 6124 O O . GLY A 1 770 ? -2.054 8.015 -21.374 1.00 96.69 770 GLY A O 1
ATOM 6125 N N . PHE A 1 771 ? -2.740 8.381 -19.245 1.00 96.12 771 PHE A N 1
ATOM 6126 C CA . PHE A 1 771 ? -3.169 9.766 -19.419 1.00 96.12 771 PHE A CA 1
ATOM 6127 C C . PHE A 1 771 ? -2.812 10.583 -18.178 1.00 96.12 771 PHE A C 1
ATOM 6129 O O . PHE A 1 771 ? -3.172 10.217 -17.060 1.00 96.12 771 PHE A O 1
ATOM 6136 N N . SER A 1 772 ? -2.189 11.745 -18.386 1.00 95.19 772 SER A N 1
ATOM 6137 C CA . SER A 1 772 ? -2.226 12.809 -17.379 1.00 95.19 772 SER A CA 1
ATOM 6138 C C . SER A 1 772 ? -3.642 13.407 -17.323 1.00 95.19 772 SER A C 1
ATOM 6140 O O . SER A 1 772 ? -4.398 13.271 -18.294 1.00 95.19 772 SER A O 1
ATOM 6142 N N . PRO A 1 773 ? -4.030 14.113 -16.247 1.00 92.38 773 PRO A N 1
ATOM 6143 C CA . PRO A 1 773 ? -5.341 14.752 -16.200 1.00 92.38 773 PRO A CA 1
ATOM 6144 C C . PRO A 1 773 ? -5.530 15.803 -17.309 1.00 92.38 773 PRO A C 1
ATOM 6146 O O . PRO A 1 773 ? -6.629 15.943 -17.838 1.00 92.38 773 PRO A O 1
ATOM 6149 N N . GLU A 1 774 ? -4.469 16.498 -17.732 1.00 95.50 774 GLU A N 1
ATOM 6150 C CA . GLU A 1 774 ? -4.507 17.423 -18.874 1.00 95.50 774 GLU A CA 1
ATOM 6151 C C . GLU A 1 774 ? -4.700 16.677 -20.197 1.00 95.50 774 GLU A C 1
ATOM 6153 O O . GLU A 1 774 ? -5.481 17.110 -21.040 1.00 95.50 774 GLU A O 1
ATOM 6158 N N . HIS A 1 775 ? -4.033 15.533 -20.372 1.00 96.69 775 HIS A N 1
ATOM 6159 C CA . HIS A 1 775 ? -4.199 14.708 -21.566 1.00 96.69 775 HIS A CA 1
ATOM 6160 C C . HIS A 1 775 ? -5.616 14.122 -21.634 1.00 96.69 775 HIS A C 1
ATOM 6162 O O . HIS A 1 775 ? -6.244 14.184 -22.687 1.00 96.69 775 HIS A O 1
ATOM 6168 N N . GLN A 1 776 ? -6.165 13.629 -20.517 1.00 98.44 776 GLN A N 1
ATOM 6169 C CA . GLN A 1 776 ? -7.554 13.163 -20.458 1.00 98.44 776 GLN A CA 1
ATOM 6170 C C . GLN A 1 776 ? -8.538 14.304 -20.764 1.00 98.44 776 GLN A C 1
ATOM 6172 O O . GLN A 1 776 ? -9.450 14.114 -21.567 1.00 98.44 776 GLN A O 1
ATOM 6177 N N . ARG A 1 777 ? -8.331 15.502 -20.195 1.00 98.50 777 ARG A N 1
ATOM 6178 C CA . ARG A 1 777 ? -9.128 16.703 -20.501 1.00 98.50 777 ARG A CA 1
ATOM 6179 C C . ARG A 1 777 ? -9.134 17.010 -21.996 1.00 98.50 777 ARG A C 1
ATOM 6181 O O . ARG A 1 777 ? -10.203 17.169 -22.578 1.00 98.50 777 ARG A O 1
ATOM 6188 N N . ASP A 1 778 ? -7.955 17.095 -22.603 1.00 98.31 778 ASP A N 1
ATOM 6189 C CA . ASP A 1 778 ? -7.808 17.505 -23.999 1.00 98.31 778 ASP A CA 1
ATOM 6190 C C . ASP A 1 778 ? -8.335 16.429 -24.960 1.00 98.31 778 ASP A C 1
ATOM 6192 O O . ASP A 1 778 ? -9.002 16.759 -25.937 1.00 98.31 778 ASP A O 1
ATOM 6196 N N . PHE A 1 779 ? -8.128 15.143 -24.650 1.00 98.75 779 PHE A N 1
ATOM 6197 C CA . PHE A 1 779 ? -8.723 14.030 -25.396 1.00 98.75 779 PHE A CA 1
ATOM 6198 C C . PHE A 1 779 ? -10.258 14.069 -25.360 1.00 98.75 779 PHE A C 1
ATOM 6200 O O . PHE A 1 779 ? -10.910 13.864 -26.384 1.00 98.75 779 PHE A O 1
ATOM 6207 N N . ILE A 1 780 ? -10.855 14.374 -24.204 1.00 98.75 780 ILE A N 1
ATOM 6208 C CA . ILE A 1 780 ? -12.311 14.528 -24.091 1.00 98.75 780 ILE A CA 1
ATOM 6209 C C . ILE A 1 780 ? -12.792 15.750 -24.879 1.00 98.75 780 ILE A C 1
ATOM 6211 O O . ILE A 1 780 ? -13.761 15.644 -25.627 1.00 98.75 780 ILE A O 1
ATOM 6215 N N . ALA A 1 781 ? -12.120 16.894 -24.732 1.00 98.50 781 ALA A N 1
ATOM 6216 C CA . ALA A 1 781 ? -12.516 18.148 -25.364 1.00 98.50 781 ALA A CA 1
ATOM 6217 C C . ALA A 1 781 ? -12.442 18.110 -26.897 1.00 98.50 781 ALA A C 1
ATOM 6219 O O . ALA A 1 781 ? -13.335 18.636 -27.565 1.00 98.50 781 ALA A O 1
ATOM 6220 N N . GLU A 1 782 ? -11.376 17.529 -27.450 1.00 98.50 782 GLU A N 1
ATOM 6221 C CA . GLU A 1 782 ? -11.054 17.626 -28.877 1.00 98.50 782 GLU A CA 1
ATOM 6222 C C . GLU A 1 782 ? -11.451 16.365 -29.673 1.00 98.50 782 GLU A C 1
ATOM 6224 O O . GLU A 1 782 ? -11.662 16.466 -30.884 1.00 98.50 782 GLU A O 1
ATOM 6229 N N . ASP A 1 783 ? -11.610 15.201 -29.021 1.00 98.81 783 ASP A N 1
ATOM 6230 C CA . ASP A 1 783 ? -11.837 13.919 -29.707 1.00 98.81 783 ASP A CA 1
ATOM 6231 C C . ASP A 1 783 ? -13.056 13.137 -29.187 1.00 98.81 783 ASP A C 1
ATOM 6233 O O . ASP A 1 783 ? -14.044 13.002 -29.912 1.00 98.81 783 ASP A O 1
ATOM 6237 N N . LEU A 1 784 ? -13.013 12.611 -27.954 1.00 98.62 784 LEU A N 1
ATOM 6238 C CA . LEU A 1 784 ? -14.029 11.670 -27.453 1.00 98.62 784 LEU A CA 1
ATOM 6239 C C . LEU A 1 784 ? -15.404 12.324 -27.281 1.00 98.62 784 LEU A C 1
ATOM 6241 O O . LEU A 1 784 ? -16.398 11.782 -27.759 1.00 98.62 784 LEU A O 1
ATOM 6245 N N . GLY A 1 785 ? -15.466 13.501 -26.656 1.00 98.31 785 GLY A N 1
ATOM 6246 C CA . GLY A 1 785 ? -16.711 14.247 -26.471 1.00 98.31 785 GLY A CA 1
ATOM 6247 C C . GLY A 1 785 ? -17.395 14.596 -27.800 1.00 98.31 785 GLY A C 1
ATOM 6248 O O . GLY A 1 785 ? -18.551 14.215 -28.006 1.00 98.31 785 GLY A O 1
ATOM 6249 N N . PRO A 1 786 ? -16.690 15.236 -28.757 1.00 98.25 786 PRO A N 1
ATOM 6250 C CA . PRO A 1 786 ? -17.226 15.492 -30.092 1.00 98.25 786 PRO A CA 1
ATOM 6251 C C . PRO A 1 786 ? -17.637 14.227 -30.860 1.00 98.25 786 PRO A C 1
ATOM 6253 O O . PRO A 1 786 ? -18.643 14.254 -31.572 1.00 98.25 786 PRO A O 1
ATOM 6256 N N . ALA A 1 787 ? -16.892 13.121 -30.741 1.00 98.25 787 ALA A N 1
ATOM 6257 C CA . ALA A 1 787 ? -17.247 11.859 -31.394 1.00 98.25 787 ALA A CA 1
ATOM 6258 C C . ALA A 1 787 ? -18.568 11.290 -30.851 1.00 98.25 787 ALA A C 1
ATOM 6260 O O . ALA A 1 787 ? -19.437 10.913 -31.636 1.00 98.25 787 ALA A O 1
ATOM 6261 N N . LEU A 1 788 ? -18.757 11.302 -29.527 1.00 97.88 788 LEU A N 1
ATOM 6262 C CA . LEU A 1 788 ? -20.004 10.879 -28.884 1.00 97.88 788 LEU A CA 1
ATOM 6263 C C . LEU A 1 788 ? -21.176 11.773 -29.297 1.00 97.88 788 LEU A C 1
ATOM 6265 O O . LEU A 1 788 ? -22.201 11.263 -29.750 1.00 97.88 788 LEU A O 1
ATOM 6269 N N . ALA A 1 789 ? -21.005 13.096 -29.225 1.00 96.75 789 ALA A N 1
ATOM 6270 C CA . ALA A 1 789 ? -22.049 14.067 -29.550 1.00 96.75 789 ALA A CA 1
ATOM 6271 C C . ALA A 1 789 ? -22.515 14.003 -31.017 1.00 96.75 789 ALA A C 1
ATOM 6273 O O . ALA A 1 789 ? -23.690 14.245 -31.300 1.00 96.75 789 ALA A O 1
ATOM 6274 N N . ASN A 1 790 ? -21.614 13.654 -31.943 1.00 96.88 790 ASN A N 1
ATOM 6275 C CA . ASN A 1 790 ? -21.917 13.495 -33.370 1.00 96.88 790 ASN A CA 1
ATOM 6276 C C . ASN A 1 790 ? -22.408 12.086 -33.748 1.00 96.88 790 ASN A C 1
ATOM 6278 O O . ASN A 1 790 ? -22.773 11.856 -34.902 1.00 96.88 790 ASN A O 1
ATOM 6282 N N . SER A 1 791 ? -22.405 11.146 -32.804 1.00 96.69 791 SER A N 1
ATOM 6283 C CA . SER A 1 791 ? -22.899 9.784 -33.002 1.00 96.69 791 SER A CA 1
ATOM 6284 C C . SER A 1 791 ? -24.363 9.634 -32.565 1.00 96.69 791 SER A C 1
ATOM 6286 O O . SER A 1 791 ? -24.991 10.553 -32.032 1.00 96.69 791 SER A O 1
ATOM 6288 N N . SER A 1 792 ? -24.917 8.436 -32.751 1.00 95.38 792 SER A N 1
ATOM 6289 C CA . SER A 1 792 ? -26.220 8.043 -32.198 1.00 95.38 792 SER A CA 1
ATOM 6290 C C . SER A 1 792 ? -26.215 7.938 -30.662 1.00 95.38 792 SER A C 1
ATOM 6292 O O . SER A 1 792 ? -27.285 7.903 -30.057 1.00 95.38 792 SER A O 1
ATOM 6294 N N . TYR A 1 793 ? -25.037 7.961 -30.028 1.00 96.31 793 TYR A N 1
ATOM 6295 C CA . TYR A 1 793 ? -24.822 7.776 -28.590 1.00 96.31 793 TYR A CA 1
ATOM 6296 C C . TYR A 1 793 ? -24.662 9.082 -27.804 1.00 96.31 793 TYR A C 1
ATOM 6298 O O . TYR A 1 793 ? -24.170 9.061 -26.685 1.00 96.31 793 TYR A O 1
ATOM 6306 N N . LYS A 1 794 ? -25.110 10.227 -28.331 1.00 91.50 794 LYS A N 1
ATOM 6307 C CA . LYS A 1 794 ? -25.018 11.541 -27.655 1.00 91.50 794 LYS A CA 1
ATOM 6308 C C . LYS A 1 794 ? -25.644 11.621 -26.248 1.00 91.50 794 LYS A C 1
ATOM 6310 O O . LYS A 1 794 ? -25.442 12.615 -25.565 1.00 91.50 794 LYS A O 1
ATOM 6315 N N . GLY A 1 795 ? -26.470 10.641 -25.869 1.00 93.00 795 GLY A N 1
ATOM 6316 C CA . GLY A 1 795 ? -27.102 10.537 -24.550 1.00 93.00 795 GLY A CA 1
ATOM 6317 C C . GLY A 1 795 ? -26.422 9.549 -23.598 1.00 93.00 795 GLY A C 1
ATOM 6318 O O . GLY A 1 795 ? -26.978 9.288 -22.539 1.00 93.00 795 GLY A O 1
ATOM 6319 N N . ILE A 1 796 ? -25.282 8.959 -23.980 1.00 97.44 796 ILE A N 1
ATOM 6320 C CA . ILE A 1 796 ? -24.491 8.113 -23.081 1.00 97.44 796 ILE A CA 1
ATOM 6321 C C . ILE A 1 796 ? -23.716 8.989 -22.096 1.00 97.44 796 ILE A C 1
ATOM 6323 O O . ILE A 1 796 ? -23.200 10.044 -22.463 1.00 97.44 796 ILE A O 1
ATOM 6327 N N . GLU A 1 797 ? -23.615 8.540 -20.853 1.00 98.38 797 GLU A N 1
ATOM 6328 C CA . GLU A 1 797 ? -22.888 9.260 -19.815 1.00 98.38 797 GLU A CA 1
ATOM 6329 C C . GLU A 1 797 ? -21.374 9.027 -19.955 1.00 98.38 797 GLU A C 1
ATOM 6331 O O . GLU A 1 797 ? -20.927 7.893 -20.159 1.00 98.38 797 GLU A O 1
ATOM 6336 N N . LEU A 1 798 ? -20.568 10.081 -19.808 1.00 98.69 798 LEU A N 1
ATOM 6337 C CA . LEU A 1 798 ? -19.107 9.974 -19.801 1.00 98.69 798 LEU A CA 1
ATOM 6338 C C . LEU A 1 798 ? -18.550 10.182 -18.392 1.00 98.69 798 LEU A C 1
ATOM 6340 O O . LEU A 1 798 ? -18.764 11.220 -17.755 1.00 98.69 798 LEU A O 1
ATOM 6344 N N . ILE A 1 799 ? -17.786 9.190 -17.938 1.00 98.81 799 ILE A N 1
ATOM 6345 C CA . ILE A 1 799 ? -17.163 9.144 -16.618 1.00 98.81 799 ILE A CA 1
ATOM 6346 C C . ILE A 1 799 ? -15.649 9.364 -16.755 1.00 98.81 799 ILE A C 1
ATOM 6348 O O . ILE A 1 799 ? -14.965 8.658 -17.500 1.00 98.81 799 ILE A O 1
ATOM 6352 N N . ILE A 1 800 ? -15.114 10.342 -16.023 1.00 98.50 800 ILE A N 1
ATOM 6353 C CA . ILE A 1 800 ? -13.670 10.637 -15.976 1.00 98.50 800 ILE A CA 1
ATOM 6354 C C . ILE A 1 800 ? -12.985 9.947 -14.794 1.00 98.50 800 ILE A C 1
ATOM 6356 O O . ILE A 1 800 ? -13.656 9.379 -13.933 1.00 98.50 800 ILE A O 1
ATOM 6360 N N . LEU A 1 801 ? -11.655 10.060 -14.724 1.00 97.94 801 LEU A N 1
ATOM 6361 C CA . LEU A 1 801 ? -10.793 9.394 -13.743 1.00 97.94 801 LEU A CA 1
ATOM 6362 C C . LEU A 1 801 ? -10.791 7.863 -13.888 1.00 97.94 801 LEU A C 1
ATOM 6364 O O . LEU A 1 801 ? -9.861 7.367 -14.507 1.00 97.94 801 LEU A O 1
ATOM 6368 N N . ASP A 1 802 ? -11.802 7.157 -13.363 1.00 98.38 802 ASP A N 1
ATOM 6369 C CA . ASP A 1 802 ? -11.872 5.679 -13.307 1.00 98.38 802 ASP A CA 1
ATOM 6370 C C . ASP A 1 802 ? -10.579 5.068 -12.731 1.00 98.38 802 ASP A C 1
ATOM 6372 O O . ASP A 1 802 ? -9.945 4.191 -13.315 1.00 98.38 802 ASP A O 1
ATOM 6376 N N . ASP A 1 803 ? -10.140 5.648 -11.611 1.00 97.62 803 ASP A N 1
ATOM 6377 C CA . ASP A 1 803 ? -8.863 5.379 -10.947 1.00 97.62 803 ASP A CA 1
ATOM 6378 C C . ASP A 1 803 ? -8.995 5.627 -9.433 1.00 97.62 803 ASP A C 1
ATOM 6380 O O . ASP A 1 803 ? -10.044 6.013 -8.912 1.00 97.62 803 ASP A O 1
ATOM 6384 N N . GLN A 1 804 ? -7.909 5.439 -8.693 1.00 90.38 804 GLN A N 1
ATOM 6385 C CA . GLN A 1 804 ? -7.852 5.586 -7.245 1.00 90.38 804 GLN A CA 1
ATOM 6386 C C . GLN A 1 804 ? -8.301 6.980 -6.786 1.00 90.38 804 GLN A C 1
ATOM 6388 O O . GLN A 1 804 ? -7.797 8.009 -7.248 1.00 90.38 804 GLN A O 1
ATOM 6393 N N . ARG A 1 805 ? -9.168 7.038 -5.765 1.00 87.38 805 ARG A N 1
ATOM 6394 C CA . ARG A 1 805 ? -9.684 8.317 -5.233 1.00 87.38 805 ARG A CA 1
ATOM 6395 C C . ARG A 1 805 ? -8.612 9.274 -4.696 1.00 87.38 805 ARG A C 1
ATOM 6397 O O . ARG A 1 805 ? -8.901 10.445 -4.483 1.00 87.38 805 ARG A O 1
ATOM 6404 N N . VAL A 1 806 ? -7.380 8.808 -4.469 1.00 82.38 806 VAL A N 1
ATOM 6405 C CA . VAL A 1 806 ? -6.242 9.641 -4.022 1.00 82.38 806 VAL A CA 1
ATOM 6406 C C . VAL A 1 806 ? -5.878 10.725 -5.038 1.00 82.38 806 VAL A C 1
ATOM 6408 O O . VAL A 1 806 ? -5.249 11.718 -4.688 1.00 82.38 806 VAL A O 1
ATOM 6411 N N . MET A 1 807 ? -6.283 10.530 -6.293 1.00 85.50 807 MET A N 1
ATOM 6412 C CA . MET A 1 807 ? -6.098 11.481 -7.382 1.00 85.50 807 MET A CA 1
ATOM 6413 C C . MET A 1 807 ? -7.062 12.676 -7.302 1.00 85.50 807 MET A C 1
ATOM 6415 O O . MET A 1 807 ? -6.907 13.669 -8.021 1.00 85.50 807 MET A O 1
ATOM 6419 N N . LEU A 1 808 ? -8.059 12.601 -6.419 1.00 84.38 808 LEU A N 1
ATOM 6420 C CA . LEU A 1 808 ? -9.015 13.665 -6.159 1.00 84.38 808 LEU A CA 1
ATOM 6421 C C . LEU A 1 808 ? -8.552 14.579 -5.014 1.00 84.38 808 LEU A C 1
ATOM 6423 O O . LEU A 1 808 ? -7.909 14.113 -4.073 1.00 84.38 808 LEU A O 1
ATOM 6427 N N . PRO A 1 809 ? -8.888 15.883 -5.061 1.00 88.38 809 PRO A N 1
ATOM 6428 C CA . PRO A 1 809 ? -9.703 16.558 -6.082 1.00 88.38 809 PRO A CA 1
ATOM 6429 C C . PRO A 1 809 ? -8.929 16.998 -7.338 1.00 88.38 809 PRO A C 1
ATOM 6431 O O . PRO A 1 809 ? -9.536 17.538 -8.259 1.00 88.38 809 PRO A O 1
ATOM 6434 N N . TYR A 1 810 ? -7.606 16.798 -7.398 1.00 87.81 810 TYR A N 1
ATOM 6435 C CA . TYR A 1 810 ? -6.745 17.381 -8.439 1.00 87.81 810 TYR A CA 1
ATOM 6436 C C . TYR A 1 810 ? -7.192 17.034 -9.865 1.00 87.81 810 TYR A C 1
ATOM 6438 O O . TYR A 1 810 ? -7.324 17.928 -10.700 1.00 87.81 810 TYR A O 1
ATOM 6446 N N . TRP A 1 811 ? -7.487 15.761 -10.137 1.00 92.88 811 TRP A N 1
ATOM 6447 C CA . TRP A 1 811 ? -7.912 15.330 -11.471 1.00 92.88 811 TRP A CA 1
ATOM 6448 C C . TRP A 1 811 ? -9.211 16.001 -11.920 1.00 92.88 811 TRP A C 1
ATOM 6450 O O . TRP A 1 811 ? -9.298 16.529 -13.029 1.00 92.88 811 TRP A O 1
ATOM 6460 N N . ALA A 1 812 ? -10.199 16.033 -11.021 1.00 94.00 812 ALA A N 1
ATOM 6461 C CA . ALA A 1 812 ? -11.472 16.699 -11.253 1.00 94.00 812 ALA A CA 1
ATOM 6462 C C . ALA A 1 812 ? -11.260 18.192 -11.515 1.00 94.00 812 ALA A C 1
ATOM 6464 O O . ALA A 1 812 ? -11.845 18.740 -12.440 1.00 94.00 812 ALA A O 1
ATOM 6465 N N . GLU A 1 813 ? -10.370 18.850 -10.767 1.00 91.00 813 GLU A N 1
ATOM 6466 C CA . GLU A 1 813 ? -10.064 20.257 -11.001 1.00 91.00 813 GLU A CA 1
ATOM 6467 C C . GLU A 1 813 ? -9.466 20.533 -12.377 1.00 91.00 813 GLU A C 1
ATOM 6469 O O . GLU A 1 813 ? -9.853 21.511 -13.012 1.00 91.00 813 GLU A O 1
ATOM 6474 N N . VAL A 1 814 ? -8.518 19.719 -12.834 1.00 91.31 814 VAL A N 1
ATOM 6475 C CA . VAL A 1 814 ? -7.874 19.932 -14.136 1.00 91.31 814 VAL A CA 1
ATOM 6476 C C . VAL A 1 814 ? -8.871 19.741 -15.276 1.00 91.31 814 VAL A C 1
ATOM 6478 O O . VAL A 1 814 ? -8.884 20.544 -16.210 1.00 91.31 814 VAL A O 1
ATOM 6481 N N . VAL A 1 815 ? -9.709 18.705 -15.194 1.00 97.19 815 VAL A N 1
ATOM 6482 C CA . VAL A 1 815 ? -10.638 18.348 -16.269 1.00 97.19 815 VAL A CA 1
ATOM 6483 C C . VAL A 1 815 ? -11.896 19.228 -16.249 1.00 97.19 815 VAL A C 1
ATOM 6485 O O . VAL A 1 815 ? -12.246 19.813 -17.272 1.00 97.19 815 VAL A O 1
ATOM 6488 N N . LEU A 1 816 ? -12.550 19.383 -15.091 1.00 96.75 816 LEU A N 1
ATOM 6489 C CA . LEU A 1 816 ? -13.857 20.050 -14.964 1.00 96.75 816 LEU A CA 1
ATOM 6490 C C . LEU A 1 816 ? -13.784 21.585 -14.902 1.00 96.75 816 LEU A C 1
ATOM 6492 O O . LEU A 1 816 ? -14.809 22.264 -14.938 1.00 96.75 816 LEU A O 1
ATOM 6496 N N . LYS A 1 817 ? -12.585 22.175 -14.789 1.00 94.06 817 LYS A N 1
ATOM 6497 C CA . LYS A 1 817 ? -12.418 23.635 -14.936 1.00 94.06 817 LYS A CA 1
ATOM 6498 C C . LYS A 1 817 ? -12.330 24.076 -16.397 1.00 94.06 817 LYS A C 1
ATOM 6500 O O . LYS A 1 817 ? -12.412 25.278 -16.653 1.00 94.06 817 LYS A O 1
ATOM 6505 N N . ASP A 1 818 ? -12.161 23.151 -17.342 1.00 95.75 818 ASP A N 1
ATOM 6506 C CA . ASP A 1 818 ? -12.147 23.473 -18.768 1.00 95.75 818 ASP A CA 1
ATOM 6507 C C . ASP A 1 818 ? -13.544 23.303 -19.380 1.00 95.75 818 ASP A C 1
ATOM 6509 O O . ASP A 1 818 ? -14.016 22.171 -19.530 1.00 95.75 818 ASP A O 1
ATOM 6513 N N . PRO A 1 819 ? -14.213 24.397 -19.785 1.00 95.88 819 PRO A N 1
ATOM 6514 C CA . PRO A 1 819 ? -15.574 24.335 -20.305 1.00 95.88 819 PRO A CA 1
ATOM 6515 C C . PRO A 1 819 ? -15.705 23.509 -21.593 1.00 95.88 819 PRO A C 1
ATOM 6517 O O . PRO A 1 819 ? -16.793 23.005 -21.861 1.00 95.88 819 PRO A O 1
ATOM 6520 N N . LYS A 1 820 ? -14.632 23.338 -22.383 1.00 97.06 820 LYS A N 1
ATOM 6521 C CA . LYS A 1 820 ? -14.684 22.514 -23.599 1.00 97.06 820 LYS A CA 1
ATOM 6522 C C . LYS A 1 820 ? -14.828 21.029 -23.286 1.00 97.06 820 LYS A C 1
ATOM 6524 O O . LYS A 1 820 ? -15.577 20.353 -23.984 1.00 97.06 820 LYS A O 1
ATOM 6529 N N . ALA A 1 821 ? -14.111 20.536 -22.276 1.00 96.44 821 ALA A N 1
ATOM 6530 C CA . ALA A 1 821 ? -14.204 19.145 -21.831 1.00 96.44 821 ALA A CA 1
ATOM 6531 C C . ALA A 1 821 ? -15.482 18.925 -21.013 1.00 96.44 821 ALA A C 1
ATOM 6533 O O . ALA A 1 821 ? -16.225 17.974 -21.233 1.00 96.44 821 ALA A O 1
ATOM 6534 N N . THR A 1 822 ? -15.755 19.858 -20.104 1.00 96.69 822 THR A N 1
ATOM 6535 C CA . THR A 1 822 ? -16.789 19.758 -19.069 1.00 96.69 822 THR A CA 1
ATOM 6536 C C . THR A 1 822 ? -18.199 19.546 -19.621 1.00 96.69 822 THR A C 1
ATOM 6538 O O . THR A 1 822 ? -18.973 18.806 -19.029 1.00 96.69 822 THR A O 1
ATOM 6541 N N . GLN A 1 823 ? -18.530 20.129 -20.777 1.00 96.19 823 GLN A N 1
ATOM 6542 C CA . GLN A 1 823 ? -19.848 19.963 -21.413 1.00 96.19 823 GLN A CA 1
ATOM 6543 C C . GLN A 1 823 ? -20.185 18.515 -21.815 1.00 96.19 823 GLN A C 1
ATOM 6545 O O . GLN A 1 823 ? -21.343 18.225 -22.097 1.00 96.19 823 GLN A O 1
ATOM 6550 N N . TYR A 1 824 ? -19.182 17.635 -21.890 1.00 98.12 824 TYR A N 1
ATOM 6551 C CA . TYR A 1 824 ? -19.347 16.230 -22.263 1.00 98.12 824 TYR A CA 1
ATOM 6552 C C . TYR A 1 824 ? -19.292 15.278 -21.069 1.00 98.12 824 TYR A C 1
ATOM 6554 O O . TYR A 1 824 ? -19.449 14.084 -21.272 1.00 98.12 824 TYR A O 1
ATOM 6562 N N . ILE A 1 825 ? -18.992 15.768 -19.864 1.00 98.44 825 ILE A N 1
ATOM 6563 C CA . ILE A 1 825 ? -18.706 14.930 -18.697 1.00 98.44 825 ILE A CA 1
ATOM 6564 C C . ILE A 1 825 ? -19.905 14.941 -17.764 1.00 98.44 825 ILE A C 1
ATOM 6566 O O . ILE A 1 825 ? -20.462 15.998 -17.480 1.00 98.44 825 ILE A O 1
ATOM 6570 N N . ASN A 1 826 ? -20.244 13.775 -17.227 1.00 98.44 826 ASN A N 1
ATOM 6571 C CA . ASN A 1 826 ? -21.372 13.636 -16.318 1.00 98.44 826 ASN A CA 1
ATOM 6572 C C . ASN A 1 826 ? -20.950 13.217 -14.906 1.00 98.44 826 ASN A C 1
ATOM 6574 O O . ASN A 1 826 ? -21.546 13.657 -13.922 1.00 98.44 826 ASN A O 1
ATOM 6578 N N . GLY A 1 827 ? -19.904 12.393 -14.792 1.00 98.06 827 GLY A N 1
ATOM 6579 C CA . GLY A 1 827 ? -19.496 11.826 -13.512 1.00 98.06 827 GLY A CA 1
ATOM 6580 C C . GLY A 1 827 ? -18.010 11.514 -13.395 1.00 98.06 827 GLY A C 1
ATOM 6581 O O . GLY A 1 827 ? -17.231 11.650 -14.341 1.00 98.06 827 GLY A O 1
ATOM 6582 N N . ILE A 1 828 ? -17.619 11.095 -12.195 1.00 98.75 828 ILE A N 1
ATOM 6583 C CA . ILE A 1 828 ? -16.242 10.776 -11.815 1.00 98.75 828 ILE A CA 1
ATOM 6584 C C . ILE A 1 828 ? -16.218 9.365 -11.219 1.00 98.75 828 ILE A C 1
ATOM 6586 O O . ILE A 1 828 ? -16.888 9.100 -10.216 1.00 98.75 828 ILE A O 1
ATOM 6590 N N . GLY A 1 829 ? -15.444 8.477 -11.841 1.00 98.25 829 GLY A N 1
ATOM 6591 C CA . GLY A 1 829 ? -15.260 7.090 -11.420 1.00 98.25 829 GLY A CA 1
ATOM 6592 C C . GLY A 1 829 ? -14.117 6.965 -10.419 1.00 98.25 829 GLY A C 1
ATOM 6593 O O . GLY A 1 829 ? -13.064 7.573 -10.622 1.00 98.25 829 GLY A O 1
ATOM 6594 N N . ILE A 1 830 ? -14.321 6.203 -9.342 1.00 97.69 830 ILE A N 1
ATOM 6595 C CA . ILE A 1 830 ? -13.317 5.991 -8.287 1.00 97.69 830 ILE A CA 1
ATOM 6596 C C . ILE A 1 830 ? -13.099 4.511 -7.950 1.00 97.69 830 ILE A C 1
ATOM 6598 O O . ILE A 1 830 ? -14.051 3.733 -7.842 1.00 97.69 830 ILE A O 1
ATOM 6602 N N . HIS A 1 831 ? -11.835 4.152 -7.715 1.00 95.94 831 HIS A N 1
ATOM 6603 C CA . HIS A 1 831 ? -11.388 2.830 -7.258 1.00 95.94 831 HIS A CA 1
ATOM 6604 C C . HIS A 1 831 ? -10.945 2.862 -5.780 1.00 95.94 831 HIS A C 1
ATOM 6606 O O . HIS A 1 831 ? -10.619 3.923 -5.236 1.00 95.94 831 HIS A O 1
ATOM 6612 N N . TRP A 1 832 ? -10.930 1.684 -5.141 1.00 86.25 832 TRP A N 1
ATOM 6613 C CA . TRP A 1 832 ? -10.804 1.495 -3.681 1.00 86.25 832 TRP A CA 1
ATOM 6614 C C . TRP A 1 832 ? -9.383 1.181 -3.153 1.00 86.25 832 TRP A C 1
ATOM 6616 O O . TRP A 1 832 ? -9.099 1.306 -1.958 1.00 86.25 832 TRP A O 1
ATOM 6626 N N . TYR A 1 833 ? -8.460 0.736 -4.006 1.00 75.38 833 TYR A N 1
ATOM 6627 C CA . TYR A 1 833 ? -7.244 0.022 -3.578 1.00 75.38 833 TYR A CA 1
ATOM 6628 C C . TYR A 1 833 ? -6.178 0.876 -2.882 1.00 75.38 833 TYR A C 1
ATOM 6630 O O . TYR A 1 833 ? -5.251 0.328 -2.290 1.00 75.38 833 TYR A O 1
ATOM 6638 N N . LEU A 1 834 ? -6.289 2.205 -2.925 1.00 60.84 834 LEU A N 1
ATOM 6639 C CA . LEU A 1 834 ? -5.379 3.130 -2.237 1.00 60.84 834 LEU A CA 1
ATOM 6640 C C . LEU A 1 834 ? -6.069 3.967 -1.151 1.00 60.84 834 LEU A C 1
ATOM 6642 O O . LEU A 1 834 ? -5.520 4.966 -0.683 1.00 60.84 834 LEU A O 1
ATOM 6646 N N . ASP A 1 835 ? -7.255 3.557 -0.702 1.00 68.88 835 ASP A N 1
ATOM 6647 C CA . ASP A 1 835 ? -8.074 4.322 0.239 1.00 68.88 835 ASP A CA 1
ATOM 6648 C C . ASP A 1 835 ? -7.370 4.663 1.555 1.00 68.88 835 ASP A C 1
ATOM 6650 O O . ASP A 1 835 ? -7.640 5.705 2.149 1.00 68.88 835 ASP A O 1
ATOM 6654 N N . PHE A 1 836 ? -6.439 3.829 2.008 1.00 61.25 836 PHE A N 1
ATOM 6655 C CA . PHE A 1 836 ? -5.681 4.062 3.236 1.00 61.25 836 PHE A CA 1
ATOM 6656 C C . PHE A 1 836 ? -4.672 5.224 3.135 1.00 61.25 836 PHE A C 1
ATOM 6658 O O . PHE A 1 836 ? -4.164 5.663 4.167 1.00 61.25 836 PHE A O 1
ATOM 6665 N N . LEU A 1 837 ? -4.377 5.731 1.930 1.00 35.94 837 LEU A N 1
ATOM 6666 C CA . LEU A 1 837 ? -3.403 6.808 1.708 1.00 35.94 837 LEU A CA 1
ATOM 6667 C C . LEU A 1 837 ? -3.972 8.214 1.935 1.00 35.94 837 LEU A C 1
ATOM 6669 O O . LEU A 1 837 ? -3.203 9.139 2.199 1.00 35.94 837 LEU A O 1
ATOM 6673 N N . ALA A 1 838 ? -5.293 8.397 1.839 1.00 51.78 838 ALA A N 1
ATOM 6674 C CA . ALA A 1 838 ? -5.917 9.714 1.941 1.00 51.78 838 ALA A CA 1
ATOM 6675 C C . ALA A 1 838 ? -7.231 9.679 2.746 1.00 51.78 838 ALA A C 1
ATOM 6677 O O . ALA A 1 838 ? -8.107 8.848 2.483 1.00 51.78 838 ALA A O 1
ATOM 6678 N N . PRO A 1 839 ? -7.426 10.604 3.709 1.00 66.69 839 PRO A N 1
ATOM 6679 C CA . PRO A 1 839 ? -8.718 10.784 4.363 1.00 66.69 839 PRO A CA 1
ATOM 6680 C C . PRO A 1 839 ? -9.830 11.073 3.347 1.00 66.69 839 PRO A C 1
ATOM 6682 O O . PRO A 1 839 ? -9.620 11.805 2.377 1.00 66.69 839 PRO A O 1
ATOM 6685 N N . ILE A 1 840 ? -11.032 10.546 3.593 1.00 76.12 840 ILE A N 1
ATOM 6686 C CA . ILE A 1 840 ? -12.170 10.726 2.679 1.00 76.12 840 ILE A CA 1
ATOM 6687 C C . ILE A 1 840 ? -12.601 12.180 2.505 1.00 76.12 840 ILE A C 1
ATOM 6689 O O . ILE A 1 840 ? -12.883 12.596 1.382 1.00 76.12 840 ILE A O 1
ATOM 6693 N N . ASP A 1 841 ? -12.507 12.976 3.570 1.00 67.12 841 ASP A N 1
ATOM 6694 C CA . ASP A 1 841 ? -12.845 14.401 3.541 1.00 67.12 841 ASP A CA 1
ATOM 6695 C C . ASP A 1 841 ? -11.974 15.201 2.559 1.00 67.12 841 ASP A C 1
ATOM 6697 O O . ASP A 1 841 ? -12.415 16.212 2.012 1.00 67.12 841 ASP A O 1
ATOM 6701 N N . LEU A 1 842 ? -10.736 14.748 2.321 1.00 72.12 842 LEU A N 1
ATOM 6702 C CA . LEU A 1 842 ? -9.774 15.389 1.419 1.00 72.12 842 LEU A CA 1
ATOM 6703 C C . LEU A 1 842 ? -9.831 14.850 -0.015 1.00 72.12 842 LEU A C 1
ATOM 6705 O O . LEU A 1 842 ? -9.068 15.323 -0.849 1.00 72.12 842 LEU A O 1
ATOM 6709 N N . THR A 1 843 ? -10.715 13.891 -0.302 1.00 83.62 843 THR A N 1
ATOM 6710 C CA . THR A 1 843 ? -10.875 13.290 -1.634 1.00 83.62 843 THR A CA 1
ATOM 6711 C C . THR A 1 843 ? -12.309 13.461 -2.129 1.00 83.62 843 THR A C 1
ATOM 6713 O O . THR A 1 843 ? -12.584 14.383 -2.895 1.00 83.62 843 THR A O 1
ATOM 6716 N N . LEU A 1 844 ? -13.247 12.635 -1.663 1.00 86.12 844 LEU A N 1
ATOM 6717 C CA . LEU A 1 844 ? -14.620 12.596 -2.180 1.00 86.12 844 LEU A CA 1
ATOM 6718 C C . LEU A 1 844 ? -15.424 13.821 -1.755 1.00 86.12 844 LEU A C 1
ATOM 6720 O O . LEU A 1 844 ? -15.987 14.515 -2.601 1.00 86.12 844 LEU A O 1
ATOM 6724 N N . SER A 1 845 ? -15.409 14.143 -0.459 1.00 83.81 845 SER A N 1
ATOM 6725 C CA . SER A 1 845 ? -16.215 15.237 0.085 1.00 83.81 845 SER A CA 1
ATOM 6726 C C . SER A 1 845 ? -15.796 16.563 -0.533 1.00 83.81 845 SER A C 1
ATOM 6728 O O . SER A 1 845 ? -16.638 17.272 -1.074 1.00 83.81 845 SER A O 1
ATOM 6730 N N . ILE A 1 846 ? -14.501 16.897 -0.536 1.00 82.38 846 ILE A N 1
ATOM 6731 C CA . ILE A 1 846 ? -14.024 18.135 -1.169 1.00 82.38 846 ILE A CA 1
ATOM 6732 C C . ILE A 1 846 ? -14.327 18.186 -2.675 1.00 82.38 846 ILE A C 1
ATOM 6734 O O . ILE A 1 846 ? -14.698 19.249 -3.165 1.00 82.38 846 ILE A O 1
ATOM 6738 N N . THR A 1 847 ? -14.245 17.061 -3.395 1.00 88.06 847 THR A N 1
ATOM 6739 C CA . THR A 1 847 ? -14.575 17.010 -4.830 1.00 88.06 847 THR A CA 1
ATOM 6740 C C . THR A 1 847 ? -16.043 17.325 -5.069 1.00 88.06 847 THR A C 1
ATOM 6742 O O . THR A 1 847 ? -16.339 18.188 -5.890 1.00 88.06 847 THR A O 1
ATOM 6745 N N . HIS A 1 848 ? -16.951 16.710 -4.307 1.00 94.38 848 HIS A N 1
ATOM 6746 C CA . HIS A 1 848 ? -18.377 17.011 -4.400 1.00 94.38 848 HIS A CA 1
ATOM 6747 C C . HIS A 1 848 ? -18.670 18.488 -4.088 1.00 94.38 848 HIS A C 1
ATOM 6749 O O . HIS A 1 848 ? -19.399 19.136 -4.826 1.00 94.38 848 HIS A O 1
ATOM 6755 N N . HIS A 1 849 ? -18.050 19.073 -3.057 1.00 90.81 849 HIS A N 1
ATOM 6756 C CA . HIS A 1 849 ? -18.255 20.496 -2.749 1.00 90.81 849 HIS A CA 1
ATOM 6757 C C . HIS A 1 849 ? -17.727 21.438 -3.846 1.00 90.81 849 HIS A C 1
ATOM 6759 O O . HIS A 1 849 ? -18.269 22.528 -4.025 1.00 90.81 849 HIS A O 1
ATOM 6765 N N . LEU A 1 850 ? -16.658 21.057 -4.554 1.00 88.19 850 LEU A N 1
ATOM 6766 C CA . LEU A 1 850 ? -16.116 21.836 -5.672 1.00 88.19 850 LEU A CA 1
ATOM 6767 C C . LEU A 1 850 ? -16.946 21.667 -6.952 1.00 88.19 850 LEU A C 1
ATOM 6769 O O . LEU A 1 850 ? -17.087 22.624 -7.713 1.00 88.19 850 LEU A O 1
ATOM 6773 N N . PHE A 1 851 ? -17.488 20.470 -7.177 1.00 95.38 851 PHE A N 1
ATOM 6774 C CA . PHE A 1 851 ? -18.155 20.058 -8.412 1.00 95.38 851 PHE A CA 1
ATOM 6775 C C . PHE A 1 851 ? -19.476 19.311 -8.128 1.00 95.38 851 PHE A C 1
ATOM 6777 O O . PHE A 1 851 ? -19.621 18.158 -8.530 1.00 95.38 851 PHE A O 1
ATOM 6784 N N . PRO A 1 852 ? -20.468 19.942 -7.467 1.00 94.44 852 PRO A N 1
ATOM 6785 C CA . PRO A 1 852 ? -21.656 19.243 -6.954 1.00 94.44 852 PRO A CA 1
ATOM 6786 C C . PRO A 1 852 ? -22.591 18.704 -8.043 1.00 94.44 852 PRO A C 1
ATOM 6788 O O . PRO A 1 852 ? -23.368 17.791 -7.783 1.00 94.44 852 PRO A O 1
ATOM 6791 N N . ASN A 1 853 ? -22.498 19.245 -9.261 1.00 95.19 853 ASN A N 1
ATOM 6792 C CA . ASN A 1 853 ? -23.326 18.840 -10.400 1.00 95.19 853 ASN A CA 1
ATOM 6793 C C . ASN A 1 853 ? -22.821 17.567 -11.103 1.00 95.19 853 ASN A C 1
ATOM 6795 O O . ASN A 1 853 ? -23.492 17.087 -12.010 1.00 95.19 853 ASN A O 1
ATOM 6799 N N . TYR A 1 854 ? -21.654 17.041 -10.718 1.00 97.81 854 TYR A N 1
ATOM 6800 C CA . TYR A 1 854 ? -21.069 15.830 -11.298 1.00 97.81 854 TYR A CA 1
ATOM 6801 C C . TYR A 1 854 ? -21.134 14.717 -10.263 1.00 97.81 854 TYR A C 1
ATOM 6803 O O . TYR A 1 854 ? -20.629 14.868 -9.146 1.00 97.81 854 TYR A O 1
ATOM 6811 N N . TYR A 1 855 ? -21.761 13.596 -10.613 1.00 98.06 855 TYR A N 1
ATOM 6812 C CA . TYR A 1 855 ? -21.912 12.504 -9.659 1.00 98.06 855 TYR A CA 1
ATOM 6813 C C . TYR A 1 855 ? -20.586 11.772 -9.437 1.00 98.06 855 TYR A C 1
ATOM 6815 O O . TYR A 1 855 ? -19.764 11.615 -10.341 1.00 98.06 855 TYR A O 1
ATOM 6823 N N . LEU A 1 856 ? -20.394 11.284 -8.213 1.00 98.50 856 LEU A N 1
ATOM 6824 C CA . LEU A 1 856 ? -19.319 10.357 -7.879 1.00 98.50 856 LEU A CA 1
ATOM 6825 C C . LEU A 1 856 ? -19.877 8.936 -7.928 1.00 98.50 856 LEU A C 1
ATOM 6827 O O . LEU A 1 856 ? -20.968 8.685 -7.409 1.00 98.50 856 LEU A O 1
ATOM 6831 N N . ILE A 1 857 ? -19.146 7.999 -8.523 1.00 98.38 857 ILE A N 1
ATOM 6832 C CA . ILE A 1 857 ? -19.528 6.584 -8.554 1.00 98.38 857 ILE A CA 1
ATOM 6833 C C . ILE A 1 857 ? -18.297 5.702 -8.355 1.00 98.38 857 ILE A C 1
ATOM 6835 O O . ILE A 1 857 ? -17.259 5.931 -8.971 1.00 98.38 857 ILE A O 1
ATOM 6839 N N . SER A 1 858 ? -18.396 4.695 -7.484 1.00 98.00 858 SER A N 1
ATOM 6840 C CA . SER A 1 858 ? -17.332 3.703 -7.349 1.00 98.00 858 SER A CA 1
ATOM 6841 C C . SER A 1 858 ? -17.480 2.655 -8.448 1.00 98.00 858 SER A C 1
ATOM 6843 O O . SER A 1 858 ? -18.466 1.915 -8.496 1.00 98.00 858 SER A O 1
ATOM 6845 N N . THR A 1 859 ? -16.522 2.654 -9.371 1.00 98.12 859 THR A N 1
ATOM 6846 C CA . THR A 1 859 ? -16.562 1.867 -10.609 1.00 98.12 859 THR A CA 1
ATOM 6847 C C . THR A 1 859 ? -15.845 0.528 -10.495 1.00 98.12 859 THR A C 1
ATOM 6849 O O . THR A 1 859 ? -16.061 -0.327 -11.354 1.00 98.12 859 THR A O 1
ATOM 6852 N N . GLU A 1 860 ? -15.040 0.329 -9.448 1.00 97.19 860 GLU A N 1
ATOM 6853 C CA . GLU A 1 860 ? -14.329 -0.919 -9.176 1.00 97.19 860 GLU A CA 1
ATOM 6854 C C . GLU A 1 860 ? -13.874 -1.023 -7.710 1.00 97.19 860 GLU A C 1
ATOM 6856 O O . GLU A 1 860 ? -13.310 -0.084 -7.135 1.00 97.19 860 GLU A O 1
ATOM 6861 N N . ALA A 1 861 ? -14.017 -2.223 -7.139 1.00 94.19 861 ALA A N 1
ATOM 6862 C CA . ALA A 1 861 ? -13.377 -2.621 -5.892 1.00 94.19 861 ALA A CA 1
ATOM 6863 C C . ALA A 1 861 ? -13.231 -4.150 -5.783 1.00 94.19 861 ALA A C 1
ATOM 6865 O O . ALA A 1 861 ? -14.121 -4.896 -6.178 1.00 94.19 861 ALA A O 1
ATOM 6866 N N . SER A 1 862 ? -12.134 -4.628 -5.188 1.00 91.75 862 SER A N 1
ATOM 6867 C CA . SER A 1 862 ? -11.929 -6.049 -4.862 1.00 91.75 862 SER A CA 1
ATOM 6868 C C . SER A 1 862 ? -11.079 -6.237 -3.609 1.00 91.75 862 SER A C 1
ATOM 6870 O O . SER A 1 862 ? -10.275 -5.377 -3.260 1.00 91.75 862 SER A O 1
ATOM 6872 N N . THR A 1 863 ? -11.216 -7.374 -2.924 1.00 87.69 863 THR A N 1
ATOM 6873 C CA . THR A 1 863 ? -10.292 -7.771 -1.842 1.00 87.69 863 THR A CA 1
ATOM 6874 C C . THR A 1 863 ? -9.301 -8.830 -2.328 1.00 87.69 863 THR A C 1
ATOM 6876 O O . THR A 1 863 ? -9.546 -9.498 -3.325 1.00 87.69 863 THR A O 1
ATOM 6879 N N . GLY A 1 864 ? -8.157 -9.005 -1.656 1.00 77.00 864 GLY A N 1
ATOM 6880 C CA . GLY A 1 864 ? -7.115 -9.937 -2.116 1.00 77.00 864 GLY A CA 1
ATOM 6881 C C . GLY A 1 864 ? -6.184 -9.376 -3.199 1.00 77.00 864 GLY A C 1
ATOM 6882 O O . GLY A 1 864 ? -5.291 -10.093 -3.654 1.00 77.00 864 GLY A O 1
ATOM 6883 N N . SER A 1 865 ? -6.355 -8.103 -3.574 1.00 69.31 865 SER A N 1
ATOM 6884 C CA . SER A 1 865 ? -5.519 -7.374 -4.541 1.00 69.31 865 SER A CA 1
ATOM 6885 C C . SER A 1 865 ? -4.112 -7.086 -4.019 1.00 69.31 865 SER A C 1
ATOM 6887 O O . SER A 1 865 ? -3.136 -7.130 -4.768 1.00 69.31 865 SER A O 1
ATOM 6889 N N . TYR A 1 866 ? -3.960 -6.883 -2.711 1.00 65.06 866 TYR A N 1
ATOM 6890 C CA . TYR A 1 866 ? -2.646 -6.687 -2.114 1.00 65.06 866 TYR A CA 1
ATOM 6891 C C . TYR A 1 866 ? -1.807 -7.969 -2.149 1.00 65.06 866 TYR A C 1
ATOM 6893 O O . TYR A 1 866 ? -2.274 -9.043 -1.775 1.00 65.06 866 TYR A O 1
ATOM 6901 N N . PHE A 1 867 ? -0.524 -7.858 -2.510 1.00 56.09 867 PHE A N 1
ATOM 6902 C CA . PHE A 1 867 ? 0.378 -9.012 -2.662 1.00 56.09 867 PHE A CA 1
ATOM 6903 C C . PHE A 1 867 ? 0.566 -9.861 -1.386 1.00 56.09 867 PHE A C 1
ATOM 6905 O O . PHE A 1 867 ? 1.060 -10.988 -1.462 1.00 56.09 867 PHE A O 1
ATOM 6912 N N . TRP A 1 868 ? 0.224 -9.319 -0.212 1.00 56.03 868 TRP A N 1
ATOM 6913 C CA . TRP A 1 868 ? 0.316 -9.990 1.089 1.00 56.03 868 TRP A CA 1
ATOM 6914 C C . TRP A 1 868 ? -0.995 -10.638 1.550 1.00 56.03 868 TRP A C 1
ATOM 6916 O O . TRP A 1 868 ? -0.973 -11.404 2.516 1.00 56.03 868 TRP A O 1
ATOM 6926 N N . GLU A 1 869 ? -2.128 -10.336 0.913 1.00 63.41 869 GLU A N 1
ATOM 6927 C CA . GLU A 1 869 ? -3.397 -10.981 1.234 1.00 63.41 869 GLU A CA 1
ATOM 6928 C C . GLU A 1 869 ? -3.491 -12.345 0.520 1.00 63.41 869 GLU A C 1
ATOM 6930 O O . GLU A 1 869 ? -3.039 -12.484 -0.620 1.00 63.41 869 GLU A O 1
ATOM 6935 N N . PRO A 1 870 ? -4.066 -13.384 1.158 1.00 75.00 870 PRO A N 1
ATOM 6936 C CA . PRO A 1 870 ? -4.479 -14.584 0.427 1.00 75.00 870 PRO A CA 1
ATOM 6937 C C . PRO A 1 870 ? -5.422 -14.186 -0.714 1.00 75.00 870 PRO A C 1
ATOM 6939 O O . PRO A 1 870 ? -6.180 -13.234 -0.568 1.00 75.00 870 PRO A O 1
ATOM 6942 N N . ARG A 1 871 ? -5.390 -14.881 -1.852 1.00 86.19 871 ARG A N 1
ATOM 6943 C CA . ARG A 1 871 ? -6.173 -14.464 -3.028 1.00 86.19 871 ARG A CA 1
ATOM 6944 C C . ARG A 1 871 ? -7.659 -14.693 -2.788 1.00 86.19 871 ARG A C 1
ATOM 6946 O O . ARG A 1 871 ? -8.379 -13.729 -2.557 1.00 86.19 871 ARG A O 1
ATOM 6953 N N . VAL A 1 872 ? -8.064 -15.949 -2.637 1.00 92.50 872 VAL A N 1
ATOM 6954 C CA . VAL A 1 872 ? -9.423 -16.346 -2.240 1.00 92.50 872 VAL A CA 1
ATOM 6955 C C . VAL A 1 872 ? -9.442 -16.797 -0.780 1.00 92.50 872 VAL A C 1
ATOM 6957 O O . VAL A 1 872 ? -8.564 -17.541 -0.340 1.00 92.50 872 VAL A O 1
ATOM 6960 N N . VAL A 1 873 ? -10.445 -16.356 -0.014 1.00 92.12 873 VAL A N 1
ATOM 6961 C CA . VAL A 1 873 ? -10.682 -16.805 1.368 1.00 92.12 873 VAL A CA 1
ATOM 6962 C C . VAL A 1 873 ? -12.141 -17.219 1.514 1.00 92.12 873 VAL A C 1
ATOM 6964 O O . VAL A 1 873 ? -13.015 -16.385 1.756 1.00 92.12 873 VAL A O 1
ATOM 6967 N N . LEU A 1 874 ? -12.414 -18.519 1.382 1.00 93.94 874 LEU A N 1
ATOM 6968 C CA . LEU A 1 874 ? -13.772 -19.058 1.482 1.00 93.94 874 LEU A CA 1
ATOM 6969 C C . LEU A 1 874 ? -14.344 -18.865 2.897 1.00 93.94 874 LEU A C 1
ATOM 6971 O O . LEU A 1 874 ? -13.876 -19.470 3.859 1.00 93.94 874 LEU A O 1
ATOM 6975 N N . GLY A 1 875 ? -15.368 -18.022 3.031 1.00 91.75 875 GLY A N 1
ATOM 6976 C CA . GLY A 1 875 ? -16.034 -17.722 4.302 1.00 91.75 875 GLY A CA 1
ATOM 6977 C C . GLY A 1 875 ? -15.410 -16.560 5.080 1.00 91.75 875 GLY A C 1
ATOM 6978 O O . GLY A 1 875 ? -15.703 -16.390 6.263 1.00 91.75 875 GLY A O 1
ATOM 6979 N N . GLY A 1 876 ? -14.554 -15.745 4.453 1.00 92.38 876 GLY A N 1
ATOM 6980 C CA . GLY A 1 876 ? -13.899 -14.607 5.104 1.00 92.38 876 GLY A CA 1
ATOM 6981 C C . GLY A 1 876 ? -14.858 -13.466 5.478 1.00 92.38 876 GLY A C 1
ATOM 6982 O O . GLY A 1 876 ? -15.095 -12.571 4.671 1.00 92.38 876 GLY A O 1
ATOM 6983 N N . TRP A 1 877 ? -15.364 -13.443 6.719 1.00 93.81 877 TRP A N 1
ATOM 6984 C CA . TRP A 1 877 ? -16.273 -12.384 7.205 1.00 93.81 877 TRP A CA 1
ATOM 6985 C C . TRP A 1 877 ? -15.663 -10.977 7.150 1.00 93.81 877 TRP A C 1
ATOM 6987 O O . TRP A 1 877 ? -16.339 -10.020 6.786 1.00 93.81 877 TRP A O 1
ATOM 6997 N N . ASP A 1 878 ? -14.364 -10.847 7.445 1.00 91.25 878 ASP A N 1
ATOM 6998 C CA . ASP A 1 878 ? -13.650 -9.563 7.372 1.00 91.25 878 ASP A CA 1
ATOM 6999 C C . ASP A 1 878 ? -13.727 -8.932 5.971 1.00 91.25 878 ASP A C 1
ATOM 7001 O O . ASP A 1 878 ? -13.859 -7.717 5.852 1.00 91.25 878 ASP A O 1
ATOM 7005 N N . ARG A 1 879 ? -13.727 -9.745 4.903 1.00 92.50 879 ARG A N 1
ATOM 7006 C CA . ARG A 1 879 ? -13.855 -9.255 3.520 1.00 92.50 879 ARG A CA 1
ATOM 7007 C C . ARG A 1 879 ? -15.246 -8.703 3.236 1.00 92.50 879 ARG A C 1
ATOM 7009 O O . ARG A 1 879 ? -15.358 -7.620 2.670 1.00 92.50 879 ARG A O 1
ATOM 7016 N N . GLY A 1 880 ? -16.287 -9.388 3.710 1.00 94.88 880 GLY A N 1
ATOM 7017 C CA . GLY A 1 880 ? -17.653 -8.859 3.676 1.00 94.88 880 GLY A CA 1
ATOM 7018 C C . GLY A 1 880 ? -17.774 -7.549 4.458 1.00 94.88 880 GLY A C 1
ATOM 7019 O O . GLY A 1 880 ? -18.252 -6.549 3.926 1.00 94.88 880 GLY A O 1
ATOM 7020 N N . SER A 1 881 ? -17.227 -7.514 5.677 1.00 94.81 881 SER A N 1
ATOM 7021 C CA . SER A 1 881 ? -17.195 -6.316 6.521 1.00 94.81 881 SER A CA 1
ATOM 7022 C C . SER A 1 881 ? -16.479 -5.135 5.849 1.00 94.81 881 SER A C 1
ATOM 7024 O O . SER A 1 881 ? -16.960 -4.005 5.942 1.00 94.81 881 SER A O 1
ATOM 7026 N N . LYS A 1 882 ? -15.372 -5.379 5.127 1.00 93.75 882 LYS A N 1
ATOM 7027 C CA . LYS A 1 882 ? -14.660 -4.368 4.321 1.00 93.75 882 LYS A CA 1
ATOM 7028 C C . LYS A 1 882 ? -15.531 -3.802 3.193 1.00 93.75 882 LYS A C 1
ATOM 7030 O O . LYS A 1 882 ? -15.508 -2.589 3.001 1.00 93.75 882 LYS A O 1
ATOM 7035 N N . TYR A 1 883 ? -16.312 -4.632 2.495 1.00 97.19 883 TYR A N 1
ATOM 7036 C CA . TYR A 1 883 ? -17.247 -4.172 1.456 1.00 97.19 883 TYR A CA 1
ATOM 7037 C C . TYR A 1 883 ? -18.326 -3.263 2.029 1.00 97.19 883 TYR A C 1
ATOM 7039 O O . TYR A 1 883 ? -18.436 -2.116 1.609 1.00 97.19 883 TYR A O 1
ATOM 7047 N N . SER A 1 884 ? -19.062 -3.709 3.048 1.00 97.69 884 SER A N 1
ATOM 7048 C CA . SER A 1 884 ? -20.111 -2.877 3.648 1.00 97.69 884 SER A CA 1
ATOM 7049 C C . SER A 1 884 ? -19.571 -1.596 4.286 1.00 97.69 884 SER A C 1
ATOM 7051 O O . SER A 1 884 ? -20.204 -0.550 4.178 1.00 97.69 884 SER A O 1
ATOM 7053 N N . HIS A 1 885 ? -18.387 -1.655 4.908 1.00 96.25 885 HIS A N 1
ATOM 7054 C CA . HIS A 1 885 ? -17.695 -0.473 5.428 1.00 96.25 885 HIS A CA 1
ATOM 7055 C C . HIS A 1 885 ? -17.385 0.522 4.305 1.00 96.25 885 HIS A C 1
ATOM 7057 O O . HIS A 1 885 ? -17.666 1.713 4.434 1.00 96.25 885 HIS A O 1
ATOM 7063 N N . SER A 1 886 ? -16.829 0.031 3.192 1.00 95.88 886 SER A N 1
ATOM 7064 C CA . SER A 1 886 ? -16.523 0.848 2.018 1.00 95.88 886 SER A CA 1
ATOM 7065 C C . SER A 1 886 ? -17.790 1.468 1.434 1.00 95.88 886 SER A C 1
ATOM 7067 O O . SER A 1 886 ? -17.825 2.679 1.231 1.00 95.88 886 SER A O 1
ATOM 7069 N N . ILE A 1 887 ? -18.856 0.689 1.248 1.00 98.06 887 ILE A N 1
ATOM 7070 C CA . ILE A 1 887 ? -20.124 1.171 0.690 1.00 98.06 887 ILE A CA 1
ATOM 7071 C C . ILE A 1 887 ? -20.732 2.255 1.584 1.00 98.06 887 ILE A C 1
ATOM 7073 O O . ILE A 1 887 ? -20.972 3.355 1.100 1.00 98.06 887 ILE A O 1
ATOM 7077 N N . LEU A 1 888 ? -20.895 2.014 2.892 1.00 97.81 888 LEU A N 1
ATOM 7078 C CA . LEU A 1 888 ? -21.410 3.026 3.829 1.00 97.81 888 LEU A CA 1
ATOM 7079 C C . LEU A 1 888 ? -20.543 4.288 3.838 1.00 97.81 888 LEU A C 1
ATOM 7081 O O . LEU A 1 888 ? -21.052 5.406 3.846 1.00 97.81 888 LEU A O 1
ATOM 7085 N N . THR A 1 889 ? -19.223 4.118 3.799 1.00 94.75 889 THR A N 1
ATOM 7086 C CA . THR A 1 889 ? -18.270 5.228 3.739 1.00 94.75 889 THR A CA 1
ATOM 7087 C C . THR A 1 889 ? -18.438 6.039 2.449 1.00 94.75 889 THR A C 1
ATOM 7089 O O . THR A 1 889 ? -18.450 7.266 2.503 1.00 94.75 889 THR A O 1
ATOM 7092 N N . ASN A 1 890 ? -18.630 5.391 1.300 1.00 96.06 890 ASN A N 1
ATOM 7093 C CA . ASN A 1 890 ? -18.860 6.045 0.012 1.00 96.06 890 ASN A CA 1
ATOM 7094 C C . ASN A 1 890 ? -20.232 6.750 -0.028 1.00 96.06 890 ASN A C 1
ATOM 7096 O O . ASN A 1 890 ? -20.305 7.934 -0.362 1.00 96.06 890 ASN A O 1
ATOM 7100 N N . LEU A 1 891 ? -21.308 6.073 0.384 1.00 97.12 891 LEU A N 1
ATOM 7101 C CA . LEU A 1 891 ? -22.668 6.626 0.406 1.00 97.12 891 LEU A CA 1
ATOM 7102 C C . LEU A 1 891 ? -22.803 7.810 1.377 1.00 97.12 891 LEU A C 1
ATOM 7104 O O . LEU A 1 891 ? -23.475 8.793 1.072 1.00 97.12 891 LEU A O 1
ATOM 7108 N N . ASN A 1 892 ? -22.105 7.788 2.513 1.00 96.31 892 ASN A N 1
ATOM 7109 C CA . ASN A 1 892 ? -22.062 8.933 3.429 1.00 96.31 892 ASN A CA 1
ATOM 7110 C C . ASN A 1 892 ? -21.231 10.117 2.893 1.00 96.31 892 ASN A C 1
ATOM 7112 O O . ASN A 1 892 ? -21.237 11.186 3.499 1.00 96.31 892 ASN A O 1
ATOM 7116 N N . ASN A 1 893 ? -20.535 9.951 1.763 1.00 95.56 893 ASN A N 1
ATOM 7117 C CA . ASN A 1 893 ? -19.703 10.973 1.125 1.00 95.56 893 ASN A CA 1
ATOM 7118 C C . ASN A 1 893 ? -20.070 11.166 -0.359 1.00 95.56 893 ASN A C 1
ATOM 7120 O O . ASN A 1 893 ? -19.195 11.286 -1.216 1.00 95.56 893 ASN A O 1
ATOM 7124 N N . TYR A 1 894 ? -21.377 11.252 -0.634 1.00 96.69 894 TYR A N 1
ATOM 7125 C CA . TYR A 1 894 ? -21.971 11.691 -1.909 1.00 96.69 894 TYR A CA 1
ATOM 7126 C C . TYR A 1 894 ? -21.805 10.743 -3.105 1.00 96.69 894 TYR A C 1
ATOM 7128 O O . TYR A 1 894 ? -22.179 11.093 -4.224 1.00 96.69 894 TYR A O 1
ATOM 7136 N N . VAL A 1 895 ? -21.277 9.536 -2.896 1.00 98.00 895 VAL A N 1
ATOM 7137 C CA . VAL A 1 895 ? -21.176 8.533 -3.960 1.00 98.00 895 VAL A CA 1
ATOM 7138 C C . VAL A 1 895 ? -22.555 7.941 -4.244 1.00 98.00 895 VAL A C 1
ATOM 7140 O O . VAL A 1 895 ? -23.332 7.662 -3.330 1.00 98.00 895 VAL A O 1
ATOM 7143 N N . THR A 1 896 ? -22.862 7.782 -5.528 1.00 97.88 896 THR A N 1
ATOM 7144 C CA . THR A 1 896 ? -24.188 7.410 -6.045 1.00 97.88 896 THR A CA 1
ATOM 7145 C C . THR A 1 896 ? -24.331 5.918 -6.333 1.00 97.88 896 THR A C 1
ATOM 7147 O O . THR A 1 896 ? -25.444 5.420 -6.435 1.00 97.88 896 THR A O 1
ATOM 7150 N N . GLY A 1 897 ? -23.236 5.172 -6.443 1.00 97.75 897 GLY A N 1
ATOM 7151 C CA . GLY A 1 897 ? -23.271 3.737 -6.711 1.00 97.75 897 GLY A CA 1
ATOM 7152 C C . GLY A 1 897 ? -21.932 3.069 -6.438 1.00 97.75 897 GLY A C 1
ATOM 7153 O O . GLY A 1 897 ? -20.915 3.750 -6.263 1.00 97.75 897 GLY A O 1
ATOM 7154 N N . TRP A 1 898 ? -21.938 1.740 -6.378 1.00 98.50 898 TRP A N 1
ATOM 7155 C CA . TRP A 1 898 ? -20.752 0.957 -6.038 1.00 98.50 898 TRP A CA 1
ATOM 7156 C C . TRP A 1 898 ? -20.705 -0.359 -6.811 1.00 98.50 898 TRP A C 1
ATOM 7158 O O . TRP A 1 898 ? -21.662 -1.138 -6.783 1.00 98.50 898 TRP A O 1
ATOM 7168 N N . THR A 1 899 ? -19.586 -0.608 -7.489 1.00 98.56 899 THR A N 1
ATOM 7169 C CA . THR A 1 899 ? -19.421 -1.762 -8.376 1.00 98.56 899 THR A CA 1
ATOM 7170 C C . THR A 1 899 ? -18.252 -2.630 -7.923 1.00 98.56 899 THR A C 1
ATOM 7172 O O . THR A 1 899 ? -17.113 -2.172 -7.846 1.00 98.56 899 THR A O 1
ATOM 7175 N N . ASP A 1 900 ? -18.555 -3.893 -7.628 1.00 97.69 900 ASP A N 1
ATOM 7176 C CA . ASP A 1 900 ? -17.579 -4.952 -7.373 1.00 97.69 900 ASP A CA 1
ATOM 7177 C C . ASP A 1 900 ? -16.724 -5.228 -8.618 1.00 97.69 900 ASP A C 1
ATOM 7179 O O . ASP A 1 900 ? -17.089 -4.869 -9.741 1.00 97.69 900 ASP A O 1
ATOM 7183 N N . TRP A 1 901 ? -15.585 -5.892 -8.432 1.00 96.00 901 TRP A N 1
ATOM 7184 C CA . TRP A 1 901 ? -14.732 -6.289 -9.540 1.00 96.00 901 TRP A CA 1
ATOM 7185 C C . TRP A 1 901 ? -15.256 -7.511 -10.285 1.00 96.00 901 TRP A C 1
ATOM 7187 O O . TRP A 1 901 ? -16.264 -7.429 -10.970 1.00 96.00 901 TRP A O 1
ATOM 7197 N N . ASN A 1 902 ? -14.594 -8.661 -10.219 1.00 98.19 902 ASN A N 1
ATOM 7198 C CA . ASN A 1 902 ? -15.054 -9.840 -10.942 1.00 98.19 902 ASN A CA 1
ATOM 7199 C C . ASN A 1 902 ? -16.320 -10.408 -10.292 1.00 98.19 902 ASN A C 1
ATOM 7201 O O . ASN A 1 902 ? -16.251 -10.881 -9.157 1.00 98.19 902 ASN A O 1
ATOM 7205 N N . LEU A 1 903 ? -17.428 -10.477 -11.044 1.00 98.12 903 LEU A N 1
ATOM 7206 C CA . LEU A 1 903 ? -18.666 -11.130 -10.585 1.00 98.12 903 LEU A CA 1
ATOM 7207 C C . LEU A 1 903 ? -18.415 -12.553 -10.071 1.00 98.12 903 LEU A C 1
ATOM 7209 O O . LEU A 1 903 ? -19.073 -12.996 -9.139 1.00 98.12 903 LEU A O 1
ATOM 7213 N N . VAL A 1 904 ? -17.496 -13.284 -10.706 1.00 98.25 904 VAL A N 1
ATOM 7214 C CA . VAL A 1 904 ? -17.177 -14.671 -10.363 1.00 98.25 904 VAL A CA 1
ATOM 7215 C C . VAL A 1 904 ? -15.700 -14.948 -10.625 1.00 98.25 904 VAL A C 1
ATOM 7217 O O . VAL A 1 904 ? -15.177 -14.543 -11.664 1.00 98.25 904 VAL A O 1
ATOM 7220 N N . LEU A 1 905 ? -15.045 -15.692 -9.735 1.00 98.62 905 LEU A N 1
ATOM 7221 C CA . LEU A 1 905 ? -13.702 -16.249 -9.950 1.00 98.62 905 LEU A CA 1
ATOM 7222 C C . LEU A 1 905 ? -13.651 -17.737 -9.579 1.00 98.62 905 LEU A C 1
ATOM 7224 O O . LEU A 1 905 ? -14.599 -18.274 -9.013 1.00 98.62 905 LEU A O 1
ATOM 7228 N N . ASP A 1 906 ? -12.561 -18.420 -9.918 1.00 98.00 906 ASP A N 1
ATOM 7229 C CA . ASP A 1 906 ? -12.303 -19.794 -9.471 1.00 98.00 906 ASP A CA 1
ATOM 7230 C C . ASP A 1 906 ? -11.657 -19.847 -8.071 1.00 98.00 906 ASP A C 1
ATOM 7232 O O . ASP A 1 906 ? -11.414 -18.825 -7.427 1.00 98.00 906 ASP A O 1
ATOM 7236 N N . LEU A 1 907 ? -11.362 -21.059 -7.589 1.00 96.00 907 LEU A N 1
ATOM 7237 C CA . LEU A 1 907 ? -10.705 -21.298 -6.297 1.00 96.00 907 LEU A CA 1
ATOM 7238 C C . LEU A 1 907 ? -9.305 -20.661 -6.167 1.00 96.00 907 LEU A C 1
ATOM 7240 O O . LEU A 1 907 ? -8.832 -20.490 -5.042 1.00 96.00 907 LEU A O 1
ATOM 7244 N N . GLU A 1 908 ? -8.635 -20.319 -7.272 1.00 94.31 908 GLU A N 1
ATOM 7245 C CA . GLU A 1 908 ? -7.336 -19.631 -7.262 1.00 94.31 908 GLU A CA 1
ATOM 7246 C C . GLU A 1 908 ? -7.481 -18.100 -7.265 1.00 94.31 908 GLU A C 1
ATOM 7248 O O . GLU A 1 908 ? -6.533 -17.390 -6.916 1.00 94.31 908 GLU A O 1
ATOM 7253 N N . GLY A 1 909 ? -8.666 -17.587 -7.609 1.00 95.75 909 GLY A N 1
ATOM 7254 C CA . GLY A 1 909 ? -8.924 -16.162 -7.804 1.00 95.75 909 GLY A CA 1
ATOM 7255 C C . GLY A 1 909 ? -8.661 -15.704 -9.238 1.00 95.75 909 GLY A C 1
ATOM 7256 O O . GLY A 1 909 ? -8.282 -14.552 -9.457 1.00 95.75 909 GLY A O 1
ATOM 7257 N N . GLY A 1 910 ? -8.797 -16.610 -10.207 1.00 94.44 910 GLY A N 1
ATOM 7258 C CA . GLY A 1 910 ? -8.549 -16.383 -11.625 1.00 94.44 910 GLY A CA 1
ATOM 7259 C C . GLY A 1 910 ? -9.684 -16.886 -12.537 1.00 94.44 910 GLY A C 1
ATOM 7260 O O . GLY A 1 910 ? -10.831 -17.003 -12.092 1.00 94.44 910 GLY A O 1
ATOM 7261 N N . PRO A 1 911 ? -9.385 -17.145 -13.829 1.00 97.31 911 PRO A N 1
ATOM 7262 C CA . PRO A 1 911 ? -8.061 -17.030 -14.454 1.00 97.31 911 PRO A CA 1
ATOM 7263 C C . PRO A 1 911 ? -7.569 -15.574 -14.543 1.00 97.31 911 PRO A C 1
ATOM 7265 O O . PRO A 1 911 ? -8.355 -14.638 -14.483 1.00 97.31 911 PRO A O 1
ATOM 7268 N N . ASN A 1 912 ? -6.262 -15.354 -14.665 1.00 96.75 912 ASN A N 1
ATOM 7269 C CA . ASN A 1 912 ? -5.675 -14.026 -14.897 1.00 96.75 912 ASN A CA 1
ATOM 7270 C C . ASN A 1 912 ? -4.309 -14.218 -15.572 1.00 96.75 912 ASN A C 1
ATOM 7272 O O . ASN A 1 912 ? -3.436 -14.876 -15.000 1.00 96.75 912 ASN A O 1
ATOM 7276 N N . TRP A 1 913 ? -4.108 -13.686 -16.782 1.00 95.06 913 TRP A N 1
ATOM 7277 C CA . TRP A 1 913 ? -2.893 -13.957 -17.568 1.00 95.06 913 TRP A CA 1
ATOM 7278 C C . TRP A 1 913 ? -1.623 -13.403 -16.901 1.00 95.06 913 TRP A C 1
ATOM 7280 O O . TRP A 1 913 ? -0.540 -13.973 -17.051 1.00 95.06 913 TRP A O 1
ATOM 7290 N N . SER A 1 914 ? -1.767 -12.317 -16.133 1.00 90.94 914 SER A N 1
ATOM 7291 C CA . SER A 1 914 ? -0.685 -11.656 -15.391 1.00 90.94 914 SER A CA 1
ATOM 7292 C C . SER A 1 914 ? -0.460 -12.246 -13.991 1.00 90.94 914 SER A C 1
ATOM 7294 O O . SER A 1 914 ? 0.476 -11.849 -13.296 1.00 90.94 914 SER A O 1
ATOM 7296 N N . LYS A 1 915 ? -1.280 -13.231 -13.583 1.00 90.25 915 LYS A N 1
ATOM 7297 C CA . LYS A 1 915 ? -1.310 -13.837 -12.237 1.00 90.25 915 LYS A CA 1
ATOM 7298 C C . LYS A 1 915 ? -1.639 -12.838 -11.120 1.00 90.25 915 LYS A C 1
ATOM 7300 O O . LYS A 1 915 ? -1.254 -13.039 -9.965 1.00 90.25 915 LYS A O 1
ATOM 7305 N N . ASN A 1 916 ? -2.371 -11.777 -11.452 1.00 89.06 916 ASN A N 1
ATOM 7306 C CA . ASN A 1 916 ? -2.886 -10.788 -10.507 1.00 89.06 916 ASN A CA 1
ATOM 7307 C C . ASN A 1 916 ? -4.214 -11.247 -9.867 1.00 89.06 916 ASN A C 1
ATOM 7309 O O . ASN A 1 916 ? -5.252 -10.617 -10.022 1.00 89.06 916 ASN A O 1
ATOM 7313 N N . TYR A 1 917 ? -4.201 -12.401 -9.198 1.00 92.94 917 TYR A N 1
ATOM 7314 C CA . TYR A 1 917 ? -5.413 -12.995 -8.619 1.00 92.94 917 TYR A CA 1
ATOM 7315 C C . TYR A 1 917 ? -5.985 -12.170 -7.456 1.00 92.94 917 TYR A C 1
ATOM 7317 O O . TYR A 1 917 ? -5.227 -11.561 -6.697 1.00 92.94 917 TYR A O 1
ATOM 7325 N N . VAL A 1 918 ? -7.308 -12.219 -7.278 1.00 94.12 918 VAL A N 1
ATOM 7326 C CA . VAL A 1 918 ? -8.071 -11.536 -6.208 1.00 94.12 918 VAL A CA 1
ATOM 7327 C C . VAL A 1 918 ? -9.225 -12.423 -5.715 1.00 94.12 918 VAL A C 1
ATOM 7329 O O . VAL A 1 918 ? -9.413 -13.521 -6.232 1.00 94.12 918 VAL A O 1
ATOM 7332 N N . ASP A 1 919 ? -9.982 -11.989 -4.705 1.00 96.81 919 ASP A N 1
ATOM 7333 C CA . ASP A 1 919 ? -11.230 -12.659 -4.296 1.00 96.81 919 ASP A CA 1
ATOM 7334 C C . ASP A 1 919 ? -12.430 -12.133 -5.098 1.00 96.81 919 ASP A C 1
ATOM 7336 O O . ASP A 1 919 ? -12.372 -11.065 -5.705 1.00 96.81 919 ASP A O 1
ATOM 7340 N N . SER A 1 920 ? -13.540 -12.863 -5.055 1.00 98.12 920 SER A N 1
ATOM 7341 C CA . SER A 1 920 ? -14.820 -12.475 -5.653 1.00 98.12 920 SER A CA 1
ATOM 7342 C C . SER A 1 920 ? -15.967 -12.856 -4.712 1.00 98.12 920 SER A C 1
ATOM 7344 O O . SER A 1 920 ? -15.830 -13.821 -3.957 1.00 98.12 920 SER A O 1
ATOM 7346 N N . PRO A 1 921 ? -17.116 -12.155 -4.721 1.00 98.38 921 PRO A N 1
ATOM 7347 C CA . PRO A 1 921 ? -18.279 -12.550 -3.929 1.00 98.38 921 PRO A CA 1
ATOM 7348 C C . PRO A 1 921 ? -18.821 -13.948 -4.254 1.00 98.38 921 PRO A C 1
ATOM 7350 O O . PRO A 1 921 ? -19.487 -14.543 -3.401 1.00 98.38 921 PRO A O 1
ATOM 7353 N N . VAL A 1 922 ? -18.527 -14.492 -5.438 1.00 98.69 922 VAL A N 1
ATOM 7354 C CA . VAL A 1 922 ? -18.866 -15.868 -5.811 1.00 98.69 922 VAL A CA 1
ATOM 7355 C C . VAL A 1 922 ? -17.639 -16.598 -6.353 1.00 98.69 922 VAL A C 1
ATOM 7357 O O . VAL A 1 922 ? -16.966 -16.128 -7.268 1.00 98.69 922 VAL A O 1
ATOM 7360 N N . ILE A 1 923 ? -17.378 -17.787 -5.804 1.00 98.62 923 ILE A N 1
ATOM 7361 C CA . ILE A 1 923 ? -16.255 -18.645 -6.197 1.00 98.62 923 ILE A CA 1
ATOM 7362 C C . ILE A 1 923 ? -16.763 -19.943 -6.821 1.00 98.62 923 ILE A C 1
ATOM 7364 O O . ILE A 1 923 ? -17.535 -20.663 -6.193 1.00 98.62 923 ILE A O 1
ATOM 7368 N N . VAL A 1 924 ? -16.316 -20.268 -8.032 1.00 98.69 924 VAL A N 1
ATOM 7369 C CA . VAL A 1 924 ? -16.706 -21.475 -8.776 1.00 98.69 924 VAL A CA 1
ATOM 7370 C C . VAL A 1 924 ? -15.726 -22.621 -8.540 1.00 98.69 924 VAL A C 1
ATOM 7372 O O . VAL A 1 924 ? -14.512 -22.471 -8.669 1.00 98.69 924 VAL A O 1
ATOM 7375 N N . ASP A 1 925 ? -16.276 -23.801 -8.258 1.00 97.88 925 ASP A N 1
ATOM 7376 C CA . ASP A 1 925 ? -15.573 -25.082 -8.245 1.00 97.88 925 ASP A CA 1
ATOM 7377 C C . ASP A 1 925 ? -16.118 -25.939 -9.397 1.00 97.88 925 ASP A C 1
ATOM 7379 O O . ASP A 1 925 ? -17.080 -26.702 -9.255 1.00 97.88 925 ASP A O 1
ATOM 7383 N N . LYS A 1 926 ? -15.514 -25.760 -10.578 1.00 94.88 926 LYS A N 1
ATOM 7384 C CA . LYS A 1 926 ? -15.962 -26.395 -11.827 1.00 94.88 926 LYS A CA 1
ATOM 7385 C C . LYS A 1 926 ? -15.948 -27.923 -11.767 1.00 94.88 926 LYS A C 1
ATOM 7387 O O . LYS A 1 926 ? -16.790 -28.561 -12.386 1.00 94.88 926 LYS A O 1
ATOM 7392 N N . GLU A 1 927 ? -15.025 -28.512 -11.004 1.00 96.69 927 GLU A N 1
ATOM 7393 C CA . GLU A 1 927 ? -14.867 -29.971 -10.912 1.00 96.69 927 GLU A CA 1
ATOM 7394 C C . GLU A 1 927 ? -16.066 -30.629 -10.220 1.00 96.69 927 GLU A C 1
ATOM 7396 O O . GLU A 1 927 ? -16.331 -31.817 -10.404 1.00 96.69 927 GLU A O 1
ATOM 7401 N N . LYS A 1 928 ? -16.807 -29.852 -9.425 1.00 96.56 928 LYS A N 1
ATOM 7402 C CA . LYS A 1 928 ? -17.995 -30.302 -8.700 1.00 96.56 928 LYS A CA 1
ATOM 7403 C C . LYS A 1 928 ? -19.303 -29.743 -9.263 1.00 96.56 928 LYS A C 1
ATOM 7405 O O . LYS A 1 928 ? -20.353 -30.101 -8.741 1.00 96.56 928 LYS A O 1
ATOM 7410 N N . ASP A 1 929 ? -19.252 -28.890 -10.290 1.00 97.75 929 ASP A N 1
ATOM 7411 C CA . ASP A 1 929 ? -20.405 -28.126 -10.799 1.00 97.75 929 ASP A CA 1
ATOM 7412 C C . ASP A 1 929 ? -21.143 -27.339 -9.691 1.00 97.75 929 ASP A C 1
ATOM 7414 O O . ASP A 1 929 ? -22.375 -27.301 -9.625 1.00 97.75 929 ASP A O 1
ATOM 7418 N N . ILE A 1 930 ? -20.372 -26.720 -8.789 1.00 98.38 930 ILE A N 1
ATOM 7419 C CA . ILE A 1 930 ? -20.894 -25.894 -7.691 1.00 98.38 930 ILE A CA 1
ATOM 7420 C C . ILE A 1 930 ? -20.215 -24.528 -7.643 1.00 98.38 930 ILE A C 1
ATOM 7422 O O . ILE A 1 930 ? -19.124 -24.318 -8.176 1.00 98.38 930 ILE A O 1
ATOM 7426 N N . PHE A 1 931 ? -20.850 -23.598 -6.941 1.00 98.69 931 PHE A N 1
ATOM 7427 C CA . PHE A 1 931 ? -20.283 -22.307 -6.592 1.00 98.69 931 PHE A CA 1
ATOM 7428 C C . PHE A 1 931 ? -20.585 -21.948 -5.137 1.00 98.69 931 PHE A C 1
ATOM 7430 O O . PHE A 1 931 ? -21.591 -22.365 -4.562 1.00 98.69 931 PHE A O 1
ATOM 7437 N N . TYR A 1 932 ? -19.698 -21.163 -4.538 1.00 98.56 932 TYR A N 1
ATOM 7438 C CA . TYR A 1 932 ? -19.784 -20.706 -3.161 1.00 98.56 932 TYR A CA 1
ATOM 7439 C C . TYR A 1 932 ? -20.094 -19.214 -3.132 1.00 98.56 932 TYR A C 1
ATOM 7441 O O . TYR A 1 932 ? -19.298 -18.401 -3.601 1.00 98.56 932 TYR A O 1
ATOM 7449 N N . LYS A 1 933 ? -21.226 -18.847 -2.532 1.00 98.56 933 LYS A N 1
ATOM 7450 C CA . LYS A 1 933 ? -21.558 -17.453 -2.216 1.00 98.56 933 LYS A CA 1
ATOM 7451 C C . LYS A 1 933 ? -20.831 -17.054 -0.933 1.00 98.56 933 LYS A C 1
ATOM 7453 O O . LYS A 1 933 ? -21.099 -17.600 0.144 1.00 98.56 933 LYS A O 1
ATOM 7458 N N . GLN A 1 934 ? -19.885 -16.131 -1.063 1.00 98.00 934 GLN A N 1
ATOM 7459 C CA . GLN A 1 934 ? -19.030 -15.628 0.012 1.00 98.00 934 GLN A CA 1
ATOM 7460 C C . GLN A 1 934 ? -19.793 -14.656 0.925 1.00 98.00 934 GLN A C 1
ATOM 7462 O O . GLN A 1 934 ? -20.785 -14.073 0.492 1.00 98.00 934 GLN A O 1
ATOM 7467 N N . PRO A 1 935 ? -19.315 -14.363 2.151 1.00 98.00 935 PRO A N 1
ATOM 7468 C CA . PRO A 1 935 ? -19.867 -13.279 2.968 1.00 98.00 935 PRO A CA 1
ATOM 7469 C C . PRO A 1 935 ? -19.993 -11.948 2.211 1.00 98.00 935 PRO A C 1
ATOM 7471 O O . PRO A 1 935 ? -21.000 -11.265 2.355 1.00 98.00 935 PRO A O 1
ATOM 7474 N N . MET A 1 936 ? -19.035 -11.619 1.334 1.00 98.06 936 MET A N 1
ATOM 7475 C CA . MET A 1 936 ? -19.087 -10.432 0.465 1.00 98.06 936 MET A CA 1
ATOM 7476 C C . MET A 1 936 ? -20.390 -10.323 -0.339 1.00 98.06 936 MET A C 1
ATOM 7478 O O . MET A 1 936 ? -20.939 -9.231 -0.439 1.00 98.06 936 MET A O 1
ATOM 7482 N N . PHE A 1 937 ? -20.927 -11.442 -0.840 1.00 98.62 937 PHE A N 1
ATOM 7483 C CA . PHE A 1 937 ? -22.188 -11.469 -1.584 1.00 98.62 937 PHE A CA 1
ATOM 7484 C C . PHE A 1 937 ? -23.362 -10.988 -0.719 1.00 98.62 937 PHE A C 1
ATOM 7486 O O . PHE A 1 937 ? -24.164 -10.165 -1.147 1.00 98.62 937 PHE A O 1
ATOM 7493 N N . TYR A 1 938 ? -23.436 -11.450 0.531 1.00 98.25 938 TYR A N 1
ATOM 7494 C CA . TYR A 1 938 ? -24.513 -11.078 1.453 1.00 98.25 938 TYR A CA 1
ATOM 7495 C C . TYR A 1 938 ? -24.347 -9.657 1.986 1.00 98.25 938 TYR A C 1
ATOM 7497 O O . TYR A 1 938 ? -25.328 -8.935 2.104 1.00 98.25 938 TYR A O 1
ATOM 7505 N N . HIS A 1 939 ? -23.113 -9.207 2.227 1.00 98.50 939 HIS A N 1
ATOM 7506 C CA . HIS A 1 939 ? -22.861 -7.799 2.538 1.00 98.50 939 HIS A CA 1
ATOM 7507 C C . HIS A 1 939 ? -23.283 -6.877 1.384 1.00 98.50 939 HIS A C 1
ATOM 7509 O O . HIS A 1 939 ? -23.856 -5.828 1.649 1.00 98.50 939 HIS A O 1
ATOM 7515 N N . MET A 1 940 ? -23.073 -7.277 0.122 1.00 98.38 940 MET A N 1
ATOM 7516 C CA . MET A 1 940 ? -23.609 -6.562 -1.045 1.00 98.38 940 MET A CA 1
ATOM 7517 C C . MET A 1 940 ? -25.143 -6.601 -1.103 1.00 98.38 940 MET A C 1
ATOM 7519 O O . MET A 1 940 ? -25.759 -5.607 -1.494 1.00 98.38 940 MET A O 1
ATOM 7523 N N . ALA A 1 941 ? -25.772 -7.710 -0.696 1.00 97.94 941 ALA A N 1
ATOM 7524 C CA . ALA A 1 941 ? -27.230 -7.869 -0.673 1.00 97.94 941 ALA A CA 1
ATOM 7525 C C . ALA A 1 941 ? -27.927 -6.795 0.174 1.00 97.94 941 ALA A C 1
ATOM 7527 O O . ALA A 1 941 ? -28.935 -6.243 -0.257 1.00 97.94 941 ALA A O 1
ATOM 7528 N N . HIS A 1 942 ? -27.344 -6.445 1.328 1.00 98.06 942 HIS A N 1
ATOM 7529 C CA . HIS A 1 942 ? -27.868 -5.421 2.243 1.00 98.06 942 HIS A CA 1
ATOM 7530 C C . HIS A 1 942 ? -27.977 -4.012 1.634 1.00 98.06 942 HIS A C 1
ATOM 7532 O O . HIS A 1 942 ? -28.678 -3.171 2.193 1.00 98.06 942 HIS A O 1
ATOM 7538 N N . PHE A 1 943 ? -27.328 -3.765 0.492 1.00 98.38 943 PHE A N 1
ATOM 7539 C CA . PHE A 1 943 ? -27.450 -2.522 -0.270 1.00 98.38 943 PHE A CA 1
ATOM 7540 C C . PHE A 1 943 ? -28.197 -2.754 -1.581 1.00 98.38 943 PHE A C 1
ATOM 7542 O O . PHE A 1 943 ? -29.235 -2.152 -1.808 1.00 98.38 943 PHE A O 1
ATOM 7549 N N . SER A 1 944 ? -27.705 -3.666 -2.423 1.00 97.06 944 SER A N 1
ATOM 7550 C CA . SER A 1 944 ? -28.250 -3.903 -3.769 1.00 97.06 944 SER A CA 1
ATOM 7551 C C . SER A 1 944 ? -29.730 -4.288 -3.787 1.00 97.06 944 SER A C 1
ATOM 7553 O O . SER A 1 944 ? -30.476 -3.750 -4.600 1.00 97.06 944 SER A O 1
ATOM 7555 N N . LYS A 1 945 ? -30.173 -5.145 -2.859 1.00 95.00 945 LYS A N 1
ATOM 7556 C CA . LYS A 1 945 ? -31.565 -5.608 -2.809 1.00 95.00 945 LYS A CA 1
ATOM 7557 C C . LYS A 1 945 ? -32.528 -4.559 -2.242 1.00 95.00 945 LYS A C 1
ATOM 7559 O O . LYS A 1 945 ? -33.681 -4.504 -2.653 1.00 95.00 945 LYS A O 1
ATOM 7564 N N . PHE A 1 946 ? -32.058 -3.750 -1.292 1.00 95.19 946 PHE A N 1
ATOM 7565 C CA . PHE A 1 946 ? -32.904 -2.851 -0.494 1.00 95.19 946 PHE A CA 1
ATOM 7566 C C . PHE A 1 946 ? -32.838 -1.385 -0.935 1.00 95.19 946 PHE A C 1
ATOM 7568 O O . PHE A 1 946 ? -33.700 -0.595 -0.568 1.00 95.19 946 PHE A O 1
ATOM 7575 N N . LEU A 1 947 ? -31.835 -1.007 -1.732 1.00 95.81 947 LEU A N 1
ATOM 7576 C CA . LEU A 1 947 ? -31.624 0.358 -2.218 1.00 95.81 947 LEU A CA 1
ATOM 7577 C C . LEU A 1 947 ? -31.737 0.388 -3.751 1.00 95.81 947 LEU A C 1
ATOM 7579 O O . LEU A 1 947 ? -30.717 0.476 -4.446 1.00 95.81 947 LEU A O 1
ATOM 7583 N N . PRO A 1 948 ? -32.962 0.272 -4.297 1.00 94.06 948 PRO A N 1
ATOM 7584 C CA . PRO A 1 948 ? -33.178 0.340 -5.733 1.00 94.06 948 PRO A CA 1
ATOM 7585 C C . PRO A 1 948 ? -32.718 1.665 -6.358 1.00 94.06 948 PRO A C 1
ATOM 7587 O O . PRO A 1 948 ? -32.566 2.686 -5.689 1.00 94.06 948 PRO A O 1
ATOM 7590 N N . GLU A 1 949 ? -32.535 1.668 -7.682 1.00 95.56 949 GLU A N 1
ATOM 7591 C CA . GLU A 1 949 ? -32.258 2.908 -8.417 1.00 95.56 949 GLU A CA 1
ATOM 7592 C C . GLU A 1 949 ? -33.341 3.963 -8.134 1.00 95.56 949 GLU A C 1
ATOM 7594 O O . GLU A 1 949 ? -34.537 3.670 -8.165 1.00 95.56 949 GLU A O 1
ATOM 7599 N N . GLY A 1 950 ? -32.905 5.192 -7.853 1.00 95.12 950 GLY A N 1
ATOM 7600 C CA . GLY A 1 950 ? -33.774 6.311 -7.491 1.00 95.12 950 GLY A CA 1
ATOM 7601 C C . GLY A 1 950 ? -33.917 6.543 -5.986 1.00 95.12 950 GLY A C 1
ATOM 7602 O O . GLY A 1 950 ? -34.297 7.650 -5.608 1.00 95.12 950 GLY A O 1
ATOM 7603 N N . THR A 1 951 ? -33.550 5.570 -5.140 1.00 96.88 951 THR A N 1
ATOM 7604 C CA . THR A 1 951 ? -33.475 5.740 -3.679 1.00 96.88 951 THR A CA 1
ATOM 7605 C C . THR A 1 951 ? -32.634 6.962 -3.321 1.00 96.88 951 THR A C 1
ATOM 7607 O O . THR A 1 951 ? -31.581 7.189 -3.911 1.00 96.88 951 THR A O 1
ATOM 7610 N N . GLN A 1 952 ? -33.062 7.762 -2.351 1.00 97.38 952 GLN A N 1
ATOM 7611 C CA . GLN A 1 952 ? -32.385 8.991 -1.955 1.00 97.38 952 GLN A CA 1
ATOM 7612 C C . GLN A 1 952 ? -31.793 8.864 -0.553 1.00 97.38 952 GLN A C 1
ATOM 7614 O O . GLN A 1 952 ? -32.486 8.499 0.389 1.00 97.38 952 GLN A O 1
ATOM 7619 N N . ARG A 1 953 ? -30.503 9.178 -0.386 1.00 97.50 953 ARG A N 1
ATOM 7620 C CA . ARG A 1 953 ? -29.878 9.192 0.946 1.00 97.50 953 ARG A CA 1
ATOM 7621 C C . ARG A 1 953 ? -30.409 10.380 1.753 1.00 97.50 953 ARG A C 1
ATOM 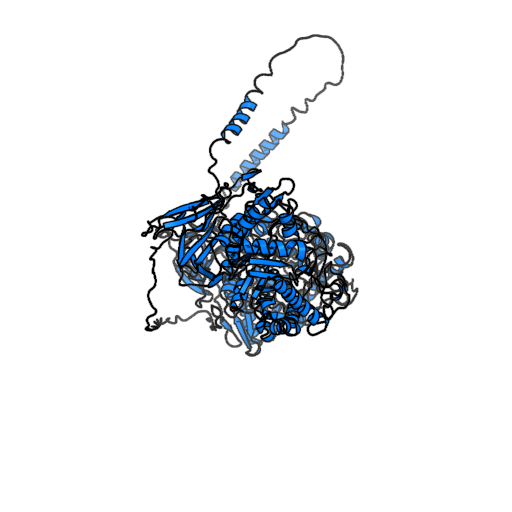7623 O O . ARG A 1 953 ? -30.418 11.502 1.246 1.00 97.50 953 ARG A O 1
ATOM 7630 N N . ILE A 1 954 ? -30.786 10.142 3.006 1.00 96.00 954 ILE A N 1
ATOM 7631 C CA . ILE A 1 954 ? -31.272 11.166 3.943 1.00 96.00 954 ILE A CA 1
ATOM 7632 C C . ILE A 1 954 ? -30.323 11.325 5.138 1.00 96.00 954 ILE A C 1
ATOM 7634 O O . ILE A 1 954 ? -29.408 10.517 5.359 1.00 96.00 954 ILE A O 1
ATOM 7638 N N . GLU A 1 955 ? -30.482 12.412 5.890 1.00 94.75 955 GLU A N 1
ATOM 7639 C CA . GLU A 1 955 ? -29.693 12.647 7.098 1.00 94.75 955 GLU A CA 1
ATOM 7640 C C . GLU A 1 955 ? -30.149 11.731 8.238 1.00 94.75 955 GLU A C 1
ATOM 7642 O O . GLU A 1 955 ? -31.337 11.500 8.455 1.00 94.75 955 GLU A O 1
ATOM 7647 N N . ILE A 1 956 ? -29.180 11.241 9.012 1.00 93.69 956 ILE A N 1
ATOM 7648 C CA . ILE A 1 956 ? -29.429 10.426 10.200 1.00 93.69 956 ILE A CA 1
ATOM 7649 C C . ILE A 1 956 ? -28.529 10.887 11.346 1.00 93.69 956 ILE A C 1
ATOM 7651 O O . ILE A 1 956 ? -27.303 10.946 11.231 1.00 93.69 956 ILE A O 1
ATOM 7655 N N . GLN A 1 957 ? -29.139 11.238 12.477 1.00 90.19 957 GLN A N 1
ATOM 7656 C CA . GLN A 1 957 ? -28.450 11.827 13.622 1.00 90.19 957 GLN A CA 1
ATOM 7657 C C . GLN A 1 957 ? -28.364 10.861 14.794 1.00 90.19 957 GLN A C 1
ATOM 7659 O O . GLN A 1 957 ? -29.350 10.262 15.196 1.00 90.19 957 GLN A O 1
ATOM 7664 N N . LYS A 1 958 ? -27.195 10.766 15.424 1.00 89.50 958 LYS A N 1
ATOM 7665 C CA . LYS A 1 958 ? -27.000 9.940 16.624 1.00 89.50 958 LYS A CA 1
ATOM 7666 C C . LYS A 1 958 ? -27.156 10.748 17.913 1.00 89.50 958 LYS A C 1
ATOM 7668 O O . LYS A 1 958 ? -26.604 11.842 18.022 1.00 89.50 958 LYS A O 1
ATOM 7673 N N . SER A 1 959 ? -27.837 10.185 18.912 1.00 81.56 959 SER A N 1
ATOM 7674 C CA . SER A 1 959 ? -28.024 10.797 20.240 1.00 81.56 959 SER A CA 1
ATOM 7675 C C . SER A 1 959 ? -26.753 10.822 21.105 1.00 81.56 959 SER A C 1
ATOM 7677 O O . SER A 1 959 ? -26.654 11.637 22.022 1.00 81.56 959 SER A O 1
ATOM 7679 N N . GLY A 1 960 ? -25.763 9.969 20.809 1.00 72.88 960 GLY A N 1
ATOM 7680 C CA . GLY A 1 960 ? -24.543 9.810 21.606 1.00 72.88 960 GLY A CA 1
ATOM 7681 C C . GLY A 1 960 ? -23.348 9.247 20.827 1.00 72.88 960 GLY A C 1
ATOM 7682 O O . GLY A 1 960 ? -23.328 9.219 19.594 1.00 72.88 960 GLY A O 1
ATOM 7683 N N . SER A 1 961 ? -22.307 8.811 21.546 1.00 70.88 961 SER A N 1
ATOM 7684 C CA . SER A 1 961 ? -21.166 8.119 20.933 1.00 70.88 961 SER A CA 1
ATOM 7685 C C . SER A 1 961 ? -21.608 6.772 20.367 1.00 70.88 961 SER A C 1
ATOM 7687 O O . SER A 1 961 ? -22.186 5.965 21.086 1.00 70.88 961 SER A O 1
ATOM 7689 N N . CYS A 1 962 ? -21.294 6.521 19.100 1.00 77.25 962 CYS A N 1
ATOM 7690 C CA . CYS A 1 962 ? -21.720 5.335 18.369 1.00 77.25 962 CYS A CA 1
ATOM 7691 C C . CYS A 1 962 ? -20.515 4.704 17.665 1.00 77.25 962 CYS A C 1
ATOM 7693 O O . CYS A 1 962 ? -19.771 5.423 16.991 1.00 77.25 962 CYS A O 1
ATOM 7695 N N . SER A 1 963 ? -20.326 3.394 17.842 1.00 83.44 963 SER A N 1
ATOM 7696 C CA . SER A 1 963 ? -19.347 2.577 17.108 1.00 83.44 963 SER A CA 1
ATOM 7697 C C . SER A 1 963 ? -19.946 1.850 15.902 1.00 83.44 963 SER A C 1
ATOM 7699 O O . SER A 1 963 ? -19.210 1.165 15.199 1.00 83.44 963 SER A O 1
ATOM 7701 N N . LEU A 1 964 ? -21.260 1.969 15.688 1.00 91.75 964 LEU A N 1
ATOM 7702 C CA . LEU A 1 964 ? -21.940 1.459 14.503 1.00 91.75 964 LEU A CA 1
ATOM 7703 C C . LEU A 1 964 ? -21.691 2.399 13.326 1.00 91.75 964 LEU A C 1
ATOM 7705 O O . LEU A 1 964 ? -21.599 3.620 13.488 1.00 91.75 964 LEU A O 1
ATOM 7709 N N . GLU A 1 965 ? -21.626 1.815 12.142 1.00 96.12 965 GLU A N 1
ATOM 7710 C CA . GLU A 1 965 ? -21.606 2.540 10.878 1.00 96.12 965 GLU A CA 1
ATOM 7711 C C . GLU A 1 965 ? -22.980 2.400 10.233 1.00 96.12 965 GLU A C 1
ATOM 7713 O O . GLU A 1 965 ? -23.535 1.305 10.223 1.00 96.12 965 GLU A O 1
ATOM 7718 N N . PHE A 1 966 ? -23.558 3.493 9.743 1.00 96.69 966 PHE A N 1
ATOM 7719 C CA . PHE A 1 966 ? -24.941 3.481 9.282 1.00 96.69 966 PHE A CA 1
ATOM 7720 C C . PHE A 1 966 ? -25.228 4.577 8.257 1.00 96.69 966 PHE A C 1
ATOM 7722 O O . PHE A 1 966 ? -24.515 5.585 8.192 1.00 96.69 966 PHE A O 1
ATOM 7729 N N . SER A 1 967 ? -26.292 4.364 7.489 1.00 97.31 967 SER A N 1
ATOM 7730 C CA . SER A 1 967 ? -26.890 5.323 6.559 1.00 97.31 967 SER A CA 1
ATOM 7731 C C . SER A 1 967 ? -28.396 5.060 6.474 1.00 97.31 967 SER A C 1
ATOM 7733 O O . SER A 1 967 ? -28.817 3.907 6.576 1.00 97.31 967 SER A O 1
ATOM 7735 N N . ALA A 1 968 ? -29.181 6.120 6.283 1.00 96.69 968 ALA A N 1
ATOM 7736 C CA . ALA A 1 968 ? -30.622 6.043 6.055 1.00 96.69 968 ALA A CA 1
ATOM 7737 C C . ALA A 1 968 ? -30.971 6.533 4.651 1.00 96.69 968 ALA A C 1
ATOM 7739 O O . ALA A 1 968 ? -30.288 7.400 4.087 1.00 96.69 968 ALA A O 1
ATOM 7740 N N . PHE A 1 969 ? -32.040 5.974 4.103 1.00 96.44 969 PHE A N 1
ATOM 7741 C CA . PHE A 1 969 ? -32.460 6.189 2.734 1.00 96.44 969 PHE A CA 1
ATOM 7742 C C . PHE A 1 969 ? -33.979 6.226 2.634 1.00 96.44 969 PHE A C 1
ATOM 7744 O O . PHE A 1 969 ? -34.652 5.459 3.309 1.00 96.44 969 PHE A O 1
ATOM 7751 N N . LEU A 1 970 ? -34.481 7.068 1.740 1.00 94.44 970 LEU A N 1
ATOM 7752 C CA . LEU A 1 970 ? -35.872 7.100 1.316 1.00 94.44 970 LEU A CA 1
ATOM 7753 C C . LEU A 1 970 ? -35.987 6.404 -0.040 1.00 94.44 970 LEU A C 1
ATOM 7755 O O . LEU A 1 970 ? -35.324 6.799 -1.008 1.00 94.44 970 LEU A O 1
ATOM 7759 N N . ARG A 1 971 ? -36.768 5.333 -0.112 1.00 92.56 971 ARG A N 1
ATOM 7760 C CA . ARG A 1 971 ? -36.962 4.555 -1.336 1.00 92.56 971 ARG A CA 1
ATOM 7761 C C . ARG A 1 971 ? -38.032 5.194 -2.232 1.00 92.56 971 ARG A C 1
ATOM 7763 O O . ARG A 1 971 ? -38.887 5.926 -1.746 1.00 92.56 971 ARG A O 1
ATOM 7770 N N . PRO A 1 972 ? -38.024 4.914 -3.552 1.00 90.25 972 PRO A N 1
ATOM 7771 C CA . PRO A 1 972 ? -39.034 5.448 -4.472 1.00 90.25 972 PRO A CA 1
ATOM 7772 C C . PRO A 1 972 ? -40.466 4.968 -4.204 1.00 90.25 972 PRO A C 1
ATOM 7774 O O . PRO A 1 972 ? -41.393 5.521 -4.778 1.00 90.25 972 PRO A O 1
ATOM 7777 N N . ASP A 1 973 ? -40.634 3.914 -3.405 1.00 85.12 973 ASP A N 1
ATOM 7778 C CA . ASP A 1 973 ? -41.930 3.374 -2.982 1.00 85.12 973 ASP A CA 1
ATOM 7779 C C . ASP A 1 973 ? -42.445 4.006 -1.678 1.00 85.12 973 ASP A C 1
ATOM 7781 O O . ASP A 1 973 ? -43.410 3.503 -1.116 1.00 85.12 973 ASP A O 1
ATOM 7785 N N . GLY A 1 974 ? -41.796 5.072 -1.196 1.00 79.38 974 GLY A N 1
ATOM 7786 C CA . GLY A 1 974 ? -42.178 5.791 0.020 1.00 79.38 974 GLY A CA 1
ATOM 7787 C C . GLY A 1 974 ? -41.616 5.197 1.310 1.00 79.38 974 GLY A C 1
ATOM 7788 O O . GLY A 1 974 ? -41.741 5.816 2.348 1.00 79.38 974 GLY A O 1
ATOM 7789 N N . SER A 1 975 ? -40.955 4.035 1.282 1.00 85.69 975 SER A N 1
ATOM 7790 C CA . SER A 1 975 ? -40.426 3.420 2.510 1.00 85.69 975 SER A CA 1
ATOM 7791 C C . SER A 1 975 ? -39.049 3.940 2.922 1.00 85.69 975 SER A C 1
ATOM 7793 O O . SER A 1 975 ? -38.188 4.238 2.081 1.00 85.69 975 SER A O 1
ATOM 7795 N N . ALA A 1 976 ? -38.800 3.978 4.231 1.00 89.38 976 ALA A N 1
ATOM 7796 C CA . ALA A 1 976 ? -37.492 4.287 4.788 1.00 89.38 976 ALA A CA 1
ATOM 7797 C C . ALA A 1 976 ? -36.673 3.002 4.984 1.00 89.38 976 ALA A C 1
ATOM 7799 O O . ALA A 1 976 ? -37.147 2.006 5.528 1.00 89.38 976 ALA A O 1
ATOM 7800 N N . ALA A 1 977 ? -35.413 3.036 4.548 1.00 93.94 977 ALA A N 1
ATOM 7801 C CA . ALA A 1 977 ? -34.454 1.948 4.701 1.00 93.94 977 ALA A CA 1
ATOM 7802 C C . ALA A 1 977 ? -33.232 2.419 5.497 1.00 93.94 977 ALA A C 1
ATOM 7804 O O . ALA A 1 977 ? -32.586 3.413 5.150 1.00 93.94 977 ALA A O 1
ATOM 7805 N N . VAL A 1 978 ? -32.852 1.678 6.537 1.00 96.50 978 VAL A N 1
ATOM 7806 C CA . VAL A 1 978 ? -31.671 1.968 7.363 1.00 96.50 978 VAL A CA 1
ATOM 7807 C C . VAL A 1 978 ? -30.722 0.780 7.345 1.00 96.50 978 VAL A C 1
ATOM 7809 O O . VAL A 1 978 ? -31.054 -0.306 7.815 1.00 96.50 978 VAL A O 1
ATOM 7812 N N . VAL A 1 979 ? -29.503 0.995 6.848 1.00 98.19 979 VAL A N 1
ATOM 7813 C CA . VAL A 1 979 ? -28.440 -0.019 6.871 1.00 98.19 979 VAL A CA 1
ATOM 7814 C C . VAL A 1 979 ? -27.505 0.264 8.037 1.00 98.19 979 VAL A C 1
ATOM 7816 O O . VAL A 1 979 ? -26.995 1.378 8.167 1.00 98.19 979 VAL A O 1
ATOM 7819 N N . VAL A 1 980 ? -27.247 -0.745 8.870 1.00 98.00 980 VAL A N 1
ATOM 7820 C CA . VAL A 1 980 ? -26.387 -0.649 10.056 1.00 98.00 980 VAL A CA 1
ATOM 7821 C C . VAL A 1 980 ? -25.363 -1.780 10.055 1.00 98.00 980 VAL A C 1
ATOM 7823 O O . VAL A 1 980 ? -25.711 -2.955 9.979 1.00 98.00 980 VAL A O 1
ATOM 7826 N N . LEU A 1 981 ? -24.088 -1.427 10.193 1.00 97.94 981 LEU A N 1
ATOM 7827 C CA . LEU A 1 981 ? -22.956 -2.343 10.274 1.00 97.94 981 LEU A CA 1
ATOM 7828 C C . LEU A 1 981 ? -22.318 -2.282 11.669 1.00 97.94 981 LEU A C 1
ATOM 7830 O O . LEU A 1 981 ? -21.861 -1.228 12.122 1.00 97.94 981 LEU A O 1
ATOM 7834 N N . ASN A 1 982 ? -22.219 -3.440 12.322 1.00 96.00 982 ASN A N 1
ATOM 7835 C CA . ASN A 1 982 ? -21.463 -3.648 13.550 1.00 96.00 982 ASN A CA 1
ATOM 7836 C C . ASN A 1 982 ? -20.210 -4.483 13.267 1.00 96.00 982 ASN A C 1
ATOM 7838 O O . ASN A 1 982 ? -20.270 -5.697 13.089 1.00 96.00 982 ASN A O 1
ATOM 7842 N N . ARG A 1 983 ? -19.044 -3.833 13.273 1.00 93.31 983 ARG A N 1
ATOM 7843 C CA . ARG A 1 983 ? -17.735 -4.496 13.108 1.00 93.31 983 ARG A CA 1
ATOM 7844 C C . ARG A 1 983 ? -17.087 -4.895 14.436 1.00 93.31 983 ARG A C 1
ATOM 7846 O O . ARG A 1 983 ? -15.911 -5.252 14.470 1.00 93.31 983 ARG A O 1
ATOM 7853 N N . SER A 1 984 ? -17.803 -4.717 15.545 1.00 88.69 984 SER A N 1
ATOM 7854 C CA . SER A 1 984 ? -17.317 -5.054 16.875 1.00 88.69 984 SER A CA 1
ATOM 7855 C C . SER A 1 984 ? -17.767 -6.464 17.266 1.00 88.69 984 SER A C 1
ATOM 7857 O O . SER A 1 984 ? -18.857 -6.890 16.887 1.00 88.69 984 SER A O 1
ATOM 7859 N N . PRO A 1 985 ? -16.990 -7.177 18.099 1.00 85.94 985 PRO A N 1
ATOM 7860 C CA . PRO A 1 985 ? -17.346 -8.515 18.562 1.00 85.94 985 PRO A CA 1
ATOM 7861 C C . PRO A 1 985 ? -18.373 -8.488 19.712 1.00 85.94 985 PRO A C 1
ATOM 7863 O O . PRO A 1 985 ? -18.407 -9.411 20.524 1.00 85.94 985 PRO A O 1
ATOM 7866 N N . LYS A 1 986 ? -19.142 -7.404 19.863 1.00 88.50 986 LYS A N 1
ATOM 7867 C CA . LYS A 1 986 ? -20.120 -7.219 20.940 1.00 88.50 986 LYS A CA 1
ATOM 7868 C C . LYS A 1 986 ? -21.460 -6.796 20.368 1.00 88.50 986 LYS A C 1
ATOM 7870 O O . LYS A 1 986 ? -21.496 -5.999 19.434 1.00 88.50 986 LYS A O 1
ATOM 7875 N N . ASP A 1 987 ? -22.524 -7.258 21.005 1.00 92.12 987 ASP A N 1
ATOM 7876 C CA . ASP A 1 987 ? -23.879 -6.810 20.714 1.00 92.12 987 ASP A CA 1
ATOM 7877 C C . ASP A 1 987 ? -24.066 -5.366 21.191 1.00 92.12 987 ASP A C 1
ATOM 7879 O O . ASP A 1 987 ? -23.623 -4.993 22.284 1.00 92.12 987 ASP A O 1
ATOM 7883 N N . ILE A 1 988 ? -24.703 -4.547 20.357 1.00 91.31 988 ILE A N 1
ATOM 7884 C CA . ILE A 1 988 ? -24.954 -3.132 20.634 1.00 91.31 988 ILE A CA 1
ATOM 7885 C C . ILE A 1 988 ? -26.460 -2.874 20.505 1.00 91.31 988 ILE A C 1
ATOM 7887 O O . ILE A 1 988 ? -26.966 -2.827 19.382 1.00 91.31 988 ILE A O 1
ATOM 7891 N N . PRO A 1 989 ? -27.183 -2.700 21.626 1.00 91.56 989 PRO A N 1
ATOM 7892 C CA . PRO A 1 989 ? -28.567 -2.235 21.615 1.00 91.56 989 PRO A CA 1
ATOM 7893 C C . PRO A 1 989 ? -28.654 -0.794 21.108 1.00 91.56 989 PRO A C 1
ATOM 7895 O O . PRO A 1 989 ? -27.857 0.061 21.512 1.00 91.56 989 PRO A O 1
ATOM 7898 N N . PHE A 1 990 ? -29.618 -0.515 20.237 1.00 91.88 990 PHE A N 1
ATOM 7899 C CA . PHE A 1 990 ? -29.884 0.830 19.737 1.00 91.88 990 PHE A CA 1
ATOM 7900 C C . PHE A 1 990 ? -31.340 0.974 19.280 1.00 91.88 990 PHE A C 1
ATOM 7902 O O . PHE A 1 990 ? -32.045 -0.007 19.058 1.00 91.88 990 PHE A O 1
ATOM 7909 N N . GLY A 1 991 ? -31.780 2.219 19.147 1.00 90.94 991 GLY A N 1
ATOM 7910 C CA . GLY A 1 991 ? -33.071 2.579 18.588 1.00 90.94 991 GLY A CA 1
ATOM 7911 C C . GLY A 1 991 ? -32.948 3.316 17.267 1.00 90.94 991 GLY A C 1
ATOM 7912 O O . GLY A 1 991 ? -31.983 4.060 17.067 1.00 90.94 991 GLY A O 1
ATOM 7913 N N . ILE A 1 992 ? -33.945 3.163 16.406 1.00 91.94 992 ILE A N 1
ATOM 7914 C CA . ILE A 1 992 ? -34.182 4.024 15.245 1.00 91.94 992 ILE A CA 1
ATOM 7915 C C . ILE A 1 992 ? -35.443 4.830 15.550 1.00 91.94 992 ILE A C 1
ATOM 7917 O O . ILE A 1 992 ? -36.423 4.282 16.038 1.00 91.94 992 ILE A O 1
ATOM 7921 N N . SER A 1 993 ? -35.383 6.141 15.363 1.00 90.69 993 SER A N 1
ATOM 7922 C CA . SER A 1 993 ? -36.497 7.052 15.599 1.00 90.69 993 SER A CA 1
ATOM 7923 C C . SER A 1 993 ? -36.812 7.759 14.296 1.00 90.69 993 SER A C 1
ATOM 7925 O O . SER A 1 993 ? -35.993 8.557 13.825 1.00 90.69 993 SER A O 1
ATOM 7927 N N . ASP A 1 994 ? -37.996 7.484 13.773 1.00 86.88 994 ASP A N 1
ATOM 7928 C CA . ASP A 1 994 ? -38.592 8.201 12.660 1.00 86.88 994 ASP A CA 1
ATOM 7929 C C . ASP A 1 994 ? -39.683 9.142 13.204 1.00 86.88 994 ASP A C 1
ATOM 7931 O O . ASP A 1 994 ? -40.617 8.673 13.857 1.00 86.88 994 ASP A O 1
ATOM 7935 N N . PRO A 1 995 ? -39.565 10.471 13.019 1.00 78.88 995 PRO A N 1
ATOM 7936 C CA . PRO A 1 995 ? -40.582 11.420 13.464 1.00 78.88 995 PRO A CA 1
ATOM 7937 C C . PRO A 1 995 ? -41.983 11.192 12.878 1.00 78.88 995 PRO A C 1
ATOM 7939 O O . PRO A 1 995 ? -42.942 11.572 13.545 1.00 78.88 995 PRO A O 1
ATOM 7942 N N . GLY A 1 996 ? -42.091 10.627 11.670 1.00 74.19 996 GLY A N 1
ATOM 7943 C CA . GLY A 1 996 ? -43.362 10.411 10.973 1.00 74.19 996 GLY A CA 1
ATOM 7944 C C . GLY A 1 996 ? -44.034 9.080 11.305 1.00 74.19 996 GLY A C 1
ATOM 7945 O O . GLY A 1 996 ? -45.242 8.960 11.150 1.00 74.19 996 GLY A O 1
ATOM 7946 N N . VAL A 1 997 ? -43.277 8.095 11.804 1.00 79.75 997 VAL A N 1
ATOM 7947 C CA . VAL A 1 997 ? -43.767 6.709 11.936 1.00 79.75 997 VAL A CA 1
ATOM 7948 C C . VAL A 1 997 ? -43.687 6.179 13.372 1.00 79.75 997 VAL A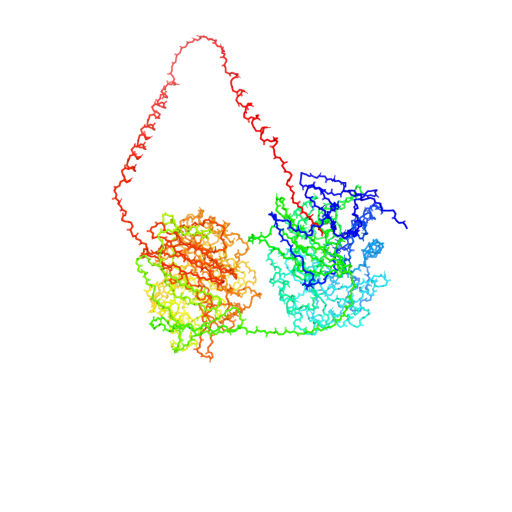 C 1
ATOM 7950 O O . VAL A 1 997 ? -44.635 5.572 13.869 1.00 79.75 997 VAL A O 1
ATOM 7953 N N . GLY A 1 998 ? -42.574 6.401 14.081 1.00 84.94 998 GLY A N 1
ATOM 7954 C CA . GLY A 1 998 ? -42.399 5.912 15.450 1.00 84.94 998 GLY A CA 1
ATOM 7955 C C . GLY A 1 998 ? -40.968 5.508 15.802 1.00 84.94 998 GLY A C 1
ATOM 7956 O O . GLY A 1 998 ? -39.981 6.095 15.353 1.00 84.94 998 GLY A O 1
ATOM 7957 N N . TYR A 1 999 ? -40.837 4.529 16.698 1.00 89.00 999 TYR A N 1
ATOM 7958 C CA . TYR A 1 999 ? -39.555 4.083 17.236 1.00 89.00 999 TYR A CA 1
ATOM 7959 C C . TYR A 1 999 ? -39.356 2.569 17.106 1.00 89.00 999 TYR A C 1
ATOM 7961 O O . TYR A 1 999 ? -40.152 1.775 17.607 1.00 89.00 999 TYR A O 1
ATOM 7969 N N . VAL A 1 1000 ? -38.231 2.169 16.513 1.00 89.88 1000 VAL A N 1
ATOM 7970 C CA . VAL A 1 1000 ? -37.774 0.778 16.406 1.00 89.88 1000 VAL A CA 1
ATOM 7971 C C . VAL A 1 1000 ? -36.722 0.507 17.477 1.00 89.88 1000 VAL A C 1
ATOM 7973 O O . VAL A 1 1000 ? -35.651 1.113 17.459 1.00 89.88 1000 VAL A O 1
ATOM 7976 N N . GLU A 1 1001 ? -36.968 -0.448 18.375 1.00 89.06 1001 GLU A N 1
ATOM 7977 C CA . GLU A 1 1001 ? -35.940 -0.971 19.285 1.00 89.06 1001 GLU A CA 1
ATOM 7978 C C . GLU A 1 1001 ? -35.287 -2.226 18.695 1.00 89.06 1001 GLU A C 1
ATOM 7980 O O . GLU A 1 1001 ? -35.964 -3.195 18.352 1.00 89.06 1001 GLU A O 1
ATOM 7985 N N . THR A 1 1002 ? -33.957 -2.238 18.577 1.00 90.00 1002 THR A N 1
ATOM 7986 C CA . THR A 1 1002 ? -33.235 -3.378 18.000 1.00 90.00 1002 THR A CA 1
ATOM 7987 C C . THR A 1 1002 ? -31.828 -3.539 18.595 1.00 90.00 1002 THR A C 1
ATOM 7989 O O . THR A 1 1002 ? -31.347 -2.751 19.412 1.00 90.00 1002 THR A O 1
ATOM 7992 N N . ILE A 1 1003 ? -31.154 -4.623 18.220 1.00 91.56 1003 ILE A N 1
ATOM 7993 C CA . ILE A 1 1003 ? -29.798 -4.961 18.648 1.00 91.56 1003 ILE A CA 1
ATOM 7994 C C . ILE A 1 1003 ? -28.981 -5.248 17.396 1.00 91.56 1003 ILE A C 1
ATOM 7996 O O . ILE A 1 1003 ? -29.340 -6.119 16.608 1.00 91.56 1003 ILE A O 1
ATOM 8000 N N . ALA A 1 1004 ? -27.862 -4.544 17.235 1.00 93.19 1004 ALA A N 1
ATOM 8001 C CA . ALA A 1 1004 ? -26.853 -4.906 16.253 1.00 93.19 1004 ALA A CA 1
ATOM 8002 C C . ALA A 1 1004 ? -25.972 -6.001 16.864 1.00 93.19 1004 ALA A C 1
ATOM 8004 O O . ALA A 1 1004 ? -25.126 -5.710 17.716 1.00 93.19 1004 ALA A O 1
ATOM 8005 N N . THR A 1 1005 ? -26.183 -7.256 16.468 1.00 94.94 1005 THR A N 1
ATOM 8006 C CA . THR A 1 1005 ? -25.418 -8.401 16.987 1.00 94.94 1005 THR A CA 1
ATOM 8007 C C . THR A 1 1005 ? -23.925 -8.277 16.658 1.00 94.94 1005 THR A C 1
ATOM 8009 O O . THR A 1 1005 ? -23.526 -7.501 15.783 1.00 94.94 1005 THR A O 1
ATOM 8012 N N . ALA A 1 1006 ? -23.065 -8.974 17.394 1.00 90.88 1006 ALA A N 1
ATOM 8013 C CA . ALA A 1 1006 ? -21.623 -8.968 17.178 1.00 90.88 1006 ALA A CA 1
ATOM 8014 C C . ALA A 1 1006 ? -21.257 -9.379 15.742 1.00 90.88 1006 ALA A C 1
ATOM 8016 O O . ALA A 1 1006 ? -21.738 -10.397 15.245 1.00 90.88 1006 ALA A O 1
ATOM 8017 N N . ASP A 1 1007 ? -20.348 -8.629 15.109 1.00 93.69 1007 ASP A N 1
ATOM 8018 C CA . ASP A 1 1007 ? -19.900 -8.882 13.737 1.00 93.69 1007 ASP A CA 1
ATOM 8019 C C . ASP A 1 1007 ? -21.098 -9.091 12.775 1.00 93.69 1007 ASP A C 1
ATOM 8021 O O . ASP A 1 1007 ? -21.223 -10.150 12.152 1.00 93.69 1007 ASP A O 1
ATOM 8025 N N . SER A 1 1008 ? -21.993 -8.101 12.676 1.00 96.56 1008 SER A N 1
ATOM 8026 C CA . SER A 1 1008 ? -23.239 -8.175 11.897 1.00 96.56 1008 SER A CA 1
ATOM 8027 C C . SER A 1 1008 ? -23.451 -6.983 10.969 1.00 96.56 1008 SER A C 1
ATOM 8029 O O . SER A 1 1008 ? -22.876 -5.907 11.147 1.00 96.56 1008 SER A O 1
ATOM 8031 N N . ILE A 1 1009 ? -24.298 -7.189 9.969 1.00 98.00 1009 ILE A N 1
ATOM 8032 C CA . ILE A 1 1009 ? -24.907 -6.149 9.151 1.00 98.00 1009 ILE A CA 1
ATOM 8033 C C . ILE A 1 1009 ? -26.412 -6.397 9.116 1.00 98.00 1009 ILE A C 1
ATOM 8035 O O . ILE A 1 1009 ? -26.858 -7.539 9.003 1.00 98.00 1009 ILE A O 1
ATOM 8039 N N . GLN A 1 1010 ? -27.186 -5.326 9.219 1.00 96.75 1010 GLN A N 1
ATOM 8040 C CA . GLN A 1 1010 ? -28.636 -5.388 9.149 1.00 96.75 1010 GLN A CA 1
ATOM 8041 C C . GLN A 1 1010 ? -29.196 -4.261 8.292 1.00 96.75 1010 GLN A C 1
ATOM 8043 O O . GLN A 1 1010 ? -28.625 -3.169 8.242 1.00 96.75 1010 GLN A O 1
ATOM 8048 N N . THR A 1 1011 ? -30.321 -4.545 7.649 1.00 95.69 1011 THR A N 1
ATOM 8049 C CA . THR A 1 1011 ? -31.129 -3.561 6.932 1.00 95.69 1011 THR A CA 1
ATOM 8050 C C . THR A 1 1011 ? -32.528 -3.597 7.520 1.00 95.69 1011 THR A C 1
ATOM 8052 O O . THR A 1 1011 ? -33.117 -4.676 7.608 1.00 95.69 1011 THR A O 1
ATOM 8055 N N . THR A 1 1012 ? -33.023 -2.445 7.953 1.00 91.06 1012 THR A N 1
ATOM 8056 C CA . THR A 1 1012 ? -34.389 -2.276 8.454 1.00 91.06 1012 THR A CA 1
ATOM 8057 C C . THR A 1 1012 ? -35.190 -1.488 7.430 1.00 91.06 1012 THR A C 1
ATOM 8059 O O . THR A 1 1012 ? -34.706 -0.442 7.004 1.00 91.06 1012 THR A O 1
ATOM 8062 N N . ASP A 1 1013 ? -36.372 -1.983 7.073 1.00 84.31 1013 ASP A N 1
ATOM 8063 C CA . ASP A 1 1013 ? -37.358 -1.293 6.236 1.00 84.31 1013 ASP A CA 1
ATOM 8064 C C . ASP A 1 1013 ? -38.609 -0.977 7.084 1.00 84.31 1013 ASP A C 1
ATOM 8066 O O . ASP A 1 1013 ? -39.108 -1.857 7.800 1.00 84.31 1013 ASP A O 1
ATOM 8070 N N . GLU A 1 1014 ? -39.113 0.254 6.990 1.00 78.19 1014 GLU A N 1
ATOM 8071 C CA . GLU A 1 1014 ? -40.367 0.725 7.604 1.00 78.19 1014 GLU A CA 1
ATOM 8072 C C . GLU A 1 1014 ? -41.211 1.522 6.589 1.00 78.19 1014 GLU A C 1
ATOM 8074 O O . GLU A 1 1014 ? -40.667 2.157 5.682 1.00 78.19 1014 GLU A O 1
ATOM 8079 N N . GLU A 1 1015 ? -42.541 1.426 6.689 1.00 74.00 1015 GLU A N 1
ATOM 8080 C CA . GLU A 1 1015 ? -43.484 2.176 5.841 1.00 74.00 1015 GLU A CA 1
ATOM 8081 C C . GLU A 1 1015 ? -43.604 3.620 6.355 1.00 74.00 1015 GLU A C 1
ATOM 8083 O O . GLU A 1 1015 ? -43.797 3.821 7.553 1.00 74.00 1015 GLU A O 1
ATOM 8088 N N . GLU A 1 1016 ? -43.473 4.612 5.470 1.00 61.06 1016 GLU A N 1
ATOM 8089 C CA . GLU A 1 1016 ? -43.676 6.032 5.793 1.00 61.06 1016 GLU A CA 1
ATOM 8090 C C . GLU A 1 1016 ? -45.110 6.427 5.393 1.00 61.06 1016 GLU A C 1
ATOM 8092 O O . GLU A 1 1016 ? -45.554 6.094 4.292 1.00 61.06 1016 GLU A O 1
ATOM 8097 N N . GLU A 1 1017 ? -45.855 7.109 6.273 1.00 52.91 1017 GLU A N 1
ATOM 8098 C CA . GLU A 1 1017 ? -47.136 7.722 5.892 1.00 52.91 1017 GLU A CA 1
ATOM 8099 C C . GLU A 1 1017 ? -46.849 8.968 5.035 1.00 52.91 1017 GLU A C 1
ATOM 8101 O O . GLU A 1 1017 ? -46.106 9.855 5.457 1.00 52.91 1017 GLU A O 1
ATOM 8106 N N . GLU A 1 1018 ? -47.414 9.039 3.823 1.00 43.19 1018 GLU A N 1
ATOM 8107 C CA . GLU A 1 1018 ? -47.358 10.253 2.997 1.00 43.19 1018 GLU A CA 1
ATOM 8108 C C . GLU A 1 1018 ? -48.101 11.392 3.722 1.00 43.19 1018 GLU A C 1
ATOM 8110 O O . GLU A 1 1018 ? -49.329 11.373 3.825 1.00 43.19 1018 GLU A O 1
ATOM 8115 N N . GLU A 1 1019 ? -47.376 12.403 4.216 1.00 39.66 1019 GLU A N 1
ATOM 8116 C CA . GLU A 1 1019 ? -47.979 13.710 4.496 1.00 39.66 1019 GLU A CA 1
ATOM 8117 C C . GLU A 1 1019 ? -48.374 14.331 3.144 1.00 39.66 1019 GLU A C 1
ATOM 8119 O O . GLU A 1 1019 ? -47.514 14.619 2.310 1.00 39.66 1019 GLU A O 1
ATOM 8124 N N . GLU A 1 1020 ? -49.681 14.502 2.909 1.00 33.00 1020 GLU A N 1
ATOM 8125 C CA . GLU A 1 1020 ? -50.205 15.333 1.820 1.00 33.00 1020 GLU A CA 1
ATOM 8126 C C . GLU A 1 1020 ? -49.640 16.757 1.992 1.00 33.00 1020 GLU A C 1
ATOM 8128 O O . GLU A 1 1020 ? -50.089 17.515 2.852 1.00 33.00 1020 GLU A O 1
ATOM 8133 N N . GLU A 1 1021 ? -48.620 17.115 1.205 1.00 36.03 1021 GLU A N 1
ATOM 8134 C CA . GLU A 1 1021 ? -48.147 18.496 1.083 1.00 36.03 1021 GLU A CA 1
ATOM 8135 C C . GLU A 1 1021 ? -49.274 19.330 0.445 1.00 36.03 1021 GLU A C 1
ATOM 8137 O O . GLU A 1 1021 ? -49.561 19.209 -0.747 1.00 36.03 1021 GLU A O 1
ATOM 8142 N N . GLU A 1 1022 ? -49.931 20.175 1.247 1.00 31.16 1022 GLU A N 1
ATOM 8143 C CA . GLU A 1 1022 ? -50.714 21.311 0.757 1.00 31.16 1022 GLU A CA 1
ATOM 8144 C C . GLU A 1 1022 ? -49.757 22.278 0.028 1.00 31.16 1022 GLU A C 1
ATOM 8146 O O . GLU A 1 1022 ? -49.173 23.190 0.611 1.00 31.16 1022 GLU A O 1
ATOM 8151 N N . GLU A 1 1023 ? -49.571 22.052 -1.275 1.00 42.91 1023 GLU A N 1
ATOM 8152 C CA . GLU A 1 1023 ? -49.198 23.087 -2.241 1.00 42.91 1023 GLU A CA 1
ATOM 8153 C C . GLU A 1 1023 ? -50.302 24.161 -2.232 1.00 42.91 1023 GLU A C 1
ATOM 8155 O O . GLU A 1 1023 ? -51.283 24.000 -2.945 1.00 42.91 1023 GLU A O 1
ATOM 8160 N N . GLU A 1 1024 ? -50.196 25.193 -1.382 1.00 36.84 1024 GLU A N 1
ATOM 8161 C CA . GLU A 1 1024 ? -50.869 26.511 -1.486 1.00 36.84 1024 GLU A CA 1
ATOM 8162 C C . GLU A 1 1024 ? -50.706 27.282 -0.151 1.00 36.84 1024 GLU A C 1
ATOM 8164 O O . GLU A 1 1024 ? -51.652 27.376 0.617 1.00 36.84 1024 GLU A O 1
ATOM 8169 N N . GLU A 1 1025 ? -49.518 27.825 0.166 1.00 34.16 1025 GLU A N 1
ATOM 8170 C CA . GLU A 1 1025 ? -49.411 29.018 1.053 1.00 34.16 1025 GLU A CA 1
ATOM 8171 C C . GLU A 1 1025 ? -48.013 29.688 1.082 1.00 34.16 1025 GLU A C 1
ATOM 8173 O O . GLU A 1 1025 ? -47.919 30.840 1.491 1.00 34.16 1025 GLU A O 1
ATOM 8178 N N . GLU A 1 1026 ? -46.931 29.064 0.586 1.00 34.19 1026 GLU A N 1
ATOM 8179 C CA . GLU A 1 1026 ? -45.596 29.718 0.555 1.00 34.19 1026 GLU A CA 1
ATOM 8180 C C . GLU A 1 1026 ? -45.197 30.321 -0.811 1.00 34.19 1026 GLU A C 1
ATOM 8182 O O . GLU A 1 1026 ? -44.307 31.172 -0.860 1.00 34.19 1026 GLU A O 1
ATOM 8187 N N . GLU A 1 1027 ? -45.907 30.007 -1.907 1.00 37.16 1027 GLU A N 1
ATOM 8188 C CA . GLU A 1 1027 ? -45.747 30.724 -3.192 1.00 37.16 1027 GLU A CA 1
ATOM 8189 C C . GLU A 1 1027 ? -46.254 32.187 -3.122 1.00 37.16 1027 GLU A C 1
ATOM 8191 O O . GLU A 1 1027 ? -45.842 33.014 -3.935 1.00 37.16 1027 GLU A O 1
ATOM 8196 N N . GLU A 1 1028 ? -47.060 32.561 -2.113 1.00 36.59 1028 GLU A N 1
ATOM 8197 C CA . GLU A 1 1028 ? -47.465 33.962 -1.874 1.00 36.59 1028 GLU A CA 1
ATOM 8198 C C . GLU A 1 1028 ? -46.384 34.792 -1.144 1.00 36.59 1028 GLU A C 1
ATOM 8200 O O . GLU A 1 1028 ? -46.331 36.013 -1.315 1.00 36.59 1028 GLU A O 1
ATOM 8205 N N . GLU A 1 1029 ? -45.466 34.170 -0.390 1.00 37.59 1029 GLU A N 1
ATOM 8206 C CA . GLU A 1 1029 ? -44.338 34.889 0.233 1.00 37.59 1029 GLU A CA 1
ATOM 8207 C C . GLU A 1 1029 ? -43.171 35.108 -0.753 1.00 37.59 1029 GLU A C 1
ATOM 8209 O O . GLU A 1 1029 ? -42.451 36.109 -0.650 1.00 37.59 1029 GLU A O 1
ATOM 8214 N N . GLU A 1 1030 ? -43.019 34.240 -1.764 1.00 40.75 1030 GLU A N 1
ATOM 8215 C CA . GLU A 1 1030 ? -42.044 34.430 -2.849 1.00 40.75 1030 GLU A CA 1
ATOM 8216 C C . GLU A 1 1030 ? -42.459 35.543 -3.840 1.00 40.75 1030 GLU A C 1
ATOM 8218 O O . GLU A 1 1030 ? -41.584 36.236 -4.373 1.00 40.75 1030 GLU A O 1
ATOM 8223 N N . GLU A 1 1031 ? -43.760 35.826 -4.012 1.00 42.56 1031 GLU A N 1
ATOM 8224 C CA . GLU A 1 1031 ? -44.242 36.973 -4.805 1.00 42.56 1031 GLU A CA 1
ATOM 8225 C C . GLU A 1 1031 ? -44.074 38.333 -4.080 1.00 42.56 1031 GLU A C 1
ATOM 8227 O O . GLU A 1 1031 ? -43.764 39.342 -4.729 1.00 42.56 1031 GLU A O 1
ATOM 8232 N N . GLU A 1 1032 ? -44.170 38.393 -2.741 1.00 42.53 1032 GLU A N 1
ATOM 8233 C CA . GLU A 1 1032 ? -43.948 39.637 -1.972 1.00 42.53 1032 GLU A CA 1
ATOM 8234 C C . GLU A 1 1032 ? -42.456 40.039 -1.869 1.00 42.53 1032 GLU A C 1
ATOM 8236 O O . GLU A 1 1032 ? -42.126 41.236 -1.854 1.00 42.53 1032 GLU A O 1
ATOM 8241 N N . GLU A 1 1033 ? -41.515 39.083 -1.862 1.00 44.25 1033 GLU A N 1
ATOM 8242 C CA . GLU A 1 1033 ? -40.075 39.399 -1.880 1.00 44.25 1033 GLU A CA 1
ATOM 8243 C C . GLU A 1 1033 ? -39.561 39.807 -3.280 1.00 44.25 1033 GLU A C 1
ATOM 8245 O O . GLU A 1 1033 ? -38.659 40.658 -3.384 1.00 44.25 1033 GLU A O 1
ATOM 8250 N N . GLU A 1 1034 ? -40.162 39.303 -4.369 1.00 47.50 1034 GLU A N 1
ATOM 8251 C CA . GLU A 1 1034 ? -39.868 39.771 -5.733 1.00 47.50 1034 GLU A CA 1
ATOM 8252 C C . GLU A 1 1034 ? -40.333 41.229 -5.965 1.00 47.50 1034 GLU A C 1
ATOM 8254 O O . GLU A 1 1034 ? -39.617 42.010 -6.618 1.00 47.50 1034 GLU A O 1
ATOM 8259 N N . GLU A 1 1035 ? -41.438 41.669 -5.339 1.00 48.50 1035 GLU A N 1
ATOM 8260 C CA . GLU A 1 1035 ? -41.877 43.077 -5.335 1.00 48.50 1035 GLU A CA 1
ATOM 8261 C C . GLU A 1 1035 ? -40.904 44.008 -4.567 1.00 48.50 1035 GLU A C 1
ATOM 8263 O O . GLU A 1 1035 ? -40.608 45.133 -5.011 1.00 48.50 1035 GLU A O 1
ATOM 8268 N N . GLU A 1 1036 ? -40.297 43.552 -3.461 1.00 49.50 1036 GLU A N 1
ATOM 8269 C CA . GLU A 1 1036 ? -39.237 44.307 -2.772 1.00 49.50 1036 GLU A CA 1
ATOM 8270 C C . GLU A 1 1036 ? -37.954 44.427 -3.622 1.00 49.50 1036 GLU A C 1
ATOM 8272 O O . GLU A 1 1036 ? -37.228 45.443 -3.561 1.00 49.50 1036 GLU A O 1
ATOM 8277 N N . GLU A 1 1037 ? -37.669 43.435 -4.473 1.00 49.06 1037 GLU A N 1
ATOM 8278 C CA . GLU A 1 1037 ? -36.535 43.466 -5.393 1.00 49.06 1037 GLU A CA 1
ATOM 8279 C C . GLU A 1 1037 ? -36.753 44.422 -6.586 1.00 49.06 1037 GLU A C 1
ATOM 8281 O O . GLU A 1 1037 ? -35.807 45.106 -7.024 1.00 49.06 1037 GLU A O 1
ATOM 8286 N N . GLU A 1 1038 ? -37.999 44.600 -7.037 1.00 51.38 1038 GLU A N 1
ATOM 8287 C CA . GLU A 1 1038 ? -38.401 45.650 -7.984 1.00 51.38 1038 GLU A CA 1
ATOM 8288 C C . GLU A 1 1038 ? -38.298 47.065 -7.383 1.00 51.38 1038 GLU A C 1
ATOM 8290 O O . GLU A 1 1038 ? -37.729 47.972 -8.014 1.00 51.38 1038 GLU A O 1
ATOM 8295 N N . GLY A 1 1039 ? -38.657 47.252 -6.108 1.00 52.66 1039 GLY A N 1
ATOM 8296 C CA . GLY A 1 1039 ? -38.393 48.495 -5.363 1.00 52.66 1039 GLY A CA 1
ATOM 8297 C C . GLY A 1 1039 ? -36.890 48.826 -5.251 1.00 52.66 1039 GLY A C 1
ATOM 8298 O O . GLY A 1 1039 ? -36.452 49.991 -5.239 1.00 52.66 1039 GLY A O 1
ATOM 8299 N N . ARG A 1 1040 ? -36.037 47.795 -5.268 1.00 49.62 1040 ARG A N 1
ATOM 8300 C CA . ARG A 1 1040 ? -34.569 47.907 -5.348 1.00 49.62 1040 ARG A CA 1
ATOM 8301 C C . ARG A 1 1040 ? -34.075 48.303 -6.748 1.00 49.62 1040 ARG A C 1
ATOM 8303 O O . ARG A 1 1040 ? -33.020 48.954 -6.852 1.00 49.62 1040 ARG A O 1
ATOM 8310 N N . LYS A 1 1041 ? -34.817 47.987 -7.820 1.00 51.81 1041 LYS A N 1
ATOM 8311 C CA . LYS A 1 1041 ? -34.565 48.457 -9.200 1.00 51.81 1041 LYS A CA 1
ATOM 8312 C C . LYS A 1 1041 ? -34.944 49.941 -9.368 1.00 51.81 1041 LYS A C 1
ATOM 8314 O O . LYS A 1 1041 ? -34.184 50.676 -10.011 1.00 51.81 1041 LYS A O 1
ATOM 8319 N N . GLU A 1 1042 ? -35.991 50.437 -8.701 1.00 52.69 1042 GLU A N 1
ATOM 8320 C CA . GLU A 1 1042 ? -36.342 51.873 -8.669 1.00 52.69 1042 GLU A CA 1
ATOM 8321 C C . GLU A 1 1042 ? -35.303 52.736 -7.932 1.00 52.69 1042 GLU A C 1
ATOM 8323 O O . GLU A 1 1042 ? -34.824 53.747 -8.465 1.00 52.69 1042 GLU A O 1
ATOM 8328 N N . ARG A 1 1043 ? -34.810 52.291 -6.767 1.00 51.94 1043 ARG A N 1
ATOM 8329 C CA . ARG A 1 1043 ? -33.728 52.989 -6.033 1.00 51.94 1043 ARG A CA 1
ATOM 8330 C C . ARG A 1 1043 ? -32.398 53.011 -6.812 1.00 51.94 1043 ARG A C 1
ATOM 8332 O O . ARG A 1 1043 ? -31.564 53.905 -6.626 1.00 51.94 1043 ARG A O 1
ATOM 8339 N N . LYS A 1 1044 ? -32.204 52.080 -7.759 1.00 51.66 1044 LYS A N 1
ATOM 8340 C CA . LYS A 1 1044 ? -31.085 52.055 -8.724 1.00 51.66 1044 LYS A CA 1
ATOM 8341 C C . LYS A 1 1044 ? -31.272 52.988 -9.941 1.00 51.66 1044 LYS A C 1
ATOM 8343 O O . LYS A 1 1044 ? -30.259 53.261 -10.592 1.00 51.66 1044 LYS A O 1
ATOM 8348 N N . LYS A 1 1045 ? -32.473 53.514 -10.231 1.00 53.16 1045 LYS A N 1
ATOM 8349 C CA . LYS A 1 1045 ? -32.737 54.549 -11.266 1.00 53.16 1045 LYS A CA 1
ATOM 8350 C C . LYS A 1 1045 ? -32.632 55.989 -10.733 1.00 53.16 1045 LYS A C 1
ATOM 8352 O O . LYS A 1 1045 ? -32.379 56.902 -11.518 1.00 53.16 1045 LYS A O 1
ATOM 8357 N N . GLU A 1 1046 ? -32.750 56.199 -9.418 1.00 52.25 1046 GLU A N 1
ATOM 8358 C CA . GLU A 1 1046 ? -32.482 57.502 -8.772 1.00 52.25 1046 GLU A CA 1
ATOM 8359 C C . GLU A 1 1046 ? -31.032 57.706 -8.342 1.00 52.25 1046 GLU A C 1
ATOM 8361 O O . GLU A 1 1046 ? -30.536 58.843 -8.334 1.00 52.25 1046 GLU A O 1
ATOM 8366 N N . ARG A 1 1047 ? -30.283 56.596 -8.210 1.00 49.22 1047 ARG A N 1
ATOM 8367 C CA . ARG A 1 1047 ? -28.908 56.560 -8.709 1.00 49.22 1047 ARG A CA 1
ATOM 8368 C C . ARG A 1 1047 ? -28.897 57.424 -9.957 1.00 49.22 1047 ARG A C 1
ATOM 8370 O O . ARG A 1 1047 ? -29.581 57.178 -10.941 1.00 49.22 1047 ARG A O 1
ATOM 8377 N N . LYS A 1 1048 ? -28.028 58.410 -9.936 1.00 50.25 1048 LYS A N 1
ATOM 8378 C CA . LYS A 1 1048 ? -27.572 59.043 -11.161 1.00 50.25 1048 LYS A CA 1
ATOM 8379 C C . LYS A 1 1048 ? -28.531 60.043 -11.809 1.00 50.25 1048 LYS A C 1
ATOM 8381 O O . LYS A 1 1048 ? -28.013 60.813 -12.614 1.00 50.25 1048 LYS A O 1
ATOM 8386 N N . LYS A 1 1049 ? -29.770 60.235 -11.326 1.00 48.97 1049 LYS A N 1
ATOM 8387 C CA . LYS A 1 1049 ? -30.347 61.603 -11.279 1.00 48.97 1049 LYS A CA 1
ATOM 8388 C C . LYS A 1 1049 ? -29.345 62.564 -10.605 1.00 48.97 1049 LYS A C 1
ATOM 8390 O O . LYS A 1 1049 ? -29.147 63.677 -11.077 1.00 48.97 1049 LYS A O 1
ATOM 8395 N N . GLU A 1 1050 ? -28.580 62.077 -9.623 1.00 47.00 1050 GLU A N 1
ATOM 8396 C CA . GLU A 1 1050 ? -27.439 62.788 -9.014 1.00 47.00 1050 GLU A CA 1
ATOM 8397 C C . GLU A 1 1050 ? -26.125 62.774 -9.831 1.00 47.00 1050 GLU A C 1
ATOM 8399 O O . GLU A 1 1050 ? -25.209 63.532 -9.527 1.00 47.00 1050 GLU A O 1
ATOM 8404 N N . ARG A 1 1051 ? -26.005 61.955 -10.887 1.00 44.69 1051 ARG A N 1
ATOM 8405 C CA . ARG A 1 1051 ? -24.816 61.871 -11.768 1.00 44.69 1051 ARG A CA 1
ATOM 8406 C C . ARG A 1 1051 ? -25.040 62.460 -13.171 1.00 44.69 1051 ARG A C 1
ATOM 8408 O O . ARG A 1 1051 ? -24.122 62.422 -13.969 1.00 44.69 1051 ARG A O 1
ATOM 8415 N N . LYS A 1 1052 ? -26.215 63.026 -13.476 1.00 45.72 1052 LYS A N 1
ATOM 8416 C CA . LYS A 1 1052 ? -26.494 63.791 -14.718 1.00 45.72 1052 LYS A CA 1
ATOM 8417 C C . LYS A 1 1052 ? -26.527 65.318 -14.504 1.00 45.72 1052 LYS A C 1
ATOM 8419 O O . LYS A 1 1052 ? -27.000 66.068 -15.353 1.00 45.72 1052 LYS A O 1
ATOM 8424 N N . LYS A 1 1053 ? -26.038 65.778 -13.349 1.00 38.88 1053 LYS A N 1
ATOM 8425 C CA . LYS A 1 1053 ? -25.848 67.191 -12.977 1.00 38.88 1053 LYS A CA 1
ATOM 8426 C C . LYS A 1 1053 ? -24.393 67.440 -12.515 1.00 38.88 1053 LYS A C 1
ATOM 8428 O O . LYS A 1 1053 ? -24.139 68.316 -11.707 1.00 38.88 1053 LYS A O 1
ATOM 8433 N N . GLU A 1 1054 ? -23.388 66.669 -12.940 1.00 41.47 1054 GLU A N 1
ATOM 8434 C CA . GLU A 1 1054 ? -22.756 66.780 -14.275 1.00 41.47 1054 GLU A CA 1
ATOM 8435 C C . GLU A 1 1054 ? -23.617 67.469 -15.340 1.00 41.47 1054 GLU A C 1
ATOM 8437 O O . GLU A 1 1054 ? -24.029 66.905 -16.346 1.00 41.47 1054 GLU A O 1
ATOM 8442 N N . ARG A 1 1055 ? -23.877 68.753 -15.102 1.00 35.22 1055 ARG A N 1
ATOM 8443 C CA . ARG A 1 1055 ? -24.150 69.709 -16.158 1.00 35.22 1055 ARG A CA 1
ATOM 8444 C C . ARG A 1 1055 ? -23.157 70.836 -15.960 1.00 35.22 1055 ARG A C 1
ATOM 8446 O O . ARG A 1 1055 ? -23.283 71.629 -15.038 1.00 35.22 1055 ARG A O 1
ATOM 8453 N N . SER A 1 1056 ? -22.213 70.877 -16.890 1.00 34.84 1056 SER A N 1
ATOM 8454 C CA . SER A 1 1056 ? -21.757 72.124 -17.483 1.00 34.84 1056 SER A CA 1
ATOM 8455 C C . SER A 1 1056 ? -20.975 73.069 -16.566 1.00 34.84 1056 SER A C 1
ATOM 8457 O O . SER A 1 1056 ? -21.485 74.087 -16.112 1.00 34.84 1056 SER A O 1
ATOM 8459 N N . SER A 1 1057 ? -19.677 72.808 -16.426 1.00 30.91 1057 SER A N 1
ATOM 8460 C CA . SER A 1 1057 ? -18.698 73.900 -16.407 1.00 30.91 1057 SER A CA 1
ATOM 8461 C C .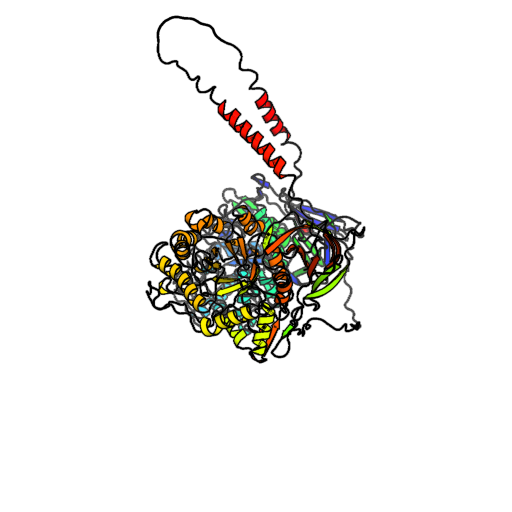 SER A 1 1057 ? -17.511 73.571 -17.313 1.00 30.91 1057 SER A C 1
ATOM 8463 O O . SER A 1 1057 ? -16.425 73.239 -16.848 1.00 30.91 1057 SER A O 1
ATOM 8465 N N . TYR A 1 1058 ? -17.757 73.689 -18.621 1.00 32.38 1058 TYR A N 1
ATOM 8466 C CA . TYR A 1 1058 ? -16.793 74.181 -19.605 1.00 32.38 1058 TYR A CA 1
ATOM 8467 C C . TYR A 1 1058 ? -17.405 75.440 -20.261 1.00 32.38 1058 TYR A C 1
ATOM 8469 O O . TYR A 1 1058 ? -18.505 75.368 -20.797 1.00 32.38 1058 TYR A O 1
ATOM 8477 N N . ILE A 1 1059 ? -16.652 76.553 -20.203 1.00 33.78 1059 ILE A N 1
ATOM 8478 C CA . ILE A 1 1059 ? -16.742 77.805 -20.997 1.00 33.78 1059 ILE A CA 1
ATOM 8479 C C . ILE A 1 1059 ? -17.836 78.841 -20.612 1.00 33.78 1059 ILE A C 1
ATOM 8481 O O . ILE A 1 1059 ? -18.970 78.743 -21.062 1.00 33.78 1059 ILE A O 1
ATOM 8485 N N . ASN A 1 1060 ? -17.485 79.886 -19.830 1.00 28.20 1060 ASN A N 1
ATOM 8486 C CA . ASN A 1 1060 ? -17.277 81.285 -20.293 1.00 28.20 1060 ASN A CA 1
ATOM 8487 C C . ASN A 1 1060 ? -17.093 82.320 -19.139 1.00 28.20 1060 ASN A C 1
ATOM 8489 O O . ASN A 1 1060 ? -17.938 82.442 -18.264 1.00 28.20 1060 ASN A O 1
ATOM 8493 N N . ILE A 1 1061 ? -15.996 83.090 -19.235 1.00 30.69 1061 ILE A N 1
ATOM 8494 C CA . ILE A 1 1061 ? -15.799 84.544 -18.987 1.00 30.69 1061 ILE A CA 1
ATOM 8495 C C . ILE A 1 1061 ? -16.026 85.194 -17.583 1.00 30.69 1061 ILE A C 1
ATOM 8497 O O . ILE A 1 1061 ? -17.118 85.252 -17.039 1.00 30.69 1061 ILE A O 1
ATOM 8501 N N . ASN A 1 1062 ? -14.937 85.857 -17.145 1.00 27.61 1062 ASN A N 1
ATOM 8502 C CA . ASN A 1 1062 ? -14.736 87.041 -16.278 1.00 27.61 1062 ASN A CA 1
ATOM 8503 C C . ASN A 1 1062 ? -14.943 87.061 -14.740 1.00 27.61 1062 ASN A C 1
ATOM 8505 O O . ASN A 1 1062 ? -16.024 87.277 -14.210 1.00 27.61 1062 ASN A O 1
ATOM 8509 N N . SER A 1 1063 ? -13.776 87.209 -14.090 1.00 26.91 1063 SER A N 1
ATOM 8510 C CA . SER A 1 1063 ? -13.393 88.261 -13.122 1.00 26.91 1063 SER A CA 1
ATOM 8511 C C . SER A 1 1063 ? -13.535 88.040 -11.598 1.00 26.91 1063 SER A C 1
ATOM 8513 O O . SER A 1 1063 ? -14.619 88.006 -11.040 1.00 26.91 1063 SER A O 1
ATOM 8515 N N . ARG A 1 1064 ? -12.341 88.046 -10.962 1.00 29.39 1064 ARG A N 1
ATOM 8516 C CA . ARG A 1 1064 ? -11.926 88.663 -9.672 1.00 29.39 1064 ARG A CA 1
ATOM 8517 C C . ARG A 1 1064 ? -12.537 88.132 -8.356 1.00 29.39 1064 ARG A C 1
ATOM 8519 O O . ARG A 1 1064 ? -13.678 88.404 -8.036 1.00 29.39 1064 ARG A O 1
ATOM 8526 N N . SER A 1 1065 ? -11.734 87.386 -7.569 1.00 28.59 1065 SER A N 1
ATOM 8527 C CA . SER A 1 1065 ? -11.020 87.822 -6.323 1.00 28.59 1065 SER A CA 1
ATOM 8528 C C . SER A 1 1065 ? -11.917 87.818 -5.065 1.00 28.59 1065 SER A C 1
ATOM 8530 O O . SER A 1 1065 ? -13.029 88.300 -5.169 1.00 28.59 1065 SER A O 1
ATOM 8532 N N . LYS A 1 1066 ? -11.594 87.386 -3.835 1.00 31.11 1066 LYS A N 1
ATOM 8533 C CA . LYS A 1 1066 ? -10.396 87.067 -3.016 1.00 31.11 1066 LYS A CA 1
ATOM 8534 C C . LYS A 1 1066 ? -10.953 86.376 -1.729 1.00 31.11 1066 LYS A C 1
ATOM 8536 O O . LYS A 1 1066 ? -12.037 86.741 -1.300 1.00 31.11 1066 LYS A O 1
ATOM 8541 N N . GLU A 1 1067 ? -10.394 85.274 -1.209 1.00 30.72 1067 GLU A N 1
ATOM 8542 C CA . GLU A 1 1067 ? -9.554 85.146 0.021 1.00 30.72 1067 GLU A CA 1
ATOM 8543 C C . GLU A 1 1067 ? -10.220 84.445 1.237 1.00 30.72 1067 GLU A C 1
ATOM 8545 O O . GLU A 1 1067 ? -11.386 84.669 1.532 1.00 30.72 1067 GLU A O 1
ATOM 8550 N N . GLY A 1 1068 ? -9.413 83.652 1.978 1.00 28.47 1068 GLY A N 1
ATOM 8551 C CA . GLY A 1 1068 ? -9.566 83.335 3.423 1.00 28.47 1068 GLY A CA 1
ATOM 8552 C C . GLY A 1 1068 ? -10.176 81.965 3.805 1.00 28.47 1068 GLY A C 1
ATOM 8553 O O . GLY A 1 1068 ? -11.384 81.845 3.915 1.00 28.47 1068 GLY A O 1
ATOM 8554 N N . VAL A 1 1069 ? -9.453 80.833 3.903 1.00 32.53 1069 VAL A N 1
ATOM 8555 C CA . VAL A 1 1069 ? -8.517 80.331 4.954 1.00 32.53 1069 VAL A CA 1
ATOM 8556 C C . VAL A 1 1069 ? -9.154 79.700 6.227 1.00 32.53 1069 VAL A C 1
ATOM 8558 O O . VAL A 1 1069 ? -9.677 80.382 7.094 1.00 32.53 1069 VAL A O 1
ATOM 8561 N N . LYS A 1 1070 ? -8.920 78.372 6.362 1.00 34.12 1070 LYS A N 1
ATOM 8562 C CA . LYS A 1 1070 ? -8.771 77.485 7.559 1.00 34.12 1070 LYS A CA 1
ATOM 8563 C C . LYS A 1 1070 ? -9.864 77.463 8.652 1.00 34.12 1070 LYS A C 1
ATOM 8565 O O . LYS A 1 1070 ? -9.959 78.397 9.429 1.00 34.12 1070 LYS A O 1
ATOM 8570 N N . ASN A 1 1071 ? -10.396 76.263 8.971 1.00 29.81 1071 ASN A N 1
ATOM 8571 C CA . ASN A 1 1071 ? -9.909 75.444 10.110 1.00 29.81 1071 ASN A CA 1
ATOM 8572 C C . ASN A 1 1071 ? -10.642 74.091 10.340 1.00 29.81 1071 ASN A C 1
ATOM 8574 O O . ASN A 1 1071 ? -11.838 73.951 10.136 1.00 29.81 1071 ASN A O 1
ATOM 8578 N N . ARG A 1 1072 ? -9.905 73.140 10.949 1.00 34.12 1072 ARG A N 1
ATOM 8579 C CA . ARG A 1 1072 ? -10.373 72.005 11.793 1.00 34.12 1072 ARG A CA 1
ATOM 8580 C C . ARG A 1 1072 ? -11.001 70.744 11.148 1.00 34.12 1072 ARG A C 1
ATOM 8582 O O . ARG A 1 1072 ? -12.063 70.277 11.546 1.00 34.12 1072 ARG A O 1
ATOM 8589 N N . ARG A 1 1073 ? -10.195 69.989 10.387 1.00 36.66 1073 ARG A N 1
ATOM 8590 C CA . ARG A 1 1073 ? -10.302 68.509 10.266 1.00 36.66 1073 ARG A CA 1
ATOM 8591 C C . ARG A 1 1073 ? -8.966 67.822 10.596 1.00 36.66 1073 ARG A C 1
ATOM 8593 O O . ARG A 1 1073 ? -8.286 67.308 9.724 1.00 36.66 1073 ARG A O 1
ATOM 8600 N N . GLY A 1 1074 ? -8.580 67.793 11.876 1.00 42.81 1074 GLY A N 1
ATOM 8601 C CA . GLY A 1 1074 ? -7.313 67.157 12.303 1.00 42.81 1074 GLY A CA 1
ATOM 8602 C C . GLY A 1 1074 ? -7.369 66.282 13.561 1.00 42.81 1074 GLY A C 1
ATOM 8603 O O . GLY A 1 1074 ? -6.499 65.438 13.768 1.00 42.81 1074 GLY A O 1
ATOM 8604 N N . ARG A 1 1075 ? -8.395 66.413 14.416 1.00 38.50 1075 ARG A N 1
ATOM 8605 C CA . ARG A 1 1075 ? -8.346 65.838 15.780 1.00 38.50 1075 ARG A CA 1
ATOM 8606 C C . ARG A 1 1075 ? -9.250 64.631 16.064 1.00 38.50 1075 ARG A C 1
ATOM 8608 O O . ARG A 1 1075 ? -9.033 63.963 17.072 1.00 38.50 1075 ARG A O 1
ATOM 8615 N N . ARG A 1 1076 ? -10.183 64.247 15.182 1.00 40.72 1076 ARG A N 1
ATOM 8616 C CA . ARG A 1 1076 ? -11.083 63.090 15.434 1.00 40.72 1076 ARG A CA 1
ATOM 8617 C C . ARG A 1 1076 ? -10.685 61.775 14.737 1.00 40.72 1076 ARG A C 1
ATOM 8619 O O . ARG A 1 1076 ? -10.966 60.706 15.277 1.00 40.72 1076 ARG A O 1
ATOM 8626 N N . ARG A 1 1077 ? -9.905 61.803 13.644 1.00 44.16 1077 ARG A N 1
ATOM 8627 C CA . ARG A 1 1077 ? -9.422 60.579 12.950 1.00 44.16 1077 ARG A CA 1
ATOM 8628 C C . ARG A 1 1077 ? -8.209 59.891 13.613 1.00 44.16 1077 ARG A C 1
ATOM 8630 O O . ARG A 1 1077 ? -8.019 58.691 13.432 1.00 44.16 1077 ARG A O 1
ATOM 8637 N N . ARG A 1 1078 ? -7.452 60.576 14.485 1.00 42.91 1078 ARG A N 1
ATOM 8638 C CA . ARG A 1 1078 ? -6.322 59.987 15.248 1.00 42.91 1078 ARG A CA 1
ATOM 8639 C C . ARG A 1 1078 ? -6.727 59.246 16.542 1.00 42.91 1078 ARG A C 1
ATOM 8641 O O . ARG A 1 1078 ? -5.936 58.457 17.056 1.00 42.91 1078 ARG A O 1
ATOM 8648 N N . ARG A 1 1079 ? -7.961 59.409 17.048 1.00 42.66 1079 ARG A N 1
ATOM 8649 C CA . ARG A 1 1079 ? -8.428 58.764 18.302 1.00 42.66 1079 ARG A CA 1
ATOM 8650 C C . ARG A 1 1079 ? -9.117 57.400 18.115 1.00 42.66 1079 ARG A C 1
ATOM 8652 O O . ARG A 1 1079 ? -9.024 56.564 19.011 1.00 42.66 1079 ARG A O 1
ATOM 8659 N N . ARG A 1 1080 ? -9.705 57.095 16.948 1.00 42.06 1080 ARG A N 1
ATOM 8660 C CA . ARG A 1 1080 ? -10.327 55.773 16.686 1.00 42.06 1080 ARG A CA 1
ATOM 8661 C C . ARG A 1 1080 ? -9.332 54.695 16.210 1.00 42.06 1080 ARG A C 1
ATOM 8663 O O . ARG A 1 1080 ? -9.449 53.545 16.630 1.00 42.06 1080 ARG A O 1
ATOM 8670 N N . ARG A 1 1081 ? -8.255 55.058 15.492 1.00 45.59 1081 ARG A N 1
ATOM 8671 C CA . ARG A 1 1081 ? -7.158 54.123 15.126 1.00 45.59 1081 ARG A CA 1
ATOM 8672 C C . ARG A 1 1081 ? -6.300 53.668 16.329 1.00 45.59 1081 ARG A C 1
ATOM 8674 O O . ARG A 1 1081 ? -5.779 52.555 16.320 1.00 45.59 1081 ARG A O 1
ATOM 8681 N N . ARG A 1 1082 ? -6.231 54.454 17.416 1.00 42.72 1082 ARG A N 1
ATOM 8682 C CA . ARG A 1 1082 ? -5.547 54.079 18.678 1.00 42.72 1082 ARG A CA 1
ATOM 8683 C C . ARG A 1 1082 ? -6.363 53.139 19.591 1.00 42.72 1082 ARG A C 1
ATOM 8685 O O . ARG A 1 1082 ? -5.763 52.439 20.403 1.00 42.72 1082 ARG A O 1
ATOM 8692 N N . ARG A 1 1083 ? -7.693 53.038 19.429 1.00 41.59 1083 ARG A N 1
ATOM 8693 C CA . ARG A 1 1083 ? -8.548 52.100 20.198 1.00 41.59 1083 ARG A CA 1
ATOM 8694 C C . ARG A 1 1083 ? -8.589 50.681 19.603 1.00 41.59 1083 ARG A C 1
ATOM 8696 O O . ARG A 1 1083 ? -8.586 49.719 20.366 1.00 41.59 1083 ARG A O 1
ATOM 8703 N N . ARG A 1 1084 ? -8.474 50.519 18.274 1.00 41.34 1084 ARG A N 1
ATOM 8704 C CA . ARG A 1 1084 ? -8.336 49.190 17.626 1.00 41.34 1084 ARG A CA 1
ATOM 8705 C C . ARG A 1 1084 ? -6.950 48.545 17.830 1.00 41.34 1084 ARG A C 1
ATOM 8707 O O . ARG A 1 1084 ? -6.866 47.335 18.012 1.00 41.34 1084 ARG A O 1
ATOM 8714 N N . ARG A 1 1085 ? -5.870 49.337 17.946 1.00 42.09 1085 ARG A N 1
ATOM 8715 C CA . ARG A 1 1085 ? -4.515 48.830 18.282 1.00 42.09 1085 ARG A CA 1
ATOM 8716 C C . ARG A 1 1085 ? -4.317 48.466 19.769 1.00 42.09 1085 ARG A C 1
ATOM 8718 O O . ARG A 1 1085 ? -3.439 47.667 20.075 1.00 42.09 1085 ARG A O 1
ATOM 8725 N N . ARG A 1 1086 ? -5.148 48.978 20.691 1.00 39.25 1086 ARG A N 1
ATOM 8726 C CA . ARG A 1 1086 ? -5.103 48.634 22.133 1.00 39.25 1086 ARG A CA 1
ATOM 8727 C C . ARG A 1 1086 ? -5.975 47.429 22.526 1.00 39.25 1086 ARG A C 1
ATOM 8729 O O . ARG A 1 1086 ? -5.635 46.760 23.494 1.00 39.25 1086 ARG A O 1
ATOM 8736 N N . ARG A 1 1087 ? -7.008 47.070 21.746 1.00 38.53 1087 ARG A N 1
ATOM 8737 C CA . ARG A 1 1087 ? -7.756 45.802 21.926 1.00 38.53 1087 ARG A CA 1
ATOM 8738 C C . ARG A 1 1087 ? -7.004 44.579 21.369 1.00 38.53 1087 ARG A C 1
ATOM 8740 O O . ARG A 1 1087 ? -6.992 43.542 22.021 1.00 38.53 1087 ARG A O 1
ATOM 8747 N N . ARG A 1 1088 ? -6.234 44.729 20.278 1.00 39.75 1088 ARG A N 1
ATOM 8748 C CA . ARG A 1 1088 ? -5.305 43.684 19.777 1.00 39.75 1088 ARG A CA 1
ATOM 8749 C C . ARG A 1 1088 ? -4.082 43.433 20.683 1.00 39.75 1088 ARG A C 1
ATOM 8751 O O . ARG A 1 1088 ? -3.492 42.364 20.617 1.00 39.75 1088 ARG A O 1
ATOM 8758 N N . ARG A 1 1089 ? -3.732 44.372 21.577 1.00 35.47 1089 ARG A N 1
ATOM 8759 C CA . ARG A 1 1089 ? -2.661 44.216 22.589 1.00 35.47 1089 ARG A CA 1
ATOM 8760 C C . ARG A 1 1089 ? -3.141 43.697 23.958 1.00 35.47 1089 ARG A C 1
ATOM 8762 O O . ARG A 1 1089 ? -2.300 43.382 24.788 1.00 35.47 1089 ARG A O 1
ATOM 8769 N N . ARG A 1 1090 ? -4.457 43.551 24.187 1.00 33.97 1090 ARG A N 1
ATOM 8770 C CA . ARG A 1 1090 ? -5.037 42.952 25.414 1.00 33.97 1090 ARG A CA 1
ATOM 8771 C C . ARG A 1 1090 ? -5.578 41.522 25.235 1.00 33.97 1090 ARG A C 1
ATOM 8773 O O . ARG A 1 1090 ? -5.846 40.876 26.231 1.00 33.97 1090 ARG A O 1
ATOM 8780 N N . ARG A 1 1091 ? -5.634 40.997 24.001 1.00 32.53 1091 ARG A N 1
ATOM 8781 C CA . ARG A 1 1091 ? -5.827 39.557 23.701 1.00 32.53 1091 ARG A CA 1
ATOM 8782 C C . ARG A 1 1091 ? -4.510 38.772 23.521 1.00 32.53 1091 ARG A C 1
ATOM 8784 O O . ARG A 1 1091 ? -4.541 37.581 23.271 1.00 32.53 1091 ARG A O 1
ATOM 8791 N N . ARG A 1 1092 ? -3.346 39.428 23.669 1.00 34.66 1092 ARG A N 1
ATOM 8792 C CA . ARG A 1 1092 ? -1.996 38.814 23.591 1.00 34.66 1092 ARG A CA 1
ATOM 8793 C C . ARG A 1 1092 ? -1.259 38.739 24.945 1.00 34.66 1092 ARG A C 1
ATOM 8795 O O . ARG A 1 1092 ? -0.059 38.500 24.979 1.00 34.66 1092 ARG A O 1
ATOM 8802 N N . LYS A 1 1093 ? -1.956 38.934 26.069 1.00 34.19 1093 LYS A N 1
ATOM 8803 C CA . LYS A 1 1093 ? -1.421 38.752 27.432 1.00 34.19 1093 LYS A CA 1
ATOM 8804 C C . LYS A 1 1093 ? -2.533 38.138 28.296 1.00 34.19 1093 LYS A C 1
ATOM 8806 O O . LYS A 1 1093 ? -3.546 38.800 28.481 1.00 34.19 1093 LYS A O 1
ATOM 8811 N N . ARG A 1 1094 ? -2.302 36.915 28.803 1.00 32.59 1094 ARG A N 1
ATOM 8812 C CA . ARG A 1 1094 ? -3.182 36.026 29.610 1.00 32.59 1094 ARG A CA 1
ATOM 8813 C C . ARG A 1 1094 ? -4.096 35.042 28.854 1.00 32.59 1094 ARG A C 1
ATOM 8815 O O . ARG A 1 1094 ? -5.310 35.173 28.864 1.00 32.59 1094 ARG A O 1
ATOM 8822 N N . LYS A 1 1095 ? -3.470 34.038 28.235 1.00 29.80 1095 LYS A N 1
ATOM 8823 C CA . LYS A 1 1095 ? -3.673 32.591 28.483 1.00 29.80 1095 LYS A CA 1
ATOM 8824 C C . LYS A 1 1095 ? -2.691 31.846 27.568 1.00 29.80 1095 LYS A C 1
ATOM 8826 O O . LYS A 1 1095 ? -2.942 31.654 26.386 1.00 29.80 1095 LYS A O 1
ATOM 8831 N N . LYS A 1 1096 ? -1.503 31.559 28.100 1.00 29.50 1096 LYS A N 1
ATOM 8832 C CA . LYS A 1 1096 ? -0.553 30.583 27.556 1.00 29.50 1096 LYS A CA 1
ATOM 8833 C C . LYS A 1 1096 ? -0.395 29.565 28.680 1.00 29.50 1096 LYS A C 1
ATOM 8835 O O . LYS A 1 1096 ? 0.446 29.742 29.553 1.00 29.50 1096 LYS A O 1
ATOM 8840 N N . GLU A 1 1097 ? -1.284 28.582 28.718 1.00 30.08 1097 GLU A N 1
ATOM 8841 C CA . GLU A 1 1097 ? -0.924 27.305 29.324 1.00 30.08 1097 GLU A CA 1
ATOM 8842 C C . GLU A 1 1097 ? 0.125 26.671 28.411 1.00 30.08 1097 GLU A C 1
ATOM 8844 O O . GLU A 1 1097 ? 0.035 26.747 27.180 1.00 30.08 1097 GLU A O 1
ATOM 8849 N N . ARG A 1 1098 ? 1.193 26.165 29.024 1.00 32.12 1098 ARG A N 1
ATOM 8850 C CA . ARG A 1 1098 ? 2.272 25.462 28.334 1.00 32.12 1098 ARG A CA 1
ATOM 8851 C C . ARG A 1 1098 ? 1.671 24.220 27.674 1.00 32.12 1098 ARG A C 1
ATOM 8853 O O . ARG A 1 1098 ? 1.193 23.336 28.376 1.00 32.12 1098 ARG A O 1
ATOM 8860 N N . LYS A 1 1099 ? 1.706 24.168 26.342 1.00 34.94 1099 LYS A N 1
ATOM 8861 C CA . LYS A 1 1099 ? 1.465 22.945 25.573 1.00 34.94 1099 LYS A CA 1
ATOM 8862 C C . LYS A 1 1099 ? 2.649 22.011 25.824 1.00 34.94 1099 LYS A C 1
ATOM 8864 O O . LYS A 1 1099 ? 3.789 22.435 25.635 1.00 34.94 1099 LYS A O 1
ATOM 8869 N N . LYS A 1 1100 ? 2.385 20.806 26.319 1.00 36.53 1100 LYS A N 1
ATOM 8870 C CA . LYS A 1 1100 ? 3.397 19.800 26.641 1.00 36.53 1100 LYS A CA 1
ATOM 8871 C C . LYS A 1 1100 ? 3.085 18.537 25.834 1.00 36.53 1100 LYS A C 1
ATOM 8873 O O . LYS A 1 1100 ? 2.228 17.763 26.232 1.00 36.53 1100 LYS A O 1
ATOM 8878 N N . GLU A 1 1101 ? 3.765 18.364 24.708 1.00 36.50 1101 GLU A N 1
ATOM 8879 C CA . GLU A 1 1101 ? 4.063 17.026 24.179 1.00 36.50 1101 GLU A CA 1
ATOM 8880 C C . GLU A 1 1101 ? 5.232 16.487 25.011 1.00 36.50 1101 GLU A C 1
ATOM 8882 O O . GLU A 1 1101 ? 6.195 17.221 25.287 1.00 36.50 1101 GLU A O 1
ATOM 8887 N N . VAL A 1 1102 ? 5.102 15.256 25.502 1.00 40.31 1102 VAL A N 1
ATOM 8888 C CA . VAL A 1 1102 ? 6.012 14.675 26.495 1.00 40.31 1102 VAL A CA 1
ATOM 8889 C C . VAL A 1 1102 ? 6.255 13.211 26.156 1.00 40.31 1102 VAL A C 1
ATOM 8891 O O . VAL A 1 1102 ? 5.306 12.463 25.937 1.00 40.31 1102 VAL A O 1
ATOM 8894 N N . VAL A 1 1103 ? 7.523 12.810 26.164 1.00 33.62 1103 VAL A N 1
ATOM 8895 C CA . VAL A 1 1103 ? 7.915 11.403 26.272 1.00 33.62 1103 VAL A CA 1
ATOM 8896 C C . VAL A 1 1103 ? 8.170 11.121 27.741 1.00 33.62 1103 VAL A C 1
ATOM 8898 O O . VAL A 1 1103 ? 8.960 11.823 28.386 1.00 33.62 1103 VAL A O 1
ATOM 8901 N N . ILE A 1 1104 ? 7.450 10.143 28.273 1.00 40.59 1104 ILE A N 1
ATOM 8902 C CA . ILE A 1 1104 ? 7.513 9.732 29.665 1.00 40.59 1104 ILE A CA 1
ATOM 8903 C C . ILE A 1 1104 ? 7.925 8.265 29.691 1.00 40.59 1104 ILE A C 1
ATOM 8905 O O . ILE A 1 1104 ? 7.222 7.423 29.143 1.00 40.59 1104 ILE A O 1
ATOM 8909 N N . LEU A 1 1105 ? 9.034 7.967 30.353 1.00 33.31 1105 LEU A N 1
ATOM 8910 C CA . LEU A 1 1105 ? 9.364 6.611 30.773 1.00 33.31 1105 LEU A CA 1
ATOM 8911 C C . LEU A 1 1105 ? 8.988 6.465 32.249 1.00 33.31 1105 LEU A C 1
ATOM 8913 O O . LEU A 1 1105 ? 9.379 7.339 33.027 1.00 33.31 1105 LEU A O 1
ATOM 8917 N N . ILE A 1 1106 ? 8.228 5.426 32.605 1.00 32.19 1106 ILE A N 1
ATOM 8918 C CA . ILE A 1 1106 ? 7.859 5.064 33.989 1.00 32.19 1106 ILE A CA 1
ATOM 8919 C C . ILE A 1 1106 ? 8.551 3.758 34.368 1.00 32.19 1106 ILE A C 1
ATOM 8921 O O . ILE A 1 1106 ? 8.601 2.853 33.497 1.00 32.19 1106 ILE A O 1
#

Secondary structure (DSSP, 8-state):
----PPPPPP-EEEEETTEEEEEEESS----PPP-PPPPTTEEEEEEEETTS--SEEEEEEPPSS--S---EEEEEEEEEEEEEP-EEEEE--HHHHHHHHTS-HHHHHHHHHHHHSTTTT---EEEEEES--SSSSS---SS-SSTT-TT-TT----HIIIIIIHHHHHHHHHH-SS--EEEEEES---GGGBTTS-SSSEE-BSS-TTSHHHHHHHHHHHHHHHHHHHTT---SEEES-SSTTGGGT-S-TT--EE---HHHHHHHIIIIIHHHHHHSTTTTSEEEEEEEEGGGTTHHHHHHHTSHHHHTTEEEEEEEESSTTTS-HIIIIIHHHHH-TTSEEEEEEE-S--STTS-S--TTBHHHHHHHHHHHHHHHTTTEEEEEEEES-EETTS---TTS-----SEEEEGGGTEEEE-HHHHHHHHHHTTS-TT-EEEEEEE---SSS-SEEEEEEE-TTS-EEEEEEE-SSS---EEE-S----------------------------------PPP-EEE-SSSSEEEEEESS----PPP--PPPTTEEEEEEEETTS--SEEEEEE-BSS--SS--EEEEEEEEEEEEEP-EEEEE--HHHHHHHHTS-HHHHHHHHHHHHSTTTT---EEEEEES--TTSSS---S--STT-TT-TT----HIIIIIIHHHHHHHHHH-SS--EEEEEES---GGGBTTSSSSSS-BBSS-TTSHHHHHHHHHHHHHHHHHHTTT--EEEEES-S-TTGGGSTT--S---B--HHHHHHHIIIIIHHHHHTSTTTTSEEEEEEEEGGGTTHHHHHHHT-HHHHTT--EEEEESTTGGGS-GGGTHHHHHHH-TTSEEEEEE--SS-STTS-S--TT-HHHHHHHHHHHHHHHTTTEEEEEEEES-EETTS---TT------SEEEEGGGTEEEE-HHHHHHHHHHTTS-TT-EEEEEEESS----EEEEEE-TTS-EEEEEEE-SSS-EEEEEEETTTEEEEEEE-TTEEEEEEEPPP------SSSHHHHHHHHHHHHHHHHHHHHTTGGGS-----S---------------SSSHHHHHHHHHHHTTTSSSS-------EEEE-

InterPro domains:
  IPR001139 Glycoside hydrolase family 30 [PR00843] (531-550)
  IPR001139 Glycoside hydrolase family 30 [PR00843] (588-608)
  IPR001139 Glycoside hydrolase family 30 [PR00843] (623-649)
  IPR001139 Glycoside hydrolase family 30 [PR00843] (651-679)
  IPR001139 Glycoside hydrolase family 30 [PR00843] (723-740)
  IPR001139 Glycoside hydrolase family 30 [PR00843] (796-818)
  IPR001139 Glycoside hydrolase family 30 [PTHR11069] (516-1012)
  IPR017853 Glycoside hydrolase superfamily [SSF51445] (85-440)
  IPR017853 Glycoside hydrolase superfamily [SSF51445] (598-950)
  IPR033452 Glycosyl hydrolase family 30, beta sandwich domain [PF17189] (439-481)
  IPR033452 Glycosyl hydrolase family 30, beta sandwich domain [PF17189] (950-1011)
  IPR033453 Glycosyl hydrolase family 30, TIM-barrel domain [PF02055] (85-436)
  IPR033453 Glycosyl hydrolase family 30, TIM-barrel domain [PF02055] (598-947)

Organism: Crotalus adamanteus (NCBI:txid8729)

pLDDT: mean 84.68, std 20.86, range [20.67, 98.88]

Foldseek 3Di:
DDPQDDWDAFPWDDPDPQFIWGKDFLPDDTFAGFDDDDDAQKDWKFWDWSVRGFRDIDMDGADQDFPPDDAWEKAFDFVFFFAFAQFEAAEPALQLQVQLVLFDPSLSLSLLLQPAASRHLLGAEYEYEQAHALQHQDFDHQQQPDAPPLVSPSGHDDCSVVVTRLVSVVVSCVRHPDHHAYEYAYFFHHLNQWPNSDQWFETAGPDAALDSSLQSVLVSVLVVQVVVVVSVDHHQAYELHAAQPVSVVDPFGRGRHHHDDLQRSQRSLQNHNQVSCCPGPNVNHAYEYDNEALVCPPVSVCNRCVDVSSVVRHAAYEHEPDCCVVPPLCLGLQVNCVVPVRHAYEHSEYFAQQDPPRQAEDHRNQVRLVVLLVVVLRVVVRRHNYHYYYRSEHEPRQHDGNRPRRHYHQKYHDSVVSMIIRYSNSSSSSLGRSPRDGRKIWGDMDIPPPDPDDQKRKTWIQHPVRDIWIWIFGPDLDDGDYHYDHRDDDDDDDDDDDDDDDDDDDDDDDDDDDDDDDFWADFPWDDPPQQATWGKDFLPDDTFHAFDDADDAQKWKKFKDFSHYGFRDIDMDGFDFADPPDPAKEKEFDPVFFADFAAFEAAEDALQLQVLLVLFDPSLSLSLLCQACASRHLNGQEYEYEQAHWLQHQDDDHQQQPAPPLVCPSRDDDCSVPVTVLVSVVSSCVRHPDHHAYEYAYFADHLNQWPVSDQFFAIAGPDAQLDSSLQSVLVSVVVVQVRSVVSVDHHQAYELHAAQCLNRGGGNLIGHHHDDLLRSQSSQLNHNQVSCCPDPNNNHAYEYDNEAQVCPPVSVCNRCVDPSNNVRHAAYEHEDPCPVVDDLCRGLQVNCVVPVRHAYEHPEYFALQDPSRQAEDRQNLVRLLVLLVVVLSCVVRRHNYHYYYNQEHEPRQHDGNSSSRHYHQKYHDSVVSMIIRYSNSSSSSLPRSPRDGRKIWGDMDIPDDDPKRKTWIQHPVRKIKIKIFAAAQAKRWYWYQYPQRHIDTDIQHGSMIMMMIHHGDDDPPPPPDCVVVVVVVVVVVVVVVVVVVVVCVVVVVVPDDDDDDDDDDDDDDDDDDDPPVVVVVVVVVVVVVVVPPDDDDDRIRMIMMD

Radius of gyration: 35.93 Å; chains: 1; bounding box: 97×120×88 Å